Protein AF-M9PFV8-F1 (afdb_monomer)

Secondary structure (DSSP, 8-state):
-----SSSHHHHHHHHHHSS------------------PPPP----------PPPPPEEEEEE-TTPEEETTEEEEEEEEEE-HHHHHHHHHHTT-EE----HHHHHHHHHHHHHHHHHH-----EEEEEEEETTTTEEEETTT--B--S--B-TT-HHHHHHHTT----S-EEEEEEGGGTTEEEEEETTS-EEEEEEEE--EE-GGGHHHHHHHHTTTSTTPPPEEEEEEEPPPPTTS-TTEEEEEETTEEEEEEEE-------TTT-SS-TT---TT--TTSTT---S---------------------------------TTTS-TTHHHHHHHHHHHHHHHHHHHHHHHHHHHHHHHHHHHHHHHHHHHHHHHHHHHHHHTT--PPP------PPP--------------TTSHHHHHHHHHHHHHHHHHHHHHHHHHHHHHHHHHHHHHHHHHHHHHHHHHHHHHHHHHHHHHHHHHHHHHHHHHHHHHHHHHHHHHHHHHHHHHHHHHHHHHHHHHHHHHHHHHHHHHHHHHHHHHHHHHHHHHHHHHHHHHHHHHHHHHHHHHHHHHHHHHHHHHH--SHHHHHHHHHHHHHHHHHHHHHHHHHHHHHHHHHHHHHHHHHHHHHHHHHHHHHHHHHHHHHHHHHHHHHHHHHHHHHHHHHHHHHHHHHHHHHHHHHHHHHHHHHHHHHHHHHHHHHHHHHHHHHHHHHHHHHHHHHHHHHHHHHHHHHHHHHHHHHHHHHHHHHHHHHHHHHHHTS-HHHHHHHHHHHHHHHHHHHHHHHHHHHHHHHHHHHHHHHHT--

Organism: Drosophila melanogaster (NCBI:txid7227)

Sequence (808 aa):
MCGSHKMWCCQVFILALFAHTIAVEFHGSAARAEINFEGPSPAHSQDTAAPTSRPKRRVYALCPPKFHRVGTDCYSLVDQRSSWLEAHFFCKDKNANLTEPGKHADRKLRLFLQKQDALSGENDPIWLGATYDHHNNRWQWSMSGRNLSTDSFSRTDSAYVQLISNSQPLDNNCAIYDPSLKYRWSARPCSDKLRFICQHKMPKVSGPNRYKIYNRWNATYPNEQANEVVLEILEPRENDRRYHRRVKAEDSDEEMIIPDRRRNNNRRNNHRNRQIKNQNQHPNDVNYQPAQQRQRNRPRTSTVAPTTTQSVSQSNDVLAPSPTPQQMTQYDRKLQRQRERERRRQLRRQERQKLAREQKRERQRRLKEERQRLQREEQQRRQRLHHDEPKPQVNPQVKPQVIDELRQRSGEDLDKNQTDEHEQKLRNEQEKKLREEQQKQRDEQEQKDREEQDRLKQEEEQARTHQKELKENQEQQLRELKAKQEREKQERDYQQQKREHELELLKQRQAEADRQHAADEEAEKLRLERIQKQRELEAQQRREREEQRRKQREEQEEQDRQNHAKRLAEEKRLHDLYAERIRLANTEREKQLAEAHEAKRLEELKLQEQLKKQEDERQEQIRREQEEEEKRLELERLEEARRFEEKELKRLHEENQRREEQKLQREREIALREAAEKKLAEEEEMLRKEVAEEERKVKQRLEDEMRQAEEARKAKEAEERAAEEAKAAEQKRRVEAAKKKADEEVKAKLEEKRREYVTRISALSPEDQKKFIEMRKRRKQLKEKKERDQRAKELKRIQQAMRLDDNE

Solvent-accessible surface area (backbone atoms only — not comparable to full-atom values): 46647 Å² total; per-residue (Å²): 134,89,84,91,71,79,74,63,59,59,55,53,56,56,50,56,65,68,70,72,74,79,82,81,88,72,86,73,81,74,79,74,78,76,80,78,89,71,84,83,78,91,74,92,75,92,74,81,87,66,82,76,71,73,81,69,56,63,33,36,35,39,19,57,68,84,27,46,78,54,87,80,32,15,37,26,80,40,83,66,62,31,26,48,68,54,42,38,51,52,19,44,70,70,70,24,34,36,30,76,68,48,86,76,45,42,63,53,49,35,55,49,49,55,54,50,29,69,73,70,72,56,74,70,46,28,43,38,24,33,37,53,38,79,89,75,74,39,54,26,30,69,86,80,68,40,65,64,89,68,88,58,56,43,88,82,36,64,58,45,47,40,61,72,68,68,52,84,67,93,59,64,37,24,32,24,33,28,50,94,60,71,40,26,32,43,55,42,55,36,76,51,66,31,26,32,33,27,31,31,69,38,34,74,35,48,75,93,50,47,63,61,54,50,66,65,40,36,82,76,42,67,92,59,69,56,51,60,43,54,26,40,47,51,83,84,57,95,87,53,60,94,47,52,45,42,30,28,41,80,94,39,92,59,80,40,78,44,83,47,76,80,78,71,80,63,72,83,84,59,90,84,70,85,73,79,68,68,89,78,69,44,88,51,42,87,80,36,71,61,91,60,69,81,71,74,82,67,83,85,80,83,79,84,87,80,91,82,87,87,77,93,79,92,82,80,96,72,77,81,75,72,79,52,84,85,73,53,48,79,62,51,59,48,49,53,53,46,54,53,52,49,53,54,48,50,50,54,50,51,50,50,51,50,51,52,51,48,53,50,51,50,51,51,49,52,52,50,52,49,54,52,49,53,50,50,53,51,50,53,50,52,53,52,58,71,71,72,67,83,83,83,86,81,84,88,88,86,81,92,86,82,91,82,90,87,79,92,80,90,82,84,89,88,76,92,83,66,55,68,66,52,50,50,50,50,50,52,51,50,52,48,50,51,48,52,51,53,48,50,52,48,53,54,47,53,49,51,54,49,54,51,50,53,50,51,51,51,53,52,51,52,52,50,50,54,52,50,51,53,49,52,53,53,50,49,53,52,50,53,52,51,54,48,52,52,50,56,47,52,53,49,52,51,54,46,53,52,51,52,53,52,52,50,54,50,52,52,53,49,57,50,50,54,53,50,51,54,52,52,52,54,51,49,52,55,50,51,54,52,54,51,56,50,53,52,53,52,52,50,56,49,52,55,52,53,53,52,54,50,51,53,51,56,53,49,56,50,51,51,52,52,54,50,53,51,52,56,51,50,53,50,52,54,51,53,56,49,55,51,53,57,71,68,46,88,42,73,67,55,39,53,52,52,52,52,53,46,52,50,51,52,49,51,50,50,50,50,51,50,52,48,49,53,50,50,53,51,51,49,49,53,48,50,52,50,54,52,52,50,51,51,56,50,50,51,51,51,54,52,49,52,57,48,50,54,55,49,52,55,52,51,52,56,52,50,53,56,50,50,54,51,50,56,52,48,52,52,54,49,54,54,46,55,54,48,53,51,52,51,50,54,52,52,51,52,51,50,51,53,52,53,50,49,52,51,51,53,48,51,53,52,52,49,50,51,49,52,51,52,52,52,49,53,50,49,57,48,50,50,50,50,51,50,50,50,51,52,51,50,52,50,51,50,52,52,52,50,50,50,51,51,52,48,52,52,49,49,56,51,50,50,55,48,50,58,47,51,58,56,48,71,73,42,57,78,67,54,43,51,52,50,54,51,54,46,52,52,52,49,53,53,48,54,48,51,50,50,54,47,52,53,50,51,53,50,50,52,56,51,50,54,60,51,66,74,74,112

InterPro domains:
  IPR001304 C-type lectin-like [PF00059] (81-199)
  IPR001304 C-type lectin-like [PS50041] (70-199)
  IPR001304 C-type lectin-like [SM00034] (63-199)
  IPR016186 C-type lectin-like/link domain superfamily [G3DSA:3.10.100.10] (40-202)
  IPR016187 C-type lectin fold [SSF56436] (59-203)

Radius of gyration: 67.06 Å; Cα contacts (8 Å, |Δi|>4): 414; chains: 1; bounding box: 203×100×176 Å

Mean predicted aligned error: 24.51 Å

Foldseek 3Di:
DDDPDPPVVVVVVVVVVVVPPPDDDPPPPPPPPPPPPDDDDDDDDDDDDPPPDDPFAKKKWWAAPQWDDQFQWTKHWFQFFAFLVVLQVVLVLLLWGFADADPVSQVSVLVVVVVVCVVVVDQWKAFGQWWQDPVVLFIARNPLRDTDPDALADPPAPQVVCSNVPPPDVATWGWIQGVVVSRGIDIDHSRGTTITMTIGGIEIGHPVCVVVLVVVCCVSVPPDGTPMWMWGFDDDDPPDDPQWTWTDTPPDPDTHIDGHDPPPPVPPPDPDPPPPPVSPQRPRYSPDDDPPPPPVPPDPDDDDDDDDDDDDDDDDDDDDPDDDPVPQDPVNVVVVVVVVVVVVVVVVVVVVVVVVVVVVVVVVVVVVVVVVVVVVVVVVVVVVVVVPDDDDDDDDDDDDDDDDDDDDDDDDDDDPDPCPVVVVVVVVVVVVVVVVVVVVVVVVVVVVVVVVVVVVVVVVVVVVVVVVVVVVVVVVVVVVVVVVVVVVVVVVVVVVVVVVVVVVVVVVVVVVVVVVVVVVVVVVVVVVVVVVVVVVVVVVVVVVVVVVVVVVVVVVVVVVVVVVVVVVVVVVVVVVVLVVVLVPPPDPVVNVVSVVVVVVVVVVVVVVVVVVVVVVVVVVVVVVVVVVVVVVVVVVVVVVVVVVVVVVVVVVVVVVVVVVVVVVVVVVVVVVVVVVVVVVVVVVVVVVVVVVVVVVVVVVVVVVVVVVVVVVVVVVVVVVVVVVVVVVVVVVVVVVVVVVVVVVVVVVVVVVVVVVVVVVLVPDDPVVNVVVVVVVVVVVVVVVVVVVVVVVVVVVVVVVVVVVVVVD

Structure (mmCIF, N/CA/C/O backbone):
data_AF-M9PFV8-F1
#
_entry.id   AF-M9PFV8-F1
#
loop_
_atom_site.group_PDB
_atom_site.id
_atom_site.type_symbol
_atom_site.label_atom_id
_atom_site.label_alt_id
_atom_site.label_comp_id
_atom_site.label_asym_id
_atom_site.label_entity_id
_atom_site.label_seq_id
_atom_site.pdbx_PDB_ins_code
_atom_site.Cartn_x
_atom_site.Cartn_y
_atom_site.Cartn_z
_atom_site.occupancy
_atom_site.B_iso_or_equiv
_atom_site.auth_seq_id
_atom_site.auth_comp_id
_atom_site.auth_asym_id
_atom_site.auth_atom_id
_atom_site.pdbx_PDB_model_num
ATOM 1 N N . MET A 1 1 ? -40.750 -49.650 69.514 1.00 33.66 1 MET A N 1
ATOM 2 C CA . MET A 1 1 ? -39.456 -50.007 68.892 1.00 33.66 1 MET A CA 1
ATOM 3 C C . MET A 1 1 ? -39.574 -49.812 67.389 1.00 33.66 1 MET A C 1
ATOM 5 O O . MET A 1 1 ? -40.656 -50.035 66.870 1.00 33.66 1 MET A O 1
ATOM 9 N N . CYS A 1 2 ? -38.477 -49.417 66.740 1.00 38.72 2 CYS A N 1
ATOM 10 C CA . CYS A 1 2 ? -38.315 -49.227 65.290 1.00 38.72 2 CYS A CA 1
ATOM 11 C C . CYS A 1 2 ? -38.980 -47.975 64.692 1.00 38.72 2 CYS A C 1
ATOM 13 O O . CYS A 1 2 ? -40.192 -47.807 64.721 1.00 38.72 2 CYS A O 1
ATOM 15 N N . GLY A 1 3 ? -38.153 -47.107 64.104 1.00 39.84 3 GLY A N 1
ATOM 16 C CA . GLY A 1 3 ? -38.626 -45.962 63.327 1.00 39.84 3 GLY A CA 1
ATOM 17 C C . GLY A 1 3 ? -37.591 -44.880 63.020 1.00 39.84 3 GLY A C 1
ATOM 18 O O . GLY A 1 3 ? -37.889 -43.995 62.232 1.00 39.84 3 GLY A O 1
ATOM 19 N N . SER A 1 4 ? -36.376 -44.938 63.579 1.00 48.47 4 SER A N 1
ATOM 20 C CA . SER A 1 4 ? -35.298 -43.991 63.256 1.00 48.47 4 SER A CA 1
ATOM 21 C C . SER A 1 4 ? -34.229 -44.681 62.407 1.00 48.47 4 SER A C 1
ATOM 23 O O . SER A 1 4 ? -33.220 -45.149 62.918 1.00 48.47 4 SER A O 1
ATOM 25 N N . HIS A 1 5 ? -34.497 -44.852 61.107 1.00 52.28 5 HIS A N 1
ATOM 26 C CA . HIS A 1 5 ? -33.490 -45.382 60.170 1.00 52.28 5 HIS A CA 1
ATOM 27 C C . HIS A 1 5 ? -33.569 -44.830 58.737 1.00 52.28 5 HIS A C 1
ATOM 29 O O . HIS A 1 5 ? -32.851 -45.302 57.861 1.00 52.28 5 HIS A O 1
ATOM 35 N N . LYS A 1 6 ? -34.395 -43.805 58.474 1.00 49.16 6 LYS A N 1
ATOM 36 C CA . LYS A 1 6 ? -34.496 -43.193 57.133 1.00 49.16 6 LYS A CA 1
ATOM 37 C C . LYS A 1 6 ? -33.735 -41.879 56.952 1.00 49.16 6 LYS A C 1
ATOM 39 O O . LYS A 1 6 ? -33.632 -41.418 55.825 1.00 49.16 6 LYS A O 1
ATOM 44 N N . MET A 1 7 ? -33.142 -41.312 58.004 1.00 51.84 7 MET A N 1
ATOM 45 C CA . MET A 1 7 ? -32.412 -40.040 57.884 1.00 51.84 7 MET A CA 1
ATOM 46 C C . MET A 1 7 ? -30.885 -40.205 57.826 1.00 51.84 7 MET A C 1
ATOM 48 O O . MET A 1 7 ? -30.191 -39.293 57.387 1.00 51.84 7 MET A O 1
ATOM 52 N N . TRP A 1 8 ? -30.354 -41.386 58.173 1.00 54.03 8 TRP A N 1
ATOM 53 C CA . TRP A 1 8 ? -28.903 -41.617 58.185 1.00 54.03 8 TRP A CA 1
ATOM 54 C C . TRP A 1 8 ? -28.350 -42.201 56.878 1.00 54.03 8 TRP A C 1
ATOM 56 O O . TRP A 1 8 ? -27.203 -41.943 56.524 1.00 54.03 8 TRP A O 1
ATOM 66 N N . CYS A 1 9 ? -29.178 -42.887 56.082 1.00 55.03 9 CYS A N 1
ATOM 67 C CA . CYS A 1 9 ? -28.761 -43.364 54.759 1.00 55.03 9 CYS A CA 1
ATOM 68 C C . CYS A 1 9 ? -28.506 -42.209 53.774 1.00 55.03 9 CYS A C 1
ATOM 70 O O . CYS A 1 9 ? -27.588 -42.298 52.964 1.00 55.03 9 CYS A O 1
ATOM 72 N N . CYS A 1 10 ? -29.238 -41.092 53.872 1.00 52.28 10 CYS A N 1
ATOM 73 C CA . CYS A 1 10 ? -29.037 -39.947 52.978 1.00 52.28 10 CYS A CA 1
ATOM 74 C C . CYS A 1 10 ? -27.682 -39.249 53.180 1.00 52.28 10 CYS A C 1
ATOM 76 O O . CYS A 1 10 ? -27.124 -38.743 52.211 1.00 52.28 10 CYS A O 1
ATOM 78 N N . GLN A 1 11 ? -27.106 -39.263 54.387 1.00 54.72 11 GLN A N 1
ATOM 79 C CA . GLN A 1 11 ? -25.778 -38.674 54.605 1.00 54.72 11 GLN A CA 1
ATOM 80 C C . GLN A 1 11 ? -24.644 -39.556 54.069 1.00 54.72 11 GLN A C 1
ATOM 82 O O . GLN A 1 11 ? -23.662 -39.028 53.553 1.00 54.72 11 GLN A O 1
ATOM 87 N N . VAL A 1 12 ? -24.793 -40.884 54.100 1.00 65.19 12 VAL A N 1
ATOM 88 C CA . VAL A 1 12 ? -23.770 -41.796 53.562 1.00 65.19 12 VAL A CA 1
ATOM 89 C C . VAL A 1 12 ? -23.750 -41.771 52.031 1.00 65.19 12 VAL A C 1
ATOM 91 O O . VAL A 1 12 ? -22.671 -41.761 51.446 1.00 65.19 12 VAL A O 1
ATOM 94 N N . PHE A 1 13 ? -24.907 -41.664 51.366 1.00 54.91 13 PHE A N 1
ATOM 95 C CA . PHE A 1 13 ? -24.944 -41.539 49.901 1.00 54.91 13 PHE A CA 1
ATOM 96 C C . PHE A 1 13 ? -24.390 -40.201 49.397 1.00 54.91 13 PHE A C 1
ATOM 98 O O . PHE A 1 13 ? -23.734 -40.175 48.358 1.00 54.91 13 PHE A O 1
ATOM 105 N N . ILE A 1 14 ? -24.578 -39.107 50.142 1.00 61.59 14 ILE A N 1
ATOM 106 C CA . ILE A 1 14 ? -23.975 -37.817 49.782 1.00 61.59 14 ILE A CA 1
ATOM 107 C C . ILE A 1 14 ? -22.453 -37.867 49.992 1.00 61.59 14 ILE A C 1
ATOM 109 O O . ILE A 1 14 ? -21.713 -37.448 49.109 1.00 61.59 14 ILE A O 1
ATOM 113 N N . LEU A 1 15 ? -21.955 -38.460 51.082 1.00 55.00 15 LEU A N 1
ATOM 114 C CA . LEU A 1 15 ? -20.508 -38.561 51.324 1.00 55.00 15 LEU A CA 1
ATOM 115 C C . LEU A 1 15 ? -19.797 -39.559 50.391 1.00 55.00 15 LEU A C 1
ATOM 117 O O . LEU A 1 15 ? -18.666 -39.303 49.983 1.00 55.00 15 LEU A O 1
ATOM 121 N N . ALA A 1 16 ? -20.456 -40.648 49.986 1.00 48.03 16 ALA A N 1
ATOM 122 C CA . ALA A 1 16 ? -19.893 -41.608 49.034 1.00 48.03 16 ALA A CA 1
ATOM 123 C C . ALA A 1 16 ? -19.762 -41.026 47.615 1.00 48.03 16 ALA A C 1
ATOM 125 O O . ALA A 1 16 ? -18.800 -41.336 46.915 1.00 48.03 16 ALA A O 1
ATOM 126 N N . LEU A 1 17 ? -20.665 -40.124 47.212 1.00 49.25 17 LEU A N 1
ATOM 127 C CA . LEU A 1 17 ? -20.542 -39.410 45.937 1.00 49.25 17 LEU A CA 1
ATOM 128 C C . LEU A 1 17 ? -19.428 -38.351 45.954 1.00 49.25 17 LEU A C 1
ATOM 130 O O . LEU A 1 17 ? -18.850 -38.076 44.907 1.00 49.25 17 LEU A O 1
ATOM 134 N N . PHE A 1 18 ? -19.054 -37.821 47.123 1.00 42.69 18 PHE A N 1
ATOM 135 C CA . PHE A 1 18 ? -17.904 -36.917 47.245 1.00 42.69 18 PHE A CA 1
ATOM 136 C C . PHE A 1 18 ? -16.551 -37.635 47.366 1.00 42.69 18 PHE A C 1
ATOM 138 O O . PHE A 1 18 ? -15.517 -37.028 47.095 1.00 42.69 18 PHE A O 1
ATOM 145 N N . ALA A 1 19 ? -16.522 -38.924 47.715 1.00 45.41 19 ALA A N 1
ATOM 146 C CA . ALA A 1 19 ? -15.272 -39.669 47.876 1.00 45.41 19 ALA A CA 1
ATOM 147 C C . ALA A 1 19 ? -14.763 -40.345 46.588 1.00 45.41 19 ALA A C 1
ATOM 149 O O . ALA A 1 19 ? -13.669 -40.905 46.599 1.00 45.41 19 ALA A O 1
ATOM 150 N N . HIS A 1 20 ? -15.526 -40.354 45.490 1.00 39.91 20 HIS A N 1
ATOM 151 C CA . HIS A 1 20 ? -15.149 -41.034 44.238 1.00 39.91 20 HIS A CA 1
ATOM 152 C C . HIS A 1 20 ? -15.081 -40.079 43.039 1.00 39.91 20 HIS A C 1
ATOM 154 O O . HIS A 1 20 ? -15.502 -40.409 41.937 1.00 39.91 20 HIS A O 1
ATOM 160 N N . THR A 1 21 ? -14.475 -38.908 43.236 1.00 38.28 21 THR A N 1
ATOM 161 C CA . THR A 1 21 ? -13.803 -38.168 42.155 1.00 38.28 21 THR A CA 1
ATOM 162 C C . THR A 1 21 ? -12.490 -37.598 42.685 1.00 38.28 21 THR A C 1
ATOM 164 O O . THR A 1 21 ? -12.359 -36.406 42.953 1.00 38.28 21 THR A O 1
ATOM 167 N N . ILE A 1 22 ? -11.519 -38.488 42.886 1.00 36.50 22 ILE A N 1
ATOM 168 C CA . ILE A 1 22 ? -10.114 -38.136 43.078 1.00 36.50 22 ILE A CA 1
ATOM 169 C C . ILE A 1 22 ? -9.496 -37.875 41.697 1.00 36.50 22 ILE A C 1
ATOM 171 O O . ILE A 1 22 ? -9.581 -38.712 40.805 1.00 36.50 22 ILE A O 1
ATOM 175 N N . ALA A 1 23 ? -8.893 -36.691 41.576 1.00 34.03 23 ALA A N 1
ATOM 176 C CA . ALA A 1 23 ? -7.811 -36.281 40.680 1.00 34.03 23 ALA A CA 1
ATOM 177 C C . ALA A 1 23 ? -7.851 -36.734 39.205 1.00 34.03 23 ALA A C 1
ATOM 179 O O . ALA A 1 23 ? -7.248 -37.731 38.818 1.00 34.03 23 ALA A O 1
ATOM 180 N N . VAL A 1 24 ? -8.376 -35.857 38.347 1.00 35.88 24 VAL A N 1
ATOM 181 C CA . VAL A 1 24 ? -7.688 -35.538 37.087 1.00 35.88 24 VAL A CA 1
ATOM 182 C C . VAL A 1 24 ? -7.469 -34.028 37.066 1.00 35.88 24 VAL A C 1
ATOM 184 O O . VAL A 1 24 ? -8.385 -33.241 36.833 1.00 35.88 24 VAL A O 1
ATOM 187 N N . GLU A 1 25 ? -6.237 -33.635 37.382 1.00 30.23 25 GLU A N 1
ATOM 188 C CA . GLU A 1 25 ? -5.726 -32.269 37.330 1.00 30.23 25 GLU A CA 1
ATOM 189 C C . GLU A 1 25 ? -5.691 -31.771 35.877 1.00 30.23 25 GLU A C 1
ATOM 191 O O . GLU A 1 25 ? -4.684 -31.866 35.180 1.00 30.23 25 GLU A O 1
ATOM 196 N N . PHE A 1 26 ? -6.791 -31.190 35.404 1.00 30.42 26 PHE A N 1
ATOM 197 C CA . PHE A 1 26 ? -6.709 -30.157 34.377 1.00 30.42 26 PHE A CA 1
ATOM 198 C C . PHE A 1 26 ? -6.743 -28.805 35.082 1.00 30.42 26 PHE A C 1
ATOM 200 O O . PHE A 1 26 ? -7.799 -28.308 35.469 1.00 30.42 26 PHE A O 1
ATOM 207 N N . HIS A 1 27 ? -5.556 -28.221 35.263 1.00 28.14 27 HIS A N 1
ATOM 208 C CA . HIS A 1 27 ? -5.356 -26.852 35.732 1.00 28.14 27 HIS A CA 1
ATOM 209 C C . HIS A 1 27 ? -6.003 -25.847 34.763 1.00 28.14 27 HIS A C 1
ATOM 211 O O . HIS A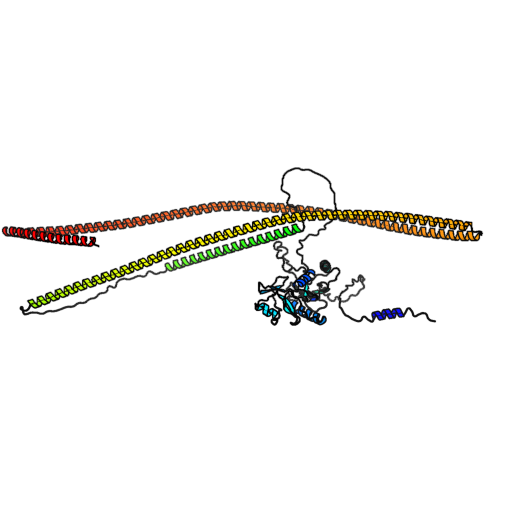 1 27 ? -5.355 -25.272 33.890 1.00 28.14 27 HIS A O 1
ATOM 217 N N . GLY A 1 28 ? -7.305 -25.626 34.919 1.00 29.44 28 GLY A N 1
ATOM 218 C CA . GLY A 1 28 ? -7.974 -24.412 34.483 1.00 29.44 28 GLY A CA 1
ATOM 219 C C . GLY A 1 28 ? -7.762 -23.343 35.546 1.00 29.44 28 GLY A C 1
ATOM 220 O O . GLY A 1 28 ? -8.581 -23.211 36.452 1.00 29.44 28 GLY A O 1
ATOM 221 N N . SER A 1 29 ? -6.660 -22.595 35.462 1.00 33.16 29 SER A N 1
ATOM 222 C CA . SER A 1 29 ? -6.392 -21.441 36.330 1.00 33.16 29 SER A CA 1
ATOM 223 C C . SER A 1 29 ? -7.348 -20.287 36.008 1.00 33.16 29 SER A C 1
ATOM 225 O O . SER A 1 29 ? -6.965 -19.272 35.435 1.00 33.16 29 SER A O 1
ATOM 227 N N . ALA A 1 30 ? -8.616 -20.426 36.389 1.00 31.98 30 ALA A N 1
ATOM 228 C CA . ALA A 1 30 ? -9.487 -19.293 36.646 1.00 31.98 30 ALA A CA 1
ATOM 229 C C . ALA A 1 30 ? -9.197 -18.832 38.077 1.00 31.98 30 ALA A C 1
ATOM 231 O O . ALA A 1 30 ? -9.880 -19.228 39.021 1.00 31.98 30 ALA A O 1
ATOM 232 N N . ALA A 1 31 ? -8.156 -18.016 38.253 1.00 35.12 31 ALA A N 1
ATOM 233 C CA . ALA A 1 31 ? -7.961 -17.282 39.495 1.00 35.12 31 ALA A CA 1
ATOM 234 C C . ALA A 1 31 ? -9.141 -16.309 39.651 1.00 35.12 31 ALA A C 1
ATOM 236 O O . ALA A 1 31 ? -9.126 -15.182 39.147 1.00 35.12 31 ALA A O 1
ATOM 237 N N . ARG A 1 32 ? -10.205 -16.779 40.311 1.00 31.61 32 ARG A N 1
ATOM 238 C CA . ARG A 1 32 ? -11.233 -15.934 40.908 1.00 31.61 32 ARG A CA 1
ATOM 239 C C . ARG A 1 32 ? -10.509 -15.058 41.922 1.00 31.61 32 ARG A C 1
ATOM 241 O O . ARG A 1 32 ? -10.199 -15.493 43.021 1.00 31.61 32 ARG A O 1
ATOM 248 N N . ALA A 1 33 ? -10.176 -13.837 41.519 1.00 35.25 33 ALA A N 1
ATOM 249 C CA . ALA A 1 33 ? -9.865 -12.785 42.467 1.00 35.25 33 ALA A CA 1
ATOM 250 C C . ALA A 1 33 ? -11.164 -12.505 43.228 1.00 35.25 33 ALA A C 1
ATOM 252 O O . ALA A 1 33 ? -12.012 -11.747 42.758 1.00 35.25 33 ALA A O 1
ATOM 253 N N . GLU A 1 34 ? -11.353 -13.210 44.339 1.00 28.72 34 GLU A N 1
ATOM 254 C CA . GLU A 1 34 ? -12.386 -12.924 45.321 1.00 28.72 34 GLU A CA 1
ATOM 255 C C . GLU A 1 34 ? -12.190 -11.480 45.783 1.00 28.72 34 GLU A C 1
ATOM 257 O O . GLU A 1 34 ? -11.191 -11.105 46.400 1.00 28.72 34 GLU A O 1
ATOM 262 N N . ILE A 1 35 ? -13.127 -10.632 45.371 1.00 34.84 35 ILE A N 1
ATOM 263 C CA . ILE A 1 35 ? -13.256 -9.265 45.847 1.00 34.84 35 ILE A CA 1
ATOM 264 C C . ILE A 1 35 ? -13.898 -9.394 47.228 1.00 34.84 35 ILE A C 1
ATOM 266 O O . ILE A 1 35 ? -15.120 -9.400 47.343 1.00 34.84 35 ILE A O 1
ATOM 270 N N . ASN A 1 36 ? -13.078 -9.560 48.266 1.00 31.75 36 ASN A N 1
ATOM 271 C CA . ASN A 1 36 ? -13.547 -9.465 49.644 1.00 31.75 36 ASN A CA 1
ATOM 272 C C . ASN A 1 36 ? -13.921 -8.007 49.923 1.00 31.75 36 ASN A C 1
ATOM 274 O O . ASN A 1 36 ? -13.059 -7.131 50.002 1.00 31.75 36 ASN A O 1
ATOM 278 N N . PHE A 1 37 ? -15.225 -7.754 50.016 1.00 33.81 37 PHE A N 1
ATOM 279 C CA . PHE A 1 37 ? -15.819 -6.466 50.355 1.00 33.81 37 PHE A CA 1
ATOM 280 C C . PHE A 1 37 ? -16.127 -6.433 51.857 1.00 33.81 37 PHE A C 1
ATOM 282 O O . PHE A 1 37 ? -17.265 -6.254 52.261 1.00 33.81 37 PHE A O 1
ATOM 289 N N . GLU A 1 38 ? -15.107 -6.629 52.690 1.00 32.09 38 GLU A N 1
ATOM 290 C CA . GLU A 1 38 ? -15.213 -6.427 54.136 1.00 32.09 38 GLU A CA 1
ATOM 291 C C . GLU A 1 38 ? -14.013 -5.574 54.560 1.00 32.09 38 GLU A C 1
ATOM 293 O O . GLU A 1 38 ? -12.861 -6.016 54.551 1.00 32.09 38 GLU A O 1
ATOM 298 N N . GLY A 1 39 ? -14.271 -4.291 54.814 1.00 31.31 39 GLY A N 1
ATOM 299 C CA . GLY A 1 39 ? -13.257 -3.346 55.270 1.00 31.31 39 GLY A CA 1
ATOM 300 C C . GLY A 1 39 ? -12.790 -3.705 56.685 1.00 31.31 39 GLY A C 1
ATOM 301 O O . GLY A 1 39 ? -13.641 -3.898 57.553 1.00 31.31 39 GLY A O 1
ATOM 302 N N . PRO A 1 40 ? -11.478 -3.773 56.974 1.00 39.69 40 PRO A N 1
ATOM 303 C CA . PRO A 1 40 ? -11.030 -4.011 58.335 1.00 39.69 40 PRO A CA 1
ATOM 304 C C . PRO A 1 40 ? -11.093 -2.709 59.138 1.00 39.69 40 PRO A C 1
ATOM 306 O O . PRO A 1 40 ? -10.399 -1.735 58.833 1.00 39.69 40 PRO A O 1
ATOM 309 N N . SER A 1 41 ? -11.925 -2.717 60.181 1.00 34.47 41 SER A N 1
ATOM 310 C CA . SER A 1 41 ? -11.898 -1.749 61.279 1.00 34.47 41 SER A CA 1
ATOM 311 C C . SER A 1 41 ? -10.526 -1.723 61.972 1.00 34.47 41 SER A C 1
ATOM 313 O O . SER A 1 41 ? -9.853 -2.754 62.047 1.00 34.47 41 SER A O 1
ATOM 315 N N . PRO A 1 42 ? -10.096 -0.561 62.497 1.00 39.91 42 PRO A N 1
ATOM 316 C CA . PRO A 1 42 ? -8.732 -0.359 62.956 1.00 39.91 42 PRO A CA 1
ATOM 317 C C . PRO A 1 42 ? -8.565 -0.840 64.400 1.00 39.91 42 PRO A C 1
ATOM 319 O O . PRO A 1 42 ? -9.161 -0.287 65.321 1.00 39.91 42 PRO A O 1
ATOM 322 N N . ALA A 1 43 ? -7.703 -1.830 64.610 1.00 38.91 43 ALA A N 1
ATOM 323 C CA . ALA A 1 43 ? -7.142 -2.130 65.920 1.00 38.91 43 ALA A CA 1
ATOM 324 C C . ALA A 1 43 ? -5.625 -2.292 65.793 1.00 38.91 43 ALA A C 1
ATOM 326 O O . ALA A 1 43 ? -5.109 -2.870 64.840 1.00 38.91 43 ALA A O 1
ATOM 327 N N . HIS A 1 44 ? -4.935 -1.676 66.743 1.00 34.94 44 HIS A N 1
ATOM 328 C CA . HIS A 1 44 ? -3.506 -1.429 66.784 1.00 34.94 44 HIS A CA 1
ATOM 329 C C . HIS A 1 44 ? -2.631 -2.678 66.651 1.00 34.94 44 HIS A C 1
ATOM 331 O O . HIS A 1 44 ? -2.683 -3.576 67.483 1.00 34.94 44 HIS A O 1
ATOM 337 N N . SER A 1 45 ? -1.702 -2.634 65.702 1.00 40.88 45 SER A N 1
ATOM 338 C CA . SER A 1 45 ? -0.433 -3.352 65.800 1.00 40.88 45 SER A CA 1
ATOM 339 C C . SER A 1 45 ? 0.641 -2.522 65.103 1.00 40.88 45 SER A C 1
ATOM 341 O O . SER A 1 45 ? 0.743 -2.478 63.876 1.00 40.88 45 SER A O 1
ATOM 343 N N . GLN A 1 46 ? 1.379 -1.779 65.925 1.00 35.31 46 GLN A N 1
ATOM 344 C CA . GLN A 1 46 ? 2.695 -1.259 65.593 1.00 35.31 46 GLN A CA 1
ATOM 345 C C . GLN A 1 46 ? 3.615 -2.471 65.492 1.00 35.31 46 GLN A C 1
ATOM 347 O O . GLN A 1 46 ? 3.833 -3.095 66.514 1.00 35.31 46 GLN A O 1
ATOM 352 N N . ASP A 1 47 ? 4.113 -2.810 64.304 1.00 45.44 47 ASP A N 1
ATOM 353 C CA . ASP A 1 47 ? 5.386 -3.518 64.166 1.00 45.44 47 ASP A CA 1
ATOM 354 C C . ASP A 1 47 ? 5.912 -3.417 62.730 1.00 45.44 47 ASP A C 1
ATOM 356 O O . ASP A 1 47 ? 5.291 -3.841 61.759 1.00 45.44 47 ASP A O 1
ATOM 360 N N . THR A 1 48 ? 7.074 -2.770 62.639 1.00 44.28 48 THR A N 1
ATOM 361 C CA . THR A 1 48 ? 8.114 -2.917 61.612 1.00 44.28 48 THR A CA 1
ATOM 362 C C . THR A 1 48 ? 7.647 -2.947 60.150 1.00 44.28 48 THR A C 1
ATOM 364 O O . THR A 1 48 ? 7.376 -3.989 59.556 1.00 44.28 48 THR A O 1
ATOM 367 N N . ALA A 1 49 ? 7.676 -1.774 59.512 1.00 40.75 49 ALA A N 1
ATOM 368 C CA . ALA A 1 49 ? 7.587 -1.638 58.064 1.00 40.75 49 ALA A CA 1
ATOM 369 C C . ALA A 1 49 ? 8.762 -2.361 57.376 1.00 40.75 49 ALA A C 1
ATOM 371 O O . ALA A 1 49 ? 9.799 -1.763 57.081 1.00 40.75 49 ALA A O 1
ATOM 372 N N . ALA A 1 50 ? 8.595 -3.653 57.089 1.00 43.03 50 ALA A N 1
ATOM 373 C CA . ALA A 1 50 ? 9.353 -4.309 56.035 1.00 43.03 50 ALA A CA 1
ATOM 374 C C . ALA A 1 50 ? 9.170 -3.471 54.757 1.00 43.03 50 ALA A C 1
ATOM 376 O O . ALA A 1 50 ? 8.042 -3.051 54.475 1.00 43.03 50 ALA A O 1
ATOM 377 N N . PRO A 1 51 ? 10.239 -3.173 53.993 1.00 45.88 51 PRO A N 1
ATOM 378 C CA . PRO A 1 51 ? 10.130 -2.326 52.817 1.00 45.88 51 PRO A CA 1
ATOM 379 C C . PRO A 1 51 ? 9.121 -2.963 51.870 1.00 45.88 51 PRO A C 1
ATOM 381 O O . PRO A 1 51 ? 9.376 -4.008 51.271 1.00 45.88 51 PRO A O 1
ATOM 384 N N . THR A 1 52 ? 7.948 -2.341 51.765 1.00 45.41 52 THR A N 1
ATOM 385 C CA . THR A 1 52 ? 6.879 -2.764 50.872 1.00 45.41 52 THR A CA 1
ATOM 386 C C . THR A 1 52 ? 7.445 -2.699 49.463 1.00 45.41 52 THR A C 1
ATOM 388 O O . THR A 1 52 ? 7.545 -1.618 48.872 1.00 45.41 52 THR A O 1
ATOM 391 N N . SER A 1 53 ? 7.904 -3.840 48.941 1.00 53.00 53 SER A N 1
ATOM 392 C CA . SER A 1 53 ? 8.339 -3.930 47.554 1.00 53.00 53 SER A CA 1
ATOM 393 C C . SER A 1 53 ? 7.212 -3.347 46.707 1.00 53.00 53 SER A C 1
ATOM 395 O O . SER A 1 53 ? 6.040 -3.681 46.903 1.00 53.00 53 SER A O 1
ATOM 397 N N . ARG A 1 54 ? 7.535 -2.380 45.842 1.00 53.31 54 ARG A N 1
ATOM 398 C CA . ARG A 1 54 ? 6.521 -1.757 44.985 1.00 53.31 54 ARG A CA 1
ATOM 399 C C . ARG A 1 54 ? 5.764 -2.883 44.278 1.00 53.31 54 ARG A C 1
ATOM 401 O O . ARG A 1 54 ? 6.435 -3.758 43.727 1.00 53.31 54 ARG A O 1
ATOM 408 N N . PRO A 1 55 ? 4.419 -2.876 44.251 1.00 60.31 55 PRO A N 1
ATOM 409 C CA . PRO A 1 55 ? 3.666 -3.945 43.611 1.00 60.31 55 PRO A CA 1
ATOM 410 C C . PRO A 1 55 ? 4.181 -4.127 42.181 1.00 60.31 55 PRO A C 1
ATOM 412 O O . PRO A 1 55 ? 4.147 -3.192 41.367 1.00 60.31 55 PRO A O 1
ATOM 415 N N . LYS A 1 56 ? 4.737 -5.314 41.900 1.00 66.94 56 LYS A N 1
ATOM 416 C CA . LYS A 1 56 ? 5.306 -5.642 40.590 1.00 66.94 56 LYS A CA 1
ATOM 417 C C . LYS A 1 56 ? 4.230 -5.407 39.538 1.00 66.94 56 LYS A C 1
ATOM 419 O O . LYS A 1 56 ? 3.095 -5.866 39.661 1.00 66.94 56 LYS A O 1
ATOM 424 N N . ARG A 1 57 ? 4.559 -4.643 38.496 1.00 79.50 57 ARG A N 1
ATOM 425 C CA . ARG A 1 57 ? 3.581 -4.293 37.459 1.00 79.50 57 ARG A CA 1
ATOM 426 C C . ARG A 1 57 ? 3.209 -5.550 36.675 1.00 79.50 57 ARG A C 1
ATOM 428 O O . ARG A 1 57 ? 4.080 -6.189 36.092 1.00 79.50 57 ARG A O 1
ATOM 435 N N . ARG A 1 58 ? 1.915 -5.862 36.618 1.00 84.94 58 ARG A N 1
ATOM 436 C CA . ARG A 1 58 ? 1.375 -7.029 35.907 1.00 84.94 58 ARG A CA 1
ATOM 437 C C . ARG A 1 58 ? 0.830 -6.646 34.534 1.00 84.94 58 ARG A C 1
ATOM 439 O O . ARG A 1 58 ? 0.215 -5.590 34.354 1.00 84.94 58 ARG A O 1
ATOM 446 N N . VAL A 1 59 ? 1.049 -7.518 33.561 1.00 87.81 59 VAL A N 1
ATOM 447 C CA . VAL A 1 59 ? 0.475 -7.452 32.213 1.00 87.81 59 VAL A CA 1
ATOM 448 C C . VAL A 1 59 ? -0.223 -8.774 31.951 1.00 87.81 59 VAL A C 1
ATOM 450 O O 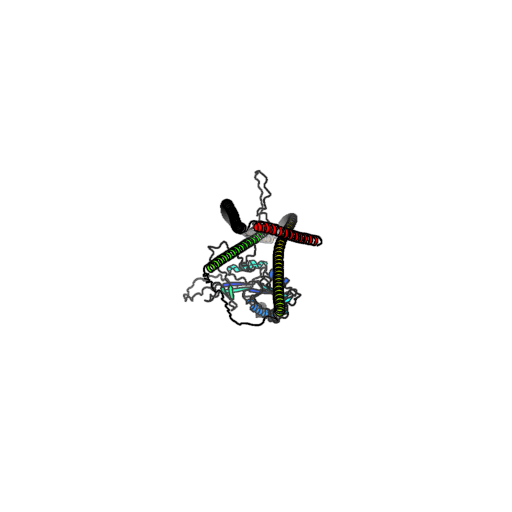. VAL A 1 59 ? 0.280 -9.820 32.320 1.00 87.81 59 VAL A O 1
ATOM 453 N N . TYR A 1 60 ? -1.369 -8.740 31.295 1.00 89.62 60 TYR A N 1
ATOM 454 C CA . TYR A 1 60 ? -2.129 -9.927 30.943 1.00 89.62 60 TYR A CA 1
ATOM 455 C C . TYR A 1 60 ? -1.830 -10.285 29.497 1.00 89.62 60 TYR A C 1
ATOM 457 O O . TYR A 1 60 ? -1.955 -9.443 28.601 1.00 89.62 60 TYR A O 1
ATOM 465 N N . ALA A 1 61 ? -1.412 -11.522 29.283 1.00 90.62 61 ALA A N 1
ATOM 466 C CA . ALA A 1 61 ? -1.270 -12.125 27.975 1.00 90.62 61 ALA A CA 1
ATOM 467 C C . ALA A 1 61 ? -2.487 -13.001 27.701 1.00 90.62 61 ALA A C 1
ATOM 469 O O . ALA A 1 61 ? -2.786 -13.880 28.495 1.00 90.62 61 ALA A O 1
ATOM 470 N N . LEU A 1 62 ? -3.191 -12.747 26.600 1.00 91.94 62 LEU A N 1
ATOM 471 C CA . LEU A 1 62 ? -4.408 -13.480 26.263 1.00 91.94 62 LEU A CA 1
ATOM 472 C C . LEU A 1 62 ? -4.168 -14.325 25.015 1.00 91.94 62 LEU A C 1
ATOM 474 O O . LEU A 1 62 ? -3.680 -13.811 24.009 1.00 91.94 62 LEU A O 1
ATOM 478 N N . CYS A 1 63 ? -4.550 -15.594 25.053 1.00 94.25 63 CYS A N 1
ATOM 479 C CA . CYS A 1 63 ? -4.680 -16.427 23.866 1.00 94.25 63 CYS A CA 1
ATOM 480 C C . CYS A 1 63 ? -6.158 -16.699 23.576 1.00 94.25 63 CYS A C 1
ATOM 482 O O . CYS A 1 63 ? -6.933 -16.846 24.522 1.00 94.25 63 CYS A O 1
ATOM 484 N N . PRO A 1 64 ? -6.578 -16.729 22.297 1.00 92.81 64 PRO A N 1
ATOM 485 C CA . PRO A 1 64 ? -7.947 -17.099 21.972 1.00 92.81 64 PRO A CA 1
ATOM 486 C C . PRO A 1 64 ? -8.299 -18.499 22.504 1.00 92.81 64 PRO A C 1
ATOM 488 O O . PRO A 1 64 ? -7.396 -19.306 22.755 1.00 92.81 64 PRO A O 1
ATOM 491 N N . PRO A 1 65 ? -9.591 -18.813 22.649 1.00 89.12 65 PRO A N 1
ATOM 492 C CA . PRO A 1 65 ? -10.036 -20.158 23.001 1.00 89.12 65 PRO A CA 1
ATOM 493 C C . PRO A 1 65 ? -9.449 -21.202 22.044 1.00 89.12 65 PRO A C 1
ATOM 495 O O . PRO A 1 65 ? -9.342 -20.950 20.844 1.00 89.12 65 PRO A O 1
ATOM 498 N N . LYS A 1 66 ? -9.052 -22.369 22.566 1.00 89.44 66 LYS A N 1
ATOM 499 C CA . LYS A 1 66 ? -8.359 -23.449 21.822 1.00 89.44 66 LYS A CA 1
ATOM 500 C C . LYS A 1 66 ? -6.959 -23.096 21.291 1.00 89.44 66 LYS A C 1
ATOM 502 O O . LYS A 1 66 ? -6.357 -23.900 20.580 1.00 89.44 66 LYS A O 1
ATOM 507 N N . PHE A 1 67 ? -6.416 -21.922 21.627 1.00 94.38 67 PHE A N 1
ATOM 508 C CA . PHE A 1 67 ? -5.014 -21.596 21.375 1.00 94.38 67 PHE A CA 1
ATOM 509 C C . PHE A 1 67 ? -4.187 -21.766 22.650 1.00 94.38 67 PHE A C 1
ATOM 511 O O . PHE A 1 67 ? -4.512 -21.229 23.711 1.00 94.38 67 PHE A O 1
ATOM 518 N N . HIS A 1 68 ? -3.059 -22.448 22.521 1.00 92.50 68 HIS A N 1
ATOM 519 C CA . HIS A 1 68 ? -2.059 -22.621 23.561 1.00 92.50 68 HIS A CA 1
ATOM 520 C C . HIS A 1 68 ? -0.954 -21.574 23.427 1.00 92.50 68 HIS A C 1
ATOM 522 O O . HIS A 1 68 ? -0.527 -21.210 22.329 1.00 92.50 68 HIS A O 1
ATOM 528 N N . ARG A 1 69 ? -0.463 -21.077 24.563 1.00 90.94 69 ARG A N 1
ATOM 529 C CA . ARG A 1 69 ? 0.670 -20.150 24.591 1.00 90.94 69 ARG A CA 1
ATOM 530 C C . ARG A 1 69 ? 1.969 -20.909 24.340 1.00 90.94 69 ARG A C 1
ATOM 532 O O . ARG A 1 69 ? 2.338 -21.765 25.139 1.00 90.94 69 ARG A O 1
ATOM 539 N N . VAL A 1 70 ? 2.723 -20.497 23.321 1.00 89.62 70 VAL A N 1
ATOM 540 C CA . VAL A 1 70 ? 4.096 -20.968 23.091 1.00 89.62 70 VAL A CA 1
ATOM 541 C C . VAL A 1 70 ? 5.013 -19.752 22.948 1.00 89.62 70 VAL A C 1
ATOM 543 O O . VAL A 1 70 ? 5.058 -19.077 21.916 1.00 89.62 70 VAL A O 1
ATOM 546 N N . GLY A 1 71 ? 5.745 -19.434 24.018 1.00 85.25 71 GLY A N 1
ATOM 547 C CA . GLY A 1 71 ? 6.554 -18.220 24.104 1.00 85.25 71 GLY A CA 1
ATOM 548 C C . GLY A 1 71 ? 5.705 -16.948 24.002 1.00 85.25 71 GLY A C 1
ATOM 549 O O . GLY A 1 71 ? 4.804 -16.711 24.804 1.00 85.25 71 GLY A O 1
ATOM 550 N N . THR A 1 72 ? 6.001 -16.092 23.018 1.00 85.19 72 THR A N 1
ATOM 551 C CA . THR A 1 72 ? 5.359 -14.774 22.879 1.00 85.19 72 THR A CA 1
ATOM 552 C C . THR A 1 72 ? 4.086 -14.750 22.042 1.00 85.19 72 THR A C 1
ATOM 554 O O . THR A 1 72 ? 3.496 -13.670 21.939 1.00 85.19 72 THR A O 1
ATOM 557 N N . ASP A 1 73 ? 3.705 -15.881 21.451 1.00 90.00 73 ASP A N 1
ATOM 558 C CA . ASP A 1 73 ? 2.579 -16.031 20.531 1.00 90.00 73 ASP A CA 1
ATOM 559 C C . ASP A 1 73 ? 1.680 -17.201 20.959 1.00 90.00 73 ASP A C 1
ATOM 561 O O . ASP A 1 73 ? 2.044 -18.019 21.806 1.00 90.00 73 ASP A O 1
ATOM 565 N N . CYS A 1 74 ? 0.485 -17.251 20.382 1.00 93.81 74 CYS A N 1
ATOM 566 C CA . CYS A 1 74 ? -0.519 -18.274 20.635 1.00 93.81 74 CYS A CA 1
ATOM 567 C C . CYS A 1 74 ? -0.641 -19.179 19.410 1.00 93.81 74 CYS A C 1
ATOM 569 O O . CYS A 1 74 ? -0.664 -18.673 18.288 1.00 93.81 74 CYS A O 1
ATOM 571 N N . TYR A 1 75 ? -0.774 -20.487 19.613 1.00 95.31 75 TYR A N 1
ATOM 572 C CA . TYR A 1 75 ? -0.892 -21.466 18.536 1.00 95.31 75 TYR A CA 1
ATOM 573 C C . TYR A 1 75 ? -2.056 -22.421 18.774 1.00 95.31 75 TYR A C 1
ATOM 575 O O . TYR A 1 75 ? -2.313 -22.803 19.909 1.00 95.31 75 TYR A O 1
ATOM 583 N N . SER A 1 76 ? -2.752 -22.810 17.713 1.00 94.75 76 SER A N 1
ATOM 584 C CA . SER A 1 76 ? -3.811 -23.819 17.754 1.00 94.75 76 SER A CA 1
ATOM 585 C C . SER A 1 76 ? -3.498 -24.880 16.713 1.00 94.75 76 SER A C 1
ATOM 587 O O . SER A 1 76 ? -3.403 -24.559 15.526 1.00 94.75 76 SER A O 1
ATOM 589 N N . LEU A 1 77 ? -3.266 -26.110 17.170 1.00 95.00 77 LEU A N 1
ATOM 590 C CA . LEU A 1 77 ? -3.116 -27.267 16.297 1.00 95.00 77 LEU A CA 1
ATOM 591 C C . LEU A 1 77 ? -4.513 -27.779 15.952 1.00 95.00 77 LEU A C 1
ATOM 593 O O . LEU A 1 77 ? -5.314 -28.036 16.848 1.00 95.00 77 LEU A O 1
ATOM 597 N N . VAL A 1 78 ? -4.809 -27.855 14.659 1.00 94.94 78 VAL A N 1
ATOM 598 C CA . VAL A 1 78 ? -6.114 -28.254 14.139 1.00 94.94 78 VAL A CA 1
ATOM 599 C C . VAL A 1 78 ? -5.974 -29.623 13.488 1.00 94.94 78 VAL A C 1
ATOM 601 O O . VAL A 1 78 ? -5.238 -29.782 12.512 1.00 94.94 78 VAL A O 1
ATOM 604 N N . ASP A 1 79 ? -6.713 -30.601 14.011 1.00 92.75 79 ASP A N 1
ATOM 605 C CA . ASP A 1 79 ? -6.644 -31.999 13.557 1.00 92.75 79 ASP A CA 1
ATOM 606 C C . ASP A 1 79 ? -7.393 -32.249 12.235 1.00 92.75 79 ASP A C 1
ATOM 608 O O . ASP A 1 79 ? -7.259 -33.299 11.605 1.00 92.75 79 ASP A O 1
ATOM 612 N N . GLN A 1 80 ? -8.168 -31.266 11.767 1.00 93.88 80 GLN A N 1
ATOM 613 C CA . GLN A 1 80 ? -8.833 -31.322 10.470 1.00 93.88 80 GLN A CA 1
ATOM 614 C C . GLN A 1 80 ? -7.799 -31.371 9.335 1.00 93.88 80 GLN A C 1
ATOM 616 O O . GLN A 1 80 ? -7.037 -30.428 9.127 1.00 93.88 80 GLN A O 1
ATOM 621 N N . ARG A 1 81 ? -7.820 -32.448 8.544 1.00 96.62 81 ARG A N 1
ATOM 622 C CA . ARG A 1 81 ? -6.950 -32.600 7.372 1.00 96.62 81 ARG A CA 1
ATOM 623 C C . ARG A 1 81 ? -7.484 -31.772 6.209 1.00 96.62 81 ARG A C 1
ATOM 625 O O . ARG A 1 81 ? -8.568 -32.051 5.698 1.00 96.62 81 ARG A O 1
ATOM 632 N N . SER A 1 82 ? -6.733 -30.760 5.792 1.00 96.94 82 SER A N 1
ATOM 633 C CA . SER A 1 82 ? -7.133 -29.862 4.705 1.00 96.94 82 SER A CA 1
ATOM 634 C C . SER A 1 82 ? -5.964 -29.542 3.780 1.00 96.94 82 SER A C 1
ATOM 636 O O . SER A 1 82 ? -4.799 -29.732 4.144 1.00 96.94 82 SER A O 1
ATOM 638 N N . SER A 1 83 ? -6.280 -29.106 2.560 1.00 97.31 83 SER A N 1
ATOM 639 C CA . SER A 1 83 ? -5.254 -28.578 1.654 1.00 97.31 83 SER A CA 1
ATOM 640 C C . SER A 1 83 ? -4.602 -27.339 2.265 1.00 97.31 83 SER A C 1
ATOM 642 O O . SER A 1 83 ? -5.195 -26.661 3.108 1.00 97.31 83 SER A O 1
ATOM 644 N N . TRP A 1 84 ? -3.396 -26.988 1.820 1.00 96.88 84 TRP A N 1
ATOM 645 C CA . TRP A 1 84 ? -2.698 -25.822 2.364 1.00 96.88 84 TRP A CA 1
ATOM 646 C C . TRP A 1 84 ? -3.529 -24.530 2.244 1.00 96.88 84 TRP A C 1
ATOM 648 O O . TRP A 1 84 ? -3.564 -23.701 3.157 1.00 96.88 84 TRP A O 1
ATOM 658 N N . LEU A 1 85 ? -4.241 -24.369 1.123 1.00 94.94 85 LEU A N 1
ATOM 659 C CA . LEU A 1 85 ? -5.074 -23.197 0.861 1.00 94.94 85 LEU A CA 1
ATOM 660 C C . LEU A 1 85 ? -6.293 -23.133 1.795 1.00 94.94 85 LEU A C 1
ATOM 662 O O . LEU A 1 85 ? -6.613 -22.063 2.317 1.00 94.94 85 LEU A O 1
ATOM 666 N N . GLU A 1 86 ? -6.952 -24.267 2.034 1.00 96.75 86 GLU A N 1
ATOM 667 C CA . GLU A 1 86 ? -8.066 -24.375 2.984 1.00 96.75 86 GLU A CA 1
ATOM 668 C C . GLU A 1 86 ? -7.600 -24.096 4.416 1.00 96.75 86 GLU A C 1
ATOM 670 O O . GLU A 1 86 ? -8.208 -23.269 5.098 1.00 96.75 86 GLU A O 1
ATOM 675 N N . ALA A 1 87 ? -6.480 -24.692 4.839 1.00 96.88 87 ALA A N 1
ATOM 676 C CA . ALA A 1 87 ? -5.851 -24.443 6.137 1.00 96.88 87 ALA A CA 1
ATOM 677 C C . ALA A 1 87 ? -5.559 -22.950 6.348 1.00 96.88 87 ALA A C 1
ATOM 679 O O . ALA A 1 87 ? -5.851 -22.370 7.398 1.00 96.88 87 ALA A O 1
ATOM 680 N N . HIS A 1 88 ? -5.022 -22.293 5.318 1.00 94.62 88 HIS A N 1
ATOM 681 C CA . HIS A 1 88 ? -4.757 -20.862 5.336 1.00 94.62 88 HIS A CA 1
ATOM 682 C C . HIS A 1 88 ? -6.037 -20.035 5.564 1.00 94.62 88 HIS A C 1
ATOM 684 O O . HIS A 1 88 ? -6.048 -19.136 6.413 1.00 94.62 88 HIS A O 1
ATOM 690 N N . PHE A 1 89 ? -7.125 -20.328 4.843 1.00 95.06 89 PHE A N 1
ATOM 691 C CA . PHE A 1 89 ? -8.398 -19.625 5.035 1.00 95.06 89 PHE A CA 1
ATOM 692 C C . PHE A 1 89 ? -9.058 -19.946 6.376 1.00 95.06 89 PHE A C 1
ATOM 694 O O . PHE A 1 89 ? -9.609 -19.035 6.995 1.00 95.06 89 PHE A O 1
ATOM 701 N N . PHE A 1 90 ? -8.939 -21.180 6.863 1.00 95.50 90 PHE A N 1
ATOM 702 C CA . PHE A 1 90 ? -9.432 -21.568 8.180 1.00 95.50 90 PHE A CA 1
ATOM 703 C C . PHE A 1 90 ? -8.770 -20.742 9.283 1.00 95.50 90 PHE A C 1
ATOM 705 O O . PHE A 1 90 ? -9.454 -20.128 10.105 1.00 95.50 90 PHE A O 1
ATOM 712 N N . CYS A 1 91 ? -7.434 -20.661 9.287 1.00 94.94 91 CYS A N 1
ATOM 713 C CA . CYS A 1 91 ? -6.734 -19.851 10.281 1.00 94.94 91 CYS A CA 1
ATOM 714 C C . CYS A 1 91 ? -7.170 -18.386 10.194 1.00 94.94 91 CYS A C 1
ATOM 716 O O . CYS A 1 91 ? -7.419 -17.756 11.222 1.00 94.94 91 CYS A O 1
ATOM 718 N N . LYS A 1 92 ? -7.335 -17.864 8.974 1.00 92.19 92 LYS A N 1
ATOM 719 C CA . LYS A 1 92 ? -7.772 -16.487 8.731 1.00 92.19 92 LYS A CA 1
ATOM 720 C C . LYS A 1 92 ? -9.173 -16.194 9.267 1.00 92.19 92 LYS A C 1
ATOM 722 O O . LYS A 1 92 ? -9.372 -15.124 9.842 1.00 92.19 92 LYS A O 1
ATOM 727 N N . ASP A 1 93 ? -10.115 -17.122 9.116 1.00 90.44 93 ASP A N 1
ATOM 728 C CA . ASP A 1 93 ? -11.471 -17.012 9.671 1.00 90.44 93 ASP A CA 1
ATOM 729 C C . ASP A 1 93 ? -11.450 -16.921 11.206 1.00 90.44 93 ASP A C 1
ATOM 731 O O . ASP A 1 93 ? -12.141 -16.110 11.824 1.00 90.44 93 ASP A O 1
ATOM 735 N N . LYS A 1 94 ? -10.520 -17.646 11.834 1.00 89.06 94 LYS A N 1
ATOM 736 C CA . LYS A 1 94 ? -10.250 -17.589 13.278 1.00 89.06 94 LYS A CA 1
ATOM 737 C C . LYS A 1 94 ? -9.435 -16.373 13.727 1.00 89.06 94 LYS A C 1
ATOM 739 O O . LYS A 1 94 ? -8.906 -16.359 14.843 1.00 89.06 94 LYS A O 1
ATOM 744 N N . ASN A 1 95 ? -9.344 -15.338 12.887 1.00 88.94 95 ASN A N 1
ATOM 745 C CA . ASN A 1 95 ? -8.487 -14.167 13.076 1.00 88.94 95 ASN A CA 1
ATOM 746 C C . ASN A 1 95 ? -7.018 -14.541 13.340 1.00 88.94 95 ASN A C 1
ATOM 748 O O . ASN A 1 95 ? -6.290 -13.779 13.961 1.00 88.94 95 ASN A O 1
ATOM 752 N N . ALA A 1 96 ? -6.551 -15.698 12.894 1.00 92.06 96 ALA A N 1
ATOM 753 C CA . ALA A 1 96 ? -5.173 -16.161 13.000 1.00 92.06 96 ALA A CA 1
ATOM 754 C C . ALA A 1 96 ? -4.546 -16.252 11.598 1.00 92.06 96 ALA A C 1
ATOM 756 O O . ALA A 1 96 ? -5.191 -15.962 10.596 1.00 92.06 96 ALA A O 1
ATOM 757 N N . ASN A 1 97 ? -3.282 -16.647 11.514 1.00 93.38 97 ASN A N 1
ATOM 758 C CA . ASN A 1 97 ? -2.641 -16.986 10.245 1.00 93.38 97 ASN A CA 1
ATOM 759 C C . ASN A 1 97 ? -2.128 -18.414 10.308 1.00 93.38 97 ASN A C 1
ATOM 761 O O . ASN A 1 97 ? -1.916 -18.943 11.394 1.00 93.38 97 ASN A O 1
ATOM 765 N N . LEU A 1 98 ? -1.867 -19.015 9.153 1.00 94.31 98 LEU A N 1
ATOM 766 C CA . LEU A 1 98 ? -1.037 -20.210 9.120 1.00 94.31 98 LEU A CA 1
ATOM 767 C C . LEU A 1 98 ? 0.362 -19.862 9.660 1.00 94.31 98 LEU A C 1
ATOM 769 O O . LEU A 1 98 ? 0.837 -18.737 9.496 1.00 94.31 98 LEU A O 1
ATOM 773 N N . THR A 1 99 ? 0.983 -20.791 10.377 1.00 93.94 99 THR A N 1
ATOM 774 C CA . THR A 1 99 ? 2.114 -20.463 11.255 1.00 93.94 99 THR A CA 1
ATOM 775 C C . THR A 1 99 ? 3.360 -19.983 10.498 1.00 93.94 99 THR A C 1
ATOM 777 O O . THR A 1 99 ? 3.905 -20.703 9.667 1.00 93.94 99 THR A O 1
ATOM 780 N N . GLU A 1 100 ? 3.840 -18.780 10.833 1.00 90.88 100 GLU A N 1
ATOM 781 C CA . GLU A 1 100 ? 5.104 -18.164 10.401 1.00 90.88 100 GLU A CA 1
ATOM 782 C C . GLU A 1 100 ? 6.073 -18.063 11.605 1.00 90.88 100 GLU A C 1
ATOM 784 O O . GLU A 1 100 ? 6.246 -16.993 12.211 1.00 90.88 100 GLU A O 1
ATOM 789 N N . PRO A 1 101 ? 6.694 -19.175 12.030 1.00 86.75 101 PRO A N 1
ATOM 790 C CA . PRO A 1 101 ? 7.537 -19.190 13.216 1.00 86.75 101 PRO A CA 1
ATOM 791 C C . PRO A 1 101 ? 8.822 -18.379 12.984 1.00 86.75 101 PRO A C 1
ATOM 793 O O . PRO A 1 101 ? 9.599 -18.610 12.059 1.00 86.75 101 PRO A O 1
ATOM 796 N N . GLY A 1 102 ? 9.090 -17.419 13.872 1.00 82.12 102 GLY A N 1
ATOM 797 C CA . GLY A 1 102 ? 10.394 -16.753 13.928 1.00 82.12 102 GLY A CA 1
ATOM 798 C C . GLY A 1 102 ? 11.481 -17.672 14.503 1.00 82.12 102 GLY A C 1
ATOM 799 O O . GLY A 1 102 ? 11.178 -18.648 15.184 1.00 82.12 102 GLY A O 1
ATOM 800 N N . LYS A 1 103 ? 12.761 -17.311 14.335 1.00 73.31 103 LYS A N 1
ATOM 801 C CA . LYS A 1 103 ? 13.926 -18.128 14.747 1.00 73.31 103 LYS A CA 1
ATOM 802 C C . LYS A 1 103 ? 13.839 -18.726 16.164 1.00 73.31 103 LYS A C 1
ATOM 804 O O . LYS A 1 103 ? 14.161 -19.891 16.364 1.00 73.31 103 LYS A O 1
ATOM 809 N N . HIS A 1 104 ? 13.424 -17.940 17.161 1.00 75.25 104 HIS A N 1
ATOM 810 C CA . HIS A 1 104 ? 13.296 -18.418 18.547 1.00 75.25 104 HIS A CA 1
ATOM 811 C C . HIS A 1 104 ? 11.958 -19.109 18.840 1.00 75.25 104 HIS A C 1
ATOM 813 O O . HIS A 1 104 ? 11.885 -19.910 19.771 1.00 75.25 104 HIS A O 1
ATOM 819 N N . ALA A 1 105 ? 10.914 -18.793 18.072 1.00 84.31 105 ALA A N 1
ATOM 820 C CA . ALA A 1 105 ? 9.598 -19.402 18.221 1.00 84.31 105 ALA A CA 1
ATOM 821 C C . ALA A 1 105 ? 9.584 -20.826 17.647 1.00 84.31 105 ALA A C 1
ATOM 823 O O . ALA A 1 105 ? 9.034 -21.711 18.291 1.00 84.31 105 ALA A O 1
ATOM 824 N N . ASP A 1 106 ? 10.272 -21.063 16.521 1.00 89.56 106 ASP A N 1
ATOM 825 C CA . ASP A 1 106 ? 10.349 -22.376 15.867 1.00 89.56 106 ASP A CA 1
ATOM 826 C C . ASP A 1 106 ? 10.814 -23.481 16.827 1.00 89.56 106 ASP A C 1
ATOM 828 O O . ASP A 1 106 ? 10.131 -24.483 17.007 1.00 89.56 106 ASP A O 1
ATOM 832 N N . ARG A 1 107 ? 11.933 -23.272 17.536 1.00 89.69 107 ARG A N 1
ATOM 833 C CA . ARG A 1 107 ? 12.451 -24.267 18.492 1.00 89.69 107 ARG A CA 1
ATOM 834 C C . ARG A 1 107 ? 11.428 -24.632 19.573 1.00 89.69 107 ARG A C 1
ATOM 836 O O . ARG A 1 107 ? 11.336 -25.800 19.936 1.00 89.69 107 ARG A O 1
ATOM 843 N N . LYS A 1 108 ? 10.699 -23.649 20.107 1.00 90.31 108 LYS A N 1
ATOM 844 C CA . LYS A 1 108 ? 9.685 -23.877 21.150 1.00 90.31 108 LYS A CA 1
ATOM 845 C C . LYS A 1 108 ? 8.457 -24.576 20.582 1.00 90.31 108 LYS A C 1
ATOM 847 O O . LYS A 1 108 ? 7.906 -25.450 21.239 1.00 90.3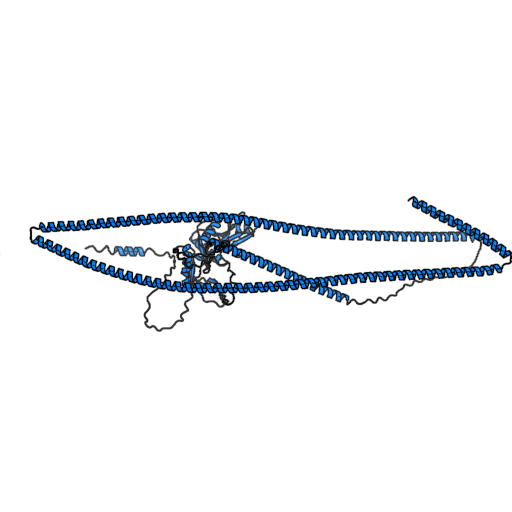1 108 LYS A O 1
ATOM 852 N N . LEU A 1 109 ? 8.074 -24.226 19.358 1.00 92.38 109 LEU A N 1
ATOM 853 C CA . LEU A 1 109 ? 6.947 -24.835 18.673 1.00 92.38 109 LEU A CA 1
ATOM 854 C C . LEU A 1 109 ? 7.203 -26.311 18.366 1.00 92.38 109 LEU A C 1
ATOM 856 O O . LEU A 1 109 ? 6.342 -27.135 18.632 1.00 92.38 109 LEU A O 1
ATOM 860 N N . ARG A 1 110 ? 8.414 -26.670 17.927 1.00 93.12 110 ARG A N 1
ATOM 861 C CA . ARG A 1 110 ? 8.804 -28.076 17.719 1.00 93.12 110 ARG A CA 1
ATOM 862 C C . ARG A 1 110 ? 8.726 -28.908 18.999 1.00 93.12 110 ARG A C 1
ATOM 864 O O . ARG A 1 110 ? 8.242 -30.030 18.963 1.00 93.12 110 ARG A O 1
ATOM 871 N N . LEU A 1 111 ? 9.164 -28.352 20.133 1.00 92.00 111 LEU A N 1
ATOM 872 C CA . LEU A 1 111 ? 9.041 -29.017 21.439 1.00 92.00 111 LEU A CA 1
ATOM 873 C C . LEU A 1 111 ? 7.576 -29.174 21.867 1.00 92.00 111 LEU A C 1
ATOM 875 O O . LEU A 1 111 ? 7.206 -30.206 22.419 1.00 92.00 111 LEU A O 1
ATOM 879 N N . PHE A 1 112 ? 6.750 -28.159 21.607 1.00 93.00 112 PHE A N 1
ATOM 880 C CA . PHE A 1 112 ? 5.315 -28.203 21.875 1.00 93.00 112 PHE A CA 1
ATOM 881 C C . PHE A 1 112 ? 4.615 -29.283 21.038 1.00 93.00 112 PHE A C 1
ATOM 883 O O . PHE A 1 112 ? 3.913 -30.111 21.610 1.00 93.00 112 PHE A O 1
ATOM 890 N N . LEU A 1 113 ? 4.870 -29.323 19.726 1.00 94.25 113 LEU A N 1
ATOM 891 C CA . LEU A 1 113 ? 4.319 -30.332 18.817 1.00 94.25 113 LEU A CA 1
ATOM 892 C C . LEU A 1 113 ? 4.753 -31.741 19.221 1.00 94.25 113 LEU A C 1
ATOM 894 O O . LEU A 1 113 ? 3.911 -32.606 19.407 1.00 94.25 113 LEU A O 1
ATOM 898 N N . GLN A 1 114 ? 6.044 -31.943 19.503 1.00 93.69 114 GLN A N 1
ATOM 899 C CA . GLN A 1 114 ? 6.546 -33.236 19.966 1.00 93.69 114 GLN A CA 1
ATOM 900 C C . GLN A 1 114 ? 5.850 -33.715 21.248 1.00 93.69 114 GLN A C 1
ATOM 902 O O . GLN A 1 114 ? 5.563 -34.901 21.376 1.00 93.69 114 GLN A O 1
ATOM 907 N N . LYS A 1 115 ? 5.566 -32.811 22.195 1.00 93.06 115 LYS A N 1
ATOM 908 C CA . LYS A 1 115 ? 4.819 -33.151 23.414 1.00 93.06 115 LYS A CA 1
ATOM 909 C C . LYS A 1 115 ? 3.351 -33.460 23.111 1.00 93.06 115 LYS A C 1
ATOM 911 O O . LYS A 1 115 ? 2.808 -34.393 23.689 1.00 93.06 115 LYS A O 1
ATOM 916 N N . GLN A 1 116 ? 2.709 -32.677 22.248 1.00 91.25 116 GLN A N 1
ATOM 917 C CA . GLN A 1 116 ? 1.296 -32.850 21.915 1.00 91.25 116 GLN A CA 1
ATOM 918 C C . GLN A 1 116 ? 1.052 -34.147 21.137 1.00 91.25 116 GLN A C 1
ATOM 920 O O . GLN A 1 116 ? 0.156 -34.910 21.486 1.00 91.25 116 GLN A O 1
ATOM 925 N N . ASP A 1 117 ? 1.876 -34.440 20.141 1.00 92.06 117 ASP A N 1
ATOM 926 C CA . ASP A 1 117 ? 1.763 -35.655 19.338 1.00 92.06 117 ASP A CA 1
ATOM 927 C C . ASP A 1 117 ? 2.166 -36.904 20.141 1.00 92.06 117 ASP A C 1
ATOM 929 O O . ASP A 1 117 ? 1.537 -37.948 19.998 1.00 92.06 117 ASP A O 1
ATOM 933 N N . ALA A 1 118 ? 3.089 -36.791 21.107 1.00 91.25 118 ALA A N 1
ATOM 934 C CA . ALA A 1 118 ? 3.344 -37.868 22.072 1.00 91.25 118 ALA A CA 1
ATOM 935 C C . ALA A 1 118 ? 2.130 -38.189 22.968 1.00 91.25 118 ALA A C 1
ATOM 937 O O . ALA A 1 118 ? 1.985 -39.329 23.401 1.00 91.25 118 ALA A O 1
ATOM 938 N N . LEU A 1 119 ? 1.268 -37.205 23.252 1.00 91.56 119 LEU A N 1
ATOM 939 C CA . LEU A 1 119 ? 0.022 -37.408 24.005 1.00 91.56 119 LEU A CA 1
ATOM 940 C C . LEU A 1 119 ? -1.114 -37.932 23.118 1.00 91.56 119 LEU A C 1
ATOM 942 O O . LEU A 1 119 ? -1.928 -38.727 23.574 1.00 91.56 119 LEU A O 1
ATOM 946 N N . SER A 1 120 ? -1.175 -37.466 21.871 1.00 90.00 120 SER A N 1
ATOM 947 C CA . SER A 1 120 ? -2.257 -37.780 20.928 1.00 90.00 120 SER A CA 1
ATOM 948 C C . SER A 1 120 ? -2.034 -39.118 20.214 1.00 90.00 120 SER A C 1
ATOM 950 O O . SER A 1 120 ? -2.987 -39.757 19.784 1.00 90.00 120 SER A O 1
ATOM 952 N N . GLY A 1 121 ? -0.772 -39.534 20.063 1.00 89.75 121 GLY A N 1
ATOM 953 C CA . GLY A 1 121 ? -0.363 -40.686 19.257 1.00 89.75 121 GLY A CA 1
ATOM 954 C C . GLY A 1 121 ? -0.345 -40.427 17.744 1.00 89.75 121 GLY A C 1
ATOM 955 O O . GLY A 1 121 ? -0.042 -41.337 16.975 1.00 89.75 121 GLY A O 1
ATOM 956 N N . GLU A 1 122 ? -0.652 -39.208 17.298 1.00 89.06 122 GLU A N 1
ATOM 957 C CA . GLU A 1 122 ? -0.679 -38.839 15.882 1.00 89.06 122 GLU A CA 1
ATOM 958 C C . GLU A 1 122 ? 0.697 -38.354 15.413 1.00 89.06 122 GLU A C 1
ATOM 960 O O . GLU A 1 122 ? 1.272 -37.466 16.024 1.00 89.06 122 GLU A O 1
ATOM 965 N N . ASN A 1 123 ? 1.212 -38.887 14.301 1.00 89.69 123 ASN A N 1
ATOM 966 C CA . ASN A 1 123 ? 2.522 -38.513 13.740 1.00 89.69 123 ASN A CA 1
ATOM 967 C C . ASN A 1 123 ? 2.410 -38.017 12.287 1.00 89.69 123 ASN A C 1
ATOM 969 O O . ASN A 1 123 ? 3.300 -38.255 11.467 1.00 89.69 123 ASN A O 1
ATOM 973 N N . ASP A 1 124 ? 1.313 -37.334 11.964 1.00 92.56 124 ASP A N 1
ATOM 974 C CA . ASP A 1 124 ? 1.082 -36.779 10.630 1.00 92.56 124 ASP A CA 1
ATOM 975 C C . ASP A 1 124 ? 1.823 -35.443 10.431 1.00 92.56 124 ASP A C 1
ATOM 977 O O . ASP A 1 124 ? 1.931 -34.649 11.370 1.00 92.56 124 ASP A O 1
ATOM 981 N N . PRO A 1 125 ? 2.291 -35.133 9.208 1.00 94.75 125 PRO A N 1
ATOM 982 C CA . PRO A 1 125 ? 2.857 -33.827 8.897 1.00 94.75 125 PRO A CA 1
ATOM 983 C C . PRO A 1 125 ? 1.860 -32.679 9.081 1.00 94.75 125 PRO A C 1
ATOM 985 O O . PRO A 1 125 ? 0.654 -32.839 8.884 1.00 94.75 125 PRO A O 1
ATOM 988 N N . ILE A 1 126 ? 2.377 -31.495 9.420 1.00 96.56 126 ILE A N 1
ATOM 989 C CA . ILE A 1 126 ? 1.557 -30.330 9.783 1.00 96.56 126 ILE A CA 1
ATOM 990 C C . ILE A 1 126 ? 1.897 -29.136 8.889 1.00 96.56 126 ILE A C 1
ATOM 992 O O . ILE A 1 126 ? 3.055 -28.727 8.818 1.00 96.56 126 ILE A O 1
ATOM 996 N N . TRP A 1 127 ? 0.902 -28.518 8.251 1.00 97.50 127 TRP A N 1
ATOM 997 C CA . TRP A 1 127 ? 1.109 -27.349 7.391 1.00 97.50 127 TRP A CA 1
ATOM 998 C C . TRP A 1 127 ? 1.671 -26.122 8.123 1.00 97.50 127 TRP A C 1
ATOM 1000 O O . TRP A 1 127 ? 1.224 -25.751 9.213 1.00 97.50 127 TRP A O 1
ATOM 1010 N N . LEU A 1 128 ? 2.594 -25.433 7.443 1.00 94.12 128 LEU A N 1
ATOM 1011 C CA . LEU A 1 128 ? 3.174 -24.142 7.814 1.00 94.12 128 LEU A CA 1
ATOM 1012 C C . LEU A 1 128 ? 2.776 -23.036 6.831 1.00 94.12 128 LEU A C 1
ATOM 1014 O O . LEU A 1 128 ? 2.464 -23.278 5.669 1.00 94.12 128 LEU A O 1
ATOM 1018 N N . GLY A 1 129 ? 2.862 -21.781 7.273 1.00 93.69 129 GLY A N 1
ATOM 1019 C CA . GLY A 1 129 ? 2.532 -20.579 6.499 1.00 93.69 129 GLY A CA 1
ATOM 1020 C C . GLY A 1 129 ? 3.532 -20.194 5.405 1.00 93.69 129 GLY A C 1
ATOM 1021 O O . GLY A 1 129 ? 3.617 -19.014 5.072 1.00 93.69 129 GLY A O 1
ATOM 1022 N N . ALA A 1 130 ? 4.316 -21.133 4.870 1.00 92.12 130 ALA A N 1
ATOM 1023 C CA . ALA A 1 130 ? 5.300 -20.868 3.820 1.00 92.12 130 ALA A CA 1
ATOM 1024 C C . ALA A 1 130 ? 4.990 -21.631 2.530 1.00 92.12 130 ALA A C 1
ATOM 1026 O O . ALA A 1 130 ? 4.589 -22.793 2.547 1.00 92.12 130 ALA A O 1
ATOM 1027 N N . THR A 1 131 ? 5.239 -20.954 1.416 1.00 91.06 131 THR A N 1
ATOM 1028 C CA . THR A 1 131 ? 5.030 -21.439 0.048 1.00 91.06 131 THR A CA 1
ATOM 1029 C C . THR A 1 131 ? 6.291 -21.214 -0.767 1.00 91.06 131 THR A C 1
ATOM 1031 O O . THR A 1 131 ? 6.996 -20.217 -0.557 1.00 91.06 131 THR A O 1
ATOM 1034 N N . TYR A 1 132 ? 6.562 -22.101 -1.715 1.00 88.12 132 TYR A N 1
ATOM 1035 C CA . TYR A 1 132 ? 7.671 -21.934 -2.638 1.00 88.12 132 TYR A CA 1
ATOM 1036 C C . TYR A 1 132 ? 7.255 -21.072 -3.836 1.00 88.12 132 TYR A C 1
ATOM 1038 O O . TYR A 1 132 ? 6.299 -21.380 -4.542 1.00 88.12 132 TYR A O 1
ATOM 1046 N N . ASP A 1 133 ? 7.960 -19.963 -4.054 1.00 86.00 133 ASP A N 1
ATOM 1047 C CA . ASP A 1 133 ? 7.800 -19.133 -5.244 1.00 86.00 133 ASP A CA 1
ATOM 1048 C C . ASP A 1 133 ? 8.694 -19.668 -6.366 1.00 86.00 133 ASP A C 1
ATOM 1050 O O . ASP A 1 133 ? 9.902 -19.410 -6.390 1.00 86.00 133 ASP A O 1
ATOM 1054 N N . HIS A 1 134 ? 8.081 -20.397 -7.300 1.00 79.56 134 HIS A N 1
ATOM 1055 C CA . HIS A 1 134 ? 8.754 -20.994 -8.455 1.00 79.56 134 HIS A CA 1
ATOM 1056 C C . HIS A 1 134 ? 9.294 -19.957 -9.450 1.00 79.56 134 HIS A C 1
ATOM 1058 O O . HIS A 1 134 ? 10.224 -20.258 -10.190 1.00 79.56 134 HIS A O 1
ATOM 1064 N N . HIS A 1 135 ? 8.766 -18.727 -9.480 1.00 80.88 135 HIS A N 1
ATOM 1065 C CA . HIS A 1 135 ? 9.292 -17.700 -10.386 1.00 80.88 135 HIS A CA 1
ATOM 1066 C C . HIS A 1 135 ? 10.629 -17.142 -9.898 1.00 80.88 135 HIS A C 1
ATOM 1068 O O . HIS A 1 135 ? 11.514 -16.846 -10.698 1.00 80.88 135 HIS A O 1
ATOM 1074 N N . ASN A 1 136 ? 10.772 -16.986 -8.580 1.00 84.06 136 ASN A N 1
ATOM 1075 C CA . ASN A 1 136 ? 11.976 -16.435 -7.959 1.00 84.06 136 ASN A CA 1
ATOM 1076 C C . ASN A 1 136 ? 12.900 -17.510 -7.362 1.00 84.06 136 ASN A C 1
ATOM 1078 O O . ASN A 1 136 ? 13.937 -17.151 -6.796 1.00 84.06 136 ASN A O 1
ATOM 1082 N N . ASN A 1 137 ? 12.529 -18.793 -7.465 1.00 80.56 137 ASN A N 1
ATOM 1083 C CA . ASN A 1 137 ? 13.189 -19.950 -6.849 1.00 80.56 137 ASN A CA 1
ATOM 1084 C C . ASN A 1 137 ? 13.463 -19.748 -5.350 1.00 80.56 137 ASN A C 1
ATOM 1086 O O . ASN A 1 137 ? 14.576 -19.963 -4.859 1.00 80.56 137 ASN A O 1
ATOM 1090 N N . ARG A 1 138 ? 12.469 -19.237 -4.611 1.00 84.88 138 ARG A N 1
ATOM 1091 C CA . ARG A 1 138 ? 12.637 -18.826 -3.207 1.00 84.88 138 ARG A CA 1
ATOM 1092 C C . ARG A 1 138 ? 11.442 -19.188 -2.349 1.00 84.88 138 ARG A C 1
ATOM 1094 O O . ARG A 1 138 ? 10.293 -19.003 -2.727 1.00 84.88 138 ARG A O 1
ATOM 1101 N N . TRP A 1 139 ? 11.729 -19.596 -1.119 1.00 87.62 139 TRP A N 1
ATOM 1102 C CA . TRP A 1 139 ? 10.707 -19.739 -0.094 1.00 87.62 139 TRP A CA 1
ATOM 1103 C C . TRP A 1 139 ? 10.275 -18.380 0.453 1.00 87.62 139 TRP A C 1
ATOM 1105 O O . TRP A 1 139 ? 11.108 -17.564 0.872 1.00 87.62 139 TRP A O 1
ATOM 1115 N N . GLN A 1 140 ? 8.962 -18.177 0.526 1.00 89.50 140 GLN A N 1
ATOM 1116 C CA . GLN A 1 140 ? 8.365 -16.989 1.121 1.00 89.50 140 GLN A CA 1
ATOM 1117 C C . GLN A 1 140 ? 7.215 -17.338 2.064 1.00 89.50 140 GLN A C 1
ATOM 1119 O O . GLN A 1 140 ? 6.477 -18.303 1.870 1.00 89.50 140 GLN A O 1
ATOM 1124 N N . TRP A 1 141 ? 7.071 -16.516 3.095 1.00 90.25 141 TRP A N 1
ATOM 1125 C CA . TRP A 1 141 ? 5.934 -16.538 3.999 1.00 90.25 141 TRP A CA 1
ATOM 1126 C C . TRP A 1 141 ? 4.696 -15.973 3.298 1.00 90.25 141 TRP A C 1
ATOM 1128 O O . TRP A 1 141 ? 4.763 -14.883 2.725 1.00 90.25 141 TRP A O 1
ATOM 1138 N N . SER A 1 142 ? 3.570 -16.680 3.351 1.00 83.50 142 SER A N 1
ATOM 1139 C CA . SER A 1 142 ? 2.389 -16.345 2.550 1.00 83.50 142 SER A CA 1
ATOM 1140 C C . SER A 1 142 ? 1.652 -15.087 3.020 1.00 83.50 142 SER A C 1
ATOM 1142 O O . SER A 1 142 ? 1.113 -14.356 2.188 1.00 83.50 142 SER A O 1
ATOM 1144 N N . MET A 1 143 ? 1.657 -14.776 4.324 1.00 80.62 143 MET A N 1
ATOM 1145 C CA . MET A 1 143 ? 0.934 -13.616 4.863 1.00 80.62 143 MET A CA 1
ATOM 1146 C C . MET A 1 143 ? 1.803 -12.370 4.942 1.00 80.62 143 MET A C 1
ATOM 1148 O O . MET A 1 143 ? 1.346 -11.266 4.631 1.00 80.62 143 MET A O 1
ATOM 1152 N N . SER A 1 144 ? 3.056 -12.516 5.373 1.00 79.38 144 SER A N 1
ATOM 1153 C CA . SER A 1 144 ? 3.981 -11.382 5.408 1.00 79.38 144 SER A CA 1
ATOM 1154 C C . SER A 1 144 ? 4.605 -11.064 4.044 1.00 79.38 144 SER A C 1
ATOM 1156 O O . SER A 1 144 ? 5.108 -9.949 3.872 1.00 79.38 144 SER A O 1
ATOM 1158 N N . GLY A 1 145 ? 4.576 -12.005 3.090 1.00 83.31 145 GLY A N 1
ATOM 1159 C CA . GLY A 1 145 ? 5.238 -11.889 1.785 1.00 83.31 145 GLY A CA 1
ATOM 1160 C C . GLY A 1 145 ? 6.758 -11.774 1.902 1.00 83.31 145 GLY A C 1
ATOM 1161 O O . GLY A 1 145 ? 7.426 -11.256 1.010 1.00 83.31 145 GLY A O 1
ATOM 1162 N N . ARG A 1 146 ? 7.314 -12.144 3.060 1.00 85.31 146 ARG A N 1
ATOM 1163 C CA . ARG A 1 146 ? 8.742 -12.020 3.338 1.00 85.31 146 ARG A CA 1
ATOM 1164 C C . ARG A 1 146 ? 9.447 -13.296 2.944 1.00 85.31 146 ARG A C 1
ATOM 1166 O O . ARG A 1 146 ? 9.008 -14.383 3.307 1.00 85.31 146 ARG A O 1
ATOM 1173 N N . ASN A 1 147 ? 10.608 -13.139 2.328 1.00 85.69 147 ASN A N 1
ATOM 1174 C CA . ASN A 1 147 ? 11.519 -14.251 2.105 1.00 85.69 147 ASN A CA 1
ATOM 1175 C C . ASN A 1 147 ? 11.882 -14.906 3.444 1.00 85.69 147 ASN A C 1
ATOM 1177 O O . ASN A 1 147 ? 12.106 -14.214 4.449 1.00 85.69 147 ASN A O 1
ATOM 1181 N N . LEU A 1 148 ? 11.975 -16.234 3.447 1.00 80.00 148 LEU A N 1
ATOM 1182 C CA . LEU A 1 148 ? 12.443 -16.977 4.610 1.00 80.00 148 LEU A CA 1
ATOM 1183 C C . LEU A 1 148 ? 13.907 -16.598 4.892 1.00 80.00 148 LEU A C 1
ATOM 1185 O O . LEU A 1 148 ? 14.812 -16.924 4.136 1.00 80.00 148 LEU A O 1
ATOM 1189 N N . SER A 1 149 ? 14.141 -15.874 5.991 1.00 68.06 149 SER A N 1
ATOM 1190 C CA . SER A 1 149 ? 15.489 -15.466 6.427 1.00 68.06 149 SER A CA 1
ATOM 1191 C C . SER A 1 149 ? 16.212 -16.546 7.242 1.00 68.06 149 SER A C 1
ATOM 1193 O O . SER A 1 149 ? 17.385 -16.382 7.564 1.00 68.06 149 SER A O 1
ATOM 1195 N N . THR A 1 150 ? 15.512 -17.593 7.673 1.00 65.62 150 THR A N 1
ATOM 1196 C CA . THR A 1 150 ? 16.037 -18.672 8.520 1.00 65.62 150 THR A CA 1
ATOM 1197 C C . THR A 1 150 ? 15.650 -19.990 7.865 1.00 65.62 150 THR A C 1
ATOM 1199 O O . THR A 1 150 ? 14.456 -20.218 7.690 1.00 65.62 150 THR A O 1
ATOM 1202 N N . ASP A 1 151 ? 16.619 -20.833 7.492 1.00 68.25 151 ASP A N 1
ATOM 1203 C CA . ASP A 1 151 ? 16.325 -22.207 7.082 1.00 68.25 151 ASP A CA 1
ATOM 1204 C C . ASP A 1 151 ? 16.174 -23.066 8.348 1.00 68.25 151 ASP A C 1
ATOM 1206 O O . ASP A 1 151 ? 17.041 -23.148 9.211 1.00 68.25 151 ASP A O 1
ATOM 1210 N N . SER A 1 152 ? 14.995 -23.632 8.568 1.00 78.06 152 SER A N 1
ATOM 1211 C CA . SER A 1 152 ? 14.842 -24.771 9.488 1.00 78.06 152 SER A CA 1
ATOM 1212 C C . SER A 1 152 ? 14.442 -26.033 8.729 1.00 78.06 152 SER A C 1
ATOM 1214 O O . SER A 1 152 ? 14.135 -27.057 9.340 1.00 78.06 152 SER A O 1
ATOM 1216 N N . PHE A 1 153 ? 14.529 -25.964 7.395 1.00 83.62 153 PHE A N 1
ATOM 1217 C CA . PHE A 1 153 ? 14.434 -27.104 6.505 1.00 83.62 153 PHE A CA 1
ATOM 1218 C C . PHE A 1 153 ? 15.516 -28.128 6.827 1.00 83.62 153 PHE A C 1
ATOM 1220 O O . PHE A 1 153 ? 16.662 -27.779 7.134 1.00 83.62 153 PHE A O 1
ATOM 1227 N N . SER A 1 154 ? 15.149 -29.405 6.784 1.00 78.31 154 SER A N 1
ATOM 1228 C CA . SER A 1 154 ? 16.146 -30.460 6.887 1.00 78.31 154 SER A CA 1
ATOM 1229 C C . SER A 1 154 ? 16.935 -30.550 5.585 1.00 78.31 154 SER A C 1
ATOM 1231 O O . SER A 1 154 ? 16.372 -30.794 4.526 1.00 78.31 154 SER A O 1
ATOM 1233 N N . ARG A 1 155 ? 18.263 -30.418 5.656 1.00 74.94 155 ARG A N 1
ATOM 1234 C CA . ARG A 1 155 ? 19.141 -30.616 4.486 1.00 74.94 155 ARG A CA 1
ATOM 1235 C C . ARG A 1 155 ? 19.186 -32.066 3.999 1.00 74.94 155 ARG A C 1
ATOM 1237 O O . ARG A 1 155 ? 19.717 -32.324 2.930 1.00 74.94 155 ARG A O 1
ATOM 1244 N N . THR A 1 156 ? 18.668 -32.994 4.799 1.00 71.25 156 THR A N 1
ATOM 1245 C CA . THR A 1 156 ? 18.558 -34.417 4.463 1.00 71.25 156 THR A CA 1
ATOM 1246 C C . THR A 1 156 ? 17.238 -34.766 3.780 1.00 71.25 156 THR A C 1
ATOM 1248 O O . THR A 1 156 ? 17.079 -35.901 3.349 1.00 71.25 156 THR A O 1
ATOM 1251 N N . ASP A 1 157 ? 16.277 -33.841 3.726 1.00 75.19 157 ASP A N 1
ATOM 1252 C CA . ASP A 1 157 ? 14.995 -34.092 3.076 1.00 75.19 157 ASP A CA 1
ATOM 1253 C C . ASP A 1 157 ? 15.167 -34.082 1.551 1.00 75.19 157 ASP A C 1
ATOM 1255 O O . ASP A 1 157 ? 15.563 -33.071 0.965 1.00 75.19 157 ASP A O 1
ATOM 1259 N N . SER A 1 158 ? 14.854 -35.213 0.914 1.00 72.19 158 SER A N 1
ATOM 1260 C CA . SER A 1 158 ? 14.942 -35.376 -0.537 1.00 72.19 158 SER A CA 1
ATOM 1261 C C . SER A 1 158 ? 14.068 -34.358 -1.275 1.00 72.19 158 SER A C 1
ATOM 1263 O O . SER A 1 158 ? 14.531 -33.773 -2.252 1.00 72.19 158 SER A O 1
ATOM 1265 N N . ALA A 1 159 ? 12.861 -34.065 -0.773 1.00 70.88 159 ALA A N 1
ATOM 1266 C CA . ALA A 1 159 ? 11.944 -33.122 -1.414 1.00 70.88 159 ALA A CA 1
ATOM 1267 C C . ALA A 1 159 ? 12.513 -31.692 -1.415 1.00 70.88 159 ALA A C 1
ATOM 1269 O O . ALA A 1 159 ? 12.512 -31.005 -2.438 1.00 70.88 159 ALA A O 1
ATOM 1270 N N . TYR A 1 160 ? 13.072 -31.255 -0.283 1.00 74.62 160 TYR A N 1
ATOM 1271 C CA . TYR A 1 160 ? 13.746 -29.960 -0.171 1.00 74.62 160 TYR A CA 1
ATOM 1272 C C . TYR A 1 160 ? 15.004 -29.867 -1.049 1.00 74.62 160 TYR A C 1
ATOM 1274 O O . TYR A 1 160 ? 15.221 -28.850 -1.713 1.00 74.62 160 TYR A O 1
ATOM 1282 N N . VAL A 1 161 ? 15.828 -30.921 -1.075 1.00 72.25 161 VAL A N 1
ATOM 1283 C CA . VAL A 1 161 ? 17.040 -30.969 -1.909 1.00 72.25 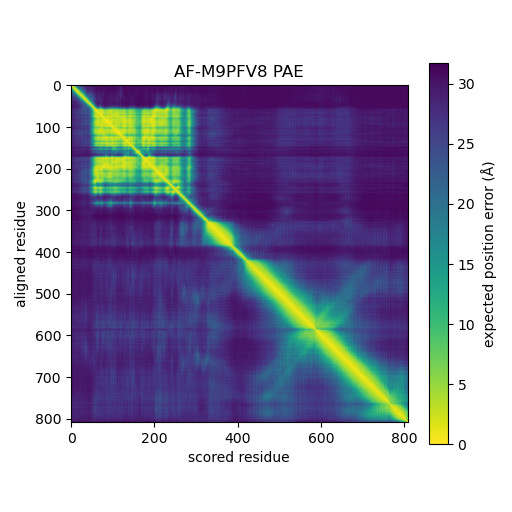161 VAL A CA 1
ATOM 1284 C C . VAL A 1 161 ? 16.682 -30.903 -3.395 1.00 72.25 161 VAL A C 1
ATOM 1286 O O . VAL A 1 161 ? 17.294 -30.120 -4.120 1.00 72.25 161 VAL A O 1
ATOM 1289 N N . GLN A 1 162 ? 15.659 -31.640 -3.838 1.00 68.94 162 GLN A N 1
ATOM 1290 C CA . GLN A 1 162 ? 15.174 -31.596 -5.222 1.00 68.94 162 GLN A CA 1
ATOM 1291 C C . GLN A 1 162 ? 14.718 -30.183 -5.616 1.00 68.94 162 GLN A C 1
ATOM 1293 O O . GLN A 1 162 ? 15.183 -29.648 -6.623 1.00 68.94 162 GLN A O 1
ATOM 1298 N N . LEU A 1 163 ? 13.922 -29.522 -4.769 1.00 67.81 163 LEU A N 1
ATOM 1299 C CA . LEU A 1 163 ? 13.446 -28.149 -4.992 1.00 67.81 163 LEU A CA 1
ATOM 1300 C C . LEU A 1 163 ? 14.568 -27.115 -5.160 1.00 67.81 163 LEU A C 1
ATOM 1302 O O . LEU A 1 163 ? 14.420 -26.166 -5.925 1.00 67.81 163 LEU A O 1
ATOM 1306 N N . ILE A 1 164 ? 15.684 -27.271 -4.443 1.00 67.56 164 ILE A N 1
ATOM 1307 C CA . ILE A 1 164 ? 16.838 -26.359 -4.545 1.00 67.56 164 ILE A CA 1
ATOM 1308 C C . ILE A 1 164 ? 17.763 -26.736 -5.702 1.00 67.56 164 ILE A C 1
ATOM 1310 O O . ILE A 1 164 ? 18.414 -25.864 -6.273 1.00 67.56 164 ILE A O 1
ATOM 1314 N N . SER A 1 165 ? 17.816 -28.016 -6.074 1.00 64.75 165 SER A N 1
ATOM 1315 C CA . SER A 1 165 ? 18.679 -28.517 -7.149 1.00 64.75 165 SER A CA 1
ATOM 1316 C C . SER A 1 165 ? 18.244 -28.102 -8.564 1.00 64.75 165 SER A C 1
ATOM 1318 O O . SER A 1 165 ? 18.876 -28.509 -9.535 1.00 64.75 165 SER A O 1
ATOM 1320 N N . ASN A 1 166 ? 17.198 -27.274 -8.700 1.00 58.12 166 ASN A N 1
ATOM 1321 C CA . ASN A 1 166 ? 16.575 -26.874 -9.968 1.00 58.12 166 ASN A CA 1
ATOM 1322 C C . ASN A 1 166 ? 16.041 -28.050 -10.815 1.00 58.12 166 ASN A C 1
ATOM 1324 O O . ASN A 1 166 ? 15.739 -27.860 -11.994 1.00 58.12 166 ASN A O 1
ATOM 1328 N N . SER A 1 167 ? 15.882 -29.254 -10.251 1.00 52.53 167 SER A N 1
ATOM 1329 C CA . SER A 1 167 ? 15.113 -30.315 -10.907 1.00 52.53 167 SER A CA 1
ATOM 1330 C C . SER A 1 167 ? 13.657 -29.865 -10.948 1.00 52.53 167 SER A C 1
ATOM 1332 O O . SER A 1 167 ? 13.102 -29.657 -9.873 1.00 52.53 167 SER A O 1
ATOM 1334 N N . GLN A 1 168 ? 13.074 -29.660 -12.139 1.00 51.84 168 GLN A N 1
ATOM 1335 C CA . GLN A 1 168 ? 11.703 -29.161 -12.330 1.00 51.84 168 GLN A CA 1
ATOM 1336 C C . GLN A 1 168 ? 10.729 -29.829 -11.345 1.00 51.84 168 GLN A C 1
ATOM 1338 O O . GLN A 1 168 ? 10.346 -30.979 -11.561 1.00 51.84 168 GLN A O 1
ATOM 1343 N N . PRO A 1 169 ? 10.323 -29.157 -10.259 1.00 52.81 169 PRO A N 1
ATOM 1344 C CA . PRO A 1 169 ? 9.311 -29.711 -9.388 1.00 52.81 169 PRO A CA 1
ATOM 1345 C C . PRO A 1 169 ? 7.968 -29.446 -10.067 1.00 52.81 169 PRO A C 1
ATOM 1347 O O . PRO A 1 169 ? 7.603 -28.287 -10.256 1.00 52.81 169 PRO A O 1
ATOM 1350 N N . LEU A 1 170 ? 7.279 -30.512 -10.489 1.00 53.22 170 LEU A N 1
ATOM 1351 C CA . LEU A 1 170 ? 6.023 -30.419 -11.244 1.00 53.22 170 LEU A CA 1
ATOM 1352 C C . LEU A 1 170 ? 4.898 -29.718 -10.458 1.00 53.22 170 LEU A C 1
ATOM 1354 O O . LEU A 1 170 ? 3.995 -29.161 -11.076 1.00 53.22 170 LEU A O 1
ATOM 1358 N N . ASP A 1 171 ? 4.985 -29.690 -9.124 1.00 67.81 171 ASP A N 1
ATOM 1359 C CA . ASP A 1 171 ? 3.904 -29.237 -8.251 1.00 67.81 171 ASP A CA 1
ATOM 1360 C C . ASP A 1 171 ? 4.270 -28.020 -7.392 1.00 67.81 171 ASP A C 1
ATOM 1362 O O . ASP A 1 171 ? 5.406 -27.852 -6.934 1.00 67.81 171 ASP A O 1
ATOM 1366 N N . ASN A 1 172 ? 3.250 -27.198 -7.116 1.00 76.69 172 ASN A N 1
ATOM 1367 C CA . ASN A 1 172 ? 3.317 -26.124 -6.129 1.00 76.69 172 ASN A CA 1
ATOM 1368 C C . ASN A 1 172 ? 3.617 -26.723 -4.754 1.00 76.69 172 ASN A C 1
ATOM 1370 O O . ASN A 1 172 ? 2.786 -27.448 -4.203 1.00 76.69 172 ASN A O 1
ATOM 1374 N N . ASN A 1 173 ? 4.773 -26.384 -4.186 1.00 86.94 173 ASN A N 1
ATOM 1375 C CA . ASN A 1 173 ? 5.203 -26.924 -2.901 1.00 86.94 173 ASN A CA 1
ATOM 1376 C C . ASN A 1 173 ? 4.999 -25.942 -1.743 1.00 86.94 173 ASN A C 1
ATOM 1378 O O . ASN A 1 173 ? 5.286 -24.743 -1.821 1.00 86.94 173 ASN A O 1
ATOM 1382 N N . CYS A 1 174 ? 4.531 -26.497 -0.634 1.00 92.81 174 CYS A N 1
ATOM 1383 C CA . CYS A 1 174 ? 4.214 -25.819 0.607 1.00 92.81 174 CYS A CA 1
ATOM 1384 C C . CYS A 1 174 ? 5.035 -26.418 1.755 1.00 92.81 174 CYS A C 1
ATOM 1386 O O . CYS A 1 174 ? 5.411 -27.591 1.732 1.00 92.81 174 CYS A O 1
ATOM 1388 N N . ALA A 1 175 ? 5.354 -25.597 2.753 1.00 92.44 175 ALA A N 1
ATOM 1389 C CA . ALA A 1 175 ? 6.178 -26.026 3.875 1.00 92.44 175 ALA A CA 1
ATOM 1390 C C . ALA A 1 175 ? 5.346 -26.771 4.924 1.00 92.44 175 ALA A C 1
ATOM 1392 O O . ALA A 1 175 ? 4.228 -26.364 5.246 1.00 92.44 175 ALA A O 1
ATOM 1393 N N . ILE A 1 176 ? 5.934 -27.808 5.511 1.00 94.38 176 ILE A N 1
ATOM 1394 C CA . ILE A 1 176 ? 5.351 -28.597 6.600 1.00 94.38 176 ILE A CA 1
ATOM 1395 C C . ILE A 1 176 ? 6.335 -28.752 7.754 1.00 94.38 176 ILE A C 1
ATOM 1397 O O . ILE A 1 176 ? 7.547 -28.692 7.558 1.00 94.38 176 ILE A O 1
ATOM 1401 N N . TYR A 1 177 ? 5.813 -29.008 8.946 1.00 94.56 177 TYR A N 1
ATOM 1402 C CA . TYR A 1 177 ? 6.538 -29.688 10.006 1.00 94.56 177 TYR A CA 1
ATOM 1403 C C . TYR A 1 177 ? 6.427 -31.198 9.818 1.00 94.56 177 TYR A C 1
ATOM 1405 O O . TYR A 1 177 ? 5.318 -31.724 9.777 1.00 94.56 177 TYR A O 1
ATOM 1413 N N . ASP A 1 178 ? 7.568 -31.880 9.732 1.00 92.69 178 ASP A N 1
ATOM 1414 C CA . ASP A 1 178 ? 7.609 -33.335 9.582 1.00 92.69 178 ASP A CA 1
ATOM 1415 C C . ASP A 1 178 ? 8.007 -34.018 10.909 1.00 92.69 178 ASP A C 1
ATOM 1417 O O . ASP A 1 178 ? 9.147 -33.840 11.369 1.00 92.69 178 ASP A O 1
ATOM 1421 N N . PRO A 1 179 ? 7.109 -34.799 11.538 1.00 92.94 179 PRO A N 1
ATOM 1422 C CA . PRO A 1 179 ? 7.397 -35.559 12.755 1.00 92.94 179 PRO A CA 1
ATOM 1423 C C . PRO A 1 179 ? 8.618 -36.480 12.629 1.00 92.94 179 PRO A C 1
ATOM 1425 O O . PRO A 1 179 ? 9.423 -36.557 13.564 1.00 92.94 179 PRO A O 1
ATOM 1428 N N . SER A 1 180 ? 8.834 -37.096 11.459 1.00 90.50 180 SER A N 1
ATOM 1429 C CA . SER A 1 180 ? 9.973 -37.995 11.206 1.00 90.50 180 SER A CA 1
ATOM 1430 C C . SER A 1 180 ? 11.326 -37.271 11.268 1.00 90.50 180 SER A C 1
ATOM 1432 O O . SER A 1 180 ? 12.352 -37.856 11.621 1.00 90.50 180 SER A O 1
ATOM 1434 N N . LEU A 1 181 ? 11.323 -35.957 11.026 1.00 90.62 181 LEU A N 1
ATOM 1435 C CA . LEU A 1 181 ? 12.498 -35.089 11.066 1.00 90.62 181 LEU A CA 1
ATOM 1436 C C . LEU A 1 181 ? 12.574 -34.274 12.367 1.00 90.62 181 LEU A C 1
ATOM 1438 O O . LEU A 1 181 ? 13.182 -33.199 12.393 1.00 90.62 181 LEU A O 1
ATOM 1442 N N . LYS A 1 182 ? 11.961 -34.759 13.460 1.00 90.56 182 LYS A N 1
ATOM 1443 C CA . LYS A 1 182 ? 11.836 -34.042 14.748 1.00 90.56 182 LYS A CA 1
ATOM 1444 C C . LYS A 1 182 ? 11.207 -32.654 14.572 1.00 90.56 182 LYS A C 1
ATOM 1446 O O . LYS A 1 182 ? 11.695 -31.660 15.130 1.00 90.56 182 LYS A O 1
ATOM 1451 N N . TYR A 1 183 ? 10.160 -32.594 13.751 1.00 93.06 183 TYR A N 1
ATOM 1452 C CA . TYR A 1 183 ? 9.467 -31.371 13.355 1.00 93.06 183 TYR A CA 1
ATOM 1453 C C . TYR A 1 183 ? 10.408 -30.348 12.709 1.00 93.06 183 TYR A C 1
ATOM 1455 O O . TYR A 1 183 ? 10.229 -29.149 12.876 1.00 93.06 183 TYR A O 1
ATOM 1463 N N . ARG A 1 184 ? 11.456 -30.763 11.990 1.00 91.44 184 ARG A N 1
ATOM 1464 C CA . ARG A 1 184 ? 12.133 -29.846 11.056 1.00 91.44 184 ARG A CA 1
ATOM 1465 C C . ARG A 1 184 ? 11.229 -29.580 9.858 1.00 91.44 184 ARG A C 1
ATOM 1467 O O . ARG A 1 184 ? 10.284 -30.328 9.611 1.00 91.44 184 ARG A O 1
ATOM 1474 N N . TRP A 1 185 ? 11.502 -28.492 9.142 1.00 91.56 185 TRP A N 1
ATOM 1475 C CA . TRP A 1 185 ? 10.689 -28.161 7.979 1.00 91.56 185 TRP A CA 1
ATOM 1476 C C . TRP A 1 185 ? 11.010 -29.102 6.816 1.00 91.56 185 TRP A C 1
ATOM 1478 O O . TRP A 1 185 ? 12.168 -29.473 6.604 1.00 91.56 185 TRP A O 1
ATOM 1488 N N . SER A 1 186 ? 9.979 -29.457 6.065 1.00 90.62 186 SER A N 1
ATOM 1489 C CA . SER A 1 186 ? 10.035 -30.228 4.822 1.00 90.62 186 SER A CA 1
ATOM 1490 C C . SER A 1 186 ? 9.070 -29.598 3.808 1.00 90.62 186 SER A C 1
ATOM 1492 O O . SER A 1 186 ? 8.360 -28.641 4.137 1.00 90.62 186 SER A O 1
ATOM 1494 N N . ALA A 1 187 ? 9.079 -30.078 2.568 1.00 89.25 187 ALA A N 1
ATOM 1495 C CA . ALA A 1 187 ? 8.230 -29.597 1.487 1.00 89.25 187 ALA A CA 1
ATOM 1496 C C . ALA A 1 187 ? 7.266 -30.690 1.006 1.00 89.25 187 ALA A C 1
ATOM 1498 O O . ALA A 1 187 ? 7.669 -31.834 0.801 1.00 89.25 187 ALA A O 1
ATOM 1499 N N . ARG A 1 188 ? 5.999 -30.323 0.796 1.00 90.44 188 ARG A N 1
ATOM 1500 C CA . ARG A 1 188 ? 4.953 -31.194 0.236 1.00 90.44 188 ARG A CA 1
ATOM 1501 C C . ARG A 1 188 ? 4.100 -30.452 -0.795 1.00 90.44 188 ARG A C 1
ATOM 1503 O O . ARG A 1 188 ? 3.968 -29.230 -0.666 1.00 90.44 188 ARG A O 1
ATOM 1510 N N . PRO A 1 189 ? 3.477 -31.153 -1.758 1.00 91.19 189 PRO A N 1
ATOM 1511 C CA . PRO A 1 189 ? 2.508 -30.551 -2.668 1.00 91.19 189 PRO A CA 1
ATOM 1512 C C . PRO A 1 189 ? 1.377 -29.862 -1.901 1.00 91.19 189 PRO A C 1
ATOM 1514 O O . PRO A 1 189 ? 0.746 -30.457 -1.032 1.00 91.19 189 PRO A O 1
ATOM 1517 N N . CYS A 1 190 ? 1.080 -28.605 -2.228 1.00 93.31 190 CYS A N 1
ATOM 1518 C CA . CYS A 1 190 ? 0.081 -27.797 -1.515 1.00 93.31 190 CYS A CA 1
ATOM 1519 C C . CYS A 1 190 ? -1.349 -28.381 -1.553 1.00 93.31 190 CYS A C 1
ATOM 1521 O O . CYS A 1 190 ? -2.212 -27.952 -0.780 1.00 93.31 190 CYS A O 1
ATOM 1523 N N . SER A 1 191 ? -1.615 -29.319 -2.466 1.00 93.25 191 SER A N 1
ATOM 1524 C CA . SER A 1 191 ? -2.879 -30.050 -2.603 1.00 93.25 191 SER A CA 1
ATOM 1525 C C . SER A 1 191 ? -3.090 -31.132 -1.542 1.00 93.25 191 SER A C 1
ATOM 1527 O O . SER A 1 191 ? -4.233 -31.545 -1.339 1.00 93.25 191 SER A O 1
ATOM 1529 N N . ASP A 1 192 ? -2.028 -31.589 -0.873 1.00 94.81 192 ASP A N 1
ATOM 1530 C CA . ASP A 1 192 ? -2.112 -32.660 0.120 1.00 94.81 192 ASP A CA 1
ATOM 1531 C C . ASP A 1 192 ? -2.987 -32.245 1.310 1.00 94.81 192 ASP A C 1
ATOM 1533 O O . ASP A 1 192 ? -2.980 -31.098 1.762 1.00 94.81 192 ASP A O 1
ATOM 1537 N N . LYS A 1 193 ? -3.754 -33.197 1.847 1.00 96.94 193 LYS A N 1
ATOM 1538 C CA . LYS A 1 193 ? -4.641 -32.952 2.988 1.00 96.94 193 LYS A CA 1
ATOM 1539 C C . LYS A 1 193 ? -3.941 -33.326 4.284 1.00 96.94 193 LYS A C 1
ATOM 1541 O O . LYS A 1 193 ? -3.873 -34.502 4.631 1.00 96.94 193 LYS A O 1
ATOM 1546 N N . LEU A 1 194 ? -3.463 -32.322 5.009 1.00 96.75 194 LEU A N 1
ATOM 1547 C CA . LEU A 1 194 ? -2.685 -32.490 6.236 1.00 96.75 194 LEU A CA 1
ATOM 1548 C C . LEU A 1 194 ? -3.310 -31.707 7.393 1.00 96.75 194 LEU A C 1
ATOM 1550 O O . LEU A 1 194 ? -4.110 -30.788 7.181 1.00 96.75 194 LEU A O 1
ATOM 1554 N N . ARG A 1 195 ? -2.931 -32.071 8.623 1.00 96.62 195 ARG A N 1
ATOM 1555 C CA . ARG A 1 195 ? -3.203 -31.258 9.816 1.00 96.62 195 ARG A CA 1
ATOM 1556 C C . ARG A 1 195 ? -2.491 -29.919 9.669 1.00 96.62 195 ARG A C 1
ATOM 1558 O O . ARG A 1 195 ? -1.556 -29.773 8.880 1.00 96.62 195 ARG A O 1
ATOM 1565 N N . PHE A 1 196 ? -2.916 -28.911 10.413 1.00 97.19 196 PHE A N 1
ATOM 1566 C CA . PHE A 1 196 ? -2.324 -27.585 10.274 1.00 97.19 196 PHE A CA 1
ATOM 1567 C C . PHE A 1 196 ? -2.326 -26.820 11.586 1.00 97.19 196 PHE A C 1
ATOM 1569 O O . PHE A 1 196 ? -3.160 -27.039 12.461 1.00 97.19 196 PHE A O 1
ATOM 1576 N N . ILE A 1 197 ? -1.368 -25.907 11.727 1.00 96.38 197 ILE A N 1
ATOM 1577 C CA . ILE A 1 197 ? -1.211 -25.114 12.940 1.00 96.38 197 ILE A CA 1
ATOM 1578 C C . ILE A 1 197 ? -1.424 -23.634 12.644 1.00 96.38 197 ILE A C 1
ATOM 1580 O O . ILE A 1 197 ? -0.722 -23.019 11.833 1.00 96.38 197 ILE A O 1
ATOM 1584 N N . CYS A 1 198 ? -2.392 -23.042 13.335 1.00 96.00 198 CYS A N 1
ATOM 1585 C CA . CYS A 1 198 ? -2.681 -21.620 13.263 1.00 96.00 198 CYS A CA 1
ATOM 1586 C C . CYS A 1 198 ? -1.871 -20.852 14.309 1.00 96.00 198 CYS A C 1
ATOM 1588 O O . CYS A 1 198 ? -1.849 -21.216 15.480 1.00 96.00 198 CYS A O 1
ATOM 1590 N N . GLN A 1 199 ? -1.272 -19.736 13.908 1.00 94.75 199 GLN A N 1
ATOM 1591 C CA . GLN A 1 199 ? -0.571 -18.785 14.758 1.00 94.75 199 GLN A CA 1
ATOM 1592 C C . GLN A 1 199 ? -1.398 -17.514 14.936 1.00 94.75 199 GLN A C 1
ATOM 1594 O O . GLN A 1 199 ? -1.810 -16.853 13.982 1.00 94.75 199 GLN A O 1
ATOM 1599 N N . HIS A 1 200 ? -1.561 -17.101 16.184 1.00 92.12 200 HIS A N 1
ATOM 1600 C CA . HIS A 1 200 ? -2.206 -15.859 16.565 1.00 92.12 200 HIS A CA 1
ATOM 1601 C C . HIS A 1 200 ? -1.268 -15.057 17.474 1.00 92.12 200 HIS A C 1
ATOM 1603 O O . HIS A 1 200 ? -0.791 -15.543 18.496 1.00 92.12 200 HIS A O 1
ATOM 1609 N N . LYS A 1 201 ? -1.019 -13.781 17.154 1.00 89.06 201 LYS A N 1
ATOM 1610 C CA . LYS A 1 201 ? -0.221 -12.916 18.042 1.00 89.06 201 LYS A CA 1
ATOM 1611 C C . LYS A 1 201 ? -0.896 -12.756 19.400 1.00 89.06 201 LYS A C 1
ATOM 1613 O O . LYS A 1 201 ? -2.062 -12.368 19.449 1.00 89.06 201 LYS A O 1
ATOM 1618 N N . MET A 1 202 ? -0.151 -12.958 20.481 1.00 89.88 202 MET A N 1
ATOM 1619 C CA . MET A 1 202 ? -0.656 -12.849 21.852 1.00 89.88 202 MET A CA 1
ATOM 1620 C C . MET A 1 202 ? -0.798 -11.376 22.280 1.00 89.88 202 MET A C 1
ATOM 1622 O O . MET A 1 202 ? 0.222 -10.683 22.434 1.00 89.88 202 MET A O 1
ATOM 1626 N N . PRO A 1 203 ? -2.019 -10.839 22.483 1.00 90.44 203 PRO A N 1
ATOM 1627 C CA . PRO A 1 203 ? -2.200 -9.487 22.986 1.00 90.44 203 PRO A CA 1
ATOM 1628 C C . PRO A 1 203 ? -1.715 -9.394 24.435 1.00 90.44 203 PRO A C 1
ATOM 1630 O O . PRO A 1 203 ? -2.144 -10.153 25.298 1.00 90.44 203 PRO A O 1
ATOM 1633 N N . LYS A 1 204 ? -0.824 -8.433 24.692 1.00 88.50 204 LYS A N 1
ATOM 1634 C CA . LYS A 1 204 ? -0.281 -8.111 26.018 1.00 88.50 204 LYS A CA 1
ATOM 1635 C C . LYS A 1 204 ? -0.893 -6.795 26.489 1.00 88.50 204 LYS A C 1
ATOM 1637 O O . LYS A 1 204 ? -0.561 -5.739 25.942 1.00 88.50 204 LYS A O 1
ATOM 1642 N N . VAL A 1 205 ? -1.813 -6.844 27.447 1.00 86.56 205 VAL A N 1
ATOM 1643 C CA . VAL A 1 205 ? -2.626 -5.694 27.878 1.00 86.56 205 VAL A CA 1
ATOM 1644 C C . VAL A 1 205 ? -2.583 -5.488 29.389 1.00 86.56 205 VAL A C 1
ATOM 1646 O O . VAL A 1 205 ? -2.332 -6.408 30.154 1.00 86.56 205 VAL A O 1
ATOM 1649 N N . SER A 1 206 ? -2.828 -4.262 29.847 1.00 86.62 206 SER A N 1
ATOM 1650 C CA . SER A 1 206 ? -3.052 -4.002 31.274 1.00 86.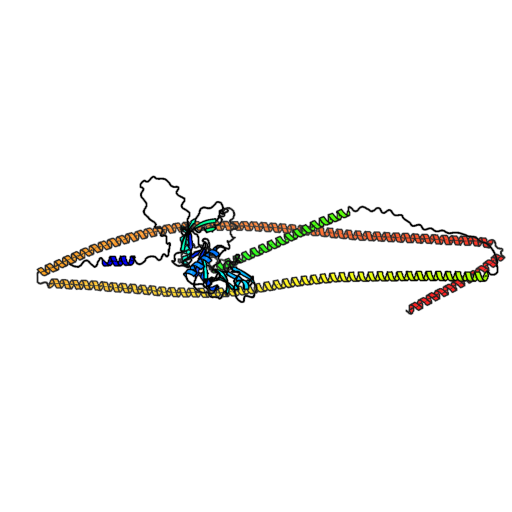62 206 SER A CA 1
ATOM 1651 C C . SER A 1 206 ? -4.408 -4.561 31.714 1.00 86.62 206 SER A C 1
ATOM 1653 O O . SER A 1 206 ? -5.322 -4.629 30.892 1.00 86.62 206 SER A O 1
ATOM 1655 N N . GLY A 1 207 ? -4.572 -4.860 33.007 1.00 83.31 207 GLY A N 1
ATOM 1656 C CA . GLY A 1 207 ? -5.824 -5.390 33.576 1.00 83.31 207 GLY A CA 1
ATOM 1657 C C . GLY A 1 207 ? -7.094 -4.675 33.087 1.00 83.31 207 GLY A C 1
ATOM 1658 O O . GLY A 1 207 ? -7.933 -5.318 32.460 1.00 83.31 207 GLY A O 1
ATOM 1659 N N . PRO A 1 208 ? -7.191 -3.334 33.197 1.00 85.69 208 PRO A N 1
ATOM 1660 C CA . PRO A 1 208 ? -8.371 -2.588 32.748 1.00 85.69 208 PRO A CA 1
ATOM 1661 C C . PRO A 1 208 ? -8.643 -2.631 31.239 1.00 85.69 208 PRO A C 1
ATOM 1663 O O . PRO A 1 208 ? -9.705 -2.225 30.799 1.00 85.69 208 PRO A O 1
ATOM 1666 N N . ASN A 1 209 ? -7.687 -3.063 30.411 1.00 87.94 209 ASN A N 1
ATOM 1667 C CA . ASN A 1 209 ? -7.853 -3.138 28.958 1.00 87.94 209 ASN A CA 1
ATOM 1668 C C . ASN A 1 209 ? -8.181 -4.559 28.468 1.00 87.94 209 ASN A C 1
ATOM 1670 O O . ASN A 1 209 ? -8.350 -4.738 27.262 1.00 87.94 209 ASN A O 1
ATOM 1674 N N . ARG A 1 210 ? -8.295 -5.549 29.367 1.00 88.00 210 ARG A N 1
ATOM 1675 C CA . ARG A 1 210 ? -8.659 -6.937 29.026 1.00 88.00 210 ARG A CA 1
ATOM 1676 C C . ARG A 1 210 ? -9.991 -7.007 28.278 1.00 88.00 210 ARG A C 1
ATOM 1678 O O . ARG A 1 210 ? -10.046 -7.617 27.214 1.00 88.00 210 ARG A O 1
ATOM 1685 N N . TYR A 1 211 ? -11.014 -6.282 28.745 1.00 87.19 211 TYR A N 1
ATOM 1686 C CA . TYR A 1 211 ? -12.346 -6.263 28.120 1.00 87.19 211 TYR A CA 1
ATOM 1687 C C . TYR A 1 211 ? -12.317 -5.861 26.635 1.00 87.19 211 TYR A C 1
ATOM 1689 O O . TYR A 1 211 ? -13.125 -6.333 25.846 1.00 87.19 211 TYR A O 1
ATOM 1697 N N . LYS A 1 212 ? -11.360 -5.020 26.210 1.00 88.19 212 LYS A N 1
ATOM 1698 C CA . LYS A 1 212 ? -11.240 -4.607 24.801 1.00 88.19 212 LYS A CA 1
ATOM 1699 C C . LYS A 1 212 ? -10.854 -5.770 23.895 1.00 88.19 212 LYS A C 1
ATOM 1701 O O . LYS A 1 212 ? -11.248 -5.787 22.732 1.00 88.19 212 LYS A O 1
ATOM 1706 N N . ILE A 1 213 ? -10.059 -6.707 24.413 1.00 88.12 213 ILE A N 1
ATOM 1707 C CA . ILE A 1 213 ? -9.680 -7.920 23.688 1.00 88.12 213 ILE A CA 1
ATOM 1708 C C . ILE A 1 213 ? -10.885 -8.855 23.602 1.00 88.12 213 ILE A C 1
ATOM 1710 O O . ILE A 1 213 ? -11.218 -9.269 22.496 1.00 88.12 213 ILE A O 1
ATOM 1714 N N . TYR A 1 214 ? -11.590 -9.075 24.715 1.00 88.12 214 TYR A N 1
ATOM 1715 C CA . TYR A 1 214 ? -12.831 -9.854 24.741 1.00 88.12 214 TYR A CA 1
ATOM 1716 C C . TYR A 1 214 ? -13.885 -9.310 23.774 1.00 88.12 214 TYR A C 1
ATOM 1718 O O . TYR A 1 214 ? -14.345 -10.042 22.910 1.00 88.12 214 TYR A O 1
ATOM 1726 N N . ASN A 1 215 ? -14.177 -8.007 23.802 1.00 87.69 215 ASN A N 1
ATOM 1727 C CA . ASN A 1 215 ? -15.138 -7.391 22.880 1.00 87.69 215 ASN A CA 1
ATOM 1728 C C . ASN A 1 215 ? -14.751 -7.578 21.406 1.00 87.69 215 ASN A C 1
ATOM 1730 O O . ASN A 1 215 ? -15.620 -7.723 20.551 1.00 87.69 215 ASN A O 1
ATOM 1734 N N . ARG A 1 216 ? -13.447 -7.565 21.093 1.00 84.44 216 ARG A N 1
ATOM 1735 C CA . ARG A 1 216 ? -12.954 -7.807 19.731 1.00 84.44 216 ARG A CA 1
ATOM 1736 C C . ARG A 1 216 ? -13.102 -9.274 19.329 1.00 84.44 216 ARG A C 1
ATOM 1738 O O . ARG A 1 216 ? -13.395 -9.545 18.170 1.00 84.44 216 ARG A O 1
ATOM 1745 N N . TRP A 1 217 ? -12.864 -10.197 20.254 1.00 88.06 217 TRP A N 1
ATOM 1746 C CA . TRP A 1 217 ? -12.925 -11.632 19.995 1.00 88.06 217 TRP A CA 1
ATOM 1747 C C . TRP A 1 217 ? -14.324 -12.223 20.102 1.00 88.06 217 TRP A C 1
ATOM 1749 O O . TRP A 1 217 ? -14.546 -13.250 19.481 1.00 88.06 217 TRP A O 1
ATOM 1759 N N . ASN A 1 218 ? -15.277 -11.560 20.760 1.00 87.44 218 ASN A N 1
ATOM 1760 C CA . ASN A 1 218 ? -16.655 -12.041 20.902 1.00 87.44 218 ASN A CA 1
ATOM 1761 C C . ASN A 1 218 ? -17.352 -12.286 19.547 1.00 87.44 218 ASN A C 1
ATOM 1763 O O . ASN A 1 218 ? -18.265 -13.092 19.452 1.00 87.44 218 ASN A O 1
ATOM 1767 N N . ALA A 1 219 ? -16.906 -11.620 18.475 1.00 85.38 219 ALA A N 1
ATOM 1768 C CA . ALA A 1 219 ? -17.397 -11.881 17.120 1.00 85.38 219 ALA A CA 1
ATOM 1769 C C . ALA A 1 219 ? -16.902 -13.220 16.533 1.00 85.38 219 ALA A C 1
ATOM 1771 O O . ALA A 1 219 ? -17.570 -13.796 15.684 1.00 85.38 219 ALA A O 1
ATOM 1772 N N . THR A 1 220 ? -15.723 -13.692 16.945 1.00 85.06 220 THR A N 1
ATOM 1773 C CA . THR A 1 220 ? -15.091 -14.932 16.448 1.00 85.06 220 THR A CA 1
ATOM 1774 C C . THR A 1 220 ? -15.287 -16.102 17.406 1.00 85.06 220 THR A C 1
ATOM 1776 O O . THR A 1 220 ? -15.420 -17.240 16.965 1.00 85.06 220 THR A O 1
ATOM 1779 N N . TYR A 1 221 ? -15.311 -15.810 18.704 1.00 86.81 221 TYR A N 1
ATOM 1780 C CA . TYR A 1 221 ? -15.493 -16.750 19.800 1.00 86.81 221 TYR A CA 1
ATOM 1781 C C . TYR A 1 221 ? -16.578 -16.198 20.738 1.00 86.81 221 TYR A C 1
ATOM 1783 O O . TYR A 1 221 ? -16.256 -15.547 21.738 1.00 86.81 221 TYR A O 1
ATOM 1791 N N . PRO A 1 222 ? -17.866 -16.354 20.381 1.00 88.06 222 PRO A N 1
ATOM 1792 C CA . PRO A 1 222 ? -18.964 -15.816 21.173 1.00 88.06 222 PRO A CA 1
ATOM 1793 C C . PRO A 1 222 ? -18.990 -16.436 22.567 1.00 88.06 222 PRO A C 1
ATOM 1795 O O . PRO A 1 222 ? -19.032 -17.654 22.696 1.00 88.06 222 PRO A O 1
ATOM 1798 N N . ASN A 1 223 ? -19.000 -15.599 23.604 1.00 85.12 223 ASN A N 1
ATOM 1799 C CA . ASN A 1 223 ? -19.123 -16.007 25.011 1.00 85.12 223 ASN A CA 1
ATOM 1800 C C . ASN A 1 223 ? -18.032 -16.969 25.534 1.00 85.12 223 ASN A C 1
ATOM 1802 O O . ASN A 1 223 ? -18.156 -17.479 26.645 1.00 85.12 223 ASN A O 1
ATOM 1806 N N . GLU A 1 224 ? -16.952 -17.200 24.785 1.00 87.75 224 GLU A N 1
ATOM 1807 C CA . GLU A 1 224 ? -15.842 -18.050 25.221 1.00 87.75 224 GLU A CA 1
ATOM 1808 C C . GLU A 1 224 ? -14.747 -17.219 25.908 1.00 87.75 224 GLU A C 1
ATOM 1810 O O . GLU A 1 224 ? -14.383 -16.122 25.468 1.00 87.75 224 GLU A O 1
ATOM 1815 N N . GLN A 1 225 ? -14.199 -17.750 27.004 1.00 86.25 225 GLN A N 1
ATOM 1816 C CA . GLN A 1 225 ? -13.120 -17.097 27.740 1.00 86.25 225 GLN A CA 1
ATOM 1817 C C . GLN A 1 225 ? -11.758 -17.357 27.089 1.00 86.25 225 GLN A C 1
ATOM 1819 O O . GLN A 1 225 ? -11.482 -18.436 26.571 1.00 86.25 225 GLN A O 1
ATOM 1824 N N . ALA A 1 226 ? -10.890 -16.347 27.118 1.00 87.81 226 ALA A N 1
ATOM 1825 C CA . ALA A 1 226 ? -9.540 -16.450 26.601 1.00 87.81 226 ALA A CA 1
ATOM 1826 C C . ALA A 1 226 ? -8.662 -17.225 27.586 1.00 87.81 226 ALA A C 1
ATOM 1828 O O . ALA A 1 226 ? -8.790 -17.057 28.797 1.00 87.81 226 ALA A O 1
ATOM 1829 N N . ASN A 1 227 ? -7.692 -17.969 27.060 1.00 89.12 227 ASN A N 1
ATOM 1830 C CA . ASN A 1 227 ? -6.615 -18.549 27.853 1.00 89.12 227 ASN A CA 1
ATOM 1831 C C . ASN A 1 227 ? -5.676 -17.415 28.281 1.00 89.12 227 ASN A C 1
ATOM 1833 O O . ASN A 1 227 ? -4.752 -17.037 27.551 1.00 89.12 227 ASN A O 1
ATOM 1837 N N . GLU A 1 228 ? -5.972 -16.794 29.416 1.00 89.38 228 GLU A N 1
ATOM 1838 C CA . GLU A 1 228 ? -5.196 -15.683 29.946 1.00 89.38 228 GLU A CA 1
ATOM 1839 C C . GLU A 1 228 ? -4.098 -16.152 30.889 1.00 89.38 228 GLU A C 1
ATOM 1841 O O . GLU A 1 228 ? -4.279 -17.066 31.683 1.00 89.38 228 GLU A O 1
ATOM 1846 N N . VAL A 1 229 ? -2.944 -15.496 30.808 1.00 88.50 229 VAL A N 1
ATOM 1847 C CA . VAL A 1 229 ? -1.856 -15.699 31.756 1.00 88.50 229 VAL A CA 1
ATOM 1848 C C . VAL A 1 229 ? -1.317 -14.358 32.219 1.00 88.50 229 VAL A C 1
ATOM 1850 O O . VAL A 1 229 ? -1.091 -13.437 31.421 1.00 88.50 229 VAL A O 1
ATOM 1853 N N . VAL A 1 230 ? -1.095 -14.251 33.524 1.00 89.62 230 VAL A N 1
ATOM 1854 C CA . VAL A 1 230 ? -0.477 -13.088 34.147 1.00 89.62 230 VAL A CA 1
ATOM 1855 C C . VAL A 1 230 ? 1.027 -13.125 33.880 1.00 89.62 230 VAL A C 1
ATOM 1857 O O . VAL A 1 230 ? 1.713 -14.118 34.117 1.00 89.62 230 VAL A O 1
ATOM 1860 N N . LEU A 1 231 ? 1.538 -12.026 33.335 1.00 87.75 231 LEU A N 1
ATOM 1861 C CA . LEU A 1 231 ? 2.952 -11.775 33.107 1.00 87.75 231 LEU A CA 1
ATOM 1862 C C . LEU A 1 231 ? 3.435 -10.716 34.099 1.00 87.75 231 LEU A C 1
ATOM 1864 O O . LEU A 1 231 ? 3.027 -9.548 34.037 1.00 87.75 231 LEU A O 1
ATOM 1868 N N . GLU A 1 232 ? 4.334 -11.109 34.988 1.00 86.50 232 GLU A N 1
ATOM 1869 C CA . GLU A 1 232 ? 5.034 -10.205 35.890 1.00 86.50 232 GLU A CA 1
ATOM 1870 C C . GLU A 1 232 ? 6.140 -9.469 35.135 1.00 86.50 232 GLU A C 1
ATOM 1872 O O . GLU A 1 232 ? 6.983 -10.092 34.490 1.00 86.50 232 GLU A O 1
ATOM 1877 N N . ILE A 1 233 ? 6.159 -8.136 35.202 1.00 83.94 233 ILE A N 1
ATOM 1878 C CA . ILE A 1 233 ? 7.264 -7.347 34.650 1.00 83.94 233 ILE A CA 1
ATOM 1879 C C . ILE A 1 233 ? 8.455 -7.432 35.606 1.00 83.94 233 ILE A C 1
ATOM 1881 O O . ILE A 1 233 ? 8.377 -6.953 36.736 1.00 83.94 233 ILE A O 1
ATOM 1885 N N . LEU A 1 234 ? 9.558 -7.997 35.115 1.00 82.81 234 LEU A N 1
ATOM 1886 C CA . LEU A 1 234 ? 10.833 -8.052 35.822 1.00 82.81 234 LEU A CA 1
ATOM 1887 C C . LEU A 1 234 ? 11.542 -6.695 35.758 1.00 82.81 234 LEU A C 1
ATOM 1889 O O . LEU A 1 234 ? 11.373 -5.924 34.805 1.00 82.81 234 LEU A O 1
ATOM 1893 N N . GLU A 1 235 ? 12.369 -6.417 36.761 1.00 77.00 235 GLU A N 1
ATOM 1894 C CA . GLU A 1 235 ? 13.202 -5.217 36.780 1.00 77.00 235 GLU A CA 1
ATOM 1895 C C . GLU A 1 235 ? 14.229 -5.244 35.631 1.00 77.00 235 GLU A C 1
ATOM 1897 O O . GLU A 1 235 ? 14.712 -6.325 35.276 1.00 77.00 235 GLU A O 1
ATOM 1902 N N . PRO A 1 236 ? 14.553 -4.096 35.005 1.00 72.12 236 PRO A N 1
ATOM 1903 C CA . PRO A 1 236 ? 15.590 -4.019 33.971 1.00 72.12 236 PRO A CA 1
ATOM 1904 C C . PRO A 1 236 ? 16.982 -4.370 34.529 1.00 72.12 236 PRO A C 1
ATOM 1906 O O . PRO A 1 236 ? 17.344 -3.901 35.601 1.00 72.12 236 PRO A O 1
ATOM 1909 N N . ARG A 1 237 ? 17.781 -5.160 33.796 1.00 76.12 237 ARG A N 1
ATOM 1910 C CA . ARG A 1 237 ? 19.214 -5.398 34.091 1.00 76.12 237 ARG A CA 1
ATOM 1911 C C . ARG A 1 237 ? 19.999 -4.259 33.435 1.00 76.12 237 ARG A C 1
ATOM 1913 O O . ARG A 1 237 ? 19.540 -3.696 32.442 1.00 76.12 237 ARG A O 1
ATOM 1920 N N . GLU A 1 238 ? 21.195 -3.966 33.933 1.00 72.31 238 GLU A N 1
ATOM 1921 C CA . GLU A 1 238 ? 22.054 -2.869 33.444 1.00 72.31 238 GLU A CA 1
ATOM 1922 C C . GLU A 1 238 ? 22.285 -2.898 31.921 1.00 72.31 238 GLU A C 1
ATOM 1924 O O . GLU A 1 238 ? 22.269 -1.858 31.265 1.00 72.31 238 GLU A O 1
ATOM 1929 N N . ASN A 1 239 ? 22.393 -4.098 31.338 1.00 67.75 239 ASN A N 1
ATOM 1930 C CA . ASN A 1 239 ? 22.647 -4.301 29.908 1.00 67.75 239 ASN A CA 1
ATOM 1931 C C . ASN A 1 239 ? 21.383 -4.321 29.027 1.00 67.75 239 ASN A C 1
ATOM 1933 O O . ASN A 1 239 ? 21.475 -4.511 27.808 1.00 67.75 239 ASN A O 1
ATOM 1937 N N . ASP A 1 240 ? 20.187 -4.151 29.598 1.00 63.91 240 ASP A N 1
ATOM 1938 C CA . ASP A 1 240 ? 18.967 -4.166 28.799 1.00 63.91 240 ASP A CA 1
ATOM 1939 C C . ASP A 1 240 ? 18.835 -2.901 27.958 1.00 63.91 240 ASP A C 1
ATOM 1941 O O . ASP A 1 240 ? 18.919 -1.762 28.423 1.00 63.91 240 ASP A O 1
ATOM 1945 N N . ARG A 1 241 ? 18.495 -3.094 26.683 1.00 61.28 241 ARG A N 1
ATOM 1946 C CA . ARG A 1 241 ? 18.067 -1.983 25.835 1.00 61.28 241 ARG A CA 1
ATOM 1947 C C . ARG A 1 241 ? 16.842 -1.335 26.486 1.00 61.28 241 ARG A C 1
ATOM 1949 O O . ARG A 1 241 ? 15.811 -1.990 26.602 1.00 61.28 241 ARG A O 1
ATOM 1956 N N . ARG A 1 242 ? 16.929 -0.032 26.801 1.00 64.88 242 ARG A N 1
ATOM 1957 C CA . ARG A 1 242 ? 15.921 0.826 27.486 1.00 64.88 242 ARG A CA 1
ATOM 1958 C C . ARG A 1 242 ? 14.448 0.628 27.064 1.00 64.88 242 ARG A C 1
ATOM 1960 O O . ARG A 1 242 ? 13.542 1.042 27.777 1.00 64.88 242 ARG A O 1
ATOM 1967 N N . TYR A 1 243 ? 14.192 0.042 25.897 1.00 62.72 243 TYR A N 1
ATOM 1968 C CA . TYR A 1 243 ? 12.863 -0.142 25.315 1.00 62.72 243 TYR A CA 1
ATOM 1969 C C . TYR A 1 243 ? 12.364 -1.588 25.322 1.00 62.72 243 TYR A C 1
ATOM 1971 O O . TYR A 1 243 ? 11.351 -1.852 24.698 1.00 62.72 243 TYR A O 1
ATOM 1979 N N . HIS A 1 244 ? 13.039 -2.554 25.930 1.00 75.94 244 HIS A N 1
ATOM 1980 C CA . HIS A 1 244 ? 12.534 -3.925 26.013 1.00 75.94 244 HIS A CA 1
ATOM 1981 C C . HIS A 1 244 ? 12.148 -4.230 27.459 1.00 75.94 244 HIS A C 1
ATOM 1983 O O . HIS A 1 244 ? 12.919 -3.957 28.372 1.00 75.94 244 HIS A O 1
ATOM 1989 N N . ARG A 1 245 ? 10.943 -4.766 27.677 1.00 79.50 245 ARG A N 1
ATOM 1990 C CA . ARG A 1 245 ? 10.502 -5.201 29.007 1.00 79.50 245 ARG A CA 1
ATOM 1991 C C . ARG A 1 245 ? 10.702 -6.695 29.125 1.00 79.50 245 ARG A C 1
ATOM 1993 O O . ARG A 1 245 ? 10.165 -7.437 28.301 1.00 79.50 245 ARG A O 1
ATOM 2000 N N . ARG A 1 246 ? 11.426 -7.128 30.150 1.00 82.44 246 ARG A N 1
ATOM 2001 C CA . ARG A 1 246 ? 11.436 -8.534 30.533 1.00 82.44 246 ARG A CA 1
ATOM 2002 C C . ARG A 1 246 ? 10.200 -8.855 31.345 1.00 82.44 246 ARG A C 1
ATOM 2004 O O . ARG A 1 246 ? 9.797 -8.077 32.207 1.00 82.44 246 ARG A O 1
ATOM 2011 N N . VAL A 1 247 ? 9.600 -9.990 31.041 1.00 86.31 247 VAL A N 1
ATOM 2012 C CA . VAL A 1 247 ? 8.437 -10.494 31.749 1.00 86.31 247 VAL A CA 1
ATOM 2013 C C . VAL A 1 247 ? 8.597 -11.978 32.015 1.00 86.31 247 VAL A C 1
ATOM 2015 O O . VAL A 1 247 ? 9.188 -12.682 31.201 1.00 86.31 247 VAL A O 1
ATOM 2018 N N . LYS A 1 248 ? 8.042 -12.441 33.125 1.00 86.44 248 LYS A N 1
ATOM 2019 C CA . LYS A 1 248 ? 7.954 -13.854 33.484 1.00 86.44 248 LYS A CA 1
ATOM 2020 C C . LYS A 1 248 ? 6.482 -14.205 33.683 1.00 86.44 248 LYS A C 1
ATOM 2022 O O . LYS A 1 248 ? 5.724 -13.369 34.169 1.00 86.44 248 LYS A O 1
ATOM 2027 N N . ALA A 1 249 ? 6.053 -15.378 33.232 1.00 84.38 249 ALA A N 1
ATOM 2028 C CA . ALA A 1 249 ? 4.690 -15.827 33.499 1.00 84.38 249 ALA A CA 1
ATOM 2029 C C . ALA A 1 249 ? 4.572 -16.335 34.941 1.00 84.38 249 ALA A C 1
ATOM 2031 O O . ALA A 1 249 ? 5.535 -16.878 35.466 1.00 84.38 249 ALA A O 1
ATOM 2032 N N . GLU A 1 250 ? 3.406 -16.176 35.561 1.00 80.81 250 GLU A N 1
ATOM 2033 C CA . GLU A 1 250 ? 3.176 -16.626 36.945 1.00 80.81 250 GLU A CA 1
ATOM 2034 C C . GLU A 1 250 ? 3.471 -18.131 37.116 1.00 80.81 250 GLU A C 1
ATOM 2036 O O . GLU A 1 250 ? 4.219 -18.508 38.011 1.00 80.81 250 GLU A O 1
ATOM 2041 N N . ASP A 1 251 ? 3.043 -18.956 36.153 1.00 78.25 251 ASP A N 1
ATOM 2042 C CA . ASP A 1 251 ? 3.218 -20.420 36.187 1.00 78.25 251 ASP A CA 1
ATOM 2043 C C . ASP A 1 251 ? 4.480 -20.936 35.461 1.00 78.25 251 ASP A C 1
ATOM 2045 O O . ASP A 1 251 ? 4.584 -22.121 35.144 1.00 78.25 251 ASP A O 1
ATOM 2049 N N . SER A 1 252 ? 5.418 -20.067 35.065 1.00 77.69 252 SER A N 1
ATOM 2050 C CA . SER A 1 252 ? 6.605 -20.507 34.317 1.00 77.69 252 SER A CA 1
ATOM 2051 C C . SER A 1 252 ? 7.830 -19.650 34.592 1.00 77.69 252 SER A C 1
ATOM 2053 O O . SER A 1 252 ? 7.785 -18.427 34.494 1.00 77.69 252 SER A O 1
ATOM 2055 N N . ASP A 1 253 ? 8.971 -20.305 34.812 1.00 79.31 253 ASP A N 1
ATOM 2056 C CA . ASP A 1 253 ? 10.289 -19.670 34.940 1.00 79.31 253 ASP A CA 1
ATOM 2057 C C . ASP A 1 253 ? 10.842 -19.081 33.632 1.00 79.31 253 ASP A C 1
ATOM 2059 O O . ASP A 1 253 ? 11.952 -18.550 33.598 1.00 79.31 253 ASP A O 1
ATOM 2063 N N . GLU A 1 254 ? 10.075 -19.127 32.542 1.00 80.94 254 GLU A N 1
ATOM 2064 C CA . GLU A 1 254 ? 10.497 -18.595 31.255 1.00 80.94 254 GLU A CA 1
ATOM 2065 C C . GLU A 1 254 ? 10.529 -17.052 31.244 1.00 80.94 254 GLU A C 1
ATOM 2067 O O . GLU A 1 254 ? 9.494 -16.379 31.192 1.00 80.94 254 GLU A O 1
ATOM 2072 N N . GLU A 1 255 ? 11.737 -16.477 31.206 1.00 82.06 255 GLU A N 1
ATOM 2073 C CA . GLU A 1 255 ? 11.938 -15.053 30.922 1.00 82.06 255 GLU A CA 1
ATOM 2074 C C . GLU A 1 255 ? 11.669 -14.751 29.434 1.00 82.06 255 GLU A C 1
ATOM 2076 O O . GLU A 1 255 ? 12.353 -15.229 28.524 1.00 82.06 255 GLU A O 1
ATOM 2081 N N . MET A 1 256 ? 10.694 -13.882 29.173 1.00 80.19 256 MET A N 1
ATOM 2082 C CA . MET A 1 256 ? 10.352 -13.393 27.840 1.00 80.19 256 MET A CA 1
ATOM 2083 C C . MET A 1 256 ? 10.678 -11.911 27.689 1.00 80.19 256 MET A C 1
ATOM 2085 O O . MET A 1 256 ? 10.527 -11.111 28.610 1.00 80.19 256 MET A O 1
ATOM 2089 N N . ILE A 1 257 ? 11.043 -11.509 26.473 1.00 81.06 257 ILE A N 1
ATOM 2090 C CA . ILE A 1 257 ? 11.302 -10.109 26.135 1.00 81.06 257 ILE A CA 1
ATOM 2091 C C . ILE A 1 257 ? 10.128 -9.568 25.317 1.00 81.06 257 ILE A C 1
ATOM 2093 O O . ILE A 1 257 ? 9.879 -10.008 24.195 1.00 81.06 257 ILE A O 1
ATOM 2097 N N . ILE A 1 258 ? 9.415 -8.579 25.858 1.00 74.44 258 ILE A N 1
ATOM 2098 C CA . ILE A 1 258 ? 8.421 -7.794 25.122 1.00 74.44 258 ILE A CA 1
ATOM 2099 C C . ILE A 1 258 ? 9.116 -6.555 24.541 1.00 74.44 258 ILE A C 1
ATOM 2101 O O . ILE A 1 258 ? 9.573 -5.697 25.304 1.00 74.44 258 ILE A O 1
ATOM 2105 N N . PRO A 1 259 ? 9.149 -6.389 23.207 1.00 68.06 259 PRO A N 1
ATOM 2106 C CA . PRO A 1 259 ? 9.575 -5.136 22.602 1.00 68.06 259 PRO A CA 1
ATOM 2107 C C . PRO A 1 259 ? 8.596 -4.016 22.981 1.00 68.06 259 PRO A C 1
ATOM 2109 O O . PRO A 1 259 ? 7.424 -4.058 22.599 1.00 68.06 259 PRO A O 1
ATOM 2112 N N . ASP A 1 260 ? 9.045 -3.010 23.730 1.00 61.34 260 ASP A N 1
ATOM 2113 C CA . ASP A 1 260 ? 8.257 -1.807 23.993 1.00 61.34 260 ASP A CA 1
ATOM 2114 C C . ASP A 1 260 ? 8.353 -0.864 22.787 1.00 61.34 260 ASP A C 1
ATOM 2116 O O . ASP A 1 260 ? 9.373 -0.760 22.093 1.00 61.34 260 ASP A O 1
ATOM 2120 N N . ARG A 1 261 ? 7.267 -0.143 22.507 1.00 55.59 261 ARG A N 1
ATOM 2121 C CA . ARG A 1 261 ? 7.291 0.867 21.443 1.00 55.59 261 ARG A CA 1
ATOM 2122 C C . ARG A 1 261 ? 8.143 2.030 21.933 1.00 55.59 261 ARG A C 1
ATOM 2124 O O . ARG A 1 261 ? 7.839 2.584 22.987 1.00 55.59 261 ARG A O 1
ATOM 2131 N N . ARG A 1 262 ? 9.139 2.474 21.147 1.00 48.72 262 ARG A N 1
ATOM 2132 C CA . ARG A 1 262 ? 9.820 3.760 21.394 1.00 48.72 262 ARG A CA 1
ATOM 2133 C C . ARG A 1 262 ? 8.748 4.829 21.626 1.00 48.72 262 ARG A C 1
ATOM 2135 O O . ARG A 1 262 ? 8.019 5.200 20.701 1.00 48.72 262 ARG A O 1
ATOM 2142 N N . ARG A 1 263 ? 8.627 5.321 22.864 1.00 46.41 263 ARG A N 1
ATOM 2143 C CA . ARG A 1 263 ? 7.892 6.553 23.148 1.00 46.41 263 ARG A CA 1
ATOM 2144 C C . ARG A 1 263 ? 8.663 7.653 22.425 1.00 46.41 263 ARG A C 1
ATOM 2146 O O . ARG A 1 263 ? 9.675 8.131 22.919 1.00 46.41 263 ARG A O 1
ATOM 2153 N N . ASN A 1 264 ? 8.225 8.011 21.219 1.00 42.84 264 ASN A N 1
ATOM 2154 C CA . ASN A 1 264 ? 8.694 9.226 20.562 1.00 42.84 264 ASN A CA 1
ATOM 2155 C C . ASN A 1 264 ? 8.277 10.402 21.453 1.00 42.84 264 ASN A C 1
ATOM 2157 O O . ASN A 1 264 ? 7.151 10.889 21.344 1.00 42.84 264 ASN A O 1
ATOM 2161 N N . ASN A 1 265 ? 9.179 10.843 22.331 1.00 43.75 265 ASN A N 1
ATOM 2162 C CA . ASN A 1 265 ? 9.032 12.085 23.088 1.00 43.75 265 ASN A CA 1
ATOM 2163 C C . ASN A 1 265 ? 9.101 13.322 22.174 1.00 43.75 265 ASN A C 1
ATOM 2165 O O . ASN A 1 265 ? 8.714 14.407 22.590 1.00 43.75 265 ASN A O 1
ATOM 2169 N N . ASN A 1 266 ? 9.427 13.160 20.887 1.00 38.72 266 ASN A N 1
ATOM 2170 C CA . ASN A 1 266 ? 9.356 14.219 19.873 1.00 38.72 266 ASN A CA 1
ATOM 2171 C C . ASN A 1 266 ? 7.911 14.513 19.417 1.00 38.72 266 ASN A C 1
ATOM 2173 O O . ASN A 1 266 ? 7.640 14.682 18.228 1.00 38.72 266 ASN A O 1
ATOM 2177 N N . ARG A 1 267 ? 6.960 14.566 20.362 1.00 44.06 267 ARG A N 1
ATOM 2178 C CA . ARG A 1 267 ? 5.569 14.979 20.113 1.00 44.06 267 ARG A CA 1
ATOM 2179 C C . ARG A 1 267 ? 5.430 16.473 19.812 1.00 44.06 267 ARG A C 1
ATOM 2181 O O . ARG A 1 267 ? 4.384 16.841 19.292 1.00 44.06 267 ARG A O 1
ATOM 2188 N N . ARG A 1 268 ? 6.444 17.307 20.081 1.00 41.62 268 ARG A N 1
ATOM 2189 C CA . ARG A 1 268 ? 6.359 18.749 19.795 1.00 41.62 268 ARG A CA 1
ATOM 2190 C C . ARG A 1 268 ? 6.596 19.118 18.323 1.00 41.62 268 ARG A C 1
ATOM 2192 O O . ARG A 1 268 ? 5.792 19.869 17.798 1.00 41.62 268 ARG A O 1
ATOM 2199 N N . ASN A 1 269 ? 7.559 18.522 17.609 1.00 40.09 269 ASN A N 1
ATOM 2200 C CA . ASN A 1 269 ? 7.971 19.078 16.301 1.00 40.09 269 ASN A CA 1
ATOM 2201 C C . ASN A 1 269 ? 7.738 18.214 15.050 1.00 40.09 269 ASN A C 1
ATOM 2203 O O . ASN A 1 269 ? 8.216 18.570 13.984 1.00 40.09 269 ASN A O 1
ATOM 2207 N N . ASN A 1 270 ? 6.983 17.110 15.104 1.00 36.94 270 ASN A N 1
ATOM 2208 C CA . ASN A 1 270 ? 6.749 16.293 13.900 1.00 36.94 270 ASN A CA 1
ATOM 2209 C C . ASN A 1 270 ? 5.292 15.835 13.741 1.00 36.94 270 ASN A C 1
ATOM 2211 O O . ASN A 1 270 ? 4.972 14.650 13.846 1.00 36.94 270 ASN A O 1
ATOM 2215 N N . HIS A 1 271 ? 4.400 16.778 13.425 1.00 48.12 271 HIS A N 1
ATOM 2216 C CA . HIS A 1 271 ? 3.047 16.468 12.939 1.00 48.12 271 HIS A CA 1
ATOM 2217 C C . HIS A 1 271 ? 2.980 16.187 11.425 1.00 48.12 271 HIS A C 1
ATOM 2219 O O . HIS A 1 271 ? 1.947 15.726 10.947 1.00 48.12 271 HIS A O 1
ATOM 2225 N N . ARG A 1 272 ? 4.067 16.387 10.659 1.00 43.41 272 ARG A N 1
ATOM 2226 C CA . ARG A 1 272 ? 4.044 16.219 9.191 1.00 43.41 272 ARG A CA 1
ATOM 2227 C C . ARG A 1 272 ? 4.568 14.891 8.640 1.00 43.41 272 ARG A C 1
ATOM 2229 O O . ARG A 1 272 ? 4.294 14.610 7.482 1.00 43.41 272 ARG A O 1
ATOM 2236 N N . ASN A 1 273 ? 5.211 14.025 9.433 1.00 36.53 273 ASN A N 1
ATOM 2237 C CA . ASN A 1 273 ? 5.812 12.788 8.896 1.00 36.53 273 ASN A CA 1
ATOM 2238 C C . ASN A 1 273 ? 5.307 11.466 9.505 1.00 36.53 273 ASN A C 1
ATOM 2240 O O . ASN A 1 273 ? 5.966 10.429 9.449 1.00 36.53 273 ASN A O 1
ATOM 2244 N N . ARG A 1 274 ? 4.089 11.455 10.059 1.00 42.00 274 ARG A N 1
ATOM 2245 C CA . ARG A 1 274 ? 3.465 10.246 10.628 1.00 42.00 274 ARG A CA 1
ATOM 2246 C C . ARG A 1 274 ? 2.674 9.444 9.583 1.00 42.00 274 ARG A C 1
ATOM 2248 O O . ARG A 1 274 ? 1.505 9.132 9.777 1.00 42.00 274 ARG A O 1
ATOM 2255 N N . GLN A 1 275 ? 3.307 9.109 8.459 1.00 41.19 275 GLN A N 1
ATOM 2256 C CA . GLN A 1 275 ? 2.766 8.137 7.493 1.00 41.19 275 GLN A CA 1
ATOM 2257 C C . GLN A 1 275 ? 3.747 7.027 7.112 1.00 41.19 275 GLN A C 1
ATOM 2259 O O . GLN A 1 275 ? 3.469 6.258 6.193 1.00 41.19 275 GLN A O 1
ATOM 2264 N N . ILE A 1 276 ? 4.820 6.827 7.880 1.00 41.72 276 ILE A N 1
ATOM 2265 C CA . ILE A 1 276 ? 5.442 5.502 7.929 1.00 41.72 276 ILE A CA 1
ATOM 2266 C C . ILE A 1 276 ? 4.502 4.624 8.763 1.00 41.72 276 ILE A C 1
ATOM 2268 O O . ILE A 1 276 ? 4.655 4.456 9.973 1.00 41.72 276 ILE A O 1
ATOM 2272 N N . LYS A 1 277 ? 3.432 4.141 8.118 1.00 44.00 277 LYS A N 1
ATOM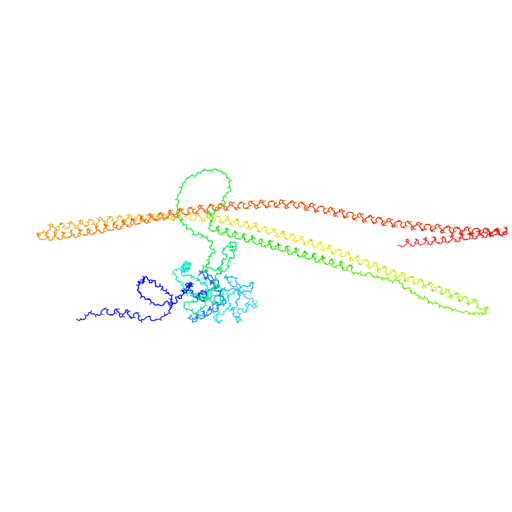 2273 C CA . LYS A 1 277 ? 2.667 2.995 8.603 1.00 44.00 277 LYS A CA 1
ATOM 2274 C C . LYS A 1 277 ? 3.692 1.892 8.809 1.00 44.00 277 LYS A C 1
ATOM 2276 O O . LYS A 1 277 ? 4.267 1.428 7.832 1.00 44.00 277 LYS A O 1
ATOM 2281 N N . ASN A 1 278 ? 3.925 1.495 10.057 1.00 40.56 278 ASN A N 1
ATOM 2282 C CA . ASN A 1 278 ? 4.589 0.230 10.340 1.00 40.56 278 ASN A CA 1
ATOM 2283 C C . ASN A 1 278 ? 3.824 -0.839 9.556 1.00 40.56 278 ASN A C 1
ATOM 2285 O O . ASN A 1 278 ? 2.711 -1.191 9.940 1.00 40.56 278 ASN A O 1
ATOM 2289 N N . GLN A 1 279 ? 4.398 -1.316 8.452 1.00 41.47 279 GLN A N 1
ATOM 2290 C CA . GLN A 1 279 ? 3.812 -2.335 7.575 1.00 41.47 279 GLN A CA 1
ATOM 2291 C C . GLN A 1 279 ? 3.636 -3.688 8.293 1.00 41.47 279 GLN A C 1
ATOM 2293 O O . GLN A 1 279 ? 3.105 -4.626 7.722 1.00 41.47 279 GLN A O 1
ATOM 2298 N N . ASN A 1 280 ? 4.010 -3.767 9.574 1.00 39.50 280 ASN A N 1
ATOM 2299 C CA . ASN A 1 280 ? 3.996 -4.975 10.392 1.00 39.50 280 ASN A CA 1
ATOM 2300 C C . ASN A 1 280 ? 2.823 -5.022 11.390 1.00 39.50 280 ASN A C 1
ATOM 2302 O O . ASN A 1 280 ? 2.837 -5.861 12.293 1.00 39.50 280 ASN A O 1
ATOM 2306 N N . GLN A 1 281 ? 1.849 -4.103 11.291 1.00 40.69 281 GLN A N 1
ATOM 2307 C CA . GLN A 1 281 ? 0.661 -4.138 12.150 1.00 40.69 281 GLN A CA 1
ATOM 2308 C C . GLN A 1 281 ? -0.274 -5.262 11.691 1.00 40.69 281 GLN A C 1
ATOM 2310 O O . GLN A 1 281 ? -0.959 -5.135 10.681 1.00 40.69 281 GLN A O 1
ATOM 2315 N N . HIS A 1 282 ? -0.267 -6.360 12.442 1.00 48.06 282 HIS A N 1
ATOM 2316 C CA . HIS A 1 282 ? -1.118 -7.534 12.234 1.00 48.06 282 HIS A CA 1
ATOM 2317 C C . HIS A 1 282 ? -2.524 -7.284 12.786 1.00 48.06 282 HIS A C 1
ATOM 2319 O O . HIS A 1 282 ? -2.576 -6.639 13.834 1.00 48.06 282 HIS A O 1
ATOM 2325 N N . PRO A 1 283 ? -3.611 -7.838 12.203 1.00 46.56 283 PRO A N 1
ATOM 2326 C CA . PRO A 1 283 ? -4.982 -7.756 12.717 1.00 46.56 283 PRO A CA 1
ATOM 2327 C C . PRO A 1 283 ? -5.199 -7.831 14.228 1.00 46.56 283 PRO A C 1
ATOM 2329 O O . PRO A 1 283 ? -6.070 -7.174 14.801 1.00 46.56 283 PRO A O 1
ATOM 2332 N N . ASN A 1 284 ? -4.315 -8.564 14.886 1.00 48.41 284 ASN A N 1
ATOM 2333 C CA . ASN A 1 284 ? -4.413 -8.855 16.306 1.00 48.41 284 ASN A CA 1
ATOM 2334 C C . ASN A 1 284 ? -3.506 -8.010 17.195 1.00 48.41 284 ASN A C 1
ATOM 2336 O O . ASN A 1 284 ? -3.622 -8.125 18.417 1.00 48.41 284 ASN A O 1
ATOM 2340 N N . ASP A 1 285 ? -2.628 -7.156 16.647 1.00 46.19 285 ASP A N 1
ATOM 2341 C CA . ASP A 1 285 ? -1.845 -6.244 17.486 1.00 46.19 285 ASP A CA 1
ATOM 2342 C C . ASP A 1 285 ? -2.817 -5.465 18.396 1.00 46.19 285 ASP A C 1
ATOM 2344 O O . ASP A 1 285 ? -3.900 -5.051 17.979 1.00 46.19 285 ASP A O 1
ATOM 2348 N N . VAL A 1 286 ? -2.436 -5.233 19.655 1.00 47.53 286 VAL A N 1
ATOM 2349 C CA . VAL A 1 286 ? -3.253 -4.477 20.635 1.00 47.53 286 VAL A CA 1
ATOM 2350 C C . VAL A 1 286 ? -3.636 -3.088 20.102 1.00 47.53 286 VAL A C 1
ATOM 2352 O O . VAL A 1 286 ? -4.667 -2.525 20.443 1.00 47.53 286 VAL A O 1
ATOM 2355 N N . ASN A 1 287 ? -2.788 -2.538 19.232 1.00 45.84 287 ASN A N 1
ATOM 2356 C CA . ASN A 1 287 ? -2.992 -1.266 18.546 1.00 45.84 287 ASN A CA 1
ATOM 2357 C C . ASN A 1 287 ? -3.257 -1.441 17.044 1.00 45.84 287 ASN A C 1
ATOM 2359 O O . ASN A 1 287 ? -3.071 -0.483 16.290 1.00 45.84 287 ASN A O 1
ATOM 2363 N N . TYR A 1 288 ? -3.622 -2.642 16.592 1.00 44.78 288 TYR A N 1
ATOM 2364 C CA . TYR A 1 288 ? -4.164 -2.810 15.258 1.00 44.78 288 TYR A CA 1
ATOM 2365 C C . TYR A 1 288 ? -5.486 -2.068 15.213 1.00 44.78 288 TYR A C 1
ATOM 2367 O O . TYR A 1 288 ? -6.499 -2.513 15.747 1.00 44.78 288 TYR A O 1
ATOM 2375 N N . GLN A 1 289 ? -5.462 -0.897 14.595 1.00 43.91 289 GLN A N 1
ATOM 2376 C CA . GLN A 1 289 ? -6.671 -0.420 13.964 1.00 43.91 289 GLN A CA 1
ATOM 2377 C C . GLN A 1 289 ? -6.738 -1.205 12.662 1.00 43.91 289 GLN A C 1
ATOM 2379 O O . GLN A 1 289 ? -5.806 -1.071 11.855 1.00 43.91 289 GLN A O 1
ATOM 2384 N N . PRO A 1 290 ? -7.802 -1.988 12.416 1.00 42.81 290 PRO A N 1
ATOM 2385 C CA . PRO A 1 290 ? -8.080 -2.391 11.057 1.00 42.81 290 PRO A CA 1
ATOM 2386 C C . PRO A 1 290 ? -7.995 -1.155 10.185 1.00 42.81 290 PRO A C 1
ATOM 2388 O O . PRO A 1 290 ? -8.263 -0.034 10.632 1.00 42.81 290 PRO A O 1
ATOM 2391 N N . ALA A 1 291 ? -7.705 -1.338 8.905 1.00 42.75 291 ALA A N 1
ATOM 2392 C CA . ALA A 1 291 ? -8.023 -0.303 7.938 1.00 42.75 291 ALA A CA 1
ATOM 2393 C C . ALA A 1 291 ? -9.554 -0.095 7.829 1.00 42.75 291 ALA A C 1
ATOM 2395 O O . ALA A 1 291 ? -10.059 0.203 6.756 1.00 42.75 291 ALA A O 1
ATOM 2396 N N . GLN A 1 292 ? -10.301 -0.191 8.933 1.00 38.28 292 GLN A N 1
ATOM 2397 C CA . GLN A 1 292 ? -11.385 0.713 9.219 1.00 38.28 292 GLN A CA 1
ATOM 2398 C C . GLN A 1 292 ? -10.853 2.111 8.895 1.00 38.28 292 GLN A C 1
ATOM 2400 O O . GLN A 1 292 ? -10.075 2.738 9.620 1.00 38.28 292 GLN A O 1
ATOM 2405 N N . GLN A 1 293 ? -11.307 2.618 7.745 1.00 37.12 293 GLN A N 1
ATOM 2406 C CA . GLN A 1 293 ? -11.841 3.969 7.725 1.00 37.12 293 GLN A CA 1
ATOM 2407 C C . GLN A 1 293 ? -12.397 4.195 9.123 1.00 37.12 293 GLN A C 1
ATOM 2409 O O . GLN A 1 293 ? -13.281 3.443 9.528 1.00 37.12 293 GLN A O 1
ATOM 2414 N N . ARG A 1 294 ? -11.821 5.123 9.890 1.00 33.06 294 ARG A N 1
ATOM 2415 C CA . ARG A 1 294 ? -12.504 5.618 11.074 1.00 33.06 294 ARG A CA 1
ATOM 2416 C C . ARG A 1 294 ? -13.838 6.148 10.564 1.00 33.06 294 ARG A C 1
ATOM 2418 O O . ARG A 1 294 ? -13.939 7.296 10.147 1.00 33.06 294 ARG A O 1
ATOM 2425 N N . GLN A 1 295 ? -14.829 5.274 10.515 1.00 30.95 295 GLN A N 1
ATOM 2426 C CA . GLN A 1 295 ? -16.187 5.619 10.801 1.00 30.95 295 GLN A CA 1
ATOM 2427 C C . GLN A 1 295 ? -16.081 6.032 12.256 1.00 30.95 295 GLN A C 1
ATOM 2429 O O . GLN A 1 295 ? -15.887 5.217 13.155 1.00 30.95 295 GLN A O 1
ATOM 2434 N N . ARG A 1 296 ? -15.986 7.346 12.463 1.00 36.28 296 ARG A N 1
ATOM 2435 C CA . ARG A 1 296 ? -16.343 7.907 13.751 1.00 36.28 296 ARG A CA 1
ATOM 2436 C C . ARG A 1 296 ? -17.782 7.447 13.962 1.00 36.28 296 ARG A C 1
ATOM 2438 O O . ARG A 1 296 ? -18.686 8.040 13.391 1.00 36.28 296 ARG A O 1
ATOM 2445 N N . ASN A 1 297 ? -17.973 6.386 14.737 1.00 31.62 297 ASN A N 1
ATOM 2446 C CA . ASN A 1 297 ? -19.236 6.156 15.411 1.00 31.62 297 ASN A CA 1
ATOM 2447 C C . ASN A 1 297 ? -19.332 7.249 16.477 1.00 31.62 297 ASN A C 1
ATOM 2449 O O . ASN A 1 297 ? -18.861 7.094 17.600 1.00 31.62 297 ASN A O 1
ATOM 2453 N N . ARG A 1 298 ? -19.851 8.404 16.061 1.00 35.78 298 ARG A N 1
ATOM 2454 C CA . ARG A 1 298 ? -20.824 9.131 16.869 1.00 35.78 298 ARG A CA 1
ATOM 2455 C C . ARG A 1 298 ? -22.196 8.602 16.434 1.00 35.78 298 ARG A C 1
ATOM 2457 O O . ARG A 1 298 ? -22.344 8.301 15.248 1.00 35.78 298 ARG A O 1
ATOM 2464 N N . PRO A 1 299 ? -23.115 8.359 17.376 1.00 36.47 299 PRO A N 1
ATOM 2465 C CA . PRO A 1 299 ? -24.203 7.419 17.183 1.00 36.47 299 PRO A CA 1
ATOM 2466 C C . PRO A 1 299 ? -25.205 7.931 16.154 1.00 36.47 299 PRO A C 1
ATOM 2468 O O . PRO A 1 299 ? -25.556 9.106 16.114 1.00 36.47 299 PRO A O 1
ATOM 2471 N N . ARG A 1 300 ? -25.643 6.993 15.319 1.00 30.33 300 ARG A N 1
ATOM 2472 C CA . ARG A 1 300 ? -26.816 7.103 14.468 1.00 30.33 300 ARG A CA 1
ATOM 2473 C C . ARG A 1 300 ? -28.034 6.909 15.371 1.00 30.33 300 ARG A C 1
ATOM 2475 O O . ARG A 1 300 ? -28.443 5.775 15.595 1.00 30.33 300 ARG A O 1
ATOM 2482 N N . THR A 1 301 ? -28.579 7.994 15.905 1.00 34.75 301 THR A N 1
ATOM 2483 C CA . THR A 1 301 ? -29.979 8.035 16.327 1.00 34.75 301 THR A CA 1
ATOM 2484 C C . THR A 1 301 ? -30.829 8.029 15.061 1.00 34.75 301 THR A C 1
ATOM 2486 O O . THR A 1 301 ? -30.744 8.906 14.204 1.00 34.75 301 THR A O 1
ATOM 2489 N N . SER A 1 302 ? -31.564 6.939 14.892 1.00 41.16 302 SER A N 1
ATOM 2490 C CA . SER A 1 302 ? -32.714 6.865 14.006 1.00 41.16 302 SER A CA 1
ATOM 2491 C C . SER A 1 302 ? -33.879 7.501 14.745 1.00 41.16 302 SER A C 1
ATOM 2493 O O . SER A 1 302 ? -34.186 6.986 15.810 1.00 41.16 302 SER A O 1
ATOM 2495 N N . THR A 1 303 ? -34.521 8.521 14.169 1.00 27.50 303 THR A N 1
ATOM 2496 C CA . THR A 1 303 ? -35.985 8.718 14.223 1.00 27.50 303 THR A CA 1
ATOM 2497 C C . THR A 1 303 ? -36.423 9.899 13.346 1.00 27.50 303 THR A C 1
ATOM 2499 O O . THR A 1 303 ? -36.068 11.041 13.598 1.00 27.50 303 THR A O 1
ATOM 2502 N N . VAL A 1 304 ? -37.125 9.554 12.263 1.00 27.08 304 VAL A N 1
ATOM 2503 C CA . VAL A 1 304 ? -38.424 10.077 11.783 1.00 27.08 304 VAL A CA 1
ATOM 2504 C C . VAL A 1 304 ? -38.768 11.578 11.962 1.00 27.08 304 VAL A C 1
ATOM 2506 O O . VAL A 1 304 ? -38.919 12.022 13.088 1.00 27.08 304 VAL A O 1
ATOM 2509 N N . ALA A 1 305 ? -38.970 12.251 10.805 1.00 42.47 305 ALA A N 1
ATOM 2510 C CA . ALA A 1 305 ? -39.978 13.265 10.369 1.00 42.47 305 ALA A CA 1
ATOM 2511 C C . ALA A 1 305 ? -40.442 14.395 11.342 1.00 42.47 305 ALA A C 1
ATOM 2513 O O . ALA A 1 305 ? -40.627 14.109 12.517 1.00 42.47 305 ALA A O 1
ATOM 2514 N N . PRO A 1 306 ? -40.735 15.650 10.892 1.00 35.31 306 PRO A N 1
ATOM 2515 C CA . PRO A 1 306 ? -41.696 15.941 9.812 1.00 35.31 306 PRO A CA 1
ATOM 2516 C C . PRO A 1 306 ? -41.368 17.115 8.853 1.00 35.31 306 PRO A C 1
ATOM 2518 O O . PRO A 1 306 ? -40.463 17.919 9.049 1.00 35.31 306 PRO A O 1
ATOM 2521 N N . THR A 1 307 ? -42.173 17.173 7.788 1.00 31.73 307 THR A N 1
ATOM 2522 C CA . THR A 1 307 ? -42.514 18.312 6.915 1.00 31.73 307 THR A CA 1
ATOM 2523 C C . THR A 1 307 ? -42.739 19.623 7.670 1.00 31.73 307 THR A C 1
ATOM 2525 O O . THR A 1 307 ? -43.414 19.590 8.691 1.00 31.73 307 THR A O 1
ATOM 2528 N N . THR A 1 308 ? -42.307 20.765 7.113 1.00 28.81 308 THR A N 1
ATOM 2529 C CA . THR A 1 308 ? -43.135 21.969 6.863 1.00 28.81 308 THR A CA 1
ATOM 2530 C C . THR A 1 308 ? -42.364 22.969 5.982 1.00 28.81 308 THR A C 1
ATOM 2532 O O . THR A 1 308 ? -41.150 23.109 6.056 1.00 28.81 308 THR A O 1
ATOM 2535 N N . THR A 1 309 ? -43.149 23.574 5.102 1.00 28.73 309 THR A N 1
ATOM 2536 C CA . THR A 1 309 ? -42.973 24.583 4.051 1.00 28.73 309 THR A CA 1
ATOM 2537 C C . THR A 1 309 ? -42.038 25.773 4.290 1.00 28.73 309 THR A C 1
ATOM 2539 O O . THR A 1 309 ? -41.832 26.172 5.430 1.00 28.73 309 THR A O 1
ATOM 2542 N N . GLN A 1 310 ? -41.729 26.436 3.160 1.00 32.34 310 GLN A N 1
ATOM 2543 C CA . GLN A 1 310 ? -41.202 27.802 2.939 1.00 32.34 310 GLN A CA 1
ATOM 2544 C C . GLN A 1 310 ? -39.737 27.790 2.478 1.00 32.34 310 GLN A C 1
ATOM 2546 O O . GLN A 1 310 ? -38.912 27.087 3.037 1.00 32.34 310 GLN A O 1
ATOM 2551 N N . SER A 1 311 ? -39.309 28.509 1.446 1.00 32.44 311 SER A N 1
ATOM 2552 C CA . SER A 1 311 ? -39.967 29.408 0.499 1.00 32.44 311 SER A CA 1
ATOM 2553 C C . SER A 1 311 ? -38.950 29.707 -0.611 1.00 32.44 311 SER A C 1
ATOM 2555 O O . SER A 1 311 ? -37.793 30.005 -0.338 1.00 32.44 311 SER A O 1
ATOM 2557 N N . VAL A 1 312 ? -39.411 29.560 -1.850 1.00 28.17 312 VAL A N 1
ATOM 2558 C CA . VAL A 1 312 ? -39.191 30.401 -3.042 1.00 28.17 312 VAL A CA 1
ATOM 2559 C C . VAL A 1 312 ? -38.013 31.401 -3.008 1.00 28.17 312 VAL A C 1
ATOM 2561 O O . VAL A 1 312 ? -38.100 32.442 -2.368 1.00 28.17 312 VAL A O 1
ATOM 2564 N N . SER A 1 313 ? -36.980 31.139 -3.818 1.00 37.41 313 SER A N 1
ATOM 2565 C CA . SER A 1 313 ? -36.223 32.144 -4.594 1.00 37.41 313 SER A CA 1
ATOM 2566 C C . SER A 1 313 ? -35.438 31.399 -5.688 1.00 37.41 313 SER A C 1
ATOM 2568 O O . SER A 1 313 ? -34.505 30.659 -5.395 1.00 37.41 313 SER A O 1
ATOM 2570 N N . GLN A 1 314 ? -36.015 31.220 -6.880 1.00 30.39 314 GLN A N 1
ATOM 2571 C CA . GLN A 1 314 ? -35.725 32.015 -8.083 1.00 30.39 314 GLN A CA 1
ATOM 2572 C C . GLN A 1 314 ? -34.228 32.256 -8.329 1.00 30.39 314 GLN A C 1
ATOM 2574 O O . GLN A 1 314 ? -33.648 33.188 -7.786 1.00 30.39 314 GLN A O 1
ATOM 2579 N N . SER A 1 315 ? -33.632 31.439 -9.204 1.00 33.72 315 SER A N 1
ATOM 2580 C CA . SER A 1 315 ? -32.966 31.852 -10.459 1.00 33.72 315 SER A CA 1
ATOM 2581 C C . SER A 1 315 ? -31.809 30.917 -10.862 1.00 33.72 315 SER A C 1
ATOM 2583 O O . SER A 1 315 ? -30.884 30.671 -10.099 1.00 33.72 315 SER A O 1
ATOM 2585 N N . ASN A 1 316 ? -31.917 30.455 -12.112 1.00 32.53 316 ASN A N 1
ATOM 2586 C CA . ASN A 1 316 ? -30.878 30.136 -13.096 1.00 32.53 316 ASN A CA 1
ATOM 2587 C C . ASN A 1 316 ? -29.917 28.949 -12.891 1.00 32.53 316 ASN A C 1
ATOM 2589 O O . ASN A 1 316 ? -29.043 28.942 -12.029 1.00 32.53 316 ASN A O 1
ATOM 2593 N N . ASP A 1 317 ? -30.060 27.995 -13.820 1.00 36.72 317 ASP A N 1
ATOM 2594 C CA . ASP A 1 317 ? -28.997 27.303 -14.561 1.00 36.72 317 ASP A CA 1
ATOM 2595 C C . ASP A 1 317 ? -27.630 27.209 -13.884 1.00 36.72 317 ASP A C 1
ATOM 2597 O O . ASP A 1 317 ? -26.725 27.986 -14.176 1.00 36.72 317 ASP A O 1
ATOM 2601 N N . VAL A 1 318 ? -27.425 26.168 -13.076 1.00 37.88 318 VAL A N 1
ATOM 2602 C CA . VAL A 1 318 ? -26.085 25.619 -12.850 1.00 37.88 318 VAL A CA 1
ATOM 2603 C C . VAL A 1 318 ? -26.195 24.108 -12.677 1.00 37.88 318 VAL A C 1
ATOM 2605 O O . VAL A 1 318 ? -26.821 23.620 -11.740 1.00 37.88 318 VAL A O 1
ATOM 2608 N N . LEU A 1 319 ? -25.582 23.399 -13.629 1.00 41.06 319 LEU A N 1
ATOM 2609 C CA . LEU A 1 319 ? -24.977 22.065 -13.548 1.00 41.06 319 LEU A CA 1
ATOM 2610 C C . LEU A 1 319 ? -25.293 21.273 -12.272 1.00 41.06 319 LEU A C 1
ATOM 2612 O O . LEU A 1 319 ? -24.885 21.661 -11.176 1.00 41.06 319 LEU A O 1
ATOM 2616 N N . ALA A 1 320 ? -25.944 20.120 -12.465 1.00 36.56 320 ALA A N 1
ATOM 2617 C CA . ALA A 1 320 ? -26.286 19.150 -11.430 1.00 36.56 320 ALA A CA 1
ATOM 2618 C C . ALA A 1 320 ? -25.211 19.098 -10.323 1.00 36.56 320 ALA A C 1
ATOM 2620 O O . ALA A 1 320 ? -24.044 18.803 -10.616 1.00 36.56 320 ALA A O 1
ATOM 2621 N N . PRO A 1 321 ? -25.564 19.414 -9.063 1.00 38.34 321 PRO A N 1
ATOM 2622 C CA . PRO A 1 321 ? -24.594 19.469 -7.989 1.00 38.34 321 PRO A CA 1
ATOM 2623 C C . PRO A 1 321 ? -23.956 18.093 -7.843 1.00 38.34 321 PRO A C 1
ATOM 2625 O O . PRO A 1 321 ? -24.624 17.104 -7.541 1.00 38.34 321 PRO A O 1
ATOM 2628 N N . SER A 1 322 ? -22.643 18.044 -8.075 1.00 41.97 322 SER A N 1
ATOM 2629 C CA . SER A 1 322 ? -21.822 16.878 -7.753 1.00 41.97 322 SER A CA 1
ATOM 2630 C C . SER A 1 322 ? -22.203 16.342 -6.362 1.00 41.97 322 SER A C 1
ATOM 2632 O O . SER A 1 322 ? -22.373 17.142 -5.433 1.00 41.97 322 SER A O 1
ATOM 2634 N N . PRO A 1 323 ? -22.402 15.017 -6.218 1.00 43.31 323 PRO A N 1
ATOM 2635 C CA . PRO A 1 323 ? -23.105 14.435 -5.084 1.00 43.31 323 PRO A CA 1
ATOM 2636 C C . PRO A 1 323 ? -22.464 14.894 -3.783 1.00 43.31 323 PRO A C 1
ATOM 2638 O O . PRO A 1 323 ? -21.286 14.642 -3.504 1.00 43.31 323 PRO A O 1
ATOM 2641 N N . THR A 1 324 ? -23.252 15.617 -2.990 1.00 46.78 324 THR A N 1
ATOM 2642 C CA . THR A 1 324 ? -22.803 16.134 -1.704 1.00 46.78 324 THR A CA 1
ATOM 2643 C C . THR A 1 324 ? -22.379 14.955 -0.822 1.00 46.78 324 THR A C 1
ATOM 2645 O O . THR A 1 324 ? -22.909 13.845 -0.954 1.00 46.78 324 THR A O 1
ATOM 2648 N N . PRO A 1 325 ? -21.425 15.137 0.113 1.00 52.59 325 PRO A N 1
ATOM 2649 C CA . PRO A 1 325 ? -20.856 14.034 0.891 1.00 52.59 325 PRO A CA 1
ATOM 2650 C C . PRO A 1 325 ? -21.891 13.141 1.592 1.00 52.59 325 PRO A C 1
ATOM 2652 O O . PRO A 1 325 ? -21.571 12.006 1.941 1.00 52.59 325 PRO A O 1
ATOM 2655 N N . GLN A 1 326 ? -23.112 13.638 1.808 1.00 52.91 326 GLN A N 1
ATOM 2656 C CA . GLN A 1 326 ? -24.223 12.948 2.456 1.00 52.91 326 GLN A CA 1
ATOM 2657 C C . GLN A 1 326 ? -24.880 11.862 1.581 1.00 52.91 326 GLN A C 1
ATOM 2659 O O . GLN A 1 326 ? -25.324 10.871 2.154 1.00 52.91 326 GLN A O 1
ATOM 2664 N N . GLN A 1 327 ? -24.873 11.980 0.246 1.00 53.94 327 GLN A N 1
ATOM 2665 C CA . GLN A 1 327 ? -25.530 11.020 -0.662 1.00 53.94 327 GLN A CA 1
ATOM 2666 C C . GLN A 1 327 ? -24.625 9.875 -1.143 1.00 53.94 327 GLN A C 1
ATOM 2668 O O . GLN A 1 327 ? -25.124 8.838 -1.560 1.00 53.94 327 GLN A O 1
ATOM 2673 N N . MET A 1 328 ? -23.299 10.011 -1.039 1.00 44.97 328 MET A N 1
ATOM 2674 C CA . MET A 1 328 ? -22.384 8.921 -1.397 1.00 44.97 328 MET A CA 1
ATOM 2675 C C . MET A 1 328 ? -22.528 7.734 -0.442 1.00 44.97 328 MET A C 1
ATOM 2677 O O . MET A 1 328 ? -22.349 7.883 0.779 1.00 44.97 328 MET A O 1
ATOM 2681 N N . THR A 1 329 ? -22.750 6.542 -0.998 1.00 71.06 329 THR A N 1
ATOM 2682 C CA . THR A 1 329 ? -22.799 5.306 -0.219 1.00 71.06 329 THR A CA 1
ATOM 2683 C C . THR A 1 329 ? -21.457 5.056 0.483 1.00 71.06 329 THR A C 1
ATOM 2685 O O . THR A 1 329 ? -20.404 5.625 0.161 1.00 71.06 329 THR A O 1
ATOM 2688 N N . GLN A 1 330 ? -21.447 4.178 1.489 1.00 73.81 330 GLN A N 1
ATOM 2689 C CA . GLN A 1 330 ? -20.197 3.775 2.142 1.00 73.81 330 GLN A CA 1
ATOM 2690 C C . GLN A 1 330 ? -19.186 3.188 1.137 1.00 73.81 330 GLN A C 1
ATOM 2692 O O . GLN A 1 330 ? -17.974 3.332 1.342 1.00 73.81 330 GLN A O 1
ATOM 2697 N N . TYR A 1 331 ? -19.679 2.557 0.066 1.00 64.69 331 TYR A N 1
ATOM 2698 C CA . TYR A 1 331 ? -18.866 2.025 -1.019 1.00 64.69 331 TYR A CA 1
ATOM 2699 C C . TYR A 1 331 ? -18.283 3.148 -1.883 1.00 64.69 331 TYR A C 1
ATOM 2701 O O . TYR A 1 331 ? -17.065 3.182 -2.043 1.00 64.69 331 TYR A O 1
ATOM 2709 N N . ASP A 1 332 ? -19.070 4.146 -2.287 1.00 72.00 332 ASP A N 1
ATOM 2710 C CA . ASP A 1 332 ? -18.577 5.294 -3.070 1.00 72.00 332 ASP A CA 1
ATOM 2711 C C . ASP A 1 332 ? -17.521 6.086 -2.309 1.00 72.00 332 ASP A C 1
ATOM 2713 O O . ASP A 1 332 ? -16.441 6.381 -2.821 1.00 72.00 332 ASP A O 1
ATOM 2717 N N . ARG A 1 333 ? -17.744 6.317 -1.010 1.00 75.31 333 ARG A N 1
ATOM 2718 C CA . ARG A 1 333 ? -16.730 6.936 -0.141 1.00 75.31 333 ARG A CA 1
ATOM 2719 C C . ARG A 1 333 ? -15.475 6.075 0.005 1.00 75.31 333 ARG A C 1
ATOM 2721 O O . ARG A 1 333 ? -14.421 6.590 0.393 1.00 75.31 333 ARG A O 1
ATOM 2728 N N . LYS A 1 334 ? -15.560 4.755 -0.182 1.00 77.56 334 LYS A N 1
ATOM 2729 C CA . LYS A 1 334 ? -14.406 3.840 -0.165 1.00 77.56 334 LYS A CA 1
ATOM 2730 C C . LYS A 1 334 ? -13.683 3.862 -1.509 1.00 77.56 334 LYS A C 1
ATOM 2732 O O . LYS A 1 334 ? -12.456 3.977 -1.494 1.00 77.56 334 LYS A O 1
ATOM 2737 N N . LEU A 1 335 ? -14.424 3.846 -2.611 1.00 78.88 335 LEU A N 1
ATOM 2738 C CA . LEU A 1 335 ? -13.918 3.902 -3.975 1.00 78.88 335 LEU A CA 1
ATOM 2739 C C . LEU A 1 335 ? -13.245 5.248 -4.263 1.00 78.88 335 LEU A C 1
ATOM 2741 O O . LEU A 1 335 ? -12.095 5.273 -4.692 1.00 78.88 335 LEU A O 1
ATOM 2745 N N . GLN A 1 336 ? -13.868 6.369 -3.896 1.00 79.19 336 GLN A N 1
ATOM 2746 C CA . GLN A 1 336 ? -13.279 7.707 -4.004 1.00 79.19 336 GLN A CA 1
ATOM 2747 C C . GLN A 1 336 ? -11.973 7.805 -3.204 1.00 79.19 336 GLN A C 1
ATOM 2749 O O . GLN A 1 336 ? -10.959 8.283 -3.710 1.00 79.19 336 GLN A O 1
ATOM 2754 N N . ARG A 1 337 ? -11.944 7.255 -1.980 1.00 78.56 337 ARG A N 1
ATOM 2755 C CA . ARG A 1 337 ? -10.719 7.189 -1.164 1.00 78.56 337 ARG A CA 1
ATOM 2756 C C . ARG A 1 337 ? -9.651 6.267 -1.756 1.00 78.56 337 ARG A C 1
ATOM 2758 O O . ARG A 1 337 ? -8.465 6.493 -1.508 1.00 78.56 337 ARG A O 1
ATOM 2765 N N . GLN A 1 338 ? -10.027 5.223 -2.492 1.00 80.56 338 GLN A N 1
ATOM 2766 C CA . GLN A 1 338 ? -9.084 4.392 -3.244 1.00 80.56 338 GLN A CA 1
ATOM 2767 C C . GLN A 1 338 ? -8.522 5.152 -4.445 1.00 80.56 338 GLN A C 1
ATOM 2769 O O . GLN A 1 338 ? -7.299 5.270 -4.530 1.00 80.56 338 GLN A O 1
ATOM 2774 N N . ARG A 1 339 ? -9.383 5.758 -5.274 1.00 82.62 339 ARG A N 1
ATOM 2775 C CA . ARG A 1 339 ? -8.996 6.594 -6.422 1.00 82.62 339 ARG A CA 1
ATOM 2776 C C . ARG A 1 339 ? -8.069 7.735 -5.990 1.00 82.62 339 ARG A C 1
ATOM 2778 O O . ARG A 1 339 ? -7.014 7.932 -6.581 1.00 82.62 339 ARG A O 1
ATOM 2785 N N . GLU A 1 340 ? -8.380 8.430 -4.897 1.00 83.50 340 GLU A N 1
ATOM 2786 C CA . GLU A 1 340 ? -7.539 9.505 -4.350 1.00 83.50 340 GLU A CA 1
ATOM 2787 C C . GLU A 1 340 ? -6.180 8.982 -3.846 1.00 83.50 340 GLU A C 1
ATOM 2789 O O . GLU A 1 340 ? -5.129 9.576 -4.106 1.00 83.50 340 GLU A O 1
ATOM 2794 N N . ARG A 1 341 ? -6.159 7.831 -3.154 1.00 84.12 341 ARG A N 1
ATOM 2795 C CA . ARG A 1 341 ? -4.905 7.186 -2.720 1.00 84.12 341 ARG A CA 1
ATOM 2796 C C . ARG A 1 341 ? -4.037 6.776 -3.899 1.00 84.12 341 ARG A C 1
ATOM 2798 O O . ARG A 1 341 ? -2.814 6.898 -3.803 1.00 84.12 341 ARG A O 1
ATOM 2805 N N . GLU A 1 342 ? -4.646 6.270 -4.959 1.00 83.12 342 GLU A N 1
ATOM 2806 C CA . GLU A 1 342 ? -3.969 5.845 -6.177 1.00 83.12 342 GLU A CA 1
ATOM 2807 C C . GLU A 1 342 ? -3.421 7.044 -6.951 1.00 83.12 342 GLU A C 1
ATOM 2809 O O . GLU A 1 342 ? -2.222 7.086 -7.225 1.00 83.12 342 GLU A O 1
ATOM 2814 N N . ARG A 1 343 ? -4.224 8.099 -7.121 1.00 86.19 343 ARG A N 1
ATOM 2815 C CA . ARG A 1 343 ? -3.795 9.381 -7.699 1.00 86.19 343 ARG A CA 1
ATOM 2816 C C . ARG A 1 343 ? -2.615 9.979 -6.919 1.00 86.19 343 ARG A C 1
ATOM 2818 O O . ARG A 1 343 ? -1.613 10.392 -7.496 1.00 86.19 343 ARG A O 1
ATOM 2825 N N . ARG A 1 344 ? -2.639 9.905 -5.581 1.00 88.75 344 ARG A N 1
ATOM 2826 C CA . ARG A 1 344 ? -1.529 10.348 -4.711 1.00 88.75 344 ARG A CA 1
ATOM 2827 C C . ARG A 1 344 ? -0.297 9.435 -4.775 1.00 88.75 344 ARG A C 1
ATOM 2829 O O . ARG A 1 344 ? 0.818 9.870 -4.486 1.00 88.75 344 ARG A O 1
ATOM 2836 N N . ARG A 1 345 ? -0.455 8.144 -5.089 1.00 85.31 345 ARG A N 1
ATOM 2837 C CA . ARG A 1 345 ? 0.675 7.238 -5.382 1.00 85.31 345 ARG A CA 1
ATOM 2838 C C . ARG A 1 345 ? 1.301 7.585 -6.731 1.00 85.31 345 ARG A C 1
ATOM 2840 O O . ARG A 1 345 ? 2.524 7.654 -6.794 1.00 85.31 345 ARG A O 1
ATOM 2847 N N . GLN A 1 346 ? 0.487 7.861 -7.746 1.00 87.38 346 GLN A N 1
ATOM 2848 C CA . GLN A 1 346 ? 0.944 8.277 -9.072 1.00 87.38 346 GLN A CA 1
ATOM 2849 C C . GLN A 1 346 ? 1.681 9.620 -9.022 1.00 87.38 346 GLN A C 1
ATOM 2851 O O . GLN A 1 346 ? 2.813 9.681 -9.488 1.00 87.38 346 GLN A O 1
ATOM 2856 N N . LEU A 1 347 ? 1.134 10.635 -8.344 1.00 89.75 347 LEU A N 1
ATOM 2857 C CA . LEU A 1 347 ? 1.806 11.926 -8.127 1.00 89.75 347 LEU A CA 1
ATOM 2858 C C . LEU A 1 347 ? 3.175 11.760 -7.458 1.00 89.75 347 LEU A C 1
ATOM 2860 O O . LEU A 1 347 ? 4.170 12.257 -7.965 1.00 89.75 347 LEU A O 1
ATOM 2864 N N . ARG A 1 348 ? 3.271 10.969 -6.379 1.00 88.31 348 ARG A N 1
ATOM 2865 C CA . ARG A 1 348 ? 4.565 10.691 -5.723 1.00 88.31 348 ARG A CA 1
ATOM 2866 C C . ARG A 1 348 ? 5.532 9.905 -6.606 1.00 88.31 348 ARG A C 1
ATOM 2868 O O . ARG A 1 348 ? 6.741 10.020 -6.431 1.00 88.31 348 ARG A O 1
ATOM 2875 N N . ARG A 1 349 ? 5.027 9.057 -7.506 1.00 89.62 349 ARG A N 1
ATOM 2876 C CA . ARG A 1 349 ? 5.854 8.333 -8.480 1.00 89.62 349 ARG A CA 1
ATOM 2877 C C . ARG A 1 349 ? 6.388 9.295 -9.540 1.00 89.62 349 ARG A C 1
ATOM 2879 O O . ARG A 1 349 ? 7.578 9.239 -9.826 1.00 89.62 349 ARG A O 1
ATOM 2886 N N . GLN A 1 350 ? 5.546 10.191 -10.056 1.00 86.50 350 GLN A N 1
ATOM 2887 C CA . GLN A 1 350 ? 5.939 11.249 -10.989 1.00 86.50 350 GLN A CA 1
ATOM 2888 C C . GLN A 1 350 ? 6.937 12.218 -10.350 1.00 86.50 350 GLN A C 1
ATOM 2890 O O . GLN A 1 350 ? 7.965 12.506 -10.948 1.00 86.50 350 GLN A O 1
ATOM 2895 N N . GLU A 1 351 ? 6.701 12.643 -9.110 1.00 90.50 351 GLU A N 1
ATOM 2896 C CA . GLU A 1 351 ? 7.600 13.512 -8.346 1.00 90.50 351 GLU A CA 1
ATOM 2897 C C . GLU A 1 351 ? 8.972 12.852 -8.147 1.00 90.50 351 GLU A C 1
ATOM 2899 O O . GLU A 1 351 ? 9.990 13.448 -8.481 1.00 90.50 351 GLU A O 1
ATOM 2904 N N . ARG A 1 352 ? 9.019 11.575 -7.731 1.00 89.88 352 ARG A N 1
ATOM 2905 C CA . ARG A 1 352 ? 10.283 10.818 -7.644 1.00 89.88 352 ARG A CA 1
ATOM 2906 C C . ARG A 1 352 ? 10.974 10.662 -8.994 1.00 89.88 352 ARG A C 1
ATOM 2908 O O . ARG A 1 352 ? 12.195 10.742 -9.049 1.00 89.88 352 ARG A O 1
ATOM 2915 N N . GLN A 1 353 ? 10.226 10.422 -10.070 1.00 88.31 353 GLN A N 1
ATOM 2916 C CA . GLN A 1 353 ? 10.798 10.333 -11.415 1.00 88.31 353 GLN A CA 1
ATOM 2917 C C . GLN A 1 353 ? 11.354 11.681 -11.882 1.00 88.31 353 GLN A C 1
ATOM 2919 O O . GLN A 1 353 ? 12.425 11.706 -12.482 1.00 88.31 353 GLN A O 1
ATOM 2924 N N . LYS A 1 354 ? 10.669 12.790 -11.585 1.00 90.44 354 LYS A N 1
ATOM 2925 C CA . LYS A 1 354 ? 11.132 14.149 -11.885 1.00 90.44 354 LYS A CA 1
ATOM 2926 C C . LYS A 1 354 ? 12.418 14.455 -11.115 1.00 90.44 354 LYS A C 1
ATOM 2928 O O . LYS A 1 354 ? 13.410 14.804 -11.741 1.00 90.44 354 LYS A O 1
ATOM 2933 N N . LEU A 1 355 ? 12.439 14.174 -9.812 1.00 89.62 355 LEU A N 1
ATOM 2934 C CA . LEU A 1 355 ? 13.600 14.371 -8.938 1.00 89.62 355 LEU A CA 1
ATOM 2935 C C . LEU A 1 355 ? 14.788 13.479 -9.355 1.00 89.62 355 LEU A C 1
ATOM 2937 O O . LEU A 1 355 ? 15.924 13.935 -9.406 1.00 89.62 355 LEU A O 1
ATOM 2941 N N . ALA A 1 356 ? 14.540 12.228 -9.757 1.00 89.81 356 ALA A N 1
ATOM 2942 C CA . ALA A 1 356 ? 15.577 11.344 -10.294 1.00 89.81 356 ALA A CA 1
ATOM 2943 C C . ALA A 1 356 ? 16.123 11.823 -11.653 1.00 89.81 356 ALA A C 1
ATOM 2945 O O . ALA A 1 356 ? 17.326 11.738 -11.903 1.00 89.81 356 ALA A O 1
ATOM 2946 N N . ARG A 1 357 ? 15.259 12.343 -12.540 1.00 90.44 357 ARG A N 1
ATOM 2947 C CA . ARG A 1 357 ? 15.675 12.956 -13.815 1.00 90.44 357 ARG A CA 1
ATOM 2948 C C . ARG A 1 357 ? 16.505 14.214 -13.577 1.00 90.44 357 ARG A C 1
ATOM 2950 O O . ARG A 1 357 ? 17.497 14.413 -14.270 1.00 90.44 357 ARG A O 1
ATOM 2957 N N . GLU A 1 358 ? 16.123 15.024 -12.600 1.00 88.94 358 GLU A N 1
ATOM 2958 C CA . GLU A 1 358 ? 16.830 16.238 -12.200 1.00 88.94 358 GLU A CA 1
ATOM 2959 C C . GLU A 1 358 ? 18.209 15.913 -11.614 1.00 88.94 358 GLU A C 1
ATOM 2961 O O . GLU A 1 358 ? 19.207 16.409 -12.126 1.00 88.94 358 GLU A O 1
ATOM 2966 N N . GLN A 1 359 ? 18.302 14.953 -10.687 1.00 89.56 359 GLN A N 1
ATOM 2967 C CA . GLN A 1 359 ? 19.585 14.458 -10.172 1.00 89.56 359 GLN A CA 1
ATOM 2968 C C . GLN A 1 359 ? 20.474 13.858 -11.268 1.00 89.56 359 GLN A C 1
ATOM 2970 O O . GLN A 1 359 ? 21.690 14.044 -11.253 1.00 89.56 359 GLN A O 1
ATOM 2975 N N . LYS A 1 360 ? 19.900 13.139 -12.243 1.00 91.19 360 LYS A N 1
ATOM 2976 C CA . LYS A 1 360 ? 20.662 12.607 -13.384 1.00 91.19 360 LYS A CA 1
ATOM 2977 C C . LYS A 1 360 ? 21.207 13.736 -14.263 1.00 91.19 360 LYS A C 1
ATOM 2979 O O . LYS A 1 360 ? 22.367 13.672 -14.666 1.00 91.19 360 LYS A O 1
ATOM 2984 N N . ARG A 1 361 ? 20.399 14.768 -14.531 1.00 88.25 361 ARG A N 1
ATOM 2985 C CA . ARG A 1 361 ? 20.824 15.970 -15.268 1.00 88.25 361 ARG A CA 1
ATOM 2986 C C . ARG A 1 361 ? 21.904 16.737 -14.510 1.00 88.25 361 ARG A C 1
ATOM 2988 O O . ARG A 1 361 ? 22.887 17.133 -15.121 1.00 88.25 361 ARG A O 1
ATOM 2995 N N . GLU A 1 362 ? 21.765 16.894 -13.198 1.00 89.06 362 GLU A N 1
ATOM 2996 C CA . GLU A 1 362 ? 22.761 17.557 -12.354 1.00 89.06 362 GLU A CA 1
ATOM 2997 C C . GLU A 1 362 ? 24.085 16.779 -12.327 1.00 89.06 362 GLU A C 1
ATOM 2999 O O . GLU A 1 362 ? 25.145 17.364 -12.530 1.00 89.06 362 GLU A O 1
ATOM 3004 N N . ARG A 1 363 ? 24.042 15.445 -12.192 1.00 89.75 363 ARG A N 1
ATOM 3005 C CA . ARG A 1 363 ? 25.237 14.589 -12.311 1.00 89.75 363 ARG A CA 1
ATOM 3006 C C . ARG A 1 363 ? 25.911 14.725 -13.673 1.00 89.75 363 ARG A C 1
ATOM 3008 O O . ARG A 1 363 ? 27.129 14.831 -13.726 1.00 89.75 363 ARG A O 1
ATOM 3015 N N . GLN A 1 364 ? 25.141 14.744 -14.762 1.00 87.81 364 GLN A N 1
ATOM 3016 C CA . GLN A 1 364 ? 25.685 14.947 -16.109 1.00 87.81 364 GLN A CA 1
ATOM 3017 C C . GLN A 1 364 ? 26.306 16.337 -16.283 1.00 87.81 364 GLN A C 1
ATOM 3019 O O . GLN A 1 364 ? 27.354 16.447 -16.914 1.00 87.81 364 GLN A O 1
ATOM 3024 N N . ARG A 1 365 ? 25.697 17.385 -15.710 1.00 89.88 365 ARG A N 1
ATOM 3025 C CA . ARG A 1 365 ? 26.272 18.738 -15.692 1.00 89.88 365 ARG A CA 1
ATOM 3026 C C . ARG A 1 365 ? 27.606 18.759 -14.946 1.00 89.88 365 ARG A C 1
ATOM 3028 O O . ARG A 1 365 ? 28.590 19.185 -15.535 1.00 89.88 365 ARG A O 1
ATOM 3035 N N . ARG A 1 366 ? 27.667 18.191 -13.734 1.00 89.06 366 ARG A N 1
ATOM 3036 C CA . ARG A 1 366 ? 28.911 18.091 -12.946 1.00 89.06 366 ARG A CA 1
ATOM 3037 C C . ARG A 1 366 ? 30.009 17.316 -13.682 1.00 89.06 366 ARG A C 1
ATOM 3039 O O . ARG A 1 366 ? 31.125 17.802 -13.769 1.00 89.06 366 ARG A O 1
ATOM 3046 N N . LEU A 1 367 ? 29.681 16.171 -14.289 1.00 89.75 367 LEU A N 1
ATOM 3047 C CA . LEU A 1 367 ? 30.621 15.390 -15.112 1.00 89.75 367 LEU A CA 1
ATOM 3048 C C . LEU A 1 367 ? 31.131 16.172 -16.331 1.00 89.75 367 LEU A C 1
ATOM 3050 O O . LEU A 1 367 ? 32.304 16.081 -16.683 1.00 89.75 367 LEU A O 1
ATOM 3054 N N . LYS A 1 368 ? 30.261 16.945 -16.994 1.00 90.75 368 LYS A N 1
ATOM 3055 C CA . LYS A 1 368 ? 30.652 17.784 -18.135 1.00 90.75 368 LYS A CA 1
ATOM 3056 C C . LYS A 1 368 ? 31.560 18.936 -17.696 1.00 90.75 368 LYS A C 1
ATOM 3058 O O . LYS A 1 368 ? 32.552 19.200 -18.369 1.00 90.75 368 LYS A O 1
ATOM 3063 N N . GLU A 1 369 ? 31.241 19.588 -16.581 1.00 87.50 369 GLU A N 1
ATOM 3064 C CA . GLU A 1 369 ? 32.063 20.645 -15.980 1.00 87.50 369 GLU A CA 1
ATOM 3065 C C . GLU A 1 369 ? 33.433 20.117 -15.541 1.00 87.50 369 GLU A C 1
ATOM 3067 O O . GLU A 1 369 ? 34.448 20.749 -15.821 1.00 87.50 369 GLU A O 1
ATOM 3072 N N . GLU A 1 370 ? 33.481 18.939 -14.917 1.00 88.19 370 GLU A N 1
ATOM 3073 C CA . GLU A 1 370 ? 34.720 18.261 -14.524 1.00 88.19 370 GLU A CA 1
ATOM 3074 C C . GLU A 1 370 ? 35.573 17.907 -15.749 1.00 88.19 370 GLU A C 1
ATOM 3076 O O . GLU A 1 370 ? 36.754 18.245 -15.797 1.00 88.19 370 GLU A O 1
ATOM 3081 N N . ARG A 1 371 ? 34.963 17.353 -16.807 1.00 89.75 371 ARG A N 1
ATOM 3082 C CA . ARG A 1 371 ? 35.655 17.073 -18.076 1.00 89.75 371 ARG A CA 1
ATOM 3083 C C . ARG A 1 371 ? 36.214 18.341 -18.731 1.00 89.75 371 ARG A C 1
ATOM 3085 O O . ARG A 1 371 ? 37.320 18.314 -19.260 1.00 89.75 371 ARG A O 1
ATOM 3092 N N . GLN A 1 372 ? 35.478 19.453 -18.682 1.00 85.81 372 GLN A N 1
ATOM 3093 C CA . GLN A 1 372 ? 35.950 20.749 -19.186 1.00 85.81 372 GLN A CA 1
ATOM 3094 C C . GLN A 1 372 ? 37.051 21.367 -18.314 1.00 85.81 372 GLN A C 1
ATOM 3096 O O . GLN A 1 372 ? 37.917 22.069 -18.834 1.00 85.81 372 GLN A O 1
ATOM 3101 N N . ARG A 1 373 ? 37.031 21.148 -16.992 1.00 88.44 373 ARG A N 1
ATOM 3102 C CA . ARG A 1 373 ? 38.126 21.558 -16.098 1.00 88.44 373 ARG A CA 1
ATOM 3103 C C . ARG A 1 373 ? 39.403 20.785 -16.418 1.00 88.44 373 ARG A C 1
ATOM 3105 O O . ARG A 1 373 ? 40.421 21.425 -16.652 1.00 88.44 373 ARG A O 1
ATOM 3112 N N . LEU A 1 374 ? 39.315 19.460 -16.545 1.00 88.31 374 LEU A N 1
ATOM 3113 C CA . LEU A 1 374 ? 40.449 18.606 -16.916 1.00 88.31 374 LEU A CA 1
ATOM 3114 C C . LEU A 1 374 ? 41.022 18.972 -18.293 1.00 88.31 374 LEU A C 1
ATOM 3116 O O . LEU A 1 374 ? 42.233 19.095 -18.430 1.00 88.31 374 LEU A O 1
ATOM 3120 N N . GLN A 1 375 ? 40.174 19.235 -19.296 1.00 87.38 375 GLN A N 1
ATOM 3121 C CA . GLN A 1 375 ? 40.643 19.706 -20.609 1.00 87.38 375 GLN A CA 1
ATOM 3122 C C . GLN A 1 375 ? 41.380 21.048 -20.532 1.00 87.38 375 GLN A C 1
ATOM 3124 O O . GLN A 1 375 ? 42.389 21.224 -21.213 1.00 87.38 375 GLN A O 1
ATOM 3129 N N . ARG A 1 376 ? 40.901 21.997 -19.715 1.00 85.38 376 ARG A N 1
ATOM 3130 C CA . ARG A 1 376 ? 41.584 23.286 -19.518 1.00 85.38 376 ARG A CA 1
ATOM 3131 C C . ARG A 1 376 ? 42.930 23.115 -18.817 1.00 85.38 376 ARG A C 1
ATOM 3133 O O . ARG A 1 376 ? 43.902 23.733 -19.240 1.00 85.38 376 ARG A O 1
ATOM 3140 N N . GLU A 1 377 ? 43.008 22.269 -17.792 1.00 85.00 377 GLU A N 1
ATOM 3141 C CA . GLU A 1 377 ? 44.282 21.934 -17.140 1.00 85.00 377 GLU A CA 1
ATOM 3142 C C . GLU A 1 377 ? 45.258 21.254 -18.104 1.00 85.00 377 GLU A C 1
ATOM 3144 O O . GLU A 1 377 ? 46.436 21.608 -18.129 1.00 85.00 377 GLU A O 1
ATOM 3149 N N . GLU A 1 378 ? 44.784 20.325 -18.936 1.00 84.00 378 GLU A N 1
ATOM 3150 C CA . GLU A 1 378 ? 45.608 19.641 -19.934 1.00 84.00 378 G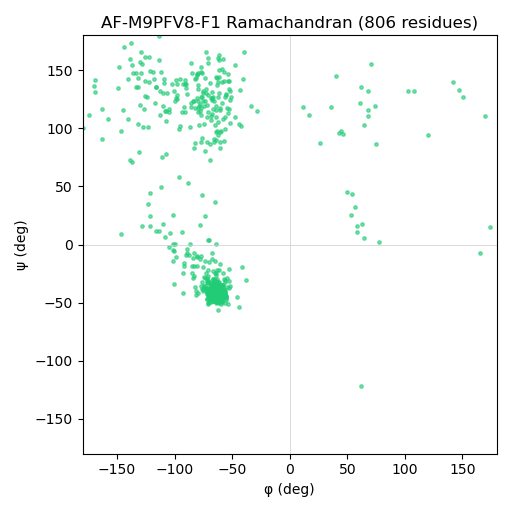LU A CA 1
ATOM 3151 C C . GLU A 1 378 ? 46.120 20.606 -21.013 1.00 84.00 378 GLU A C 1
ATOM 3153 O O . GLU A 1 378 ? 47.305 20.578 -21.351 1.00 84.00 378 GLU A O 1
ATOM 3158 N N . GLN A 1 379 ? 45.272 21.520 -21.501 1.00 82.25 379 GLN A N 1
ATOM 3159 C CA . GLN A 1 379 ? 45.682 22.589 -22.417 1.00 82.25 379 GLN A CA 1
ATOM 3160 C C . GLN A 1 379 ? 46.733 23.508 -21.785 1.00 82.25 379 GLN A C 1
ATOM 3162 O O . GLN A 1 379 ? 47.741 23.802 -22.423 1.00 82.25 379 GLN A O 1
ATOM 3167 N N . GLN A 1 380 ? 46.557 23.910 -20.522 1.00 80.81 380 GLN A N 1
ATOM 3168 C CA . GLN A 1 380 ? 47.561 24.701 -19.803 1.00 80.81 380 GLN A CA 1
ATOM 3169 C C . GLN A 1 380 ? 48.870 23.933 -19.587 1.00 80.81 380 GLN A C 1
ATOM 3171 O O . GLN A 1 380 ? 49.945 24.529 -19.623 1.00 80.81 380 GLN A O 1
ATOM 3176 N N . ARG A 1 381 ? 48.809 22.616 -19.357 1.00 78.94 381 ARG A N 1
ATOM 3177 C CA . ARG A 1 381 ? 50.001 21.759 -19.264 1.00 78.94 381 ARG A CA 1
ATOM 3178 C C . ARG A 1 381 ? 50.737 21.683 -20.598 1.00 78.94 381 ARG A C 1
ATOM 3180 O O . ARG A 1 381 ? 51.952 21.843 -20.615 1.00 78.94 381 ARG A O 1
ATOM 3187 N N . ARG A 1 382 ? 50.011 21.501 -21.707 1.00 77.75 382 ARG A N 1
ATOM 3188 C CA . ARG A 1 382 ? 50.577 21.515 -23.067 1.00 77.75 382 ARG A CA 1
ATOM 3189 C C . ARG A 1 382 ? 51.201 22.865 -23.416 1.00 77.75 382 ARG A C 1
ATOM 3191 O O . ARG A 1 382 ? 52.284 22.886 -23.981 1.00 77.75 382 ARG A O 1
ATOM 3198 N N . GLN A 1 383 ? 50.565 23.976 -23.039 1.00 76.31 383 GLN A N 1
ATOM 3199 C CA . GLN A 1 383 ? 51.122 25.318 -23.245 1.00 76.31 383 GLN A CA 1
ATOM 3200 C C . GLN A 1 383 ? 52.403 25.551 -22.437 1.00 76.31 383 GLN A C 1
ATOM 3202 O O . GLN A 1 383 ? 53.340 26.143 -22.960 1.00 76.31 383 GLN A O 1
ATOM 3207 N N . ARG A 1 384 ? 52.471 25.055 -21.192 1.00 74.50 384 ARG A N 1
ATOM 3208 C CA . ARG A 1 384 ? 53.693 25.126 -20.374 1.00 74.50 384 ARG A CA 1
ATOM 3209 C C . ARG A 1 384 ? 54.830 24.288 -20.955 1.00 74.50 384 ARG A C 1
ATOM 3211 O O . ARG A 1 384 ? 55.939 24.787 -21.056 1.00 74.50 384 ARG A O 1
ATOM 3218 N N . LEU A 1 385 ? 54.540 23.069 -21.410 1.00 65.62 385 LEU A N 1
ATOM 3219 C CA . LEU A 1 385 ? 55.528 22.221 -22.090 1.00 65.62 385 LEU A CA 1
ATOM 3220 C C . LEU A 1 385 ? 56.057 22.861 -23.382 1.00 65.62 385 LEU A C 1
ATOM 3222 O O . LEU A 1 385 ? 57.235 22.738 -23.675 1.00 65.62 385 LEU A O 1
ATOM 3226 N N . HIS A 1 386 ? 55.216 23.596 -24.116 1.00 60.06 386 HIS A N 1
ATOM 3227 C CA . HIS A 1 386 ? 55.642 24.324 -25.315 1.00 60.06 386 HIS A CA 1
ATOM 3228 C C . HIS A 1 386 ? 56.485 25.579 -25.033 1.00 60.06 386 HIS A C 1
ATOM 3230 O O . HIS A 1 386 ? 57.064 26.127 -25.969 1.00 60.06 386 HIS A O 1
ATOM 3236 N N . HIS A 1 387 ? 56.531 26.066 -23.788 1.00 54.03 387 HIS A N 1
ATOM 3237 C CA . HIS A 1 387 ? 57.341 27.229 -23.410 1.00 54.03 387 HIS A CA 1
ATOM 3238 C C . HIS A 1 387 ? 58.751 26.854 -22.926 1.00 54.03 387 HIS A C 1
ATOM 3240 O O . HIS A 1 387 ? 59.629 27.711 -22.936 1.00 54.03 387 HIS A O 1
ATOM 3246 N N . ASP A 1 388 ? 58.977 25.582 -22.583 1.00 43.69 388 ASP A N 1
ATOM 3247 C CA . ASP A 1 388 ? 60.257 25.048 -22.105 1.00 43.69 388 ASP A CA 1
ATOM 3248 C C . ASP A 1 388 ? 60.891 24.087 -23.134 1.00 43.69 388 ASP A C 1
ATOM 3250 O O . ASP A 1 388 ? 61.302 22.979 -22.796 1.00 43.69 388 ASP A O 1
ATOM 3254 N N . GLU A 1 389 ? 60.993 24.494 -24.404 1.00 38.50 389 GLU A N 1
ATOM 3255 C CA . GLU A 1 389 ? 61.895 23.834 -25.362 1.00 38.50 389 GLU A CA 1
ATOM 3256 C C . GLU A 1 389 ? 63.043 24.784 -25.759 1.00 38.50 389 GLU A C 1
ATOM 3258 O O . GLU A 1 389 ? 62.813 25.812 -26.409 1.00 38.50 389 GLU A O 1
ATOM 3263 N N . PRO A 1 390 ? 64.296 24.493 -25.350 1.00 42.25 390 PRO A N 1
ATOM 3264 C CA . PRO A 1 390 ? 65.435 25.355 -25.624 1.00 42.25 390 PRO A CA 1
ATOM 3265 C C . PRO A 1 390 ? 65.883 25.240 -27.088 1.00 42.25 390 PRO A C 1
ATOM 3267 O O . PRO A 1 390 ? 66.112 24.155 -27.620 1.00 42.25 390 PRO A O 1
ATOM 3270 N N . LYS A 1 391 ? 66.039 26.406 -27.724 1.00 36.34 391 LYS A N 1
ATOM 3271 C CA . LYS A 1 391 ? 66.508 26.589 -29.106 1.00 36.34 391 LYS A CA 1
ATOM 3272 C C . LYS A 1 391 ? 67.837 25.848 -29.364 1.00 36.34 391 LYS A C 1
ATOM 3274 O O . LYS A 1 391 ? 68.824 26.169 -28.697 1.00 36.34 391 LYS A O 1
ATOM 3279 N N . PRO A 1 392 ? 67.924 24.957 -30.369 1.00 37.41 392 PRO A N 1
ATOM 3280 C CA . PRO A 1 392 ? 69.184 24.352 -30.775 1.00 37.41 392 PRO A CA 1
ATOM 3281 C C . PRO A 1 392 ? 69.988 25.335 -31.637 1.00 37.41 392 PRO A C 1
ATOM 3283 O O . PRO A 1 392 ? 69.545 25.757 -32.705 1.00 37.41 392 PRO A O 1
ATOM 3286 N N . GLN A 1 393 ? 71.184 25.698 -31.173 1.00 33.06 393 GLN A N 1
ATOM 3287 C CA . GLN A 1 393 ? 72.183 26.406 -31.972 1.00 33.06 393 GLN A CA 1
ATOM 3288 C C . GLN A 1 393 ? 72.893 25.393 -32.877 1.00 33.06 393 GLN A C 1
ATOM 3290 O O . GLN A 1 393 ? 73.736 24.622 -32.425 1.00 33.06 393 GLN A O 1
ATOM 3295 N N . VAL A 1 394 ? 72.525 25.375 -34.157 1.00 34.09 394 VAL A N 1
ATOM 3296 C CA . VAL A 1 394 ? 73.187 24.569 -35.188 1.00 34.09 394 VAL A CA 1
ATOM 3297 C C . VAL A 1 394 ? 74.292 25.412 -35.817 1.00 34.09 394 VAL A C 1
ATOM 3299 O O . VAL A 1 394 ? 74.022 26.426 -36.457 1.00 34.09 394 VAL A O 1
ATOM 3302 N N . ASN A 1 395 ? 75.536 24.986 -35.606 1.00 32.53 395 ASN A N 1
ATOM 3303 C CA . ASN A 1 395 ? 76.754 25.581 -36.147 1.00 32.53 395 ASN A CA 1
ATOM 3304 C C . ASN A 1 395 ? 77.116 24.843 -37.458 1.00 32.53 395 ASN A C 1
ATOM 3306 O O . ASN A 1 395 ? 77.407 23.646 -37.394 1.00 32.53 395 ASN A O 1
ATOM 3310 N N . PRO A 1 396 ? 77.067 25.477 -38.646 1.00 36.12 396 PRO A N 1
ATOM 3311 C CA . PRO A 1 396 ? 77.283 24.790 -39.916 1.00 36.12 396 PRO A CA 1
ATOM 3312 C C . PRO A 1 396 ? 78.635 25.169 -40.525 1.00 36.12 396 PRO A C 1
ATOM 3314 O O . PRO A 1 396 ? 78.806 26.313 -40.931 1.00 36.12 396 PRO A O 1
ATOM 3317 N N . GLN A 1 397 ? 79.567 24.217 -40.645 1.00 29.64 397 GLN A N 1
ATOM 3318 C CA . GLN A 1 397 ? 80.622 24.219 -41.675 1.00 29.64 397 GLN A CA 1
ATOM 3319 C C . GLN A 1 397 ? 81.520 22.981 -41.553 1.00 29.64 397 GLN A C 1
ATOM 3321 O O . GLN A 1 397 ? 82.451 22.960 -40.758 1.00 29.64 397 GLN A O 1
ATOM 3326 N N . VAL A 1 398 ? 81.290 21.974 -42.398 1.00 28.34 398 VAL A N 1
ATOM 3327 C CA . VAL A 1 398 ? 82.336 21.029 -42.820 1.00 28.34 398 VAL A CA 1
ATOM 3328 C C . VAL A 1 398 ? 82.118 20.747 -44.309 1.00 28.34 398 VAL A C 1
ATOM 3330 O O . VAL A 1 398 ? 81.139 20.114 -44.694 1.00 28.34 398 VAL A O 1
ATOM 3333 N N . LYS A 1 399 ? 83.005 21.285 -45.153 1.00 30.20 399 LYS A N 1
ATOM 3334 C CA . LYS A 1 399 ? 83.126 20.968 -46.585 1.00 30.20 399 LYS A CA 1
ATOM 3335 C C . LYS A 1 399 ? 84.252 19.937 -46.753 1.00 30.20 399 LYS A C 1
ATOM 3337 O O . LYS A 1 399 ? 85.344 20.214 -46.257 1.00 30.20 399 LYS A O 1
ATOM 3342 N N . PRO A 1 400 ? 84.044 18.805 -47.445 1.00 34.75 400 PRO A N 1
ATOM 3343 C CA . PRO A 1 400 ? 85.111 17.842 -47.704 1.00 34.75 400 PRO A CA 1
ATOM 3344 C C . PRO A 1 400 ? 86.007 18.273 -48.873 1.00 34.75 400 PRO A C 1
ATOM 3346 O O . PRO A 1 400 ? 85.525 18.680 -49.929 1.00 34.75 400 PRO A O 1
ATOM 3349 N N . GLN A 1 401 ? 87.313 18.160 -48.642 1.00 26.27 401 GLN A N 1
ATOM 3350 C CA . GLN A 1 401 ? 88.421 18.291 -49.586 1.00 26.27 401 GLN A CA 1
ATOM 3351 C C . GLN A 1 401 ? 88.860 16.895 -50.053 1.00 26.27 401 GLN A C 1
ATOM 3353 O O . GLN A 1 401 ? 88.985 16.014 -49.210 1.00 26.27 401 GLN A O 1
ATOM 3358 N N . VAL A 1 402 ? 89.150 16.734 -51.347 1.00 32.41 402 VAL A N 1
ATOM 3359 C CA . VAL A 1 402 ? 89.961 15.663 -51.983 1.00 32.41 402 VAL A CA 1
ATOM 3360 C C . VAL A 1 402 ? 90.414 16.293 -53.320 1.00 32.41 402 VAL A C 1
ATOM 3362 O O . VAL A 1 402 ? 89.537 16.680 -54.087 1.00 32.41 402 VAL A O 1
ATOM 3365 N N . ILE A 1 403 ? 91.651 16.708 -53.640 1.00 25.27 403 ILE A N 1
ATOM 3366 C CA . ILE A 1 403 ? 93.046 16.220 -53.507 1.00 25.27 403 ILE A CA 1
ATOM 3367 C C . ILE A 1 403 ? 93.335 14.938 -54.302 1.00 25.27 403 ILE A C 1
ATOM 3369 O O . ILE A 1 403 ? 92.933 13.866 -53.878 1.00 25.27 403 ILE A O 1
ATOM 3373 N N . ASP A 1 404 ? 94.017 15.098 -55.445 1.00 31.44 404 ASP A N 1
ATOM 3374 C CA . ASP A 1 404 ? 95.267 14.410 -55.861 1.00 31.44 404 ASP A CA 1
ATOM 3375 C C . ASP A 1 404 ? 95.512 14.734 -57.354 1.00 31.44 404 ASP A C 1
ATOM 3377 O O . ASP A 1 404 ? 94.642 14.528 -58.195 1.00 31.44 404 ASP A O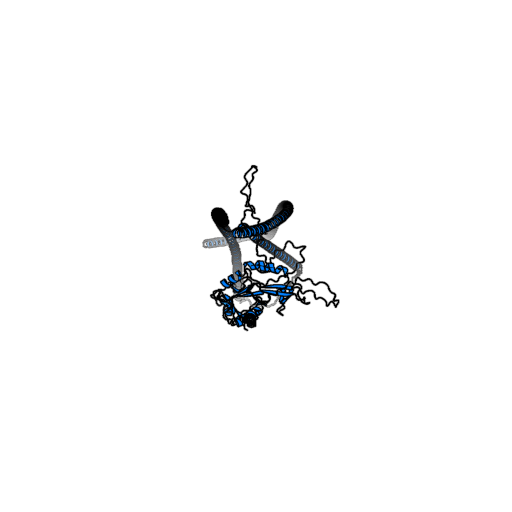 1
ATOM 3381 N N . GLU A 1 405 ? 96.522 15.515 -57.750 1.00 26.56 405 GLU A N 1
ATOM 3382 C CA . GLU A 1 405 ? 97.974 15.243 -57.791 1.00 26.56 405 GLU A CA 1
ATOM 3383 C C . GLU A 1 405 ? 98.405 14.068 -58.688 1.00 26.56 405 GLU A C 1
ATOM 3385 O O . GLU A 1 405 ? 98.017 12.929 -58.479 1.00 26.56 405 GLU A O 1
ATOM 3390 N N . LEU A 1 406 ? 99.269 14.405 -59.661 1.00 32.47 406 LEU A N 1
ATOM 3391 C CA . LEU A 1 406 ? 100.467 13.713 -60.182 1.00 32.47 406 LEU A CA 1
ATOM 3392 C C . LEU A 1 406 ? 100.559 13.866 -61.721 1.00 32.47 406 LEU A C 1
ATOM 3394 O O . LEU A 1 406 ? 99.559 13.707 -62.402 1.00 32.47 406 LEU A O 1
ATOM 3398 N N . ARG A 1 407 ? 101.680 14.081 -62.425 1.00 25.27 407 ARG A N 1
ATOM 3399 C CA . ARG A 1 407 ? 103.084 14.505 -62.212 1.00 25.27 407 ARG A CA 1
ATOM 3400 C C . ARG A 1 407 ? 103.918 13.749 -63.271 1.00 25.27 407 ARG A C 1
ATOM 3402 O O . ARG A 1 407 ? 103.826 12.531 -63.313 1.00 25.27 407 ARG A O 1
ATOM 3409 N N . GLN A 1 408 ? 104.813 14.466 -63.979 1.00 26.31 408 GLN A N 1
ATOM 3410 C CA . GLN A 1 408 ? 106.016 13.956 -64.702 1.00 26.31 408 GLN A CA 1
ATOM 3411 C C . GLN A 1 408 ? 105.752 13.114 -65.980 1.00 26.31 408 GLN A C 1
ATOM 3413 O O . GLN A 1 408 ? 104.685 12.544 -66.113 1.00 26.31 408 GLN A O 1
ATOM 3418 N N . ARG A 1 409 ? 106.623 12.964 -66.996 1.00 27.34 409 ARG A N 1
ATOM 3419 C CA . ARG A 1 409 ? 108.063 13.221 -67.274 1.00 27.34 409 ARG A CA 1
ATOM 3420 C C . ARG A 1 409 ? 108.262 13.006 -68.808 1.00 27.34 409 ARG A C 1
ATOM 3422 O O . ARG A 1 409 ? 107.555 12.181 -69.364 1.00 27.34 409 ARG A O 1
ATOM 3429 N N . SER A 1 410 ? 108.989 13.863 -69.538 1.00 27.55 410 SER A N 1
ATOM 3430 C CA . SER A 1 410 ? 110.356 13.680 -70.112 1.00 27.55 410 SER A CA 1
ATOM 3431 C C . SER A 1 410 ? 110.595 12.560 -71.151 1.00 27.55 410 SER A C 1
ATOM 3433 O O . SER A 1 410 ? 110.275 11.410 -70.873 1.00 27.55 410 SER A O 1
ATOM 3435 N N . GLY A 1 411 ? 111.333 12.897 -72.224 1.00 29.06 411 GLY A N 1
ATOM 3436 C CA . GLY A 1 411 ? 112.058 11.987 -73.141 1.00 29.06 411 GLY A CA 1
ATOM 3437 C C . GLY A 1 411 ? 111.573 12.113 -74.592 1.00 29.06 411 GLY A C 1
ATOM 3438 O O . GLY A 1 411 ? 110.459 11.702 -74.883 1.00 29.06 411 GLY A O 1
ATOM 3439 N N . GLU A 1 412 ? 112.205 12.922 -75.447 1.00 28.06 412 GLU A N 1
ATOM 3440 C CA . GLU A 1 412 ? 113.408 12.621 -76.259 1.00 28.06 412 GLU A CA 1
ATOM 3441 C C . GLU A 1 412 ? 113.178 11.573 -77.367 1.00 28.06 412 GLU A C 1
ATOM 3443 O O . GLU A 1 412 ? 112.993 10.392 -77.105 1.00 28.06 412 GLU A O 1
ATOM 3448 N N . ASP A 1 413 ? 113.232 12.092 -78.598 1.00 28.53 413 ASP A N 1
ATOM 3449 C CA . ASP A 1 413 ? 114.037 11.628 -79.729 1.00 28.53 413 ASP A CA 1
ATOM 3450 C C . ASP A 1 413 ? 113.791 10.282 -80.451 1.00 28.53 413 ASP A C 1
ATOM 3452 O O . ASP A 1 413 ? 113.810 9.191 -79.893 1.00 28.53 413 ASP A O 1
ATOM 3456 N N . LEU A 1 414 ? 113.769 10.455 -81.783 1.00 32.16 414 LEU A N 1
ATOM 3457 C CA . LEU A 1 414 ? 114.204 9.579 -82.880 1.00 32.16 414 LEU A CA 1
ATOM 3458 C C . LEU A 1 414 ? 113.173 8.788 -83.709 1.00 32.16 414 LEU A C 1
ATOM 3460 O O . LEU A 1 414 ? 112.292 8.079 -83.240 1.00 32.16 414 LEU A O 1
ATOM 3464 N N . ASP A 1 415 ? 113.429 8.940 -85.010 1.00 34.81 415 ASP A N 1
ATOM 3465 C CA . ASP A 1 415 ? 113.025 8.203 -86.203 1.00 34.81 415 ASP A CA 1
ATOM 3466 C C . ASP A 1 415 ? 111.602 8.315 -86.779 1.00 34.81 415 ASP A C 1
ATOM 3468 O O . ASP A 1 415 ? 110.702 7.486 -86.632 1.00 34.81 415 ASP A O 1
ATOM 3472 N N . LYS A 1 416 ? 111.492 9.356 -87.612 1.00 38.66 416 LYS A N 1
ATOM 3473 C CA . LYS A 1 416 ? 110.580 9.499 -88.745 1.00 38.66 416 LYS A CA 1
ATOM 3474 C C . LYS A 1 416 ? 110.875 8.417 -89.786 1.00 38.66 416 LYS A C 1
ATOM 3476 O O . LYS A 1 416 ? 111.866 8.526 -90.500 1.00 38.66 416 LYS A O 1
ATOM 3481 N N . ASN A 1 417 ? 110.006 7.411 -89.864 1.00 45.00 417 ASN A N 1
ATOM 3482 C CA . ASN A 1 417 ? 109.532 6.777 -91.114 1.00 45.00 417 ASN A CA 1
ATOM 3483 C C . ASN A 1 417 ? 108.644 5.533 -90.885 1.00 45.00 417 ASN A C 1
ATOM 3485 O O . ASN A 1 417 ? 108.344 4.807 -91.826 1.00 45.00 417 ASN A O 1
ATOM 3489 N N . GLN A 1 418 ? 108.137 5.319 -89.665 1.00 42.94 418 GLN A N 1
ATOM 3490 C CA . GLN A 1 418 ? 107.005 4.408 -89.394 1.00 42.94 418 GLN A CA 1
ATOM 3491 C C . GLN A 1 418 ? 105.815 5.130 -88.719 1.00 42.94 418 GLN A C 1
ATOM 3493 O O . GLN A 1 418 ? 104.903 4.514 -88.170 1.00 42.94 418 GLN A O 1
ATOM 3498 N N . THR A 1 419 ? 105.820 6.464 -88.783 1.00 49.28 419 THR A N 1
ATOM 3499 C CA . THR A 1 419 ? 104.924 7.373 -88.055 1.00 49.28 419 THR A CA 1
ATOM 3500 C C . THR A 1 419 ? 103.500 7.406 -88.625 1.00 49.28 419 THR A C 1
ATOM 3502 O O . THR A 1 419 ? 102.556 7.569 -87.860 1.00 49.28 419 THR A O 1
ATOM 3505 N N . ASP A 1 420 ? 103.300 7.147 -89.920 1.00 52.09 420 ASP A N 1
ATOM 3506 C CA . ASP A 1 420 ? 101.975 7.297 -90.544 1.00 52.09 420 ASP A CA 1
ATOM 3507 C C . ASP A 1 420 ? 101.004 6.149 -90.206 1.00 52.09 420 ASP A C 1
ATOM 3509 O O . ASP A 1 420 ? 99.830 6.401 -89.924 1.00 52.09 420 ASP A O 1
ATOM 3513 N N . GLU A 1 421 ? 101.473 4.897 -90.130 1.00 57.94 421 GLU A N 1
ATOM 3514 C CA . GLU A 1 421 ? 100.623 3.772 -89.701 1.00 57.94 421 GLU A CA 1
ATOM 3515 C C . GLU A 1 421 ? 100.362 3.781 -88.190 1.00 57.94 421 GLU A C 1
ATOM 3517 O O . GLU A 1 421 ? 99.260 3.433 -87.750 1.00 57.94 421 GLU A O 1
ATOM 3522 N N . HIS A 1 422 ? 101.343 4.197 -87.378 1.00 58.34 422 HIS A N 1
ATOM 3523 C CA . HIS A 1 422 ? 101.153 4.296 -85.933 1.00 58.34 422 HIS A CA 1
ATOM 3524 C C . HIS A 1 422 ? 100.241 5.472 -85.566 1.00 58.34 422 HIS A C 1
ATOM 3526 O O . HIS A 1 422 ? 99.333 5.286 -84.761 1.00 58.34 422 HIS A O 1
ATOM 3532 N N . GLU A 1 423 ? 100.373 6.635 -86.216 1.00 62.81 423 GLU A N 1
ATOM 3533 C CA . GLU A 1 423 ? 99.433 7.745 -86.032 1.00 62.81 423 GLU A CA 1
ATOM 3534 C C . GLU A 1 423 ? 98.018 7.397 -86.498 1.00 62.81 423 GLU A C 1
ATOM 3536 O O . GLU A 1 423 ? 97.048 7.826 -85.874 1.00 62.81 423 GLU A O 1
ATOM 3541 N N . GLN A 1 424 ? 97.861 6.634 -87.585 1.00 68.31 424 GLN A N 1
ATOM 3542 C CA . GLN A 1 424 ? 96.535 6.229 -88.047 1.00 68.31 424 GLN A CA 1
ATOM 3543 C C . GLN A 1 424 ? 95.892 5.210 -87.095 1.00 68.31 424 GLN A C 1
ATOM 3545 O O . GLN A 1 424 ? 94.704 5.330 -86.798 1.00 68.31 424 GLN A O 1
ATOM 3550 N N . LYS A 1 425 ? 96.668 4.268 -86.537 1.00 73.00 425 LYS A N 1
ATOM 3551 C CA . LYS A 1 425 ? 96.199 3.379 -85.458 1.00 73.00 425 LYS A CA 1
ATOM 3552 C C . LYS A 1 425 ? 95.860 4.153 -84.184 1.00 73.00 425 LYS A C 1
ATOM 3554 O O . LYS A 1 425 ? 94.804 3.903 -83.614 1.00 73.00 425 LYS A O 1
ATOM 3559 N N . LEU A 1 426 ? 96.686 5.122 -83.783 1.00 74.38 426 LEU A N 1
ATOM 3560 C CA . LEU A 1 426 ? 96.447 5.947 -82.597 1.00 74.38 426 LEU A CA 1
ATOM 3561 C C . LEU A 1 426 ? 95.202 6.829 -82.769 1.00 74.38 426 LEU A C 1
ATOM 3563 O O . LEU A 1 426 ? 94.387 6.915 -81.856 1.00 74.38 426 LEU A O 1
ATOM 3567 N N . ARG A 1 427 ? 95.006 7.433 -83.952 1.00 76.25 427 ARG A N 1
ATOM 3568 C CA . ARG A 1 427 ? 93.785 8.183 -84.296 1.00 76.25 427 ARG A CA 1
ATOM 3569 C C . ARG A 1 427 ? 92.553 7.285 -84.282 1.00 76.25 427 ARG A C 1
ATOM 3571 O O . ARG A 1 427 ? 91.548 7.671 -83.698 1.00 76.25 427 ARG A O 1
ATOM 3578 N N . ASN A 1 428 ? 92.636 6.084 -84.857 1.00 78.94 428 ASN A N 1
ATOM 3579 C CA . ASN A 1 428 ? 91.528 5.128 -84.845 1.00 78.94 428 ASN A CA 1
ATOM 3580 C C . ASN A 1 428 ? 91.209 4.634 -83.423 1.00 78.94 428 ASN A C 1
ATOM 3582 O O . ASN A 1 428 ? 90.038 4.499 -83.079 1.00 78.94 428 ASN A O 1
ATOM 3586 N N . GLU A 1 429 ? 92.214 4.393 -82.576 1.00 80.12 429 GLU A N 1
ATOM 3587 C CA . GLU A 1 429 ? 92.005 4.056 -81.162 1.00 80.12 429 GLU A CA 1
ATOM 3588 C C . GLU A 1 429 ? 91.423 5.226 -80.368 1.00 80.12 429 GLU A C 1
ATOM 3590 O O . GLU A 1 429 ? 90.530 5.013 -79.551 1.00 80.12 429 GLU A O 1
ATOM 3595 N N . GLN A 1 430 ? 91.884 6.455 -80.609 1.00 79.31 430 GLN A N 1
ATOM 3596 C CA . GLN A 1 430 ? 91.322 7.654 -79.986 1.00 79.31 430 GLN A CA 1
ATOM 3597 C C . GLN A 1 430 ? 89.873 7.885 -80.423 1.00 79.31 430 GLN A C 1
ATOM 3599 O O . GLN A 1 430 ? 89.025 8.129 -79.571 1.00 79.31 430 GLN A O 1
ATOM 3604 N N . GLU A 1 431 ? 89.553 7.745 -81.713 1.00 80.69 431 GLU A N 1
ATOM 3605 C CA . GLU A 1 431 ? 88.171 7.811 -82.199 1.00 80.69 431 GLU A CA 1
ATOM 3606 C C . GLU A 1 431 ? 87.309 6.686 -81.623 1.00 80.69 431 GLU A C 1
ATOM 3608 O O . GLU A 1 431 ? 86.157 6.927 -81.262 1.00 80.69 431 GLU A O 1
ATOM 3613 N N . LYS A 1 432 ? 87.846 5.465 -81.506 1.00 83.19 432 LYS A N 1
ATOM 3614 C CA . LYS A 1 432 ? 87.135 4.336 -80.898 1.00 83.19 432 LYS A CA 1
ATOM 3615 C C . LYS A 1 432 ? 86.845 4.600 -79.421 1.00 83.19 432 LYS A C 1
ATOM 3617 O O . LYS A 1 432 ? 85.695 4.462 -79.019 1.00 83.19 432 LYS A O 1
ATOM 3622 N N . LYS A 1 433 ? 87.835 5.055 -78.646 1.00 82.69 433 LYS A N 1
ATOM 3623 C CA . LYS A 1 433 ? 87.662 5.439 -77.235 1.00 82.69 433 LYS A CA 1
ATOM 3624 C C . LYS A 1 433 ? 86.663 6.580 -77.080 1.00 82.69 433 LYS A C 1
ATOM 3626 O O . LYS A 1 433 ? 85.782 6.491 -76.238 1.00 82.69 433 LYS A O 1
ATOM 3631 N N . LEU A 1 434 ? 86.736 7.603 -77.933 1.00 82.88 434 LEU A N 1
ATOM 3632 C CA . LEU A 1 434 ? 85.781 8.712 -77.926 1.00 82.88 434 LEU A CA 1
ATOM 3633 C C . LEU A 1 434 ? 84.356 8.228 -78.240 1.00 82.88 434 LEU A C 1
ATOM 3635 O O . LEU A 1 434 ? 83.399 8.683 -77.620 1.00 82.88 434 LEU A O 1
ATOM 3639 N N . ARG A 1 435 ? 84.193 7.294 -79.188 1.00 83.19 435 ARG A N 1
ATOM 3640 C CA . ARG A 1 435 ? 82.890 6.680 -79.488 1.00 83.19 435 ARG A CA 1
ATOM 3641 C C . ARG A 1 435 ? 82.377 5.827 -78.335 1.00 83.19 435 ARG A C 1
ATOM 3643 O O . ARG A 1 435 ? 81.194 5.920 -78.037 1.00 83.19 435 ARG A O 1
ATOM 3650 N N . GLU A 1 436 ? 83.232 5.026 -77.705 1.00 85.81 436 GLU A N 1
ATOM 3651 C CA . GLU A 1 436 ? 82.888 4.218 -76.528 1.00 85.81 436 GLU A CA 1
ATOM 3652 C C . GLU A 1 436 ? 82.494 5.105 -75.342 1.00 85.81 436 GLU A C 1
ATOM 3654 O O . GLU A 1 436 ? 81.500 4.833 -74.679 1.00 85.81 436 GLU A O 1
ATOM 3659 N N . GLU A 1 437 ? 83.202 6.211 -75.116 1.00 84.75 437 GLU A N 1
ATOM 3660 C CA . GLU A 1 437 ? 82.895 7.174 -74.058 1.00 84.75 437 GLU A CA 1
ATOM 3661 C C . GLU A 1 437 ? 81.586 7.927 -74.337 1.00 84.75 437 GLU A C 1
ATOM 3663 O O . GLU A 1 437 ? 80.746 8.050 -73.450 1.00 84.75 437 GLU A O 1
ATOM 3668 N N . GLN A 1 438 ? 81.342 8.342 -75.586 1.00 84.62 438 GLN A N 1
ATOM 3669 C CA . GLN A 1 438 ? 80.053 8.916 -75.994 1.00 84.62 438 GLN A CA 1
ATOM 3670 C C . GLN A 1 438 ? 78.901 7.909 -75.907 1.00 84.62 438 GLN A C 1
ATOM 3672 O O . GLN A 1 438 ? 77.778 8.299 -75.596 1.00 84.62 438 GLN A O 1
ATOM 3677 N N . GLN A 1 439 ? 79.148 6.634 -76.217 1.00 85.38 439 GLN A N 1
ATOM 3678 C CA . GLN A 1 439 ? 78.158 5.567 -76.079 1.00 85.38 439 GLN A CA 1
ATOM 3679 C C . GLN A 1 439 ? 77.830 5.353 -74.601 1.00 85.38 439 GLN A C 1
ATOM 3681 O O . GLN A 1 439 ? 76.667 5.405 -74.233 1.00 85.38 439 GLN A O 1
ATOM 3686 N N . LYS A 1 440 ? 78.851 5.241 -73.747 1.00 85.75 440 LYS A N 1
ATOM 3687 C CA . LYS A 1 440 ? 78.684 5.079 -72.303 1.00 85.75 440 LYS A CA 1
ATOM 3688 C C . LYS A 1 440 ? 77.949 6.262 -71.670 1.00 85.75 440 LYS A C 1
ATOM 3690 O O . LYS A 1 440 ? 77.069 6.051 -70.850 1.00 85.75 440 LYS A O 1
ATOM 3695 N N . GLN A 1 441 ? 78.253 7.495 -72.084 1.00 83.81 441 GLN A N 1
ATOM 3696 C CA . GLN A 1 441 ? 77.514 8.681 -71.637 1.00 83.81 441 GLN A CA 1
ATOM 3697 C C . GLN A 1 441 ? 76.045 8.656 -72.078 1.00 83.81 441 GLN A C 1
ATOM 3699 O O . GLN A 1 441 ? 75.182 9.061 -71.305 1.00 83.81 441 GLN A O 1
ATOM 3704 N N . ARG A 1 442 ? 75.747 8.179 -73.297 1.00 88.00 442 ARG A N 1
ATOM 3705 C CA . ARG A 1 442 ? 74.359 7.980 -73.748 1.00 88.00 442 ARG A CA 1
ATOM 3706 C C . ARG A 1 442 ? 73.652 6.907 -72.928 1.00 88.00 442 ARG A C 1
ATOM 3708 O O . ARG A 1 442 ? 72.555 7.168 -72.459 1.00 88.00 442 ARG A O 1
ATOM 3715 N N . ASP A 1 443 ? 74.287 5.760 -72.714 1.00 85.88 443 ASP A N 1
ATOM 3716 C CA . ASP A 1 443 ? 73.704 4.647 -71.962 1.00 85.88 443 ASP A CA 1
ATOM 3717 C C . ASP A 1 443 ? 73.467 5.038 -70.486 1.00 85.88 443 ASP A C 1
ATOM 3719 O O . ASP A 1 443 ? 72.411 4.750 -69.928 1.00 85.88 443 ASP A O 1
ATOM 3723 N N . GLU A 1 444 ? 74.404 5.766 -69.861 1.00 86.62 444 GLU A N 1
ATOM 3724 C CA . GLU A 1 444 ? 74.244 6.316 -68.505 1.00 86.62 444 GLU A CA 1
ATOM 3725 C C . GLU A 1 444 ? 73.121 7.361 -68.428 1.00 86.62 444 GLU A C 1
ATOM 3727 O O . GLU A 1 444 ? 72.406 7.421 -67.425 1.00 86.62 444 GLU A O 1
ATOM 3732 N N . GLN A 1 445 ? 72.954 8.188 -69.464 1.00 84.81 445 GLN A N 1
ATOM 3733 C CA . GLN A 1 445 ? 71.862 9.159 -69.534 1.00 84.81 445 GLN A CA 1
ATOM 3734 C C . GLN A 1 445 ? 70.512 8.453 -69.718 1.00 84.81 445 GLN A C 1
ATOM 3736 O O . GLN A 1 445 ? 69.584 8.728 -68.967 1.00 84.81 445 GLN A O 1
ATOM 3741 N N . GLU A 1 446 ? 70.418 7.486 -70.635 1.00 87.81 446 GLU A N 1
ATOM 3742 C CA . GLU A 1 446 ? 69.208 6.683 -70.838 1.00 87.81 446 GLU A CA 1
ATOM 3743 C C . GLU A 1 446 ? 68.820 5.899 -69.579 1.00 87.81 446 GLU A C 1
ATOM 3745 O O . GLU A 1 446 ? 67.634 5.774 -69.271 1.00 87.81 446 GLU A O 1
ATOM 3750 N N . GLN A 1 447 ? 69.797 5.383 -68.828 1.00 88.56 447 GLN A N 1
ATOM 3751 C CA . GLN A 1 447 ? 69.530 4.697 -67.568 1.00 88.56 447 GLN A CA 1
ATOM 3752 C C . GLN A 1 447 ? 68.975 5.657 -66.507 1.00 88.56 447 GLN A C 1
ATOM 3754 O O . GLN A 1 447 ? 67.983 5.324 -65.860 1.00 88.56 447 GLN A O 1
ATOM 3759 N N . LYS A 1 448 ? 69.552 6.857 -66.364 1.00 87.94 448 LYS A N 1
ATOM 3760 C CA . LYS A 1 448 ? 69.029 7.891 -65.454 1.00 87.94 448 LYS A CA 1
ATOM 3761 C C . LYS A 1 448 ? 67.618 8.324 -65.837 1.00 87.94 448 LYS A C 1
ATOM 3763 O O . LYS A 1 448 ? 66.761 8.403 -64.962 1.00 87.94 448 LYS A O 1
ATOM 3768 N N . ASP A 1 449 ? 67.365 8.537 -67.126 1.00 85.88 449 ASP A N 1
ATOM 3769 C CA . ASP A 1 449 ? 66.051 8.940 -67.627 1.00 85.88 449 ASP A CA 1
ATOM 3770 C C . ASP A 1 449 ? 64.999 7.835 -67.376 1.00 85.88 449 ASP A C 1
ATOM 3772 O O . ASP A 1 449 ? 63.854 8.129 -67.023 1.00 85.88 449 ASP A O 1
ATOM 3776 N N . ARG A 1 450 ? 65.378 6.548 -67.488 1.00 88.94 450 ARG A N 1
ATOM 3777 C CA . ARG A 1 450 ? 64.512 5.407 -67.126 1.00 88.94 450 ARG A CA 1
ATOM 3778 C C . ARG A 1 450 ? 64.244 5.326 -65.623 1.00 88.94 450 ARG A C 1
ATOM 3780 O O . ARG A 1 450 ? 63.091 5.174 -65.231 1.00 88.94 450 ARG A O 1
ATOM 3787 N N . GLU A 1 451 ? 65.276 5.449 -64.789 1.00 89.06 451 GLU A N 1
ATOM 3788 C CA . GLU A 1 451 ? 65.133 5.445 -63.325 1.00 89.06 451 GLU A CA 1
ATOM 3789 C C . GLU A 1 451 ? 64.268 6.620 -62.837 1.00 89.06 451 GLU A C 1
ATOM 3791 O O . GLU A 1 451 ? 63.450 6.462 -61.927 1.00 89.06 451 GLU A O 1
ATOM 3796 N N . GLU A 1 452 ? 64.396 7.791 -63.464 1.00 87.88 452 GLU A N 1
ATOM 3797 C CA . GLU A 1 452 ? 63.562 8.959 -63.183 1.00 87.88 452 GLU A CA 1
ATOM 3798 C C . GLU A 1 452 ? 62.105 8.737 -63.616 1.00 87.88 452 GLU A C 1
ATOM 3800 O O . GLU A 1 452 ? 61.191 9.017 -62.837 1.00 87.88 452 GLU A O 1
ATOM 3805 N N . GLN A 1 453 ? 61.863 8.157 -64.800 1.00 84.88 453 GLN A N 1
ATOM 3806 C CA . GLN A 1 453 ? 60.511 7.780 -65.228 1.00 84.88 453 GLN A CA 1
ATOM 3807 C C . GLN A 1 453 ? 59.854 6.761 -64.292 1.00 84.88 453 GLN A C 1
ATOM 3809 O O . GLN A 1 453 ? 58.672 6.902 -63.974 1.00 84.88 453 GLN A O 1
ATOM 3814 N N . ASP A 1 454 ? 60.587 5.742 -63.844 1.00 88.75 454 ASP A N 1
ATOM 3815 C CA . ASP A 1 454 ? 60.044 4.723 -62.945 1.00 88.75 454 ASP A CA 1
ATOM 3816 C C . ASP A 1 454 ? 59.748 5.298 -61.553 1.00 88.75 454 ASP A C 1
ATOM 3818 O O . ASP A 1 454 ? 58.702 4.990 -60.973 1.00 88.75 454 ASP A O 1
ATOM 3822 N N . ARG A 1 455 ? 60.591 6.210 -61.046 1.00 88.69 455 ARG A N 1
ATOM 3823 C CA . ARG A 1 455 ? 60.299 6.966 -59.817 1.00 88.69 455 ARG A CA 1
ATOM 3824 C C . ARG A 1 455 ? 59.045 7.827 -59.946 1.00 88.69 455 ARG A C 1
ATOM 3826 O O . ARG A 1 455 ? 58.199 7.785 -59.056 1.00 88.69 455 ARG A O 1
ATOM 3833 N N . LEU A 1 456 ? 58.896 8.569 -61.045 1.00 86.62 456 LEU A N 1
ATOM 3834 C CA . LEU A 1 456 ? 57.711 9.399 -61.289 1.00 86.62 456 LEU A CA 1
ATOM 3835 C C . LEU A 1 456 ? 56.436 8.552 -61.383 1.00 86.62 456 LEU A C 1
ATOM 3837 O O . LEU A 1 456 ? 55.416 8.920 -60.804 1.00 86.62 456 LEU A O 1
ATOM 3841 N N . LYS A 1 457 ? 56.493 7.389 -62.047 1.00 89.00 457 LYS A N 1
ATOM 3842 C CA . LYS A 1 457 ? 55.368 6.440 -62.091 1.00 89.00 457 LYS A CA 1
ATOM 3843 C C . LYS A 1 457 ? 54.996 5.930 -60.700 1.00 89.00 457 LYS A C 1
ATOM 3845 O O . LYS A 1 457 ? 53.810 5.892 -60.384 1.00 89.00 457 LYS A O 1
ATOM 3850 N N . GLN A 1 458 ? 55.980 5.579 -59.868 1.00 86.19 458 GLN A N 1
ATOM 3851 C CA . GLN A 1 458 ? 55.732 5.134 -58.492 1.00 86.19 458 GLN A CA 1
ATOM 3852 C C . GLN A 1 458 ? 55.114 6.239 -57.627 1.00 86.19 458 GLN A C 1
ATOM 3854 O O . GLN A 1 458 ? 54.153 5.977 -56.906 1.00 86.19 458 GLN A O 1
ATOM 3859 N N . GLU A 1 459 ? 55.620 7.472 -57.710 1.00 86.75 459 GLU A N 1
ATOM 3860 C CA . GLU A 1 459 ? 55.058 8.621 -56.986 1.00 86.75 459 GLU A CA 1
ATOM 3861 C C . GLU A 1 459 ? 53.619 8.925 -57.444 1.00 86.75 459 GLU A C 1
ATOM 3863 O O . GLU A 1 459 ? 52.736 9.155 -56.616 1.00 86.75 459 GLU A O 1
ATOM 3868 N N . GLU A 1 460 ? 53.341 8.856 -58.749 1.00 87.69 460 GLU A N 1
ATOM 3869 C CA . GLU A 1 460 ? 51.998 9.065 -59.299 1.00 87.69 460 GLU A CA 1
ATOM 3870 C C . GLU A 1 460 ? 51.024 7.939 -58.901 1.00 87.69 460 GLU A C 1
ATOM 3872 O O . GLU A 1 460 ? 49.854 8.185 -58.597 1.00 87.69 460 GLU A O 1
ATOM 3877 N N . GLU A 1 461 ? 51.492 6.691 -58.859 1.00 88.38 461 GLU A N 1
ATOM 3878 C CA . GLU A 1 461 ? 50.708 5.546 -58.396 1.00 88.38 461 GLU A CA 1
ATOM 3879 C C . GLU A 1 461 ? 50.398 5.643 -56.893 1.00 88.38 461 GLU A C 1
ATOM 3881 O O . GLU A 1 461 ? 49.242 5.469 -56.504 1.00 88.38 461 GLU A O 1
ATOM 3886 N N . GLN A 1 462 ? 51.371 6.042 -56.065 1.00 85.88 462 GLN A N 1
ATOM 3887 C CA . GLN A 1 462 ? 51.168 6.326 -54.637 1.00 85.88 462 GLN A CA 1
ATOM 3888 C C . GLN A 1 462 ? 50.213 7.507 -54.398 1.00 85.88 462 GLN A C 1
ATOM 3890 O O . GLN A 1 462 ? 49.356 7.456 -53.513 1.00 85.88 462 GLN A O 1
ATOM 3895 N N . ALA A 1 463 ? 50.311 8.570 -55.198 1.00 87.62 463 ALA A N 1
ATOM 3896 C CA . ALA A 1 463 ? 49.385 9.695 -55.117 1.00 87.62 463 ALA A CA 1
ATOM 3897 C C . ALA A 1 463 ? 47.951 9.269 -55.482 1.00 87.62 463 ALA A C 1
ATOM 3899 O O . ALA A 1 463 ? 46.996 9.658 -54.802 1.00 87.62 463 ALA A O 1
ATOM 3900 N N . ARG A 1 464 ? 47.789 8.423 -56.513 1.00 89.62 464 ARG A N 1
ATOM 3901 C CA . ARG A 1 464 ? 46.489 7.858 -56.911 1.00 89.62 464 ARG A CA 1
ATOM 3902 C C . ARG A 1 464 ? 45.888 6.960 -55.830 1.00 89.62 464 ARG A C 1
ATOM 3904 O O . ARG A 1 464 ? 44.692 7.087 -55.554 1.00 89.62 464 ARG A O 1
ATOM 3911 N N . THR A 1 465 ? 46.673 6.080 -55.205 1.00 88.81 465 THR A N 1
ATOM 3912 C CA . THR A 1 465 ? 46.177 5.200 -54.131 1.00 88.81 465 THR A CA 1
ATOM 3913 C C . THR A 1 465 ? 45.762 6.002 -52.902 1.00 88.81 465 THR A C 1
ATOM 3915 O O . THR A 1 465 ? 44.635 5.840 -52.434 1.00 88.81 465 THR A O 1
ATOM 3918 N N . HIS A 1 466 ? 46.586 6.953 -52.455 1.00 88.12 466 HIS A N 1
ATOM 3919 C CA . HIS A 1 466 ? 46.260 7.821 -51.321 1.00 88.12 466 HIS A CA 1
ATOM 3920 C C . HIS A 1 466 ? 44.998 8.666 -51.576 1.00 88.12 466 HIS A C 1
ATOM 3922 O O . HIS A 1 466 ? 44.145 8.818 -50.699 1.00 88.12 466 HIS A O 1
ATOM 3928 N N . GLN A 1 467 ? 44.821 9.189 -52.795 1.00 87.25 467 GLN A N 1
ATOM 3929 C CA . GLN A 1 467 ? 43.621 9.953 -53.151 1.00 87.25 467 GLN A CA 1
ATOM 3930 C C . GLN A 1 467 ? 42.357 9.076 -53.197 1.00 87.25 467 GLN A C 1
ATOM 3932 O O . GLN A 1 467 ? 41.273 9.540 -52.828 1.00 87.25 467 GLN A O 1
ATOM 3937 N N . LYS A 1 468 ? 42.484 7.814 -53.628 1.00 90.94 468 LYS A N 1
ATOM 3938 C CA . LYS A 1 468 ? 41.389 6.836 -53.613 1.00 90.94 468 LYS A CA 1
ATOM 3939 C C . LYS A 1 468 ? 40.985 6.478 -52.181 1.00 90.94 468 LYS A C 1
ATOM 3941 O O . LYS A 1 468 ? 39.798 6.545 -51.874 1.00 90.94 468 LYS A O 1
ATOM 3946 N N . GLU A 1 469 ? 41.949 6.211 -51.301 1.00 89.81 469 GLU A N 1
ATOM 3947 C CA . GLU A 1 469 ? 41.694 5.946 -49.878 1.00 89.81 469 GLU A CA 1
ATOM 3948 C C . GLU A 1 469 ? 40.991 7.125 -49.194 1.00 89.81 469 GLU A C 1
ATOM 3950 O O . GLU A 1 469 ? 40.006 6.931 -48.486 1.00 89.81 469 GLU A O 1
ATOM 3955 N N . LEU A 1 470 ? 41.427 8.364 -49.450 1.00 89.06 470 LEU A N 1
ATOM 3956 C CA . LEU A 1 470 ? 40.782 9.571 -48.917 1.00 89.06 470 LEU A CA 1
ATOM 3957 C C . LEU A 1 470 ? 39.313 9.694 -49.344 1.00 89.06 470 LEU A C 1
ATOM 3959 O O . LEU A 1 470 ? 38.460 10.015 -48.512 1.00 89.06 470 LEU A O 1
ATOM 3963 N N . LYS A 1 471 ? 39.006 9.427 -50.620 1.00 90.31 471 LYS A N 1
ATOM 3964 C CA . LYS A 1 471 ? 37.625 9.434 -51.129 1.00 90.31 471 LYS A CA 1
ATOM 3965 C C . LYS A 1 471 ? 36.784 8.324 -50.507 1.00 90.31 471 LYS A C 1
ATOM 3967 O O . LYS A 1 471 ? 35.670 8.597 -50.070 1.00 90.31 471 LYS A O 1
ATOM 3972 N N . GLU A 1 472 ? 37.314 7.105 -50.422 1.00 90.12 472 GLU A N 1
ATOM 3973 C CA . GLU A 1 472 ? 36.619 5.975 -49.792 1.00 90.12 472 GLU A CA 1
ATOM 3974 C C . GLU A 1 472 ? 36.312 6.261 -48.315 1.00 90.12 472 GLU A C 1
ATOM 3976 O O . GLU A 1 472 ? 35.187 6.039 -47.864 1.00 90.12 472 GLU A O 1
ATOM 3981 N N . ASN A 1 473 ? 37.256 6.857 -47.581 1.00 91.56 473 ASN A N 1
ATOM 3982 C CA . ASN A 1 473 ? 37.065 7.227 -46.179 1.00 91.56 473 ASN A CA 1
ATOM 3983 C C . ASN A 1 473 ? 35.992 8.324 -46.012 1.00 91.56 473 ASN A C 1
ATOM 3985 O O . ASN A 1 473 ? 35.141 8.243 -45.124 1.00 91.56 473 ASN A O 1
ATOM 3989 N N . GLN A 1 474 ? 35.978 9.333 -46.893 1.00 88.25 474 GLN A N 1
ATOM 3990 C CA . GLN A 1 474 ? 34.937 10.371 -46.907 1.00 88.25 474 GLN A CA 1
ATOM 3991 C C . GLN A 1 474 ? 33.551 9.799 -47.245 1.00 88.25 474 GLN A C 1
ATOM 3993 O O . GLN A 1 474 ? 32.563 10.129 -46.581 1.00 88.25 474 GLN A O 1
ATOM 3998 N N . GLU A 1 475 ? 33.459 8.914 -48.241 1.00 90.62 475 GLU A N 1
ATOM 3999 C CA . GLU A 1 475 ? 32.208 8.233 -48.585 1.00 90.62 475 GLU A CA 1
ATOM 4000 C C . GLU A 1 475 ? 31.699 7.356 -47.440 1.00 90.62 475 GLU A C 1
ATOM 4002 O O . GLU A 1 475 ? 30.500 7.356 -47.147 1.00 90.62 475 GLU A O 1
ATOM 4007 N N . GLN A 1 476 ? 32.593 6.630 -46.765 1.00 90.38 476 GLN A N 1
ATOM 4008 C CA . GLN A 1 476 ? 32.239 5.796 -45.622 1.00 90.38 476 GLN A CA 1
ATOM 4009 C C . GLN A 1 476 ? 31.675 6.639 -44.471 1.00 90.38 476 GLN A C 1
ATOM 4011 O O . GLN A 1 476 ? 30.613 6.308 -43.940 1.00 90.38 476 GLN A O 1
ATOM 4016 N N . GLN A 1 477 ? 32.301 7.777 -44.151 1.00 89.19 477 GLN A N 1
ATOM 4017 C CA . GLN A 1 477 ? 31.793 8.707 -43.136 1.00 89.19 477 GLN A CA 1
ATOM 4018 C C . GLN A 1 477 ? 30.399 9.254 -43.484 1.00 89.19 477 GLN A C 1
ATOM 4020 O O . GLN A 1 477 ? 29.525 9.329 -42.616 1.00 89.19 477 GLN A O 1
ATOM 4025 N N . LEU A 1 478 ? 30.148 9.591 -44.754 1.00 91.69 478 LEU A N 1
ATOM 4026 C CA . LEU A 1 478 ? 28.830 10.048 -45.210 1.00 91.69 478 LEU A CA 1
ATOM 4027 C C . LEU A 1 478 ? 27.768 8.941 -45.119 1.00 91.69 478 LEU A C 1
ATOM 4029 O O . LEU A 1 478 ? 26.646 9.204 -44.672 1.00 91.69 478 LEU A O 1
ATOM 4033 N N . ARG A 1 479 ? 28.110 7.700 -45.493 1.00 91.50 479 ARG A N 1
ATOM 4034 C CA . ARG A 1 479 ? 27.212 6.537 -45.360 1.00 91.50 479 ARG A CA 1
ATOM 4035 C C . ARG A 1 479 ? 26.864 6.269 -43.897 1.00 91.50 479 ARG A C 1
ATOM 4037 O O . ARG A 1 479 ? 25.691 6.065 -43.585 1.00 91.50 479 ARG A O 1
ATOM 4044 N N . GLU A 1 480 ? 27.840 6.329 -42.993 1.00 91.38 480 GLU A N 1
ATOM 4045 C CA . GLU A 1 480 ? 27.611 6.160 -41.553 1.00 91.38 480 GLU A CA 1
ATOM 4046 C C . GLU A 1 480 ? 26.716 7.258 -40.968 1.00 91.38 480 GLU A C 1
ATOM 4048 O O . GLU A 1 480 ? 25.806 6.964 -40.183 1.00 91.38 480 GLU A O 1
ATOM 4053 N N . LEU A 1 481 ? 26.922 8.516 -41.373 1.00 90.19 481 LEU A N 1
ATOM 4054 C CA . LEU A 1 481 ? 26.108 9.642 -40.919 1.00 90.19 481 LEU A CA 1
ATOM 4055 C C . LEU A 1 481 ? 24.652 9.514 -41.393 1.00 90.19 481 LEU A C 1
ATOM 4057 O O . LEU A 1 481 ? 23.729 9.695 -40.594 1.00 90.19 481 LEU A O 1
ATOM 4061 N N . LYS A 1 482 ? 24.437 9.123 -42.656 1.00 93.00 482 LYS A N 1
ATOM 4062 C CA . LYS A 1 482 ? 23.099 8.866 -43.212 1.00 93.00 482 LYS A CA 1
ATOM 4063 C C . LYS A 1 482 ? 22.410 7.687 -42.517 1.00 93.00 482 LYS A C 1
ATOM 4065 O O . LYS A 1 482 ? 21.270 7.822 -42.075 1.00 93.00 482 LYS A O 1
ATOM 4070 N N . ALA A 1 483 ? 23.119 6.573 -42.315 1.00 91.75 483 ALA A N 1
ATOM 4071 C CA . ALA A 1 483 ? 22.598 5.414 -41.587 1.00 91.75 483 ALA A CA 1
ATOM 4072 C C . ALA A 1 483 ? 22.243 5.756 -40.127 1.00 91.75 483 ALA A C 1
ATOM 4074 O O . ALA A 1 483 ? 21.279 5.235 -39.563 1.00 91.75 483 ALA A O 1
ATOM 4075 N N . LYS A 1 484 ? 22.999 6.655 -39.483 1.00 91.56 484 LYS A N 1
ATOM 4076 C CA . LYS A 1 484 ? 22.667 7.164 -38.146 1.00 91.56 484 LYS A CA 1
ATOM 4077 C C . LYS A 1 484 ? 21.383 8.003 -38.152 1.00 91.56 484 LYS A C 1
ATOM 4079 O O . LYS A 1 484 ? 20.531 7.771 -37.299 1.00 91.56 484 LYS A O 1
ATOM 4084 N N . GLN A 1 485 ? 21.216 8.909 -39.116 1.00 90.81 485 GLN A N 1
ATOM 4085 C CA . GLN A 1 485 ? 19.998 9.719 -39.251 1.00 90.81 485 GLN A CA 1
ATOM 4086 C C . GLN A 1 485 ? 18.752 8.866 -39.534 1.00 90.81 485 GLN A C 1
ATOM 4088 O O . GLN A 1 485 ? 17.693 9.118 -38.956 1.00 90.81 485 GLN A O 1
ATOM 4093 N N . GLU A 1 486 ? 18.868 7.836 -40.377 1.00 89.94 486 GLU A N 1
ATOM 4094 C CA . GLU A 1 486 ? 17.772 6.899 -40.652 1.00 89.94 486 GLU A CA 1
ATOM 4095 C C . GLU A 1 486 ? 17.367 6.115 -39.398 1.00 89.94 486 GLU A C 1
ATOM 4097 O O . GLU A 1 486 ? 16.176 6.036 -39.094 1.00 89.94 486 GLU A O 1
ATOM 4102 N N . ARG A 1 487 ? 18.335 5.629 -38.606 1.00 90.88 487 ARG A N 1
ATOM 4103 C CA . ARG A 1 487 ? 18.058 4.973 -37.314 1.00 90.88 487 ARG A CA 1
ATOM 4104 C C . ARG A 1 487 ? 17.369 5.907 -36.318 1.00 90.88 487 ARG A C 1
ATOM 4106 O O . ARG A 1 487 ? 16.386 5.514 -35.700 1.00 90.88 487 ARG A O 1
ATOM 4113 N N . GLU A 1 488 ? 17.827 7.154 -36.193 1.00 89.69 488 GLU A N 1
ATOM 4114 C CA . GLU A 1 488 ? 17.193 8.154 -35.317 1.00 89.69 488 GLU A CA 1
ATOM 4115 C C . GLU A 1 488 ? 15.771 8.526 -35.778 1.00 89.69 488 GLU A C 1
ATOM 4117 O O . GLU A 1 488 ? 14.907 8.851 -34.959 1.00 89.69 488 GLU A O 1
ATOM 4122 N N . LYS A 1 489 ? 15.490 8.491 -37.086 1.00 91.88 489 LYS A N 1
ATOM 4123 C CA . LYS A 1 489 ? 14.132 8.670 -37.618 1.00 91.88 489 LYS A CA 1
ATOM 4124 C C . LYS A 1 489 ? 13.244 7.466 -37.289 1.00 91.88 489 LYS A C 1
ATOM 4126 O O . LYS A 1 489 ? 12.181 7.662 -36.710 1.00 91.88 489 LYS A O 1
ATOM 4131 N N . GLN A 1 490 ? 13.714 6.246 -37.553 1.00 90.62 490 GLN A N 1
ATOM 4132 C CA . GLN A 1 490 ? 12.989 5.014 -37.219 1.00 90.62 490 GLN A CA 1
ATOM 4133 C C . GLN A 1 490 ? 12.676 4.915 -35.720 1.00 90.62 490 GLN A C 1
ATOM 4135 O O . GLN A 1 490 ? 11.569 4.536 -35.343 1.00 90.62 490 GLN A O 1
ATOM 4140 N N . GLU A 1 491 ? 13.614 5.301 -34.851 1.00 90.12 491 GLU A N 1
ATOM 4141 C CA . GLU A 1 491 ? 13.390 5.290 -33.404 1.00 90.12 491 GLU A CA 1
ATOM 4142 C C . GLU A 1 491 ? 12.314 6.304 -32.980 1.00 90.12 491 GLU A C 1
ATOM 4144 O O . GLU A 1 491 ? 11.478 5.999 -32.126 1.00 90.12 491 GLU A O 1
ATOM 4149 N N . ARG A 1 492 ? 12.283 7.494 -33.597 1.00 89.81 492 ARG A N 1
ATOM 4150 C CA . ARG A 1 492 ? 11.229 8.495 -33.354 1.00 89.81 492 ARG A CA 1
ATOM 4151 C C . ARG A 1 492 ? 9.861 8.013 -33.824 1.00 89.81 492 ARG A C 1
ATOM 4153 O O . ARG A 1 492 ? 8.905 8.137 -33.058 1.00 89.81 492 ARG A O 1
ATOM 4160 N N . ASP A 1 493 ? 9.785 7.434 -35.018 1.00 90.44 493 ASP A N 1
ATOM 4161 C CA . ASP A 1 493 ? 8.540 6.910 -35.588 1.00 90.44 493 ASP A CA 1
ATOM 4162 C C . ASP A 1 493 ? 8.003 5.753 -34.727 1.00 90.44 493 ASP A C 1
ATOM 4164 O O . ASP A 1 493 ? 6.832 5.744 -34.344 1.00 90.44 493 ASP A O 1
ATOM 4168 N N . TYR A 1 494 ? 8.878 4.843 -34.286 1.00 91.31 494 TYR A N 1
ATOM 4169 C CA . TYR A 1 494 ? 8.526 3.770 -33.351 1.00 91.31 494 TYR A CA 1
ATOM 4170 C C . TYR A 1 494 ? 8.032 4.305 -31.995 1.00 91.31 494 TYR A C 1
ATOM 4172 O O . TYR A 1 494 ? 7.025 3.840 -31.456 1.00 91.31 494 TYR A O 1
ATOM 4180 N N . GLN A 1 495 ? 8.699 5.320 -31.431 1.00 90.00 495 GLN A N 1
ATOM 4181 C CA . GLN A 1 495 ? 8.247 5.965 -30.192 1.00 90.00 495 GLN A CA 1
ATOM 4182 C C . GLN A 1 495 ? 6.918 6.714 -30.366 1.00 90.00 495 GLN A C 1
ATOM 4184 O O . GLN A 1 495 ? 6.153 6.835 -29.405 1.00 90.00 495 GLN A O 1
ATOM 4189 N N . GLN A 1 496 ? 6.630 7.246 -31.554 1.00 91.06 496 GLN A N 1
ATOM 4190 C CA . GLN A 1 496 ? 5.350 7.875 -31.861 1.00 91.06 496 GLN A CA 1
ATOM 4191 C C . GLN A 1 496 ? 4.228 6.837 -31.961 1.00 91.06 496 GLN A C 1
ATOM 4193 O O . GLN A 1 496 ? 3.257 6.962 -31.219 1.00 91.06 496 GLN A O 1
ATOM 4198 N N . GLN A 1 497 ? 4.410 5.769 -32.742 1.00 91.38 497 GLN A N 1
ATOM 4199 C CA . GLN A 1 497 ? 3.440 4.669 -32.846 1.00 91.38 497 GLN A CA 1
ATOM 4200 C C . GLN A 1 497 ? 3.132 4.047 -31.480 1.00 91.38 497 GLN A C 1
ATOM 4202 O O . GLN A 1 497 ? 1.978 3.794 -31.142 1.00 91.38 497 GLN A O 1
ATOM 4207 N N . LYS A 1 498 ? 4.155 3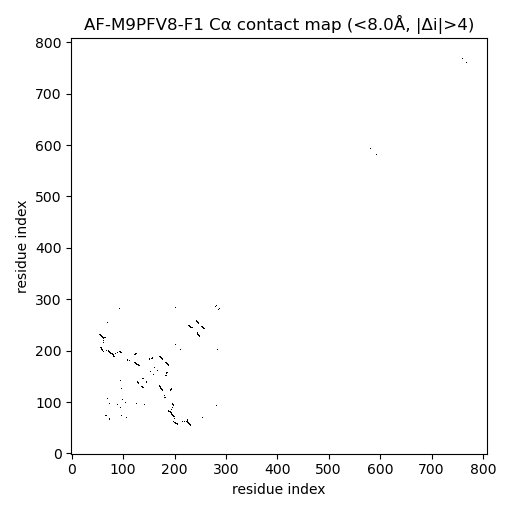.869 -30.635 1.00 91.19 498 LYS A N 1
ATOM 4208 C CA . LYS A 1 498 ? 3.965 3.366 -29.270 1.00 91.19 498 LYS A CA 1
ATOM 4209 C C . LYS A 1 498 ? 3.089 4.291 -28.417 1.00 91.19 498 LYS A C 1
ATOM 4211 O O . LYS A 1 498 ? 2.269 3.799 -27.645 1.00 91.19 498 LYS A O 1
ATOM 4216 N N . ARG A 1 499 ? 3.258 5.614 -28.540 1.00 87.62 499 ARG A N 1
ATOM 4217 C CA . ARG A 1 499 ? 2.430 6.605 -27.829 1.00 87.62 499 ARG A CA 1
ATOM 4218 C C . ARG A 1 499 ? 0.996 6.621 -28.351 1.00 87.62 499 ARG A C 1
ATOM 4220 O O . ARG A 1 499 ? 0.078 6.699 -27.545 1.00 87.62 499 ARG A O 1
ATOM 4227 N N . GLU A 1 500 ? 0.810 6.530 -29.664 1.00 89.62 500 GLU A N 1
ATOM 4228 C CA . GLU A 1 500 ? -0.514 6.470 -30.296 1.00 89.62 500 GLU A CA 1
ATOM 4229 C C . GLU A 1 500 ? -1.277 5.215 -29.854 1.00 89.62 500 GLU A C 1
ATOM 4231 O O . GLU A 1 500 ? -2.396 5.327 -29.359 1.00 89.62 500 GLU A O 1
ATOM 4236 N N . HIS A 1 501 ? -0.628 4.049 -29.875 1.00 90.44 501 HIS A N 1
ATOM 4237 C CA . HIS A 1 501 ? -1.207 2.801 -29.374 1.00 90.44 501 HIS A CA 1
ATOM 4238 C C . HIS A 1 501 ? -1.539 2.864 -27.868 1.00 90.44 501 HIS A C 1
ATOM 4240 O O . HIS A 1 501 ? -2.566 2.353 -27.420 1.00 90.44 501 HIS A O 1
ATOM 4246 N N . GLU A 1 502 ? -0.689 3.495 -27.048 1.00 89.06 502 GLU A N 1
ATOM 4247 C CA . GLU A 1 502 ? -0.958 3.676 -25.612 1.00 89.06 502 GLU A CA 1
ATOM 4248 C C . GLU A 1 502 ? -2.164 4.602 -25.361 1.00 89.06 502 GLU A C 1
ATOM 4250 O O . GLU A 1 502 ? -2.980 4.324 -24.478 1.00 89.06 502 GLU A O 1
ATOM 4255 N N . LEU A 1 503 ? -2.316 5.667 -26.156 1.00 88.44 503 LEU A N 1
ATOM 4256 C CA . LEU A 1 503 ? -3.476 6.564 -26.109 1.00 88.44 503 LEU A CA 1
ATOM 4257 C C . LEU A 1 503 ? -4.766 5.865 -26.558 1.00 88.44 503 LEU A C 1
ATOM 4259 O O . LEU A 1 503 ? -5.808 6.047 -25.927 1.00 88.44 503 LEU A O 1
ATOM 4263 N N . GLU A 1 504 ? -4.705 5.044 -27.604 1.00 90.00 504 GLU A N 1
ATOM 4264 C CA . GLU A 1 504 ? -5.855 4.285 -28.097 1.00 90.00 504 GLU A CA 1
ATOM 4265 C C . GLU A 1 504 ? -6.335 3.248 -27.071 1.00 90.00 504 GLU A C 1
ATOM 4267 O O . GLU A 1 504 ? -7.528 3.179 -26.763 1.00 90.00 504 GLU A O 1
ATOM 4272 N N . LEU A 1 505 ? -5.403 2.533 -26.430 1.00 92.75 505 LEU A N 1
ATOM 4273 C CA . LEU A 1 505 ? -5.714 1.603 -25.342 1.00 92.75 505 LEU A CA 1
ATOM 4274 C C . LEU A 1 505 ? -6.340 2.313 -24.128 1.00 92.75 505 LEU A C 1
ATOM 4276 O O . LEU A 1 505 ? -7.255 1.783 -23.492 1.00 92.75 505 LEU A O 1
ATOM 4280 N N . LEU A 1 506 ? -5.869 3.519 -23.788 1.00 88.38 506 LEU A N 1
ATOM 4281 C CA . LEU A 1 506 ? -6.470 4.336 -22.728 1.00 88.38 506 LEU A CA 1
ATOM 4282 C C . LEU A 1 506 ? -7.898 4.766 -23.082 1.00 88.38 506 LEU A C 1
ATOM 4284 O O . LEU A 1 506 ? -8.775 4.703 -22.219 1.00 88.38 506 LEU A O 1
ATOM 4288 N N . LYS A 1 507 ? -8.145 5.147 -24.340 1.00 90.25 507 LYS A N 1
ATOM 4289 C CA . LYS A 1 507 ? -9.477 5.524 -24.831 1.00 90.25 507 LYS A CA 1
ATOM 4290 C C . LYS A 1 507 ? -10.455 4.345 -24.778 1.00 90.25 507 LYS A C 1
ATOM 4292 O O . LYS A 1 507 ? -11.583 4.522 -24.321 1.00 90.25 507 LYS A O 1
ATOM 4297 N N . GLN A 1 508 ? -10.020 3.143 -25.164 1.00 88.56 508 GLN A N 1
ATOM 4298 C CA . GLN A 1 508 ? -10.830 1.922 -25.048 1.00 88.56 508 GLN A CA 1
ATOM 4299 C C . GLN A 1 508 ? -11.181 1.602 -23.589 1.00 88.56 508 GLN A C 1
ATOM 4301 O O . GLN A 1 508 ? -12.351 1.391 -23.274 1.00 88.56 508 GLN A O 1
ATOM 4306 N N . ARG A 1 509 ? -10.199 1.660 -22.677 1.00 89.25 509 ARG A N 1
ATOM 4307 C CA . ARG A 1 509 ? -10.441 1.452 -21.237 1.00 89.25 509 ARG A CA 1
ATOM 4308 C C . ARG A 1 509 ? -11.416 2.462 -20.646 1.00 89.25 509 ARG A C 1
ATOM 4310 O O . ARG A 1 509 ? -12.198 2.103 -19.772 1.00 89.25 509 ARG A O 1
ATOM 4317 N N . GLN A 1 510 ? -11.363 3.716 -21.090 1.00 84.88 510 GLN A N 1
ATOM 4318 C CA . GLN A 1 510 ? -12.300 4.740 -20.637 1.00 84.88 510 GLN A CA 1
ATOM 4319 C C . GLN A 1 510 ? -13.726 4.435 -21.121 1.00 84.88 510 GLN A C 1
ATOM 4321 O O . GLN A 1 510 ? -14.640 4.409 -20.306 1.00 84.88 510 GLN A O 1
ATOM 4326 N N . ALA A 1 511 ? -13.900 4.076 -22.397 1.00 90.25 511 ALA A N 1
ATOM 4327 C CA . ALA A 1 511 ? -15.203 3.684 -22.940 1.00 90.25 511 ALA A CA 1
ATOM 4328 C C . ALA A 1 511 ? -15.776 2.403 -22.294 1.00 90.25 511 ALA A C 1
ATOM 4330 O O . ALA A 1 511 ? -16.989 2.250 -22.161 1.00 90.25 511 ALA A O 1
ATOM 4331 N N . GLU A 1 512 ? -14.930 1.452 -21.893 1.00 87.81 512 GLU A N 1
ATOM 4332 C CA . GLU A 1 512 ? -15.349 0.286 -21.103 1.00 87.81 512 GLU A CA 1
ATOM 4333 C C . GLU A 1 512 ? -15.766 0.662 -19.679 1.00 87.81 512 GLU A C 1
ATOM 4335 O O . GLU A 1 512 ? -16.791 0.178 -19.204 1.00 87.81 512 GLU A O 1
ATOM 4340 N N . ALA A 1 513 ? -15.018 1.548 -19.016 1.00 88.19 513 ALA A N 1
ATOM 4341 C CA . ALA A 1 513 ? -15.357 2.027 -17.680 1.00 88.19 513 ALA A CA 1
ATOM 4342 C C . ALA A 1 513 ? -16.681 2.807 -17.664 1.00 88.19 513 ALA A C 1
ATOM 4344 O O . ALA A 1 513 ? -17.475 2.630 -16.743 1.00 88.19 513 ALA A O 1
ATOM 4345 N N . ASP A 1 514 ? -16.945 3.619 -18.690 1.00 87.50 514 ASP A N 1
ATOM 4346 C CA . ASP A 1 514 ? -18.203 4.358 -18.829 1.00 87.50 514 ASP A CA 1
ATOM 4347 C C . ASP A 1 514 ? -19.388 3.400 -19.062 1.00 87.50 514 ASP A C 1
ATOM 4349 O O . ASP A 1 514 ? -20.440 3.552 -18.441 1.00 87.50 514 ASP A O 1
ATOM 4353 N N . ARG A 1 515 ? -19.203 2.344 -19.874 1.00 88.00 515 ARG A N 1
ATOM 4354 C CA . ARG A 1 515 ? -20.209 1.277 -20.055 1.00 88.00 515 ARG A CA 1
ATOM 4355 C C . ARG A 1 515 ? -20.491 0.507 -18.763 1.00 88.00 515 ARG A C 1
ATOM 4357 O O . ARG A 1 515 ? -21.647 0.217 -18.474 1.00 88.00 515 ARG A O 1
ATOM 4364 N N . GLN A 1 516 ? -19.456 0.189 -17.984 1.00 84.06 516 GLN A N 1
ATOM 4365 C CA . GLN A 1 516 ? -19.620 -0.459 -16.678 1.00 84.06 516 GLN A CA 1
ATOM 4366 C C . GLN A 1 516 ? -20.353 0.446 -15.688 1.00 84.06 516 GLN A C 1
ATOM 4368 O O . GLN A 1 516 ? -21.265 -0.013 -15.012 1.00 84.06 516 GLN A O 1
ATOM 4373 N N . HIS A 1 517 ? -20.011 1.736 -15.652 1.00 83.81 517 HIS A N 1
ATOM 4374 C CA . HIS A 1 517 ? -20.699 2.705 -14.805 1.00 83.81 517 HIS A CA 1
ATOM 4375 C C . HIS A 1 517 ? -22.194 2.818 -15.140 1.00 83.81 517 HIS A C 1
ATOM 4377 O O . HIS A 1 517 ? -23.009 2.804 -14.222 1.00 83.81 517 HIS A O 1
ATOM 4383 N N . ALA A 1 518 ? -22.564 2.850 -16.425 1.00 88.12 518 ALA A N 1
ATOM 4384 C CA . ALA A 1 518 ? -23.969 2.854 -16.835 1.00 88.12 518 ALA A CA 1
ATOM 4385 C C . ALA A 1 518 ? -24.717 1.579 -16.392 1.00 88.12 518 ALA A C 1
ATOM 4387 O O . ALA A 1 518 ? -25.825 1.661 -15.865 1.00 88.12 518 ALA A O 1
ATOM 4388 N N . ALA A 1 519 ? -24.092 0.404 -16.534 1.00 87.69 519 ALA A N 1
ATOM 4389 C CA . ALA A 1 519 ? -24.676 -0.863 -16.090 1.00 87.69 519 ALA A CA 1
ATOM 4390 C C . ALA A 1 519 ? -24.829 -0.947 -14.555 1.00 87.69 519 ALA A C 1
ATOM 4392 O O . ALA A 1 519 ? -25.843 -1.441 -14.058 1.00 87.69 519 ALA A O 1
ATOM 4393 N N . ASP A 1 520 ? -23.849 -0.442 -13.797 1.00 83.31 520 ASP A N 1
ATOM 4394 C CA . ASP A 1 520 ? -23.901 -0.384 -12.331 1.00 83.31 520 ASP A CA 1
ATOM 4395 C C . ASP A 1 520 ? -25.038 0.536 -11.844 1.00 83.31 520 ASP A C 1
ATOM 4397 O O . ASP A 1 520 ? -25.749 0.191 -10.897 1.00 83.31 520 ASP A O 1
ATOM 4401 N N . GLU A 1 521 ? -25.261 1.675 -12.508 1.00 84.81 521 GLU A N 1
ATOM 4402 C CA . GLU A 1 521 ? -26.363 2.595 -12.192 1.00 84.81 521 GLU A CA 1
ATOM 4403 C C . GLU A 1 521 ? -27.745 1.969 -12.443 1.00 84.81 521 GLU A C 1
ATOM 4405 O O . GLU A 1 521 ? -28.660 2.122 -11.625 1.00 84.81 521 GLU A O 1
ATOM 4410 N N . GLU A 1 522 ? -27.916 1.229 -13.543 1.00 87.94 522 GLU A N 1
ATOM 4411 C CA . GLU A 1 522 ? -29.150 0.480 -13.816 1.00 87.94 522 GLU A CA 1
ATOM 4412 C C . GLU A 1 522 ? -29.391 -0.619 -12.769 1.00 87.94 522 GLU A C 1
ATOM 4414 O O . GLU A 1 522 ? -30.509 -0.773 -12.261 1.00 87.94 522 GLU A O 1
ATOM 4419 N N . ALA A 1 523 ? -28.334 -1.332 -12.367 1.00 87.12 523 ALA A N 1
ATOM 4420 C CA . ALA A 1 523 ? -28.406 -2.347 -11.322 1.00 87.12 523 ALA A CA 1
ATOM 4421 C C . ALA A 1 523 ? -28.758 -1.755 -9.942 1.00 87.12 523 ALA A C 1
ATOM 4423 O O . ALA A 1 523 ? -29.532 -2.361 -9.189 1.00 87.12 523 ALA A O 1
ATOM 4424 N N . GLU A 1 524 ? -28.242 -0.570 -9.592 1.00 83.19 524 GLU A N 1
ATOM 4425 C CA . GLU A 1 524 ? -28.604 0.119 -8.347 1.00 83.19 524 GLU A CA 1
ATOM 4426 C C . GLU A 1 524 ? -30.071 0.560 -8.326 1.00 83.19 524 GLU A C 1
ATOM 4428 O O . GLU A 1 524 ? -30.741 0.370 -7.303 1.00 83.19 524 GLU A O 1
ATOM 4433 N N . LYS A 1 525 ? -30.607 1.073 -9.443 1.00 88.00 525 LYS A N 1
ATOM 4434 C CA . LYS A 1 525 ? -32.035 1.425 -9.552 1.00 88.00 525 LYS A CA 1
ATOM 4435 C C . LYS A 1 525 ? -32.931 0.213 -9.302 1.00 88.00 525 LYS A C 1
ATOM 4437 O O . LYS A 1 525 ? -33.823 0.277 -8.454 1.00 88.00 525 LYS A O 1
ATOM 4442 N N . LEU A 1 526 ? -32.635 -0.917 -9.949 1.00 88.62 526 LEU A N 1
ATOM 4443 C CA . LEU A 1 526 ? -33.381 -2.165 -9.759 1.00 88.62 526 LEU A CA 1
ATOM 4444 C C . LEU A 1 526 ? -33.299 -2.672 -8.306 1.00 88.62 526 LEU A C 1
ATOM 4446 O O . LEU A 1 526 ? -34.268 -3.195 -7.746 1.00 88.62 526 LEU A O 1
ATOM 4450 N N . ARG A 1 527 ? -32.140 -2.504 -7.658 1.00 86.94 527 ARG A N 1
ATOM 4451 C CA . ARG A 1 527 ? -31.941 -2.883 -6.253 1.00 86.94 527 ARG A CA 1
ATOM 4452 C C . ARG A 1 527 ? -32.766 -2.017 -5.300 1.00 86.94 527 ARG A C 1
ATOM 4454 O O . ARG A 1 527 ? -33.334 -2.554 -4.347 1.00 86.94 527 ARG A O 1
ATOM 4461 N N . LEU A 1 528 ? -32.830 -0.706 -5.531 1.00 86.19 528 LEU A N 1
ATOM 4462 C CA . LEU A 1 528 ? -33.629 0.215 -4.718 1.00 86.19 528 LEU A CA 1
ATOM 4463 C C . LEU A 1 528 ? -35.126 -0.083 -4.837 1.00 86.19 528 LEU A C 1
ATOM 4465 O O . LEU A 1 528 ? -35.805 -0.142 -3.811 1.00 86.19 528 LEU A O 1
ATOM 4469 N N . GLU A 1 529 ? -35.612 -0.359 -6.047 1.00 90.25 529 GLU A N 1
ATOM 4470 C CA . GLU A 1 529 ? -37.007 -0.747 -6.284 1.00 90.25 529 GLU A CA 1
ATOM 4471 C C . GLU A 1 529 ? -37.372 -2.032 -5.519 1.00 90.25 529 GLU A C 1
ATOM 4473 O O . GLU A 1 529 ? -38.405 -2.103 -4.850 1.00 90.25 529 GLU A O 1
ATOM 4478 N N . ARG A 1 530 ? -36.484 -3.039 -5.525 1.00 90.88 530 ARG A N 1
ATOM 4479 C CA . ARG A 1 530 ? -36.687 -4.282 -4.762 1.00 90.88 530 ARG A CA 1
ATOM 4480 C C . ARG A 1 530 ? -36.757 -4.034 -3.250 1.00 90.88 530 ARG A C 1
ATOM 4482 O O . ARG A 1 530 ? -37.603 -4.617 -2.576 1.00 90.88 530 ARG A O 1
ATOM 4489 N N . ILE A 1 531 ? -35.892 -3.168 -2.715 1.00 86.25 531 ILE A N 1
ATOM 4490 C CA . ILE A 1 531 ? -35.894 -2.808 -1.286 1.00 86.25 531 ILE A CA 1
ATOM 4491 C C . ILE A 1 531 ? -37.192 -2.081 -0.906 1.00 86.25 531 ILE A C 1
ATOM 4493 O O . ILE A 1 531 ? -37.720 -2.322 0.180 1.00 86.25 531 ILE A O 1
ATOM 4497 N N . GLN A 1 532 ? -37.711 -1.205 -1.772 1.00 85.81 532 GLN A N 1
ATOM 4498 C CA . GLN A 1 532 ? -38.981 -0.512 -1.535 1.00 85.81 532 GLN A CA 1
ATOM 4499 C C . GLN A 1 532 ? -40.158 -1.491 -1.483 1.00 85.81 532 GLN A C 1
ATOM 4501 O O . GLN A 1 532 ? -40.857 -1.518 -0.471 1.00 85.81 532 GLN A O 1
ATOM 4506 N N . LYS A 1 533 ? -40.296 -2.375 -2.482 1.00 91.69 533 LYS A N 1
ATOM 4507 C CA . LYS A 1 533 ? -41.351 -3.408 -2.498 1.00 91.69 533 LYS A CA 1
ATOM 4508 C C . LYS A 1 533 ? -41.309 -4.311 -1.262 1.00 91.69 533 LYS A C 1
ATOM 4510 O O . LYS A 1 533 ? -42.346 -4.666 -0.709 1.00 91.69 533 LYS A O 1
ATOM 4515 N N . GLN A 1 534 ? -40.113 -4.655 -0.783 1.00 88.25 534 GLN A N 1
ATOM 4516 C CA . GLN A 1 534 ? -39.974 -5.475 0.421 1.00 88.25 534 GLN A CA 1
ATOM 4517 C C . GLN A 1 534 ? -40.439 -4.749 1.692 1.00 88.25 534 GLN A C 1
ATOM 4519 O O . GLN A 1 534 ? -41.118 -5.347 2.524 1.00 88.25 534 GLN A O 1
ATOM 4524 N N . ARG A 1 535 ? -40.130 -3.455 1.833 1.00 87.25 535 ARG A N 1
ATOM 4525 C CA . ARG A 1 535 ? -40.611 -2.649 2.967 1.00 87.25 535 ARG A CA 1
ATOM 4526 C C . ARG A 1 535 ? -42.129 -2.486 2.961 1.00 87.25 535 ARG A C 1
ATOM 4528 O O . ARG A 1 535 ? -42.733 -2.470 4.029 1.00 87.25 535 ARG A O 1
ATOM 4535 N N . GLU A 1 536 ? -42.738 -2.368 1.784 1.00 89.12 536 GLU A N 1
ATOM 4536 C CA . GLU A 1 536 ? -44.197 -2.296 1.640 1.00 89.12 536 GLU A CA 1
ATOM 4537 C C . GLU A 1 536 ? -44.872 -3.596 2.092 1.00 89.12 536 GLU A C 1
ATOM 4539 O O . GLU A 1 536 ? -45.816 -3.547 2.882 1.00 89.12 536 GLU A O 1
ATOM 4544 N N . LEU A 1 537 ? -44.332 -4.753 1.693 1.00 90.75 537 LEU A N 1
ATOM 4545 C CA . LEU A 1 537 ? -44.796 -6.065 2.160 1.00 90.75 537 LEU A CA 1
ATOM 4546 C C . LEU A 1 537 ? -44.657 -6.227 3.683 1.00 90.75 537 LEU A C 1
ATOM 4548 O O . LEU A 1 537 ? -45.598 -6.657 4.349 1.00 90.75 537 LEU A O 1
ATOM 4552 N N . GLU A 1 538 ? -43.516 -5.844 4.264 1.00 85.12 538 GLU A N 1
ATOM 4553 C CA . GLU A 1 538 ? -43.314 -5.892 5.722 1.00 85.12 538 GLU A CA 1
ATOM 4554 C C . GLU A 1 538 ? -44.290 -4.974 6.476 1.00 85.12 538 GLU A C 1
ATOM 4556 O O . GLU A 1 538 ? -44.791 -5.336 7.547 1.00 85.12 538 GLU A O 1
ATOM 4561 N N . ALA A 1 539 ? -44.588 -3.794 5.922 1.00 88.75 539 ALA A N 1
ATOM 4562 C CA . ALA A 1 539 ? -45.552 -2.863 6.497 1.00 88.75 539 ALA A CA 1
ATOM 4563 C C . ALA A 1 539 ? -46.986 -3.417 6.457 1.00 88.75 539 ALA A C 1
ATOM 4565 O O . ALA A 1 539 ? -47.713 -3.257 7.438 1.00 88.75 539 ALA A O 1
ATOM 4566 N N . GLN A 1 540 ? -47.380 -4.097 5.374 1.00 90.56 540 GLN A N 1
ATOM 4567 C CA . GLN A 1 540 ? -48.682 -4.769 5.269 1.00 90.56 540 GLN A CA 1
ATOM 4568 C C . GLN A 1 540 ? -48.816 -5.895 6.302 1.00 90.56 540 GLN A C 1
ATOM 4570 O O . GLN A 1 540 ? -49.746 -5.875 7.106 1.00 90.56 540 GLN A O 1
ATOM 4575 N N . GLN A 1 541 ? -47.825 -6.786 6.396 1.00 88.31 541 GLN A N 1
ATOM 4576 C CA . GLN A 1 541 ? -47.822 -7.864 7.395 1.00 88.31 541 GLN A CA 1
ATOM 4577 C C . GLN A 1 541 ? -47.863 -7.340 8.835 1.00 88.31 541 GLN A C 1
ATOM 4579 O O . GLN A 1 541 ? -48.445 -7.959 9.726 1.00 88.31 541 GLN A O 1
ATOM 4584 N N . ARG A 1 542 ? -47.214 -6.200 9.106 1.00 88.06 542 ARG A N 1
ATOM 4585 C CA . ARG A 1 542 ? -47.266 -5.584 10.434 1.00 88.06 542 ARG A CA 1
ATOM 4586 C C . ARG A 1 542 ? -48.679 -5.100 10.776 1.00 88.06 542 ARG A C 1
ATOM 4588 O O . ARG A 1 542 ? -49.099 -5.320 11.910 1.00 88.06 542 ARG A O 1
ATOM 4595 N N . ARG A 1 543 ? -49.391 -4.489 9.823 1.00 89.69 543 ARG A N 1
ATOM 4596 C CA . ARG A 1 543 ? -50.783 -4.041 10.011 1.00 89.69 543 ARG A CA 1
ATOM 4597 C C . ARG A 1 543 ? -51.711 -5.223 10.285 1.00 89.69 543 ARG A C 1
ATOM 4599 O O . ARG A 1 543 ? -52.443 -5.188 11.267 1.00 89.69 543 ARG A O 1
ATOM 4606 N N . GLU A 1 544 ? -51.587 -6.303 9.515 1.00 91.31 544 GLU A N 1
ATOM 4607 C CA . GLU A 1 544 ? -52.365 -7.534 9.728 1.00 91.31 544 GLU A CA 1
ATOM 4608 C C . GLU A 1 544 ? -52.138 -8.131 11.127 1.00 91.31 544 GLU A C 1
ATOM 4610 O O . GLU A 1 544 ? -53.090 -8.502 11.814 1.00 91.31 544 GLU A O 1
ATOM 4615 N N . ARG A 1 545 ? -50.884 -8.171 11.604 1.00 88.56 545 ARG A N 1
ATOM 4616 C CA . ARG A 1 545 ? -50.566 -8.647 12.964 1.00 88.56 545 ARG A CA 1
ATOM 4617 C C . ARG A 1 545 ? -51.135 -7.747 14.061 1.00 88.56 545 ARG A C 1
ATOM 4619 O O . ARG A 1 545 ? -51.572 -8.250 15.095 1.00 88.56 545 ARG A O 1
ATOM 4626 N N . GLU A 1 546 ? -51.088 -6.427 13.885 1.00 88.06 546 GLU A N 1
ATOM 4627 C CA . GLU A 1 546 ? -51.652 -5.480 14.855 1.00 88.06 546 GLU A CA 1
ATOM 4628 C C . GLU A 1 546 ? -53.183 -5.614 14.936 1.00 88.06 546 GLU A C 1
ATOM 4630 O O . GLU A 1 546 ? -53.721 -5.659 16.044 1.00 88.06 546 GLU A O 1
ATOM 4635 N N . GLU A 1 547 ? -53.869 -5.797 13.803 1.00 92.12 547 GLU A N 1
ATOM 4636 C CA . GLU A 1 547 ? -55.312 -6.077 13.765 1.00 92.12 547 GLU A CA 1
ATOM 4637 C C . GLU A 1 547 ? -55.675 -7.419 14.414 1.00 92.12 547 GLU A C 1
ATOM 4639 O O . GLU A 1 547 ? -56.631 -7.482 15.188 1.00 92.12 547 GLU A O 1
ATOM 4644 N N . GLN A 1 548 ? -54.897 -8.482 14.175 1.00 89.44 548 GLN A N 1
ATOM 4645 C CA . GLN A 1 548 ? -55.105 -9.776 14.837 1.00 89.44 548 GLN A CA 1
ATOM 4646 C C . GLN A 1 548 ? -54.987 -9.668 16.361 1.00 89.44 548 GLN A C 1
ATOM 4648 O O . GLN A 1 548 ? -55.838 -10.184 17.083 1.00 89.44 548 GLN A O 1
ATOM 4653 N N . ARG A 1 549 ? -53.972 -8.957 16.871 1.00 86.06 549 ARG A N 1
ATOM 4654 C CA . ARG A 1 549 ? -53.820 -8.762 18.323 1.00 86.06 549 ARG A CA 1
ATOM 4655 C C . ARG A 1 549 ? -54.938 -7.926 18.927 1.00 86.06 549 ARG A C 1
ATOM 4657 O O . ARG A 1 549 ? -55.301 -8.157 20.077 1.00 86.06 549 ARG A O 1
ATOM 4664 N N . ARG A 1 550 ? -55.463 -6.949 18.185 1.00 88.12 550 ARG A N 1
ATOM 4665 C CA . ARG A 1 550 ? -56.614 -6.163 18.633 1.00 88.12 550 ARG A CA 1
ATOM 4666 C C . ARG A 1 550 ? -57.853 -7.050 18.780 1.00 88.12 550 ARG A C 1
ATOM 4668 O O . ARG A 1 550 ? -58.466 -7.020 19.839 1.00 88.12 550 ARG A O 1
ATOM 4675 N N . LYS A 1 551 ? -58.147 -7.889 17.780 1.00 92.31 551 LYS A N 1
ATOM 4676 C CA . LYS A 1 551 ? -59.262 -8.852 17.843 1.00 92.31 551 LYS A CA 1
ATOM 4677 C C . LYS A 1 551 ? -59.131 -9.814 19.026 1.00 92.31 551 LYS A C 1
ATOM 4679 O O . LYS A 1 551 ? -60.081 -9.976 19.776 1.00 92.31 551 LYS A O 1
ATOM 4684 N N . GLN A 1 552 ? -57.934 -10.358 19.263 1.00 86.38 552 GLN A N 1
ATOM 4685 C CA . GLN A 1 552 ? -57.685 -11.245 20.409 1.00 86.38 552 GLN A CA 1
ATOM 4686 C C . GLN A 1 552 ? -57.949 -10.575 21.766 1.00 86.38 552 GLN A C 1
ATOM 4688 O O . GLN A 1 552 ? -58.480 -11.215 22.668 1.00 86.38 552 GLN A O 1
ATOM 4693 N N . ARG A 1 553 ? -57.584 -9.295 21.927 1.00 87.50 553 ARG A N 1
ATOM 4694 C CA . ARG A 1 553 ? -57.868 -8.550 23.166 1.00 87.50 553 ARG A CA 1
ATOM 4695 C C . ARG A 1 553 ? -59.365 -8.333 23.367 1.00 87.50 553 ARG A C 1
ATOM 4697 O O . ARG A 1 553 ? -59.851 -8.542 24.470 1.00 87.50 553 ARG A O 1
ATOM 4704 N N . GLU A 1 554 ? -60.078 -7.950 22.310 1.00 89.25 554 GLU A N 1
ATOM 4705 C CA . GLU A 1 554 ? -61.531 -7.744 22.355 1.00 89.25 554 GLU A CA 1
ATOM 4706 C C . GLU A 1 554 ? -62.269 -9.061 22.695 1.00 89.25 554 GLU A C 1
ATOM 4708 O O . GLU A 1 554 ? -63.147 -9.061 23.559 1.00 89.25 554 GLU A O 1
ATOM 4713 N N . GLU A 1 555 ? -61.849 -10.194 22.116 1.00 90.19 555 GLU A N 1
ATOM 4714 C CA . GLU A 1 555 ? -62.366 -11.536 22.442 1.00 90.19 555 GLU A CA 1
ATOM 4715 C C . GLU A 1 555 ? -62.087 -11.935 23.902 1.00 90.19 555 GLU A C 1
ATOM 4717 O O . GLU A 1 555 ? -62.961 -12.482 24.580 1.00 90.19 555 GLU A O 1
ATOM 4722 N N . GLN A 1 556 ? -60.886 -11.642 24.410 1.00 84.81 556 GLN A N 1
ATOM 4723 C CA . GLN A 1 556 ? -60.513 -11.936 25.794 1.00 84.81 556 GLN A CA 1
ATOM 4724 C C . GLN A 1 556 ? -61.343 -11.114 26.794 1.00 84.81 556 GLN A C 1
ATOM 4726 O O . GLN A 1 556 ? -61.888 -11.669 27.746 1.00 84.81 556 GLN A O 1
ATOM 4731 N N . GLU A 1 557 ? -61.509 -9.810 26.554 1.00 86.62 557 GLU A N 1
ATOM 4732 C CA . GLU A 1 557 ? -62.351 -8.943 27.389 1.00 86.62 557 GLU A CA 1
ATOM 4733 C C . GLU A 1 557 ? -63.824 -9.385 27.382 1.00 86.62 557 GLU A C 1
ATOM 4735 O O . GLU A 1 557 ? -64.530 -9.277 28.388 1.00 86.62 557 GLU A O 1
ATOM 4740 N N . GLU A 1 558 ? -64.322 -9.895 26.254 1.00 90.44 558 GLU A N 1
ATOM 4741 C CA . GLU A 1 558 ? -65.667 -10.457 26.171 1.00 90.44 558 GLU A CA 1
ATOM 4742 C C . GLU A 1 558 ? -65.812 -11.748 26.988 1.00 90.44 558 GLU A C 1
ATOM 4744 O O . GLU A 1 558 ? -66.779 -11.881 27.746 1.00 90.44 558 GLU A O 1
ATOM 4749 N N . GLN A 1 559 ? -64.831 -12.654 26.926 1.00 86.50 559 GLN A N 1
ATOM 4750 C CA . GLN A 1 559 ? -64.803 -13.850 27.773 1.00 86.50 559 GLN A CA 1
ATOM 4751 C C . GLN A 1 559 ? -64.758 -13.503 29.266 1.00 86.50 559 GLN A C 1
ATOM 4753 O O . GLN A 1 559 ? -65.515 -14.077 30.054 1.00 86.50 559 GLN A O 1
ATOM 4758 N N . ASP A 1 560 ? -63.929 -12.538 29.665 1.00 85.31 560 ASP A N 1
ATOM 4759 C CA . ASP A 1 560 ? -63.816 -12.111 31.062 1.00 85.31 560 ASP A CA 1
ATOM 4760 C C . ASP A 1 560 ? -65.131 -11.516 31.585 1.00 85.31 560 ASP A C 1
ATOM 4762 O O . ASP A 1 560 ? -65.561 -11.836 32.700 1.00 85.31 560 ASP A O 1
ATOM 4766 N N . ARG A 1 561 ? -65.840 -10.735 30.756 1.00 86.75 561 ARG A N 1
ATOM 4767 C CA . ARG A 1 561 ? -67.189 -10.236 31.073 1.00 86.75 561 ARG A CA 1
ATOM 4768 C C . ARG A 1 561 ? -68.199 -11.370 31.260 1.00 86.75 561 ARG A C 1
ATOM 4770 O O . ARG A 1 561 ? -68.967 -11.342 32.224 1.00 86.75 561 ARG A O 1
ATOM 4777 N N . GLN A 1 562 ? -68.187 -12.386 30.395 1.00 89.44 562 GLN A N 1
ATOM 4778 C CA . GLN A 1 562 ? -69.075 -13.549 30.528 1.00 89.44 562 GLN A CA 1
ATOM 4779 C C . GLN A 1 562 ? -68.774 -14.360 31.795 1.00 89.44 562 GLN A C 1
ATOM 4781 O O . GLN A 1 562 ? -69.691 -14.742 32.525 1.00 89.44 562 GLN A O 1
ATOM 4786 N N . ASN A 1 563 ? -67.496 -14.597 32.091 1.00 88.25 563 ASN A N 1
ATOM 4787 C CA . ASN A 1 563 ? -67.067 -15.312 33.291 1.00 88.25 563 ASN A CA 1
ATOM 4788 C C . ASN A 1 563 ? -67.425 -14.541 34.569 1.00 88.25 563 ASN A C 1
ATOM 4790 O O . ASN A 1 563 ? -67.854 -15.135 35.558 1.00 88.25 563 ASN A O 1
ATOM 4794 N N . HIS A 1 564 ? -67.305 -13.212 34.555 1.00 87.56 564 HIS A N 1
ATOM 4795 C CA . HIS A 1 564 ? -67.750 -12.357 35.652 1.00 87.56 564 HIS A CA 1
ATOM 4796 C C . HIS A 1 564 ? -69.270 -12.436 35.874 1.00 87.56 564 HIS A C 1
ATOM 4798 O O . HIS A 1 564 ? -69.712 -12.628 37.006 1.00 87.56 564 HIS A O 1
ATOM 4804 N N . ALA A 1 565 ? -70.076 -12.385 34.809 1.00 91.50 565 ALA A N 1
ATOM 4805 C CA . ALA A 1 565 ? -71.530 -12.526 34.910 1.00 91.50 565 ALA A CA 1
ATOM 4806 C C . ALA A 1 565 ? -71.962 -13.906 35.447 1.00 91.50 565 ALA A C 1
ATOM 4808 O O . ALA A 1 565 ? -72.876 -13.983 36.268 1.00 91.50 565 ALA A O 1
ATOM 4809 N N . LYS A 1 566 ? -71.279 -14.988 35.040 1.00 90.25 566 LYS A N 1
ATOM 4810 C CA . LYS A 1 566 ? -71.517 -16.346 35.566 1.00 90.25 566 LYS A CA 1
ATOM 4811 C C . LYS A 1 566 ? -71.231 -16.445 37.065 1.00 90.25 566 LYS A C 1
ATOM 4813 O O . LYS A 1 566 ? -72.060 -16.992 37.785 1.00 90.25 566 LYS A O 1
ATOM 4818 N N . ARG A 1 567 ? -70.113 -15.871 37.535 1.00 85.06 567 ARG A N 1
ATOM 4819 C CA . ARG A 1 567 ? -69.771 -15.828 38.970 1.00 85.06 567 ARG A CA 1
ATOM 4820 C C . ARG A 1 567 ? -70.850 -15.120 39.790 1.00 85.06 567 ARG A C 1
ATOM 4822 O O . ARG A 1 567 ? -71.333 -15.678 40.766 1.00 85.06 567 ARG A O 1
ATOM 4829 N N . LEU A 1 568 ? -71.306 -13.950 39.337 1.00 87.94 568 LEU A N 1
ATOM 4830 C CA . LEU A 1 568 ? -72.378 -13.208 40.012 1.00 87.94 568 LEU A CA 1
ATOM 4831 C C . LEU A 1 568 ? -73.716 -13.968 40.032 1.00 87.94 568 LEU A C 1
ATOM 4833 O O . LEU A 1 568 ? -74.472 -13.871 40.997 1.00 87.94 568 LEU A O 1
ATOM 4837 N N . ALA A 1 569 ? -74.039 -14.716 38.974 1.00 89.69 569 ALA A N 1
ATOM 4838 C CA . ALA A 1 569 ? -75.247 -15.540 38.930 1.00 89.69 569 ALA A CA 1
ATOM 4839 C C . ALA A 1 569 ? -75.165 -16.744 39.887 1.00 89.69 569 ALA A C 1
ATOM 4841 O O . ALA A 1 569 ? -76.156 -17.089 40.531 1.00 89.69 569 ALA A O 1
ATOM 4842 N N . GLU A 1 570 ? -73.991 -17.367 40.001 1.00 85.19 570 GLU A N 1
ATOM 4843 C CA . GLU A 1 570 ? -73.744 -18.474 40.928 1.00 85.19 570 GLU A CA 1
ATOM 4844 C C . GLU A 1 570 ? -73.821 -18.023 42.392 1.00 85.19 570 GLU A C 1
ATOM 4846 O O . GLU A 1 570 ? -74.480 -18.678 43.200 1.00 85.19 570 GLU A O 1
ATOM 4851 N N . GLU A 1 571 ? -73.242 -16.867 42.722 1.00 82.69 571 GLU A N 1
ATOM 4852 C CA . GLU A 1 571 ? -73.353 -16.268 44.057 1.00 82.69 571 GLU A CA 1
ATOM 4853 C C . GLU A 1 571 ? -74.812 -15.991 44.442 1.00 82.69 571 GLU A C 1
ATOM 4855 O O . GLU A 1 571 ? -75.234 -16.357 45.541 1.00 82.69 571 GLU A O 1
ATOM 4860 N N . LYS A 1 572 ? -75.610 -15.424 43.524 1.00 86.44 572 LYS A N 1
ATOM 4861 C CA . LYS A 1 572 ? -77.055 -15.220 43.737 1.00 86.44 572 LYS A CA 1
ATOM 4862 C C . LYS A 1 572 ? -77.791 -16.537 43.967 1.00 86.44 572 LYS A C 1
ATOM 4864 O O . LYS A 1 572 ? -78.558 -16.650 44.915 1.00 86.44 572 LYS A O 1
ATOM 4869 N N . ARG A 1 573 ? -77.507 -17.561 43.158 1.00 84.94 573 ARG A N 1
ATOM 4870 C CA . ARG A 1 573 ? -78.120 -18.886 43.315 1.00 84.94 573 ARG A CA 1
ATOM 4871 C C . ARG A 1 573 ? -77.809 -19.500 44.682 1.00 84.94 573 ARG A C 1
ATOM 4873 O O . ARG A 1 573 ? -78.694 -20.075 45.310 1.00 84.94 573 ARG A O 1
ATOM 4880 N N . LEU A 1 574 ? -76.562 -19.403 45.143 1.00 81.44 574 LEU A N 1
ATOM 4881 C CA . LEU A 1 574 ? -76.165 -19.898 46.464 1.00 81.44 574 LEU A CA 1
ATOM 4882 C C . LEU A 1 574 ? -76.854 -19.126 47.594 1.00 81.44 574 LEU A C 1
ATOM 4884 O O . LEU A 1 574 ? -77.235 -19.731 48.596 1.00 81.44 574 LEU A O 1
ATOM 4888 N N . HIS A 1 575 ? -77.038 -17.817 47.424 1.00 79.00 575 HIS A N 1
ATOM 4889 C CA . HIS A 1 575 ? -77.771 -16.981 48.369 1.00 79.00 575 HIS A CA 1
ATOM 4890 C C . HIS A 1 575 ? -79.254 -17.381 48.461 1.00 79.00 575 HIS A C 1
ATOM 4892 O O . HIS A 1 575 ? -79.775 -17.553 49.561 1.00 79.00 575 HIS A O 1
ATOM 4898 N N . ASP A 1 576 ? -79.919 -17.616 47.329 1.00 82.06 576 ASP A N 1
ATOM 4899 C CA . ASP A 1 576 ? -81.328 -18.034 47.304 1.00 82.06 576 ASP A CA 1
ATOM 4900 C C . ASP A 1 576 ? -81.529 -19.414 47.955 1.00 82.06 576 ASP A C 1
ATOM 4902 O O . ASP A 1 576 ? -82.439 -19.600 48.765 1.00 82.06 576 ASP A O 1
ATOM 4906 N N . LEU A 1 577 ? -80.626 -20.367 47.683 1.00 83.50 577 LEU A N 1
ATOM 4907 C CA . LEU A 1 577 ? -80.624 -21.687 48.333 1.00 83.50 577 LEU A CA 1
ATOM 4908 C C . LEU A 1 577 ? -80.430 -21.592 49.852 1.00 83.50 577 LEU A C 1
ATOM 4910 O O . LEU A 1 577 ? -80.996 -22.383 50.611 1.00 83.50 577 LEU A O 1
ATOM 4914 N N . TYR A 1 578 ? -79.611 -20.645 50.307 1.00 78.50 578 TYR A N 1
ATOM 4915 C CA . TYR A 1 578 ? -79.415 -20.393 51.729 1.00 78.50 578 TYR A CA 1
ATOM 4916 C C . TYR A 1 578 ? -80.677 -19.791 52.371 1.00 78.50 578 TYR A C 1
ATOM 4918 O O . TYR A 1 578 ? -81.117 -20.273 53.417 1.00 78.50 578 TYR A O 1
ATOM 4926 N N . ALA A 1 579 ? -81.318 -18.822 51.710 1.00 79.50 579 ALA A N 1
ATOM 4927 C CA . ALA A 1 579 ? -82.572 -18.227 52.171 1.00 79.50 579 ALA A CA 1
ATOM 4928 C C . ALA A 1 579 ? -83.711 -19.260 52.279 1.00 79.50 579 ALA A C 1
ATOM 4930 O O . ALA A 1 579 ? -84.476 -19.241 53.248 1.00 79.50 579 ALA A O 1
ATOM 4931 N N . GLU A 1 580 ? -83.807 -20.208 51.338 1.00 77.81 580 GLU A N 1
ATOM 4932 C CA . GLU A 1 580 ? -84.748 -21.331 51.453 1.00 77.81 580 GLU A CA 1
ATOM 4933 C C . GLU A 1 580 ? -84.439 -22.239 52.648 1.00 77.81 580 GLU A C 1
ATOM 4935 O O . GLU A 1 580 ? -85.357 -22.654 53.360 1.00 77.81 580 GLU A O 1
ATOM 4940 N N . ARG A 1 581 ? -83.157 -22.513 52.920 1.00 78.31 581 ARG A N 1
ATOM 4941 C CA . ARG A 1 581 ? -82.751 -23.343 54.063 1.00 78.31 581 ARG A CA 1
ATOM 4942 C C . ARG A 1 581 ? -83.182 -22.731 55.398 1.00 78.31 581 ARG A C 1
ATOM 4944 O O . ARG A 1 581 ? -83.656 -23.466 56.260 1.00 78.31 581 ARG A O 1
ATOM 4951 N N . ILE A 1 582 ? -83.073 -21.409 55.560 1.00 68.19 582 ILE A N 1
ATOM 4952 C CA . ILE A 1 582 ? -83.569 -20.711 56.762 1.00 68.19 582 ILE A CA 1
ATOM 4953 C C . ILE A 1 582 ? -85.093 -20.844 56.887 1.00 68.19 582 ILE A C 1
ATOM 4955 O O . ILE A 1 582 ? -85.606 -21.053 57.989 1.00 68.19 582 ILE A O 1
ATOM 4959 N N . ARG A 1 583 ? -85.837 -20.747 55.775 1.00 72.06 583 ARG A N 1
ATOM 4960 C CA . ARG A 1 583 ? -87.304 -20.885 55.793 1.00 72.06 583 ARG A CA 1
ATOM 4961 C C . ARG A 1 583 ? -87.766 -22.277 56.226 1.00 72.06 583 ARG A C 1
ATOM 4963 O O . ARG A 1 583 ? -88.777 -22.369 56.913 1.00 72.06 583 ARG A O 1
ATOM 4970 N N . LEU A 1 584 ? -87.038 -23.326 55.842 1.00 71.31 584 LEU A N 1
ATOM 4971 C CA . LEU A 1 584 ? -87.367 -24.726 56.150 1.00 71.31 584 LEU A CA 1
ATOM 4972 C C . LEU A 1 584 ? -86.952 -25.181 57.559 1.00 71.31 584 LEU A C 1
ATOM 4974 O O . LEU A 1 584 ? -87.339 -26.269 57.981 1.00 71.31 584 LEU A O 1
ATOM 4978 N N . ALA A 1 585 ? -86.164 -24.388 58.289 1.00 68.94 585 ALA A N 1
ATOM 4979 C CA . ALA A 1 585 ? -85.759 -24.729 59.648 1.00 68.94 585 ALA A CA 1
ATOM 4980 C C . ALA A 1 585 ? -86.976 -24.681 60.594 1.00 68.94 585 ALA A C 1
ATOM 4982 O O . ALA A 1 585 ? -87.517 -23.612 60.882 1.00 68.94 585 ALA A O 1
ATOM 4983 N N . ASN A 1 586 ? -87.416 -25.847 61.077 1.00 68.19 586 ASN A N 1
ATOM 4984 C CA . ASN A 1 586 ? -88.619 -25.985 61.910 1.00 68.19 586 ASN A CA 1
ATOM 4985 C C . ASN A 1 586 ? -88.344 -25.794 63.408 1.00 68.19 586 ASN A C 1
ATOM 4987 O O . ASN A 1 586 ? -89.282 -25.707 64.198 1.00 68.19 586 ASN A O 1
ATOM 4991 N N . THR A 1 587 ? -87.074 -25.709 63.813 1.00 70.44 587 THR A N 1
ATOM 4992 C CA . THR A 1 587 ? -86.689 -25.465 65.206 1.00 70.44 587 THR A CA 1
ATOM 4993 C C . THR A 1 587 ? -85.949 -24.137 65.345 1.00 70.44 587 THR A C 1
ATOM 4995 O O . THR A 1 587 ? -85.053 -23.817 64.564 1.00 70.44 587 THR A O 1
ATOM 4998 N N . GLU A 1 588 ? -86.304 -23.350 66.365 1.00 71.69 588 GLU A N 1
ATOM 4999 C CA . GLU A 1 588 ? -85.646 -22.064 66.655 1.00 71.69 588 GLU A CA 1
ATOM 5000 C C . GLU A 1 588 ? -84.132 -22.225 66.847 1.00 71.69 588 GLU A C 1
ATOM 5002 O O . GLU A 1 588 ? -83.356 -21.364 66.441 1.00 71.69 588 GLU A O 1
ATOM 5007 N N . ARG A 1 589 ? -83.694 -23.369 67.386 1.00 72.62 589 ARG A N 1
ATOM 5008 C CA . ARG A 1 589 ? -82.276 -23.693 67.569 1.00 72.62 589 ARG A CA 1
ATOM 5009 C C . ARG A 1 589 ? -81.526 -23.852 66.244 1.00 72.62 589 ARG A C 1
ATOM 5011 O O . ARG A 1 589 ? -80.388 -23.402 66.143 1.00 72.62 589 ARG A O 1
ATOM 5018 N N . GLU A 1 590 ? -82.133 -24.480 65.238 1.00 71.25 590 GLU A N 1
ATOM 5019 C CA . GLU A 1 590 ? -81.527 -24.599 63.904 1.00 71.25 590 GLU A CA 1
ATOM 5020 C C . GLU A 1 590 ? -81.426 -23.240 63.216 1.00 71.25 590 GLU A C 1
ATOM 5022 O O . GLU A 1 590 ? -80.398 -22.958 62.601 1.00 71.25 590 GLU A O 1
ATOM 5027 N N . LYS A 1 591 ? -82.437 -22.374 63.378 1.00 74.50 591 LYS A N 1
ATOM 5028 C CA . LYS A 1 591 ? -82.373 -20.988 62.891 1.00 74.50 591 LYS A CA 1
ATOM 5029 C C . LYS A 1 591 ? -81.240 -20.216 63.556 1.00 74.50 591 LYS A C 1
ATOM 5031 O O . LYS A 1 591 ? -80.402 -19.675 62.849 1.00 74.50 591 LYS A O 1
ATOM 5036 N N . GLN A 1 592 ? -81.134 -20.260 64.885 1.00 75.94 592 GLN A N 1
ATOM 5037 C CA . GLN A 1 592 ? -80.066 -19.571 65.619 1.00 75.94 592 GLN A CA 1
ATOM 5038 C C . GLN A 1 592 ? -78.665 -20.067 65.235 1.00 75.94 592 GLN A C 1
ATOM 5040 O O . GLN A 1 592 ? -77.747 -19.264 65.090 1.00 75.94 592 GLN A O 1
ATOM 5045 N N . LEU A 1 593 ? -78.476 -21.379 65.041 1.00 76.06 593 LEU A N 1
ATOM 5046 C CA . LEU A 1 593 ? -77.191 -21.921 64.584 1.00 76.06 593 LEU A CA 1
ATOM 5047 C C . LEU A 1 593 ? -76.879 -21.508 63.139 1.00 76.06 593 LEU A C 1
ATOM 5049 O O . LEU A 1 593 ? -75.734 -21.169 62.841 1.00 76.06 593 LEU A O 1
ATOM 5053 N N . ALA A 1 594 ? -77.874 -21.516 62.247 1.00 75.88 594 ALA A N 1
ATOM 5054 C CA . ALA A 1 594 ? -77.706 -21.078 60.864 1.00 75.88 594 ALA A CA 1
ATOM 5055 C C . ALA A 1 594 ? -77.388 -19.577 60.768 1.00 75.88 594 ALA A C 1
ATOM 5057 O O . ALA A 1 594 ? -76.474 -19.210 60.027 1.00 75.88 594 ALA A O 1
ATOM 5058 N N . GLU A 1 595 ? -78.079 -18.744 61.549 1.00 82.25 595 GLU A N 1
ATOM 5059 C CA . GLU A 1 595 ? -77.837 -17.302 61.676 1.00 82.25 595 GLU A CA 1
ATOM 5060 C C . GLU A 1 595 ? -76.453 -17.022 62.276 1.00 82.25 595 GLU A C 1
ATOM 5062 O O . GLU A 1 595 ? -75.719 -16.181 61.766 1.00 82.25 595 GLU A O 1
ATOM 5067 N N . ALA A 1 596 ? -76.028 -17.769 63.302 1.00 82.12 596 ALA A N 1
ATOM 5068 C CA . ALA A 1 596 ? -74.693 -17.622 63.886 1.00 82.12 596 ALA A CA 1
ATOM 5069 C C . ALA A 1 596 ? -73.574 -17.995 62.896 1.00 82.12 596 ALA A C 1
ATOM 5071 O O . ALA A 1 596 ? -72.553 -17.308 62.811 1.00 82.12 596 ALA A O 1
ATOM 5072 N N . HIS A 1 597 ? -73.758 -19.068 62.119 1.00 79.25 597 HIS A N 1
ATOM 5073 C CA . HIS A 1 597 ? -72.814 -19.448 61.066 1.00 79.25 597 HIS A CA 1
ATOM 5074 C C . HIS A 1 597 ? -72.741 -18.404 59.943 1.00 79.25 597 HIS A C 1
ATOM 5076 O O . HIS A 1 597 ? -71.651 -18.132 59.437 1.00 79.25 597 HIS A O 1
ATOM 5082 N N . GLU A 1 598 ? -73.868 -17.806 59.559 1.00 82.00 598 GLU A N 1
ATOM 5083 C CA . GLU A 1 598 ? -73.898 -16.730 58.566 1.00 82.00 598 GLU A CA 1
ATOM 5084 C C . GLU A 1 598 ? -73.262 -15.450 59.088 1.00 82.00 598 GLU A C 1
ATOM 5086 O O . GLU A 1 598 ? -72.437 -14.864 58.390 1.00 82.00 598 GLU A O 1
ATOM 5091 N N . ALA A 1 599 ? -73.567 -15.058 60.326 1.00 85.06 599 ALA A N 1
ATOM 5092 C CA . ALA A 1 599 ? -72.943 -13.916 60.978 1.00 85.06 599 ALA A CA 1
ATOM 5093 C C . ALA A 1 599 ? -71.416 -14.064 60.976 1.00 85.06 599 ALA A C 1
ATOM 5095 O O . ALA A 1 599 ? -70.712 -13.144 60.563 1.00 85.06 599 ALA A O 1
ATOM 5096 N N . LYS A 1 600 ? -70.905 -15.259 61.304 1.00 86.75 600 LYS A N 1
ATOM 5097 C CA . LYS A 1 600 ? -69.469 -15.555 61.237 1.00 86.75 600 LYS A CA 1
ATOM 5098 C C . LYS A 1 600 ? -68.916 -15.490 59.808 1.00 86.75 600 LYS A C 1
ATOM 5100 O O . LYS A 1 600 ? -67.849 -14.924 59.595 1.00 86.75 600 LYS A O 1
ATOM 5105 N N . ARG A 1 601 ? -69.634 -16.021 58.811 1.00 85.44 601 ARG A N 1
ATOM 5106 C CA . ARG A 1 601 ? -69.230 -15.921 57.396 1.00 85.44 601 ARG A CA 1
ATOM 5107 C C . ARG A 1 601 ? -69.174 -14.463 56.932 1.00 85.44 601 ARG A C 1
ATOM 5109 O O . ARG A 1 601 ? -68.259 -14.089 56.207 1.00 85.44 601 ARG A O 1
ATOM 5116 N N . LEU A 1 602 ? -70.139 -13.640 57.339 1.00 85.25 602 LEU A N 1
ATOM 5117 C CA . LEU A 1 602 ? -70.172 -12.211 57.034 1.00 85.25 602 LEU A CA 1
ATOM 5118 C C . LEU A 1 602 ? -69.042 -11.460 57.743 1.00 85.25 602 LEU A C 1
ATOM 5120 O O . LEU A 1 602 ? -68.465 -10.558 57.145 1.00 85.25 602 LEU A O 1
ATOM 5124 N N . GLU A 1 603 ? -68.694 -11.827 58.976 1.00 87.06 603 GLU A N 1
ATOM 5125 C CA . GLU A 1 603 ? -67.513 -11.295 59.666 1.00 87.06 603 GLU A CA 1
ATOM 5126 C C . GLU A 1 603 ? -66.213 -11.673 58.950 1.00 87.06 603 GLU A C 1
ATOM 5128 O O . GLU A 1 603 ? -65.383 -10.799 58.709 1.00 87.06 603 GLU A O 1
ATOM 5133 N N . GLU A 1 604 ? -66.053 -12.933 58.538 1.00 86.81 604 GLU A N 1
ATOM 5134 C CA . GLU A 1 604 ? -64.885 -13.391 57.775 1.00 86.81 604 GLU A CA 1
ATOM 5135 C C . GLU A 1 604 ? -64.783 -12.691 56.413 1.00 86.81 604 GLU A C 1
ATOM 5137 O O . GLU A 1 604 ? -63.697 -12.261 56.028 1.00 86.81 604 GLU A O 1
ATOM 5142 N N . LEU A 1 605 ? -65.903 -12.507 55.704 1.00 87.00 605 LEU A N 1
ATOM 5143 C CA . LEU A 1 605 ? -65.946 -11.755 54.447 1.00 87.00 605 LEU A CA 1
ATOM 5144 C C . LEU A 1 605 ? -65.621 -10.275 54.655 1.00 87.00 605 LEU A C 1
ATOM 5146 O O . LEU A 1 605 ? -64.846 -9.721 53.884 1.00 87.00 605 LEU A O 1
ATOM 5150 N N . LYS A 1 606 ? -66.152 -9.642 55.709 1.00 91.75 606 LYS A N 1
ATOM 5151 C CA . LYS A 1 606 ? -65.808 -8.255 56.063 1.00 91.75 606 LYS A CA 1
ATOM 5152 C C . LYS A 1 606 ? -64.327 -8.123 56.403 1.00 91.75 606 LYS A C 1
ATOM 5154 O O . LYS A 1 606 ? -63.697 -7.162 55.972 1.00 91.75 606 LYS A O 1
ATOM 5159 N N . LEU A 1 607 ? -63.763 -9.086 57.132 1.00 90.31 607 LEU A N 1
ATOM 5160 C CA . LEU A 1 607 ? -62.341 -9.110 57.468 1.00 90.31 607 LEU A CA 1
ATOM 5161 C C . LEU A 1 607 ? -61.476 -9.304 56.214 1.00 90.31 607 LEU A C 1
ATOM 5163 O O . LEU A 1 607 ? -60.498 -8.584 56.032 1.00 90.31 607 LEU A O 1
ATOM 5167 N N . GLN A 1 608 ? -61.851 -10.224 55.321 1.00 85.31 608 GLN A N 1
ATOM 5168 C CA . GLN A 1 608 ? -61.170 -10.418 54.037 1.00 85.31 608 GLN A CA 1
ATOM 5169 C C . GLN A 1 608 ? -61.267 -9.181 53.142 1.00 85.31 608 GLN A C 1
ATOM 5171 O O . GLN A 1 608 ? -60.275 -8.792 52.535 1.00 85.31 608 GLN A O 1
ATOM 5176 N N . GLU A 1 609 ? -62.433 -8.540 53.068 1.00 89.88 609 GLU A N 1
ATOM 5177 C CA . GLU A 1 609 ? -62.627 -7.317 52.291 1.00 89.88 609 GLU A CA 1
ATOM 5178 C C . GLU A 1 609 ? -61.789 -6.163 52.856 1.00 89.88 609 GLU A C 1
ATOM 5180 O O . GLU A 1 609 ? -61.193 -5.411 52.088 1.00 89.88 609 GLU A O 1
ATOM 5185 N N . GLN A 1 610 ? -61.689 -6.039 54.183 1.00 90.56 610 GLN A N 1
ATOM 5186 C CA . GLN A 1 610 ? -60.816 -5.057 54.830 1.00 90.56 610 GLN A CA 1
ATOM 5187 C C . GLN A 1 610 ? -59.336 -5.319 54.537 1.00 90.56 610 GLN A C 1
ATOM 5189 O O . GLN A 1 610 ? -58.633 -4.387 54.153 1.00 90.56 610 GLN A O 1
ATOM 5194 N N . LEU A 1 611 ? -58.870 -6.567 54.667 1.00 90.50 611 LEU A N 1
ATOM 5195 C CA . LEU A 1 611 ? -57.491 -6.937 54.332 1.00 90.50 611 LEU A CA 1
ATOM 5196 C C . LEU A 1 611 ? -57.187 -6.663 52.859 1.00 90.50 611 LEU A C 1
ATOM 5198 O O . LEU A 1 611 ? -56.161 -6.068 52.546 1.00 90.50 611 LEU A O 1
ATOM 5202 N N . LYS A 1 612 ? -58.109 -7.015 51.961 1.00 91.00 612 LYS A N 1
ATOM 5203 C CA . LYS A 1 612 ? -57.961 -6.762 50.530 1.00 91.00 612 LYS A CA 1
ATOM 5204 C C . LYS A 1 612 ? -57.935 -5.267 50.210 1.00 91.00 612 LYS A C 1
ATOM 5206 O O . LYS A 1 612 ? -57.088 -4.845 49.440 1.00 91.00 612 LYS A O 1
ATOM 5211 N N . LYS A 1 613 ? -58.794 -4.451 50.833 1.00 92.81 613 LYS A N 1
ATOM 5212 C CA . LYS A 1 613 ? -58.747 -2.985 50.688 1.00 92.81 613 LYS A CA 1
ATOM 5213 C C . LYS A 1 613 ? -57.413 -2.415 51.161 1.00 92.81 613 LYS A C 1
ATOM 5215 O O . LYS A 1 613 ? -56.852 -1.576 50.472 1.00 92.81 613 LYS A O 1
ATOM 5220 N N . GLN A 1 614 ? -56.877 -2.899 52.283 1.00 90.44 614 GLN A N 1
ATOM 5221 C CA . GLN A 1 614 ? -55.553 -2.487 52.760 1.00 90.44 614 GLN A CA 1
ATOM 5222 C C . GLN A 1 614 ? -54.430 -2.914 51.806 1.00 90.44 614 GLN A C 1
ATOM 5224 O O . GLN A 1 614 ? -53.489 -2.154 51.584 1.00 90.44 614 GLN A O 1
ATOM 5229 N N . GLU A 1 615 ? -54.510 -4.117 51.235 1.00 91.25 615 GLU A N 1
ATOM 5230 C CA . GLU A 1 615 ? -53.559 -4.585 50.226 1.00 91.25 615 GLU A CA 1
ATOM 5231 C C . GLU A 1 615 ? -53.649 -3.768 48.934 1.00 91.25 615 GLU A C 1
ATOM 5233 O O . GLU A 1 615 ? -52.610 -3.358 48.422 1.00 91.25 615 GLU A O 1
ATOM 5238 N N . ASP A 1 616 ? -54.858 -3.484 48.446 1.00 89.88 616 ASP A N 1
ATOM 5239 C CA . ASP A 1 616 ? -55.109 -2.682 47.247 1.00 89.88 616 ASP A CA 1
ATOM 5240 C C . ASP A 1 616 ? -54.638 -1.231 47.452 1.00 89.88 616 ASP A C 1
ATOM 5242 O O . ASP A 1 616 ? -53.912 -0.706 46.612 1.00 89.88 616 ASP A O 1
ATOM 5246 N N . GLU A 1 617 ? -54.949 -0.600 48.592 1.00 91.75 617 GLU A N 1
ATOM 5247 C CA . GLU A 1 617 ? -54.465 0.745 48.949 1.00 91.75 617 GLU A CA 1
ATOM 5248 C C . GLU A 1 617 ? -52.936 0.788 49.046 1.00 91.75 617 GLU A C 1
ATOM 5250 O O . GLU A 1 617 ? -52.302 1.715 48.541 1.00 91.75 617 GLU A O 1
ATOM 5255 N N . ARG A 1 618 ? -52.318 -0.235 49.649 1.00 92.62 618 ARG A N 1
ATOM 5256 C CA . ARG A 1 618 ? -50.858 -0.354 49.727 1.00 92.62 618 ARG A CA 1
ATOM 5257 C C . ARG A 1 618 ? -50.239 -0.560 48.344 1.00 92.62 618 ARG A C 1
ATOM 5259 O O . ARG A 1 618 ? -49.210 0.041 48.049 1.00 92.62 618 ARG A O 1
ATOM 5266 N N . GLN A 1 619 ? -50.834 -1.398 47.496 1.00 87.12 619 GLN A N 1
ATOM 5267 C CA . GLN A 1 619 ? -50.377 -1.593 46.119 1.00 87.12 619 GLN A CA 1
ATOM 5268 C C . GLN A 1 619 ? -50.540 -0.316 45.294 1.00 87.12 619 GLN A C 1
ATOM 5270 O O . GLN A 1 619 ? -49.652 0.017 44.512 1.00 87.12 619 GLN A O 1
ATOM 5275 N N . GLU A 1 620 ? -51.629 0.425 45.487 1.00 91.94 620 GLU A N 1
ATOM 5276 C CA . GLU A 1 620 ? -51.865 1.695 44.813 1.00 91.94 620 GLU A CA 1
ATOM 5277 C C . GLU A 1 620 ? -50.883 2.775 45.282 1.00 91.94 620 GLU A C 1
ATOM 5279 O O . GLU A 1 620 ? -50.366 3.515 44.449 1.00 91.94 620 GLU A O 1
ATOM 5284 N N . GLN A 1 621 ? -50.553 2.834 46.576 1.00 90.56 621 GLN A N 1
ATOM 5285 C CA . GLN A 1 621 ? -49.502 3.716 47.097 1.00 90.56 621 GLN A CA 1
ATOM 5286 C C . GLN A 1 621 ? -48.135 3.378 46.505 1.00 90.56 621 GLN A C 1
ATOM 5288 O O . GLN A 1 621 ? -47.498 4.263 45.942 1.00 90.56 621 GLN A O 1
ATOM 5293 N N . ILE A 1 622 ? -47.728 2.103 46.540 1.00 91.50 622 ILE A N 1
ATOM 5294 C CA . ILE A 1 622 ? -46.470 1.646 45.927 1.00 91.50 622 ILE A CA 1
ATOM 5295 C C . ILE A 1 622 ? -46.443 2.015 44.444 1.00 91.50 622 ILE A C 1
ATOM 5297 O O . ILE A 1 622 ? -45.434 2.495 43.936 1.00 91.50 622 ILE A O 1
ATOM 5301 N N . ARG A 1 623 ? -47.562 1.827 43.741 1.00 90.06 623 ARG A N 1
ATOM 5302 C CA . ARG A 1 623 ? -47.670 2.172 42.327 1.00 90.06 623 ARG A CA 1
ATOM 5303 C C . ARG A 1 623 ? -47.557 3.679 42.094 1.00 90.06 623 ARG A C 1
ATOM 5305 O O . ARG A 1 623 ? -46.868 4.082 41.165 1.00 90.06 623 ARG A O 1
ATOM 5312 N N . ARG A 1 624 ? -48.203 4.516 42.910 1.00 91.81 624 ARG A N 1
ATOM 5313 C CA . ARG A 1 624 ? -48.110 5.983 42.803 1.00 91.81 624 ARG A CA 1
ATOM 5314 C C . ARG A 1 624 ? -46.699 6.480 43.105 1.00 91.81 624 ARG A C 1
ATOM 5316 O O . ARG A 1 624 ? -46.197 7.309 42.357 1.00 91.81 624 ARG A O 1
ATOM 5323 N N . GLU A 1 625 ? -46.050 5.945 44.136 1.00 91.38 625 GLU A N 1
ATOM 5324 C CA . GLU A 1 625 ? -44.650 6.248 44.457 1.00 91.38 625 GLU A CA 1
ATOM 5325 C C . GLU A 1 625 ? -43.727 5.865 43.296 1.00 91.38 625 GLU A C 1
ATOM 5327 O O . GLU A 1 625 ? -42.924 6.684 42.859 1.00 91.38 625 GLU A O 1
ATOM 5332 N N . GLN A 1 626 ? -43.905 4.670 42.725 1.00 89.00 626 GLN A N 1
ATOM 5333 C CA . GLN A 1 626 ? -43.165 4.239 41.537 1.00 89.00 626 GLN A CA 1
ATOM 5334 C C . GLN A 1 626 ? -43.417 5.163 40.338 1.00 89.00 626 GLN A C 1
ATOM 5336 O O . GLN A 1 626 ? -42.466 5.583 39.686 1.00 89.00 626 GLN A O 1
ATOM 5341 N N . GLU A 1 627 ? -44.669 5.540 40.064 1.00 91.50 627 GLU A N 1
ATOM 5342 C CA . GLU A 1 627 ? -45.012 6.462 38.973 1.00 91.50 627 GLU A CA 1
ATOM 5343 C C . GLU A 1 627 ? -44.419 7.872 39.192 1.00 91.50 627 GLU A C 1
ATOM 5345 O O . GLU A 1 627 ? -44.017 8.538 38.234 1.00 91.50 627 GLU A O 1
ATOM 5350 N N . GLU A 1 628 ? -44.347 8.357 40.432 1.00 92.44 628 GLU A N 1
ATOM 5351 C CA . GLU A 1 628 ? -43.719 9.639 40.771 1.00 92.44 628 GLU A CA 1
ATOM 5352 C C . GLU A 1 628 ? -42.189 9.593 40.669 1.00 92.44 628 GLU A C 1
ATOM 5354 O O . GLU A 1 628 ? -41.583 10.524 40.125 1.00 92.44 628 GLU A O 1
ATOM 5359 N N . GLU A 1 629 ? -41.556 8.518 41.143 1.00 89.56 629 GLU A N 1
ATOM 5360 C CA . GLU A 1 629 ? -40.119 8.283 40.983 1.00 89.56 629 GLU A CA 1
ATOM 5361 C C . GLU A 1 629 ? -39.738 8.170 39.505 1.00 89.56 629 GLU A C 1
ATOM 5363 O O . GLU A 1 629 ? -38.777 8.803 39.057 1.00 89.56 629 GLU A O 1
ATOM 5368 N N . GLU A 1 630 ? -40.529 7.440 38.718 1.00 87.81 630 GLU A N 1
ATOM 5369 C CA . GLU A 1 630 ? -40.337 7.325 37.276 1.00 87.81 630 GLU A CA 1
ATOM 5370 C C . GLU A 1 630 ? -40.433 8.689 36.584 1.00 87.81 630 GLU A C 1
ATOM 5372 O O . GLU A 1 630 ? -39.547 9.029 35.792 1.00 87.81 630 GLU A O 1
ATOM 5377 N N . LYS A 1 631 ? -41.433 9.514 36.928 1.00 91.69 631 LYS A N 1
ATOM 5378 C CA . LYS A 1 631 ? -41.571 10.885 36.401 1.00 91.69 631 LYS A CA 1
ATOM 5379 C C . LYS A 1 631 ? -40.397 11.780 36.790 1.00 91.69 631 LYS A C 1
ATOM 5381 O O . LYS A 1 631 ? -39.940 12.575 35.968 1.00 91.69 631 LYS A O 1
ATOM 5386 N N . ARG A 1 632 ? -39.877 11.662 38.017 1.00 90.38 632 ARG A N 1
ATOM 5387 C CA . ARG A 1 632 ? -38.685 12.413 38.451 1.00 90.38 632 ARG A CA 1
ATOM 5388 C C . ARG A 1 632 ? -37.447 12.015 37.649 1.00 90.38 632 ARG A C 1
ATOM 5390 O O . ARG A 1 632 ? -36.749 12.894 37.147 1.00 90.38 632 ARG A O 1
ATOM 5397 N N . LEU A 1 633 ? -37.210 10.715 37.476 1.00 90.44 633 LEU A N 1
ATOM 5398 C CA . LEU A 1 633 ? -36.090 10.195 36.685 1.00 90.44 633 LEU A CA 1
ATOM 5399 C C . LEU A 1 633 ? -36.229 10.519 35.192 1.00 90.44 633 LEU A C 1
ATOM 5401 O O . LEU A 1 633 ? -35.235 10.685 34.485 1.00 90.44 633 LEU A O 1
ATOM 5405 N N . GLU A 1 634 ? -37.449 10.578 34.663 1.00 89.50 634 GLU A N 1
ATOM 5406 C CA . GLU A 1 634 ? -37.705 11.020 33.292 1.00 89.50 634 GLU A CA 1
ATOM 5407 C C . GLU A 1 634 ? -37.403 12.513 33.110 1.00 89.50 634 GLU A C 1
ATOM 5409 O O . GLU A 1 634 ? -36.716 12.882 32.154 1.00 89.50 634 GLU A O 1
ATOM 5414 N N . LEU A 1 635 ? -37.830 13.357 34.055 1.00 89.69 635 LEU A N 1
ATOM 5415 C CA . LEU A 1 635 ? -37.534 14.788 34.035 1.00 89.69 635 LEU A CA 1
ATOM 5416 C C . LEU A 1 635 ? -36.022 15.049 34.108 1.00 89.69 635 LEU A C 1
ATOM 5418 O O . LEU A 1 635 ? -35.500 15.813 33.300 1.00 89.69 635 LEU A O 1
ATOM 5422 N N . GLU A 1 636 ? -35.303 14.371 35.006 1.00 88.94 636 GLU A N 1
ATOM 5423 C CA . GLU A 1 636 ? -33.842 14.481 35.117 1.00 88.94 636 GLU A CA 1
ATOM 5424 C C . GLU A 1 636 ? -33.143 14.080 33.806 1.00 88.94 636 GLU A C 1
ATOM 5426 O O . GLU A 1 636 ? -32.311 14.831 33.288 1.00 88.94 636 GLU A O 1
ATOM 5431 N N . ARG A 1 637 ? -33.554 12.961 33.189 1.00 87.75 637 ARG A N 1
ATOM 5432 C CA . ARG A 1 637 ? -33.037 12.521 31.879 1.00 87.75 637 ARG A CA 1
ATOM 5433 C C . ARG A 1 637 ? -33.289 13.547 30.771 1.00 87.75 637 ARG A C 1
ATOM 5435 O O . ARG A 1 637 ? -32.412 13.762 29.930 1.00 87.75 637 ARG A O 1
ATOM 5442 N N . LEU A 1 638 ? -34.455 14.196 30.763 1.00 87.50 638 LEU A N 1
ATOM 5443 C CA . LEU A 1 638 ? -34.781 15.264 29.812 1.00 87.50 638 LEU A CA 1
ATOM 5444 C C . LEU A 1 638 ? -33.903 16.505 30.020 1.00 87.50 638 LEU A C 1
ATOM 5446 O O . LEU A 1 638 ? -33.407 17.088 29.050 1.00 87.50 638 LEU A O 1
ATOM 5450 N N . GLU A 1 639 ? -33.666 16.909 31.268 1.00 89.12 639 GLU A N 1
ATOM 5451 C CA . GLU A 1 639 ? -32.795 18.046 31.561 1.00 89.12 639 GLU A CA 1
ATOM 5452 C C . GLU A 1 639 ? -31.334 17.778 31.181 1.00 89.12 639 GLU A C 1
ATOM 5454 O O . GLU A 1 639 ? -30.672 18.659 30.616 1.00 89.12 639 GLU A O 1
ATOM 5459 N N . GLU A 1 640 ? -30.835 16.568 31.442 1.00 87.12 640 GLU A N 1
ATOM 5460 C CA . GLU A 1 640 ? -29.504 16.126 31.027 1.00 87.12 640 GLU A CA 1
ATOM 5461 C C . GLU A 1 640 ? -29.354 16.105 29.503 1.00 87.12 640 GLU A C 1
ATOM 5463 O O . GLU A 1 640 ? -28.351 16.606 28.981 1.00 87.12 640 GLU A O 1
ATOM 5468 N N . ALA A 1 641 ? -30.359 15.591 28.785 1.00 85.75 641 ALA A N 1
ATOM 5469 C CA . ALA A 1 641 ? -30.381 15.574 27.326 1.00 85.75 641 ALA A CA 1
ATOM 5470 C C . ALA A 1 641 ? -30.327 16.996 26.747 1.00 85.75 641 ALA A C 1
ATOM 5472 O O . ALA A 1 641 ? -29.458 17.289 25.925 1.00 85.75 641 ALA A O 1
ATOM 5473 N N . ARG A 1 642 ? -31.157 17.918 27.253 1.00 87.88 642 ARG A N 1
ATOM 5474 C CA . ARG A 1 642 ? -31.164 19.332 26.837 1.00 87.88 642 ARG A CA 1
ATOM 5475 C C . ARG A 1 642 ? -29.814 20.016 27.088 1.00 87.88 642 ARG A C 1
ATOM 5477 O O . ARG A 1 642 ? -29.278 20.678 26.201 1.00 87.88 642 ARG A O 1
ATOM 5484 N N . ARG A 1 643 ? -29.211 19.817 28.269 1.00 88.62 643 ARG A N 1
ATOM 5485 C CA . ARG A 1 643 ? -27.867 20.346 28.588 1.00 88.62 643 ARG A CA 1
ATOM 5486 C C . ARG A 1 643 ? -26.783 19.755 27.687 1.00 88.62 643 ARG A C 1
ATOM 5488 O O . ARG A 1 643 ? -25.795 20.428 27.384 1.00 88.62 643 ARG A O 1
ATOM 5495 N N . PHE A 1 644 ? -26.913 18.488 27.301 1.00 86.81 644 PHE A N 1
ATOM 5496 C CA . PHE A 1 644 ? -25.986 17.834 26.385 1.00 86.81 644 PHE A CA 1
ATOM 5497 C C . PHE A 1 644 ? -26.117 18.390 24.961 1.00 86.81 644 PHE A C 1
ATOM 5499 O O . PHE A 1 644 ? -25.102 18.719 24.346 1.00 86.81 644 PHE A O 1
ATOM 5506 N N . GLU A 1 645 ? -27.340 18.559 24.464 1.00 82.75 645 GLU A N 1
ATOM 5507 C CA . GLU A 1 645 ? -27.617 19.124 23.140 1.00 82.75 645 GLU A CA 1
ATOM 5508 C C . GLU A 1 645 ? -27.102 20.557 22.999 1.00 82.75 645 GLU A C 1
ATOM 5510 O O . GLU A 1 645 ? -26.414 20.869 22.027 1.00 82.75 645 GLU A O 1
ATOM 5515 N N . GLU A 1 646 ? -27.331 21.411 23.997 1.00 85.62 646 GLU A N 1
ATOM 5516 C CA . GLU A 1 646 ? -26.842 22.794 23.991 1.00 85.62 646 GLU A CA 1
ATOM 5517 C C . GLU A 1 646 ? -25.302 22.858 23.934 1.00 85.62 646 GLU A C 1
ATOM 5519 O O . GLU A 1 646 ? -24.716 23.603 23.138 1.00 85.62 646 GLU A O 1
ATOM 5524 N N . LYS A 1 647 ? -24.619 22.006 24.714 1.00 85.69 647 LYS A N 1
ATOM 5525 C CA . LYS A 1 647 ? -23.151 21.868 24.667 1.00 85.69 647 LYS A CA 1
ATOM 5526 C C . LYS A 1 647 ? -22.664 21.404 23.296 1.00 85.69 647 LYS A C 1
ATOM 5528 O O . LYS A 1 647 ? -21.614 21.854 22.828 1.00 85.69 647 LYS A O 1
ATOM 5533 N N . GLU A 1 648 ? -23.394 20.498 22.659 1.00 81.00 648 GLU A N 1
ATOM 5534 C CA . GLU A 1 648 ? -23.046 19.971 21.344 1.00 81.00 648 GLU A CA 1
ATOM 5535 C C . GLU A 1 648 ? -23.274 20.986 20.222 1.00 81.00 648 GLU A C 1
ATOM 5537 O O . GLU A 1 648 ? -22.409 21.112 19.351 1.00 81.00 648 GLU A O 1
ATOM 5542 N N . LEU A 1 649 ? -24.355 21.769 20.277 1.00 77.06 649 LEU A N 1
ATOM 5543 C CA . LEU A 1 649 ? -24.614 22.867 19.343 1.00 77.06 649 LEU A CA 1
ATOM 5544 C C . LEU A 1 649 ? -23.534 23.946 19.431 1.00 77.06 649 LEU A C 1
ATOM 5546 O O . LEU A 1 649 ? -22.974 24.339 18.405 1.00 77.06 649 LEU A O 1
ATOM 5550 N N . LYS A 1 650 ? -23.165 24.362 20.648 1.00 87.88 650 LYS A N 1
ATOM 5551 C CA . LYS A 1 650 ? -22.081 25.332 20.851 1.00 87.88 650 LYS A CA 1
ATOM 5552 C C . LYS A 1 650 ? -20.748 24.816 20.300 1.00 87.88 650 LYS A C 1
ATOM 5554 O O . LYS A 1 650 ? -20.065 25.527 19.564 1.00 87.88 650 LYS A O 1
ATOM 5559 N N . ARG A 1 651 ? -20.409 23.548 20.571 1.00 87.19 651 ARG A N 1
ATOM 5560 C CA . ARG A 1 651 ? -19.203 22.903 20.023 1.00 87.19 651 ARG A CA 1
ATOM 5561 C C . ARG A 1 651 ? -19.218 22.860 18.489 1.00 87.19 651 ARG A C 1
ATOM 5563 O O . ARG A 1 651 ? -18.177 23.080 17.871 1.00 87.19 651 ARG A O 1
ATOM 5570 N N . LEU A 1 652 ? -20.360 22.548 17.875 1.00 81.25 652 LEU A N 1
ATOM 5571 C CA . LEU A 1 652 ? -20.519 22.505 16.417 1.00 81.25 652 LEU A CA 1
ATOM 5572 C C . LEU A 1 652 ? -20.354 23.889 15.781 1.00 81.25 652 LEU A C 1
ATOM 5574 O O . LEU A 1 652 ? -19.679 24.003 14.758 1.00 81.25 652 LEU A O 1
ATOM 5578 N N . HIS A 1 653 ? -20.921 24.928 16.396 1.00 85.38 653 HIS A N 1
ATOM 5579 C CA . HIS A 1 653 ? -20.783 26.306 15.930 1.00 85.38 653 HIS A CA 1
ATOM 5580 C C . HIS A 1 653 ? -19.316 26.766 15.953 1.00 85.38 653 HIS A C 1
ATOM 5582 O O . HIS A 1 653 ? -18.803 27.231 14.935 1.00 85.38 653 HIS A O 1
ATOM 5588 N N . GLU A 1 654 ? -18.601 26.519 17.057 1.00 86.69 654 GLU A N 1
ATOM 5589 C CA . GLU A 1 654 ? -17.163 26.810 17.175 1.00 86.69 654 GLU A CA 1
ATOM 5590 C C . GLU A 1 654 ? -16.312 26.017 16.162 1.00 86.69 654 GLU A C 1
ATOM 5592 O O . GLU A 1 654 ? -15.339 26.535 15.609 1.00 86.69 654 GLU A O 1
ATOM 5597 N N . GLU A 1 655 ? -16.647 24.747 15.895 1.00 85.88 655 GLU A N 1
ATOM 5598 C CA . GLU A 1 655 ? -15.927 23.944 14.898 1.00 85.88 655 GLU A CA 1
ATOM 5599 C C . GLU A 1 655 ? -16.160 24.459 13.469 1.00 85.88 655 GLU A C 1
ATOM 5601 O O . GLU A 1 655 ? -15.225 24.451 12.664 1.00 85.88 655 GLU A O 1
ATOM 5606 N N . ASN A 1 656 ? -17.371 24.924 13.153 1.00 85.62 656 ASN A N 1
ATOM 5607 C CA . ASN A 1 656 ? -17.698 25.487 11.843 1.00 85.62 656 ASN A CA 1
ATOM 5608 C C . ASN A 1 656 ? -16.994 26.826 11.604 1.00 85.62 656 ASN A C 1
ATOM 5610 O O . ASN A 1 656 ? -16.335 26.963 10.575 1.00 85.62 656 ASN A O 1
ATOM 5614 N N . GLN A 1 657 ? -17.011 27.743 12.576 1.00 87.81 657 GLN A N 1
ATOM 5615 C CA . GLN A 1 657 ? -16.265 29.007 12.487 1.00 87.81 657 GLN A CA 1
ATOM 5616 C C . GLN A 1 657 ? -14.768 28.763 12.232 1.00 87.81 657 GLN A C 1
ATOM 5618 O O . GLN A 1 657 ? -14.192 29.303 11.290 1.00 87.81 657 GLN A O 1
ATOM 5623 N N . ARG A 1 658 ? -14.144 27.830 12.971 1.00 86.69 658 ARG A N 1
ATOM 5624 C CA . ARG A 1 658 ? -12.730 27.459 12.755 1.00 86.69 658 ARG A CA 1
ATOM 5625 C C . ARG A 1 658 ? -12.455 26.887 11.366 1.00 86.69 658 ARG A C 1
ATOM 5627 O O . ARG A 1 658 ? -11.345 27.023 10.850 1.00 86.69 658 ARG A O 1
ATOM 5634 N N . ARG A 1 659 ? -13.416 26.175 10.770 1.00 79.62 659 ARG A N 1
ATOM 5635 C CA . ARG A 1 659 ? -13.271 25.631 9.410 1.00 79.62 659 ARG A CA 1
ATOM 5636 C C . ARG A 1 659 ? -13.349 26.733 8.361 1.00 79.62 659 ARG A C 1
ATOM 5638 O O . ARG A 1 659 ? -12.582 26.675 7.401 1.00 79.62 659 ARG A O 1
ATOM 5645 N N . GLU A 1 660 ? -14.228 27.710 8.547 1.00 84.81 660 GLU A N 1
ATOM 5646 C CA . GLU A 1 660 ? -14.356 28.865 7.656 1.00 84.81 660 GLU A CA 1
ATOM 5647 C C . GLU A 1 660 ? -13.111 29.755 7.709 1.00 84.81 660 GLU A C 1
ATOM 5649 O O . GLU A 1 660 ? -12.535 30.049 6.662 1.00 84.81 660 GLU A O 1
ATOM 5654 N N . GLU A 1 661 ? -12.602 30.059 8.905 1.00 89.25 661 GLU A N 1
ATOM 5655 C CA . GLU A 1 661 ? -11.345 30.801 9.083 1.00 89.25 661 GLU A CA 1
ATOM 5656 C C . GLU A 1 661 ? -10.161 30.103 8.396 1.00 89.25 661 GLU A C 1
ATOM 5658 O O . GLU A 1 661 ? -9.387 30.731 7.671 1.00 89.25 661 GLU A O 1
ATOM 5663 N N . GLN A 1 662 ? -10.036 28.779 8.556 1.00 86.12 662 GLN A N 1
ATOM 5664 C CA . GLN A 1 662 ? -8.982 28.004 7.892 1.00 86.12 662 GLN A CA 1
ATOM 5665 C C . GLN A 1 662 ? -9.124 27.987 6.370 1.00 86.12 662 GLN A C 1
ATOM 5667 O O . GLN A 1 662 ? -8.113 27.936 5.665 1.00 86.12 662 GLN A O 1
ATOM 5672 N N . LYS A 1 663 ? -10.356 27.972 5.852 1.00 86.81 663 LYS A N 1
ATOM 5673 C CA . LYS A 1 663 ? -10.613 28.012 4.411 1.00 86.81 663 LYS A CA 1
ATOM 5674 C C . LYS A 1 663 ? -10.197 29.370 3.844 1.00 86.81 663 LYS A C 1
ATOM 5676 O O . LYS A 1 663 ? -9.397 29.399 2.912 1.00 86.81 663 LYS A O 1
ATOM 5681 N N . LEU A 1 664 ? -10.618 30.457 4.490 1.00 91.62 664 LEU A N 1
ATOM 5682 C CA . LEU A 1 664 ? -10.263 31.824 4.111 1.00 91.62 664 LEU A CA 1
ATOM 5683 C C . LEU A 1 664 ? -8.744 32.061 4.172 1.00 91.62 664 LEU A C 1
ATOM 5685 O O . LEU A 1 664 ? -8.167 32.672 3.275 1.00 91.62 664 LEU A O 1
ATOM 5689 N N . GLN A 1 665 ? -8.065 31.536 5.198 1.00 91.75 665 GLN A N 1
ATOM 5690 C CA . GLN A 1 665 ? -6.608 31.634 5.312 1.00 91.75 665 GLN A CA 1
ATOM 5691 C C . GLN A 1 665 ? -5.890 30.910 4.164 1.00 91.75 665 GLN A C 1
ATOM 5693 O O . GLN A 1 665 ? -4.939 31.448 3.599 1.00 91.75 665 GLN A O 1
ATOM 5698 N N . ARG A 1 666 ? -6.348 29.709 3.787 1.00 85.94 666 ARG A N 1
ATOM 5699 C CA . ARG A 1 666 ? -5.764 28.956 2.665 1.00 85.94 666 ARG A CA 1
ATOM 5700 C C . ARG A 1 666 ? -5.991 29.647 1.330 1.00 85.94 666 ARG A C 1
ATOM 5702 O O . ARG A 1 666 ? -5.075 29.675 0.521 1.00 85.94 666 ARG A O 1
ATOM 5709 N N . GLU A 1 667 ? -7.179 30.197 1.106 1.00 88.12 667 GLU A N 1
ATOM 5710 C CA . GLU A 1 667 ? -7.486 30.954 -0.112 1.00 88.12 667 GLU A CA 1
ATOM 5711 C C . GLU A 1 667 ? -6.581 32.189 -0.235 1.00 88.12 667 GLU A C 1
ATOM 5713 O O . GLU A 1 667 ? -6.013 32.422 -1.300 1.00 88.12 667 GLU A O 1
ATOM 5718 N N . ARG A 1 668 ? -6.328 32.908 0.870 1.00 92.81 668 ARG A N 1
ATOM 5719 C CA . ARG A 1 668 ? -5.355 34.016 0.902 1.00 92.81 668 ARG A CA 1
ATOM 5720 C C . ARG A 1 668 ? -3.922 33.560 0.606 1.00 92.81 668 ARG A C 1
ATOM 5722 O O . ARG A 1 668 ? -3.226 34.216 -0.163 1.00 92.81 668 ARG A O 1
ATOM 5729 N N . GLU A 1 669 ? -3.471 32.444 1.185 1.00 89.56 669 GLU A N 1
ATOM 5730 C CA . GLU A 1 669 ? -2.133 31.891 0.908 1.00 89.56 669 GLU A CA 1
ATOM 5731 C C . GLU A 1 669 ? -1.969 31.457 -0.555 1.00 89.56 669 GLU A C 1
ATOM 5733 O O . GLU A 1 669 ? -0.905 31.664 -1.139 1.00 89.56 669 GLU A O 1
ATOM 5738 N N . ILE A 1 670 ? -3.005 30.856 -1.147 1.00 84.81 670 ILE A N 1
ATOM 5739 C CA . ILE A 1 670 ? -3.006 30.450 -2.557 1.00 84.81 670 ILE A CA 1
ATOM 5740 C C . ILE A 1 670 ? -2.938 31.687 -3.455 1.00 84.81 670 ILE A C 1
ATOM 5742 O O . ILE A 1 670 ? -2.051 31.756 -4.301 1.00 84.81 670 ILE A O 1
ATOM 5746 N N . ALA A 1 671 ? -3.779 32.696 -3.211 1.00 90.75 671 ALA A N 1
ATOM 5747 C CA . ALA A 1 671 ? -3.777 33.936 -3.987 1.00 90.75 671 ALA A CA 1
ATOM 5748 C C . ALA A 1 671 ? -2.419 34.664 -3.935 1.00 90.75 671 ALA A C 1
ATOM 5750 O O . ALA A 1 671 ? -1.931 35.145 -4.957 1.00 90.75 671 ALA A O 1
ATOM 5751 N N . LEU A 1 672 ? -1.763 34.697 -2.766 1.00 92.19 672 LEU A N 1
ATOM 5752 C CA . LEU A 1 672 ? -0.418 35.267 -2.626 1.00 92.19 672 LEU A CA 1
ATOM 5753 C C . LEU A 1 672 ? 0.639 34.494 -3.428 1.00 92.19 672 LEU A C 1
ATOM 5755 O O . LEU A 1 672 ? 1.538 35.108 -4.000 1.00 92.19 672 LEU A O 1
ATOM 5759 N N . ARG A 1 673 ? 0.542 33.160 -3.486 1.00 86.88 673 ARG A N 1
ATOM 5760 C CA . ARG A 1 673 ? 1.463 32.333 -4.280 1.00 86.88 673 ARG A CA 1
ATOM 5761 C C . ARG A 1 673 ? 1.246 32.501 -5.773 1.00 86.88 673 ARG A C 1
ATOM 5763 O O . ARG A 1 673 ? 2.222 32.680 -6.485 1.00 86.88 673 ARG A O 1
ATOM 5770 N N . GLU A 1 674 ? -0.002 32.499 -6.229 1.00 88.44 674 GLU A N 1
ATOM 5771 C CA . GLU A 1 674 ? -0.324 32.725 -7.641 1.00 88.44 674 GLU A CA 1
ATOM 5772 C C . GLU A 1 674 ? 0.135 34.117 -8.101 1.00 88.44 674 GLU A C 1
ATOM 5774 O O . GLU A 1 674 ? 0.683 34.257 -9.192 1.00 88.44 674 GLU A O 1
ATOM 5779 N N . ALA A 1 675 ? -0.011 35.144 -7.257 1.00 91.12 675 ALA A N 1
ATOM 5780 C CA . ALA A 1 675 ? 0.518 36.477 -7.544 1.00 91.12 675 ALA A CA 1
ATOM 5781 C C . ALA A 1 675 ? 2.057 36.499 -7.622 1.00 91.12 675 ALA A C 1
ATOM 5783 O O . ALA A 1 675 ? 2.615 37.186 -8.476 1.00 91.12 675 ALA A O 1
ATOM 5784 N N . ALA A 1 676 ? 2.750 35.744 -6.763 1.00 91.81 676 ALA A N 1
ATOM 5785 C CA . ALA A 1 676 ? 4.208 35.623 -6.805 1.00 91.81 676 ALA A CA 1
ATOM 5786 C C . ALA A 1 676 ? 4.697 34.833 -8.033 1.00 91.81 676 ALA A C 1
ATOM 5788 O O . ALA A 1 676 ? 5.668 35.240 -8.664 1.00 91.81 676 ALA A O 1
ATOM 5789 N N . GLU A 1 677 ? 4.016 33.744 -8.403 1.00 86.38 677 GLU A N 1
ATOM 5790 C CA . GLU A 1 677 ? 4.329 32.958 -9.604 1.00 86.38 677 GLU A CA 1
ATOM 5791 C C . GLU A 1 677 ? 4.141 33.781 -10.883 1.00 86.38 677 GLU A C 1
ATOM 5793 O O . GLU A 1 677 ? 4.978 33.699 -11.778 1.00 86.38 677 GLU A O 1
ATOM 5798 N N . LYS A 1 678 ? 3.100 34.624 -10.955 1.00 90.25 678 LYS A N 1
ATOM 5799 C CA . LYS A 1 678 ? 2.907 35.551 -12.082 1.00 90.25 678 LYS A CA 1
ATOM 5800 C C . LYS A 1 678 ? 4.042 36.568 -12.198 1.00 90.25 678 LYS A C 1
ATOM 5802 O O . LYS A 1 678 ? 4.595 36.711 -13.280 1.00 90.25 678 LYS A O 1
ATOM 5807 N N . LYS A 1 679 ? 4.444 37.201 -11.089 1.00 91.69 679 LYS A N 1
ATOM 5808 C CA . LYS A 1 679 ? 5.588 38.132 -11.080 1.00 91.69 679 LYS A CA 1
ATOM 5809 C C . LYS A 1 679 ? 6.887 37.456 -11.515 1.00 91.69 679 LYS A C 1
ATOM 5811 O O . LYS A 1 679 ? 7.620 38.009 -12.324 1.00 91.69 679 LYS A O 1
ATOM 5816 N N . LEU A 1 680 ? 7.145 36.243 -11.025 1.00 85.88 680 LEU A N 1
ATOM 5817 C CA . LEU A 1 680 ? 8.333 35.483 -11.412 1.00 85.88 680 LEU A CA 1
ATOM 5818 C C . LEU A 1 680 ? 8.306 35.114 -12.904 1.00 85.88 680 LEU A C 1
ATOM 5820 O O . LEU A 1 680 ? 9.332 35.175 -13.569 1.00 85.88 680 LEU A O 1
ATOM 5824 N N . ALA A 1 681 ? 7.140 34.744 -13.441 1.00 87.31 681 ALA A N 1
ATOM 5825 C CA . ALA A 1 681 ? 6.987 34.441 -14.862 1.00 87.31 681 ALA A CA 1
ATOM 5826 C C . ALA A 1 681 ? 7.217 35.680 -15.746 1.00 87.31 681 ALA A C 1
ATOM 5828 O O . ALA A 1 681 ? 7.866 35.568 -16.784 1.00 87.31 681 ALA A O 1
ATOM 5829 N N . GLU A 1 682 ? 6.731 36.851 -15.324 1.00 89.75 682 GLU A N 1
ATOM 5830 C CA . GLU A 1 682 ? 6.987 38.135 -15.992 1.00 89.75 682 GLU A CA 1
ATOM 5831 C C . GLU A 1 682 ? 8.485 38.494 -15.964 1.00 89.75 682 GLU A C 1
ATOM 5833 O O . GLU A 1 682 ? 9.050 38.867 -16.993 1.00 89.75 682 GLU A O 1
ATOM 5838 N N . GLU A 1 683 ? 9.160 38.308 -14.824 1.00 90.38 683 GLU A N 1
ATOM 5839 C CA . GLU A 1 683 ? 10.613 38.494 -14.693 1.00 90.38 683 GLU A CA 1
ATOM 5840 C C . GLU A 1 683 ? 11.410 37.508 -15.568 1.00 90.38 683 GLU A C 1
ATOM 5842 O O . GLU A 1 683 ? 12.343 37.908 -16.265 1.00 90.38 683 GLU A O 1
ATOM 5847 N N . GLU A 1 684 ? 11.031 36.225 -15.594 1.00 84.81 684 GLU A N 1
ATOM 5848 C CA . GLU A 1 684 ? 11.659 35.220 -16.460 1.00 84.81 684 GLU A CA 1
ATOM 5849 C C . GLU A 1 684 ? 11.474 35.542 -17.950 1.00 84.81 684 GLU A C 1
ATOM 5851 O O . GLU A 1 684 ? 12.388 35.313 -18.747 1.00 84.81 684 GLU A O 1
ATOM 5856 N N . GLU A 1 685 ? 10.312 36.062 -18.353 1.00 88.19 685 GLU A N 1
ATOM 5857 C CA . GLU A 1 685 ? 10.068 36.473 -19.736 1.00 88.19 685 GLU A CA 1
ATOM 5858 C C . GLU A 1 685 ? 10.930 37.682 -20.123 1.00 88.19 685 GLU A C 1
ATOM 5860 O O . GLU A 1 685 ? 11.521 37.688 -21.208 1.00 88.19 685 GLU A O 1
ATOM 5865 N N . MET A 1 686 ? 11.056 38.670 -19.231 1.00 88.62 686 MET A N 1
ATOM 5866 C CA . MET A 1 686 ? 11.935 39.826 -19.429 1.00 88.62 686 MET A CA 1
ATOM 5867 C C . MET A 1 686 ? 13.399 39.401 -19.584 1.00 88.62 686 MET A C 1
ATOM 5869 O O . MET A 1 686 ? 14.043 39.778 -20.563 1.00 88.62 686 MET A O 1
ATOM 5873 N N . LEU A 1 687 ? 13.894 38.530 -18.701 1.00 86.12 687 LEU A N 1
ATOM 5874 C CA . LEU A 1 687 ? 15.258 38.000 -18.786 1.00 86.12 687 LEU A CA 1
ATOM 5875 C C . LEU A 1 687 ? 15.482 37.167 -20.054 1.00 86.12 687 LEU A C 1
ATOM 5877 O O . LEU A 1 687 ? 16.552 37.225 -20.654 1.00 86.12 687 LEU A O 1
ATOM 5881 N N . ARG A 1 688 ? 14.482 36.402 -20.511 1.00 85.94 688 ARG A N 1
ATOM 5882 C CA . ARG A 1 688 ? 14.583 35.664 -21.782 1.00 85.94 688 ARG A CA 1
ATOM 5883 C C . ARG A 1 688 ? 14.720 36.591 -22.983 1.00 85.94 688 ARG A C 1
ATOM 5885 O O . ARG A 1 688 ? 15.469 36.255 -23.898 1.00 85.94 688 ARG A O 1
ATOM 5892 N N . LYS A 1 689 ? 14.004 37.720 -22.999 1.00 88.75 689 LYS A N 1
ATOM 5893 C CA . LYS A 1 689 ? 14.131 38.728 -24.063 1.00 88.75 689 LYS A CA 1
ATOM 5894 C C . LYS A 1 689 ? 15.519 39.365 -24.041 1.00 88.75 689 LYS A C 1
ATOM 5896 O O . LYS A 1 689 ? 16.159 39.416 -25.085 1.00 88.75 689 LYS A O 1
ATOM 5901 N N . GLU A 1 690 ? 16.008 39.738 -22.861 1.00 87.19 690 GLU A N 1
ATOM 5902 C CA . GLU A 1 690 ? 17.347 40.313 -22.684 1.00 87.19 690 GLU A CA 1
ATOM 5903 C C . GLU A 1 690 ? 18.455 39.347 -23.136 1.00 87.19 690 GLU A C 1
ATOM 5905 O O . GLU A 1 690 ? 19.315 39.713 -23.936 1.00 87.19 690 GLU A O 1
ATOM 5910 N N . VAL A 1 691 ? 18.392 38.075 -22.724 1.00 85.62 691 VAL A N 1
ATOM 5911 C CA . VAL A 1 691 ? 19.360 37.048 -23.151 1.00 85.62 691 VAL A CA 1
ATOM 5912 C C . VAL A 1 691 ? 19.301 36.816 -24.661 1.00 85.62 691 VAL A C 1
ATOM 5914 O O . VAL A 1 691 ? 20.345 36.706 -25.298 1.00 85.62 691 VAL A O 1
ATOM 5917 N N . ALA A 1 692 ? 18.107 36.770 -25.259 1.00 84.81 692 ALA A N 1
ATOM 5918 C CA . ALA A 1 692 ? 17.967 36.598 -26.704 1.00 84.81 692 ALA A CA 1
ATOM 5919 C C . ALA A 1 692 ? 18.530 37.793 -27.496 1.00 84.81 692 ALA A C 1
ATOM 5921 O O . ALA A 1 692 ? 19.083 37.605 -28.583 1.00 84.81 692 ALA A O 1
ATOM 5922 N N . GLU A 1 693 ? 18.406 39.017 -26.979 1.00 87.25 693 GLU A N 1
ATOM 5923 C CA . GLU A 1 693 ? 19.030 40.202 -27.574 1.00 87.25 693 GLU A CA 1
ATOM 5924 C C . GLU A 1 693 ? 20.556 40.178 -27.445 1.00 87.25 693 GLU A C 1
ATOM 5926 O O . GLU A 1 693 ? 21.249 40.473 -28.420 1.00 87.25 693 GLU A O 1
ATOM 5931 N N . GLU A 1 694 ? 21.093 39.772 -26.295 1.00 86.00 694 GLU A N 1
ATOM 5932 C CA . GLU A 1 694 ? 22.538 39.612 -26.111 1.00 86.00 694 GLU A CA 1
ATOM 5933 C C . GLU A 1 694 ? 23.112 38.503 -27.003 1.00 86.00 694 GLU A C 1
ATOM 5935 O O . GLU A 1 694 ? 24.130 38.712 -27.662 1.00 86.00 694 GLU A O 1
ATOM 5940 N N . GLU A 1 695 ? 22.433 37.359 -27.134 1.00 84.25 695 GLU A N 1
ATOM 5941 C CA . GLU A 1 695 ? 22.830 36.303 -28.075 1.00 84.25 695 GLU A CA 1
ATOM 5942 C C . GLU A 1 695 ? 22.853 36.810 -29.525 1.00 84.25 695 GLU A C 1
ATOM 5944 O O . GLU A 1 695 ? 23.782 36.500 -30.276 1.00 84.25 695 GLU A O 1
ATOM 5949 N N . ARG A 1 696 ? 21.871 37.633 -29.924 1.00 86.69 696 ARG A N 1
ATOM 5950 C CA . ARG A 1 696 ? 21.854 38.271 -31.251 1.00 86.69 696 ARG A CA 1
ATOM 5951 C C . ARG A 1 696 ? 23.030 39.228 -31.437 1.00 86.69 696 ARG A C 1
ATOM 5953 O O . ARG A 1 696 ? 23.674 39.166 -32.482 1.00 86.69 696 ARG A O 1
ATOM 5960 N N . LYS A 1 697 ? 23.345 40.061 -30.440 1.00 90.19 697 LYS A N 1
ATOM 5961 C CA . LYS A 1 697 ? 24.495 40.983 -30.484 1.00 90.19 697 LYS A CA 1
ATOM 5962 C C . LYS A 1 697 ? 25.823 40.233 -30.563 1.00 90.19 697 LYS A C 1
ATOM 5964 O O . LYS A 1 697 ? 26.680 40.602 -31.359 1.00 90.19 697 LYS A O 1
ATOM 5969 N N . VAL A 1 698 ? 25.998 39.171 -29.773 1.00 88.38 698 VAL A N 1
ATOM 5970 C CA . VAL A 1 698 ? 27.207 38.330 -29.810 1.00 88.38 698 VAL A CA 1
ATOM 5971 C C . VAL A 1 698 ? 27.348 37.663 -31.172 1.00 88.38 698 VAL A C 1
ATOM 5973 O O . VAL A 1 698 ? 28.432 37.685 -31.748 1.00 88.38 698 VAL A O 1
ATOM 5976 N N . LYS A 1 699 ? 26.255 37.119 -31.720 1.00 86.12 699 LYS A N 1
ATOM 5977 C CA . LYS A 1 699 ? 26.266 36.506 -33.049 1.00 86.12 699 LYS A CA 1
ATOM 5978 C C . LYS A 1 699 ? 26.649 37.511 -34.140 1.00 86.12 699 LYS A C 1
ATOM 5980 O O . LYS A 1 699 ? 27.492 37.181 -34.964 1.00 86.12 699 LYS A O 1
ATOM 5985 N N . GLN A 1 700 ? 26.088 38.722 -34.114 1.00 88.19 700 GLN A N 1
ATOM 5986 C CA . GLN A 1 700 ? 26.443 39.787 -35.061 1.00 88.19 700 GLN A CA 1
ATOM 5987 C C . GLN A 1 700 ? 27.920 40.173 -34.960 1.00 88.19 700 GLN A C 1
ATOM 5989 O O . GLN A 1 700 ? 28.603 40.197 -35.975 1.00 88.19 700 GLN A O 1
ATOM 5994 N N . ARG A 1 701 ? 28.447 40.370 -33.742 1.00 88.62 701 ARG A N 1
ATOM 5995 C CA . ARG A 1 701 ? 29.879 40.653 -33.541 1.00 88.62 701 ARG A CA 1
ATOM 5996 C C . ARG A 1 701 ? 30.768 39.558 -34.117 1.00 88.62 701 ARG A C 1
ATOM 5998 O O . ARG A 1 701 ? 31.763 39.860 -34.757 1.00 88.62 701 ARG A O 1
ATOM 6005 N N . LEU A 1 702 ? 30.397 38.297 -33.911 1.00 86.81 702 LEU A N 1
ATOM 6006 C CA . LEU A 1 702 ? 31.177 37.157 -34.386 1.00 86.81 702 LEU A CA 1
ATOM 6007 C C . LEU A 1 702 ? 31.110 37.026 -35.918 1.00 86.81 702 LEU A C 1
ATOM 6009 O O . LEU A 1 702 ? 32.113 36.717 -36.553 1.00 86.81 702 LEU A O 1
ATOM 6013 N N . GLU A 1 703 ? 29.953 37.304 -36.525 1.00 84.88 703 GLU A N 1
ATOM 6014 C CA . GLU A 1 703 ? 29.805 37.391 -37.985 1.00 84.88 703 GLU A CA 1
ATOM 6015 C C . GLU A 1 703 ? 30.630 38.546 -38.580 1.00 84.88 703 GLU A C 1
ATOM 6017 O O . GLU A 1 703 ? 31.289 38.350 -39.603 1.00 84.88 703 GLU A O 1
ATOM 6022 N N . ASP A 1 704 ? 30.649 39.713 -37.931 1.00 89.88 704 ASP A N 1
ATOM 6023 C CA . ASP A 1 704 ? 31.449 40.870 -38.345 1.00 89.88 704 ASP A CA 1
ATOM 6024 C C . ASP A 1 704 ? 32.956 40.602 -38.199 1.00 89.88 704 ASP A C 1
ATOM 6026 O O . ASP A 1 704 ? 33.721 40.896 -39.117 1.00 89.88 704 ASP A O 1
ATOM 6030 N N . GLU A 1 705 ? 33.389 39.975 -37.099 1.00 89.19 705 GLU A N 1
ATOM 6031 C CA . GLU A 1 705 ? 34.778 39.541 -36.893 1.00 89.19 705 GLU A CA 1
ATOM 6032 C C . GLU A 1 705 ? 35.214 38.528 -37.959 1.00 89.19 705 GLU A C 1
ATOM 6034 O O . GLU A 1 705 ? 36.303 38.656 -38.524 1.00 89.19 705 GLU A O 1
ATOM 6039 N N . MET A 1 706 ? 34.366 37.545 -38.289 1.00 81.25 706 MET A N 1
ATOM 6040 C CA . MET A 1 706 ? 34.669 36.594 -39.363 1.00 81.25 706 MET A CA 1
ATOM 6041 C C . MET A 1 706 ? 34.758 37.281 -40.727 1.00 81.25 706 MET A C 1
ATOM 6043 O O . MET A 1 706 ? 35.652 36.953 -41.509 1.00 81.25 706 MET A O 1
ATOM 6047 N N . ARG A 1 707 ? 33.874 38.244 -41.014 1.00 88.56 707 ARG A N 1
ATOM 6048 C CA . ARG A 1 707 ? 33.907 39.006 -42.269 1.00 88.56 707 ARG A CA 1
ATOM 6049 C C . ARG A 1 707 ? 35.184 39.837 -42.379 1.00 88.56 707 ARG A C 1
ATOM 6051 O O . ARG A 1 707 ? 35.868 39.752 -43.394 1.00 88.56 707 ARG A O 1
ATOM 6058 N N . GLN A 1 708 ? 35.551 40.558 -41.320 1.00 89.00 708 GLN A N 1
ATOM 6059 C CA . GLN A 1 708 ? 36.799 41.325 -41.265 1.00 89.00 708 GLN A CA 1
ATOM 6060 C C . GLN A 1 708 ? 38.029 40.421 -41.405 1.00 89.00 708 GLN A C 1
ATOM 6062 O O . GLN A 1 708 ? 38.978 40.776 -42.101 1.00 89.00 708 GLN A O 1
ATOM 6067 N N . ALA A 1 709 ? 38.018 39.233 -40.793 1.00 88.50 709 ALA A N 1
ATOM 6068 C CA . ALA A 1 709 ? 39.102 38.266 -40.929 1.00 88.50 709 ALA A CA 1
ATOM 6069 C C . ALA A 1 709 ? 39.218 37.714 -42.361 1.00 88.50 709 ALA A C 1
ATOM 6071 O O . ALA A 1 709 ? 40.330 37.559 -42.871 1.00 88.50 709 ALA A O 1
ATOM 6072 N N . GLU A 1 710 ? 38.094 37.436 -43.031 1.00 85.94 710 GLU A N 1
ATOM 6073 C CA . GLU A 1 710 ? 38.084 36.990 -44.428 1.00 85.94 710 GLU A CA 1
ATOM 6074 C C . GLU A 1 710 ? 38.568 38.096 -45.378 1.00 85.94 710 GLU A C 1
ATOM 6076 O O . GLU A 1 710 ? 39.385 37.831 -46.263 1.00 85.94 710 GLU A O 1
ATOM 6081 N N . GLU A 1 711 ? 38.122 39.338 -45.176 1.00 90.94 711 GLU A N 1
ATOM 6082 C CA . GLU A 1 711 ? 38.581 40.509 -45.933 1.00 90.94 711 GLU A CA 1
ATOM 6083 C C . GLU A 1 711 ? 40.077 40.764 -45.721 1.00 90.94 711 GLU A C 1
ATOM 6085 O O . GLU A 1 711 ? 40.810 40.948 -46.693 1.00 90.94 711 GLU A O 1
ATOM 6090 N N . ALA A 1 712 ? 40.565 40.676 -44.481 1.00 90.94 712 ALA A N 1
ATOM 6091 C CA . ALA A 1 712 ? 41.987 40.791 -44.170 1.00 90.94 712 ALA A CA 1
ATOM 6092 C C . ALA A 1 712 ? 42.814 39.667 -44.814 1.00 90.94 712 ALA A C 1
ATOM 6094 O O . ALA A 1 712 ? 43.922 39.917 -45.291 1.00 90.94 712 ALA A O 1
ATOM 6095 N N . ARG A 1 713 ? 42.288 38.433 -44.870 1.00 88.00 713 ARG A N 1
ATOM 6096 C CA . ARG A 1 713 ? 42.949 37.319 -45.568 1.00 88.00 713 ARG A CA 1
ATOM 6097 C C . ARG A 1 713 ? 43.028 37.584 -47.071 1.00 88.00 713 ARG A C 1
ATOM 6099 O O . ARG A 1 713 ? 44.107 37.465 -47.641 1.00 88.00 713 ARG A O 1
ATOM 6106 N N . LYS A 1 714 ? 41.924 38.006 -47.697 1.00 90.12 714 LYS A N 1
ATOM 6107 C CA . LYS A 1 714 ? 41.887 38.357 -49.128 1.00 90.12 714 LYS A CA 1
ATOM 6108 C C . LYS A 1 714 ? 42.814 39.526 -49.460 1.00 90.12 714 LYS A C 1
ATOM 6110 O O . LYS A 1 714 ? 43.479 39.483 -50.489 1.00 90.12 714 LYS A O 1
ATOM 6115 N N . ALA A 1 715 ? 42.891 40.538 -48.596 1.00 90.56 715 ALA A N 1
ATOM 6116 C CA . ALA A 1 715 ? 43.805 41.666 -48.763 1.00 90.56 715 ALA A CA 1
ATOM 6117 C C . ALA A 1 715 ? 45.274 41.216 -48.718 1.00 90.56 715 ALA A C 1
ATOM 6119 O O . ALA A 1 715 ? 46.044 41.599 -49.594 1.00 90.56 715 ALA A O 1
ATOM 6120 N N . LYS A 1 716 ? 45.642 40.340 -47.772 1.00 88.81 716 LYS A N 1
ATOM 6121 C CA . LYS A 1 716 ? 46.991 39.751 -47.706 1.00 88.81 716 LYS A CA 1
ATOM 6122 C C . LYS A 1 716 ? 47.321 38.898 -48.930 1.00 88.81 716 LYS A C 1
ATOM 6124 O O . LYS A 1 716 ? 48.390 39.059 -49.500 1.00 88.81 716 LYS A O 1
ATOM 6129 N N . GLU A 1 717 ? 46.401 38.037 -49.366 1.00 87.62 717 GLU A N 1
ATOM 6130 C CA . GLU A 1 717 ? 46.577 37.220 -50.580 1.00 87.62 717 GLU A CA 1
ATOM 6131 C C . GLU A 1 717 ? 46.708 38.084 -51.851 1.00 87.62 717 GLU A C 1
ATOM 6133 O O . GLU A 1 717 ? 47.373 37.689 -52.811 1.00 87.62 717 GLU A O 1
ATOM 6138 N N . ALA A 1 718 ? 46.046 39.245 -51.896 1.00 90.31 718 ALA A N 1
ATOM 6139 C CA . ALA A 1 718 ? 46.162 40.197 -52.999 1.00 90.31 718 ALA A CA 1
ATOM 6140 C C . ALA A 1 718 ? 47.488 40.972 -52.952 1.00 90.31 718 ALA A C 1
ATOM 6142 O O . ALA A 1 718 ? 48.112 41.162 -53.993 1.00 90.31 718 ALA A O 1
ATOM 6143 N N . GLU A 1 719 ? 47.938 41.379 -51.764 1.00 90.44 719 GLU A N 1
ATOM 6144 C CA . GLU A 1 719 ? 49.236 42.029 -51.557 1.00 90.44 719 GLU A CA 1
ATOM 6145 C C . GLU A 1 719 ? 50.397 41.085 -51.898 1.00 90.44 719 GLU A C 1
ATOM 6147 O O . GLU A 1 719 ? 51.332 41.485 -52.589 1.00 90.44 719 GLU A O 1
ATOM 6152 N N . GLU A 1 720 ? 50.311 39.816 -51.491 1.00 87.25 720 GLU A N 1
ATOM 6153 C CA . GLU A 1 720 ? 51.304 38.789 -51.814 1.00 87.25 720 GLU A CA 1
ATOM 6154 C C . GLU A 1 720 ? 51.376 38.535 -53.324 1.00 87.25 720 GLU A C 1
ATOM 6156 O O . GLU A 1 720 ? 52.464 38.598 -53.897 1.00 87.25 720 GLU A O 1
ATOM 6161 N N . ARG A 1 721 ? 50.227 38.368 -53.996 1.00 89.44 721 ARG A N 1
ATOM 6162 C CA . ARG A 1 721 ? 50.184 38.264 -55.465 1.00 89.44 721 ARG A CA 1
ATOM 6163 C C . ARG A 1 721 ? 50.758 39.497 -56.155 1.00 89.44 721 ARG A C 1
ATOM 6165 O O . ARG A 1 721 ? 51.552 39.353 -57.077 1.00 89.44 721 ARG A O 1
ATOM 6172 N N . ALA A 1 722 ? 50.409 40.700 -55.701 1.00 90.94 722 ALA A N 1
ATOM 6173 C CA . ALA A 1 722 ? 50.955 41.934 -56.263 1.00 90.94 722 ALA A CA 1
ATOM 6174 C C . ALA A 1 722 ? 52.477 42.035 -56.053 1.00 90.94 722 ALA A C 1
ATOM 6176 O O . ALA A 1 722 ? 53.196 42.500 -56.939 1.00 90.94 722 ALA A O 1
ATOM 6177 N N . ALA A 1 723 ? 52.991 41.569 -54.911 1.00 89.50 723 ALA A N 1
ATOM 6178 C CA . ALA A 1 723 ? 54.422 41.519 -54.632 1.00 89.50 723 ALA A CA 1
ATOM 6179 C C . ALA A 1 723 ? 55.149 40.479 -55.502 1.00 89.50 723 ALA A C 1
ATOM 6181 O O . ALA A 1 723 ? 56.252 40.752 -55.984 1.00 89.50 723 ALA A O 1
ATOM 6182 N N . GLU A 1 724 ? 54.555 39.307 -55.732 1.00 87.75 724 GLU A N 1
ATOM 6183 C CA . GLU A 1 724 ? 55.083 38.304 -56.664 1.00 87.75 724 GLU A CA 1
ATOM 6184 C C . GLU A 1 724 ? 55.085 38.814 -58.107 1.00 87.75 724 GLU A C 1
ATOM 6186 O O . GLU A 1 724 ? 56.110 38.718 -58.786 1.00 87.75 724 GLU A O 1
ATOM 6191 N N . GLU A 1 725 ? 53.995 39.435 -58.560 1.00 89.00 725 GLU A N 1
ATOM 6192 C CA . GLU A 1 725 ? 53.907 40.052 -59.885 1.00 89.00 725 GLU A CA 1
ATOM 6193 C C . GLU A 1 725 ? 54.926 41.187 -60.052 1.00 89.00 725 GLU A C 1
ATOM 6195 O O . GLU A 1 725 ? 55.594 41.272 -61.086 1.00 89.00 725 GLU A O 1
ATOM 6200 N N . ALA A 1 726 ? 55.123 42.023 -59.026 1.00 89.69 726 ALA A N 1
ATOM 6201 C CA . ALA A 1 726 ? 56.138 43.074 -59.035 1.00 89.69 726 ALA A CA 1
ATOM 6202 C C . ALA A 1 726 ? 57.562 42.499 -59.125 1.00 89.69 726 ALA A C 1
ATOM 6204 O O . ALA A 1 726 ? 58.372 42.990 -59.916 1.00 89.69 726 ALA A O 1
ATOM 6205 N N . LYS A 1 727 ? 57.866 41.426 -58.379 1.00 89.00 727 LYS A N 1
ATOM 6206 C CA . LYS A 1 727 ? 59.155 40.715 -58.466 1.00 89.00 727 LYS A CA 1
ATOM 6207 C C . LYS A 1 727 ? 59.361 40.085 -59.842 1.00 89.00 727 LYS A C 1
ATOM 6209 O O . LYS A 1 727 ? 60.445 40.216 -60.410 1.00 89.00 727 LYS A O 1
ATOM 6214 N N . ALA A 1 728 ? 58.338 39.439 -60.400 1.00 86.69 728 ALA A N 1
ATOM 6215 C CA . ALA A 1 728 ? 58.390 38.851 -61.736 1.00 86.69 728 ALA A CA 1
ATOM 6216 C C . ALA A 1 728 ? 58.607 39.929 -62.813 1.00 86.69 728 ALA A C 1
ATOM 6218 O O . ALA A 1 728 ? 59.433 39.760 -63.716 1.00 86.69 728 ALA A O 1
ATOM 6219 N N . ALA A 1 729 ? 57.937 41.079 -62.689 1.00 88.94 729 ALA A N 1
ATOM 6220 C CA . ALA A 1 729 ? 58.128 42.225 -63.570 1.00 88.94 729 ALA A CA 1
ATOM 6221 C C . ALA A 1 729 ? 59.538 42.831 -63.444 1.00 88.94 729 ALA A C 1
ATOM 6223 O O . ALA A 1 729 ? 60.149 43.174 -64.461 1.00 88.94 729 ALA A O 1
ATOM 6224 N N . GLU A 1 730 ? 60.094 42.931 -62.231 1.00 89.25 730 GLU A N 1
ATOM 6225 C CA . GLU A 1 730 ? 61.475 43.382 -62.017 1.00 89.25 730 GLU A CA 1
ATOM 6226 C C . GLU A 1 730 ? 62.488 42.401 -62.622 1.00 89.25 730 GLU A C 1
ATOM 6228 O O . GLU A 1 730 ? 63.404 42.822 -63.334 1.00 89.25 730 GLU A O 1
ATOM 6233 N N . GLN A 1 731 ? 62.314 41.095 -62.402 1.00 82.38 731 GLN A N 1
ATOM 6234 C CA . GLN A 1 731 ? 63.164 40.068 -63.007 1.00 82.38 731 GLN A CA 1
ATOM 6235 C C . GLN A 1 731 ? 63.122 40.143 -64.532 1.00 82.38 731 GLN A C 1
ATOM 6237 O O . GLN A 1 731 ? 64.175 40.164 -65.171 1.00 82.38 731 GLN A O 1
ATOM 6242 N N . LYS A 1 732 ? 61.930 40.272 -65.124 1.00 88.56 732 LYS A N 1
ATOM 6243 C CA . LYS A 1 732 ? 61.776 40.439 -66.571 1.00 88.56 732 LYS A CA 1
ATOM 6244 C C . LYS A 1 732 ? 62.508 41.686 -67.074 1.00 88.56 732 LYS A C 1
ATOM 6246 O O . LYS A 1 732 ? 63.266 41.593 -68.036 1.00 88.56 732 LYS A O 1
ATOM 6251 N N . ARG A 1 733 ? 62.376 42.826 -66.383 1.00 88.94 733 ARG A N 1
ATOM 6252 C CA . ARG A 1 733 ? 63.121 44.057 -66.708 1.00 88.94 733 ARG A CA 1
ATOM 6253 C C . ARG A 1 733 ? 64.635 43.868 -66.607 1.00 88.94 733 ARG A C 1
ATOM 6255 O O . ARG A 1 733 ? 65.359 44.364 -67.467 1.00 88.94 733 ARG A O 1
ATOM 6262 N N . ARG A 1 734 ? 65.129 43.145 -65.596 1.00 86.38 734 ARG A N 1
ATOM 6263 C CA . ARG A 1 734 ? 66.561 42.825 -65.449 1.00 86.38 734 ARG A CA 1
ATOM 6264 C C . ARG A 1 734 ? 67.067 41.954 -66.593 1.00 86.38 734 ARG A C 1
ATOM 6266 O O . ARG A 1 734 ? 68.119 42.257 -67.148 1.00 86.38 734 ARG A O 1
ATOM 6273 N N . VAL A 1 735 ? 66.320 40.916 -66.965 1.00 83.00 735 VAL A N 1
ATOM 6274 C CA . VAL A 1 735 ? 66.664 40.035 -68.091 1.00 83.00 735 VAL A CA 1
ATOM 6275 C C . VAL A 1 735 ? 66.663 40.816 -69.406 1.00 83.00 735 VAL A C 1
ATOM 6277 O O . VAL A 1 735 ? 67.608 40.706 -70.182 1.00 83.00 735 VAL A O 1
ATOM 6280 N N . GLU A 1 736 ? 65.661 41.664 -69.644 1.00 86.81 736 GLU A N 1
ATOM 6281 C CA . GLU A 1 736 ? 65.600 42.515 -70.839 1.00 86.81 736 GLU A CA 1
ATOM 6282 C C . GLU A 1 736 ? 66.744 43.540 -70.887 1.00 86.81 736 GLU A C 1
ATOM 6284 O O . GLU A 1 736 ? 67.345 43.742 -71.943 1.00 86.81 736 GLU A O 1
ATOM 6289 N N . ALA A 1 737 ? 67.097 44.157 -69.755 1.00 88.31 737 ALA A N 1
ATOM 6290 C CA . ALA A 1 737 ? 68.234 45.070 -69.666 1.00 88.31 737 ALA A CA 1
ATOM 6291 C C . ALA A 1 737 ? 69.575 44.350 -69.890 1.00 88.31 737 ALA A C 1
ATOM 6293 O O . ALA A 1 737 ? 70.438 44.868 -70.600 1.00 88.31 737 ALA A O 1
ATOM 6294 N N . ALA A 1 738 ? 69.748 43.147 -69.332 1.00 83.31 738 ALA A N 1
ATOM 6295 C CA . ALA A 1 738 ? 70.929 42.317 -69.560 1.00 83.31 738 ALA A CA 1
ATOM 6296 C C . ALA A 1 738 ? 71.043 41.897 -71.032 1.00 83.31 738 ALA A C 1
ATOM 6298 O O . ALA A 1 738 ? 72.125 41.980 -71.609 1.00 83.31 738 ALA A O 1
ATOM 6299 N N . LYS A 1 739 ? 69.921 41.529 -71.665 1.00 85.12 739 LYS A N 1
ATOM 6300 C CA . LYS A 1 739 ? 69.870 41.200 -73.092 1.00 85.12 739 LYS A CA 1
ATOM 6301 C C . LYS A 1 739 ? 70.272 42.392 -73.962 1.00 85.12 739 LYS A C 1
ATOM 6303 O O . LYS A 1 739 ? 71.113 42.231 -74.836 1.00 85.12 739 LYS A O 1
ATOM 6308 N N . LYS A 1 740 ? 69.762 43.596 -73.672 1.00 87.62 740 LYS A N 1
ATOM 6309 C CA . LYS A 1 740 ? 70.168 44.824 -74.381 1.00 87.62 740 LYS A CA 1
ATOM 6310 C C . LYS A 1 740 ? 71.667 45.098 -74.258 1.00 87.62 740 LYS A C 1
ATOM 6312 O O . LYS A 1 740 ? 72.302 45.372 -75.268 1.00 87.62 740 LYS A O 1
ATOM 6317 N N . LYS A 1 741 ? 72.242 44.965 -73.057 1.00 87.19 741 LYS A N 1
ATOM 6318 C CA . LYS A 1 741 ? 73.693 45.124 -72.853 1.00 87.19 741 LYS A CA 1
ATOM 6319 C C . LYS A 1 741 ? 74.504 44.085 -73.628 1.00 87.19 741 LYS A C 1
ATOM 6321 O O . LYS A 1 741 ? 75.494 44.437 -74.258 1.00 87.19 741 LYS A O 1
ATOM 6326 N N . ALA A 1 742 ? 74.075 42.823 -73.620 1.00 81.56 742 ALA A N 1
ATOM 6327 C CA . ALA A 1 742 ? 74.731 41.769 -74.390 1.00 81.56 742 ALA A CA 1
ATOM 6328 C C . ALA A 1 742 ? 74.654 42.039 -75.906 1.00 81.56 742 ALA A C 1
ATOM 6330 O O . ALA A 1 742 ? 75.656 41.902 -76.607 1.00 81.56 742 ALA A O 1
ATOM 6331 N N . ASP A 1 743 ? 73.498 42.483 -76.407 1.00 80.88 743 ASP A N 1
ATOM 6332 C CA . ASP A 1 743 ? 73.314 42.855 -77.814 1.00 80.88 743 ASP A CA 1
ATOM 6333 C C . ASP A 1 743 ? 74.182 44.073 -78.196 1.00 80.88 743 ASP A C 1
ATOM 6335 O O . ASP A 1 743 ? 74.777 44.099 -79.277 1.00 80.88 743 ASP A O 1
ATOM 6339 N N . GLU A 1 744 ? 74.314 45.060 -77.303 1.00 88.00 744 GLU A N 1
ATOM 6340 C CA . GLU A 1 744 ? 75.204 46.218 -77.464 1.00 88.00 744 GLU A CA 1
ATOM 6341 C C . GLU A 1 744 ? 76.684 45.817 -77.483 1.00 88.00 744 GLU A C 1
ATOM 6343 O O . GLU A 1 744 ? 77.416 46.266 -78.365 1.00 88.00 744 GLU A O 1
ATOM 6348 N N . GLU A 1 745 ? 77.130 44.927 -76.591 1.00 86.25 745 GLU A N 1
ATOM 6349 C CA . GLU A 1 745 ? 78.499 44.393 -76.604 1.00 86.25 745 GLU A CA 1
ATOM 6350 C C . GLU A 1 745 ? 78.801 43.621 -77.890 1.00 86.25 745 GLU A C 1
ATOM 6352 O O . GLU A 1 745 ? 79.869 43.784 -78.489 1.00 86.25 745 GLU A O 1
ATOM 6357 N N . VAL A 1 746 ? 77.863 42.784 -78.345 1.00 83.56 746 VAL A N 1
ATOM 6358 C CA . VAL A 1 746 ? 77.997 42.060 -79.614 1.00 83.56 746 VAL A CA 1
ATOM 6359 C C . VAL A 1 746 ? 78.084 43.049 -80.773 1.00 83.56 746 VAL A C 1
ATOM 6361 O O . VAL A 1 746 ? 78.938 42.884 -81.647 1.00 83.56 746 VAL A O 1
ATOM 6364 N N . LYS A 1 747 ? 77.257 44.102 -80.776 1.00 85.88 747 LYS A N 1
ATOM 6365 C CA . LYS A 1 747 ? 77.286 45.152 -81.801 1.00 85.88 747 LYS A CA 1
ATOM 6366 C C . LYS A 1 747 ? 78.602 45.935 -81.781 1.00 85.88 747 LYS A C 1
ATOM 6368 O O . LYS A 1 747 ? 79.179 46.133 -82.848 1.00 85.88 747 LYS A O 1
ATOM 6373 N N . ALA A 1 748 ? 79.109 46.304 -80.605 1.00 85.31 748 ALA A N 1
ATOM 6374 C CA . ALA A 1 748 ? 80.383 47.001 -80.439 1.00 85.31 748 ALA A CA 1
ATOM 6375 C C . ALA A 1 748 ? 81.562 46.150 -80.934 1.00 85.31 748 ALA A C 1
ATOM 6377 O O . ALA A 1 748 ? 82.339 46.610 -81.768 1.00 85.31 748 ALA A O 1
ATOM 6378 N N . LYS A 1 749 ? 81.630 44.870 -80.537 1.00 83.88 749 LYS A N 1
ATOM 6379 C CA . LYS A 1 749 ? 82.625 43.908 -81.055 1.00 83.88 749 LYS A CA 1
ATOM 6380 C C . LYS A 1 749 ? 82.526 43.744 -82.572 1.00 83.88 749 LYS A C 1
ATOM 6382 O O . LYS A 1 749 ? 83.527 43.526 -83.253 1.00 83.88 749 LYS A O 1
ATOM 6387 N N . LEU A 1 750 ? 81.318 43.811 -83.130 1.00 81.06 750 LEU A N 1
ATOM 6388 C CA . LEU A 1 750 ? 81.098 43.698 -84.571 1.00 81.06 750 LEU A CA 1
ATOM 6389 C C . LEU A 1 750 ? 81.520 44.975 -85.316 1.00 81.06 750 LEU A C 1
ATOM 6391 O O . LEU A 1 750 ? 82.055 44.874 -86.419 1.00 81.06 750 LEU A O 1
ATOM 6395 N N . GLU A 1 751 ? 81.334 46.156 -84.726 1.00 84.62 751 GLU A N 1
ATOM 6396 C CA . GLU A 1 751 ? 81.852 47.430 -85.239 1.00 84.62 751 GLU A CA 1
ATOM 6397 C C . GLU A 1 751 ? 83.375 47.533 -85.137 1.00 84.62 751 GLU A C 1
ATOM 6399 O O . GLU A 1 751 ? 84.009 47.956 -86.100 1.00 84.62 751 GLU A O 1
ATOM 6404 N N . GLU A 1 752 ? 83.977 47.081 -84.040 1.00 85.12 752 GLU A N 1
ATOM 6405 C CA . GLU A 1 752 ? 85.432 46.982 -83.883 1.00 85.12 752 GLU A CA 1
ATOM 6406 C C . GLU A 1 752 ? 86.033 46.069 -84.958 1.00 85.12 752 GLU A C 1
ATOM 6408 O O . GLU A 1 752 ? 86.892 46.497 -85.730 1.00 85.12 752 GLU A O 1
ATOM 6413 N N . LYS A 1 753 ? 85.468 44.866 -85.135 1.00 80.94 753 LYS A N 1
ATOM 6414 C CA . LYS A 1 753 ? 85.847 43.965 -86.234 1.00 80.94 753 LYS A CA 1
ATOM 6415 C C . LYS A 1 753 ? 85.668 44.607 -87.609 1.00 80.94 753 LYS A C 1
ATOM 6417 O O . LYS A 1 753 ? 86.449 44.320 -88.515 1.00 80.94 753 LYS A O 1
ATOM 6422 N N . ARG A 1 754 ? 84.645 45.450 -87.810 1.00 80.56 754 ARG A N 1
ATOM 6423 C CA . ARG A 1 754 ? 84.467 46.210 -89.063 1.00 80.56 754 ARG A CA 1
ATOM 6424 C C . ARG A 1 754 ? 85.558 47.262 -89.236 1.00 80.56 754 ARG A C 1
ATOM 6426 O O . ARG A 1 754 ? 86.055 47.391 -90.350 1.00 80.56 754 ARG A O 1
ATOM 6433 N N . ARG A 1 755 ? 85.944 47.975 -88.175 1.00 82.38 755 ARG A N 1
ATOM 6434 C CA . ARG A 1 755 ? 87.029 48.966 -88.208 1.00 82.38 755 ARG A CA 1
ATOM 6435 C C . ARG A 1 755 ? 88.352 48.300 -88.551 1.00 82.38 755 ARG A C 1
ATOM 6437 O O . ARG A 1 755 ? 88.910 48.632 -89.586 1.00 82.38 755 ARG A O 1
ATOM 6444 N N . GLU A 1 756 ? 88.771 47.291 -87.788 1.00 82.12 756 GLU A N 1
ATOM 6445 C CA . GLU A 1 756 ? 89.985 46.506 -88.070 1.00 82.12 756 GLU A CA 1
ATOM 6446 C C . GLU A 1 756 ? 89.999 45.943 -89.494 1.00 82.12 756 GLU A C 1
ATOM 6448 O O . GLU A 1 756 ? 91.039 45.851 -90.145 1.00 82.12 756 GLU A O 1
ATOM 6453 N N . TYR A 1 757 ? 88.834 45.528 -89.990 1.00 77.25 757 TYR A N 1
ATOM 6454 C CA . TYR A 1 757 ? 88.683 45.028 -91.346 1.00 77.25 757 TYR A CA 1
ATOM 6455 C C . TYR A 1 757 ? 88.895 46.116 -92.403 1.00 77.25 757 TYR A C 1
ATOM 6457 O O . TYR A 1 757 ? 89.590 45.860 -93.385 1.00 77.25 757 TYR A O 1
ATOM 6465 N N . VAL A 1 758 ? 88.336 47.315 -92.209 1.00 79.69 758 VAL A N 1
ATOM 6466 C CA . VAL A 1 758 ? 88.565 48.462 -93.101 1.00 79.69 758 VAL A CA 1
ATOM 6467 C C . VAL A 1 758 ? 90.046 48.835 -93.110 1.00 79.69 758 VAL A C 1
ATOM 6469 O O . VAL A 1 758 ? 90.614 48.941 -94.194 1.00 79.69 758 VAL A O 1
ATOM 6472 N N . THR A 1 759 ? 90.691 48.922 -91.941 1.00 81.06 759 THR A N 1
ATOM 6473 C CA . THR A 1 759 ? 92.126 49.238 -91.831 1.00 81.06 759 THR A CA 1
ATOM 6474 C C . THR A 1 759 ? 92.991 48.210 -92.558 1.00 81.06 759 THR A C 1
ATOM 6476 O O . THR A 1 759 ? 93.927 48.556 -93.278 1.00 81.06 759 THR A O 1
ATOM 6479 N N . ARG A 1 760 ? 92.652 46.923 -92.411 1.00 79.06 760 ARG A N 1
ATOM 6480 C CA . ARG A 1 760 ? 93.366 45.826 -93.069 1.00 79.06 760 ARG A CA 1
ATOM 6481 C C . ARG A 1 760 ? 93.200 45.865 -94.581 1.00 79.06 760 ARG A C 1
ATOM 6483 O O . ARG A 1 760 ? 94.171 45.607 -95.276 1.00 79.06 760 ARG A O 1
ATOM 6490 N N . ILE A 1 761 ? 92.007 46.201 -95.086 1.00 76.19 761 ILE A N 1
ATOM 6491 C CA . ILE A 1 761 ? 91.764 46.359 -96.528 1.00 76.19 761 ILE A CA 1
ATOM 6492 C C . ILE A 1 761 ? 92.531 47.552 -97.090 1.00 76.19 761 ILE A C 1
ATOM 6494 O O . ILE A 1 761 ? 93.154 47.407 -98.137 1.00 76.19 761 ILE A O 1
ATOM 6498 N N . SER A 1 762 ? 92.519 48.704 -96.412 1.00 78.06 762 SER A N 1
ATOM 6499 C CA . SER A 1 762 ? 93.226 49.899 -96.891 1.00 78.06 762 SER A CA 1
ATOM 6500 C C . SER A 1 762 ? 94.744 49.715 -96.978 1.00 78.06 762 SER A C 1
ATOM 6502 O O . SER A 1 762 ? 95.384 50.432 -97.736 1.00 78.06 762 SER A O 1
ATOM 6504 N N . ALA A 1 763 ? 95.313 48.750 -96.245 1.00 82.12 763 ALA A N 1
ATOM 6505 C CA . ALA A 1 763 ? 96.732 48.401 -96.313 1.00 82.12 763 ALA A CA 1
ATOM 6506 C C . ALA A 1 763 ? 97.113 47.540 -97.538 1.00 82.12 763 ALA A C 1
ATOM 6508 O O . ALA A 1 763 ? 98.299 47.376 -97.815 1.00 82.12 763 ALA A O 1
ATOM 6509 N N . LEU A 1 764 ? 96.144 46.973 -98.270 1.00 79.50 764 LEU A N 1
ATOM 6510 C CA . LEU A 1 764 ? 96.406 46.205 -99.494 1.00 79.50 764 LEU A CA 1
ATOM 6511 C C . LEU A 1 764 ? 96.511 47.117 -100.725 1.00 79.50 764 LEU A C 1
ATOM 6513 O O . LEU A 1 764 ? 95.791 48.110 -100.837 1.00 79.50 764 LEU A O 1
ATOM 6517 N N . SER A 1 765 ? 97.348 46.709 -101.685 1.00 80.50 765 SER A N 1
ATOM 6518 C CA . SER A 1 765 ? 97.430 47.287 -103.034 1.00 80.50 765 SER A CA 1
ATOM 6519 C C . SER A 1 765 ? 96.050 47.299 -103.730 1.00 80.50 765 SER A C 1
ATOM 6521 O O . SER A 1 765 ? 95.265 46.365 -103.525 1.00 80.50 765 SER A O 1
ATOM 6523 N N . PRO A 1 766 ? 95.725 48.301 -104.579 1.00 78.50 766 PRO A N 1
ATOM 6524 C CA . PRO A 1 766 ? 94.422 48.408 -105.248 1.00 78.50 766 PRO A CA 1
ATOM 6525 C C . PRO A 1 766 ? 93.984 47.150 -106.019 1.00 78.50 766 PRO A C 1
ATOM 6527 O O . PRO A 1 766 ? 92.787 46.856 -106.102 1.00 78.50 766 PRO A O 1
ATOM 6530 N N . GLU A 1 767 ? 94.929 46.385 -106.574 1.00 81.25 767 GLU A N 1
ATOM 6531 C CA . GLU A 1 767 ? 94.629 45.124 -107.268 1.00 81.25 767 GLU A CA 1
ATOM 6532 C C . GLU A 1 767 ? 94.221 44.004 -106.302 1.00 81.25 767 GLU A C 1
ATOM 6534 O O . GLU A 1 767 ? 93.244 43.284 -106.546 1.00 81.25 767 GLU A O 1
ATOM 6539 N N . ASP A 1 768 ? 94.913 43.893 -105.169 1.00 80.44 768 ASP A N 1
ATOM 6540 C CA . ASP A 1 768 ? 94.616 42.891 -104.146 1.00 80.44 768 ASP A CA 1
ATOM 6541 C C . ASP A 1 768 ? 93.307 43.201 -103.417 1.00 80.44 768 ASP A C 1
ATOM 6543 O O . ASP A 1 768 ? 92.553 42.282 -103.086 1.00 80.44 768 ASP A O 1
ATOM 6547 N N . GLN A 1 769 ? 92.963 44.485 -103.251 1.00 74.50 769 GLN A N 1
ATOM 6548 C CA . GLN A 1 769 ? 91.647 44.893 -102.754 1.00 74.50 769 GLN A CA 1
ATOM 6549 C C . GLN A 1 769 ? 90.518 44.352 -103.647 1.00 74.50 769 GLN A C 1
ATOM 6551 O O . GLN A 1 769 ? 89.552 43.776 -103.133 1.00 74.50 769 GLN A O 1
ATOM 6556 N N . LYS A 1 770 ? 90.640 44.467 -104.981 1.00 80.81 770 LYS A N 1
ATOM 6557 C CA . LYS A 1 770 ? 89.641 43.931 -105.926 1.00 80.81 770 LYS A CA 1
ATOM 6558 C C . LYS A 1 770 ? 89.534 42.407 -105.834 1.00 80.81 770 LYS A C 1
ATOM 6560 O O . LYS A 1 770 ? 88.425 41.897 -105.653 1.00 80.81 770 LYS A O 1
ATOM 6565 N N . LYS A 1 771 ? 90.666 41.688 -105.881 1.00 81.38 771 LYS A N 1
ATOM 6566 C CA . LYS A 1 771 ? 90.694 40.215 -105.757 1.00 81.38 771 LYS A CA 1
ATOM 6567 C C . LYS A 1 771 ? 90.084 39.741 -104.438 1.00 81.38 771 LYS A C 1
ATOM 6569 O O . LYS A 1 771 ? 89.308 38.785 -104.415 1.00 81.38 771 LYS A O 1
ATOM 6574 N N . PHE A 1 772 ? 90.386 40.421 -103.334 1.00 82.31 772 PHE A N 1
ATOM 6575 C CA . PHE A 1 772 ? 89.859 40.073 -102.018 1.00 82.31 772 PHE A CA 1
ATOM 6576 C C . PHE A 1 772 ? 88.340 40.289 -101.920 1.00 82.31 772 PHE A C 1
ATOM 6578 O O . PHE A 1 772 ? 87.621 39.419 -101.415 1.00 82.31 772 PHE A O 1
ATOM 6585 N N . ILE A 1 773 ? 87.826 41.410 -102.444 1.00 83.62 773 ILE A N 1
ATOM 6586 C CA . ILE A 1 773 ? 86.381 41.688 -102.502 1.00 83.62 773 ILE A CA 1
ATOM 6587 C C . ILE A 1 773 ? 85.658 40.619 -103.333 1.00 83.62 773 ILE A C 1
ATOM 6589 O O . ILE A 1 773 ? 84.606 40.124 -102.914 1.00 83.62 773 ILE A O 1
ATOM 6593 N N . GLU A 1 774 ? 86.217 40.227 -104.478 1.00 83.50 774 GLU A N 1
ATOM 6594 C CA . GLU A 1 774 ? 85.637 39.200 -105.346 1.00 83.50 774 GLU A CA 1
ATOM 6595 C C . GLU A 1 774 ? 85.638 37.813 -104.680 1.00 83.50 774 GLU A C 1
ATOM 6597 O O . GLU A 1 774 ? 84.591 37.160 -104.588 1.00 83.50 774 GLU A O 1
ATOM 6602 N N . MET A 1 775 ? 86.772 37.395 -104.105 1.00 84.81 775 MET A N 1
ATOM 6603 C CA . MET A 1 775 ? 86.887 36.127 -103.376 1.00 84.81 775 MET A CA 1
ATOM 6604 C C . MET A 1 775 ? 85.889 36.059 -102.211 1.00 84.81 775 MET A C 1
ATOM 6606 O O . MET A 1 775 ? 85.263 35.021 -101.967 1.00 84.81 775 MET A O 1
ATOM 6610 N N . ARG A 1 776 ? 85.685 37.176 -101.503 1.00 85.25 776 ARG A N 1
ATOM 6611 C CA . ARG A 1 776 ? 84.708 37.268 -100.416 1.00 85.25 776 ARG A CA 1
ATOM 6612 C C . ARG A 1 776 ? 83.271 37.193 -100.919 1.00 85.25 776 ARG A C 1
ATOM 6614 O O . ARG A 1 776 ? 82.481 36.486 -100.295 1.00 85.25 776 ARG A O 1
ATOM 6621 N N . LYS A 1 777 ? 82.919 37.871 -102.020 1.00 85.94 777 LYS A N 1
ATOM 6622 C CA . LYS A 1 777 ? 81.589 37.733 -102.647 1.00 85.94 777 LYS A CA 1
ATOM 6623 C C . LYS A 1 777 ? 81.310 36.266 -102.976 1.00 85.94 777 LYS A C 1
ATOM 6625 O O . LYS A 1 777 ? 80.260 35.753 -102.593 1.00 85.94 777 LYS A O 1
ATOM 6630 N N . ARG A 1 778 ? 82.290 35.564 -103.554 1.00 84.94 778 ARG A N 1
ATOM 6631 C CA . ARG A 1 778 ? 82.187 34.133 -103.871 1.00 84.94 778 ARG A CA 1
ATOM 6632 C C . ARG A 1 778 ? 82.033 33.261 -102.620 1.00 84.94 778 ARG A C 1
ATOM 6634 O O . ARG A 1 778 ? 81.151 32.407 -102.579 1.00 84.94 778 ARG A O 1
ATOM 6641 N N . ARG A 1 779 ? 82.827 33.496 -101.565 1.00 86.69 779 ARG A N 1
ATOM 6642 C CA . ARG A 1 779 ? 82.685 32.789 -100.273 1.00 86.69 779 ARG A CA 1
ATOM 6643 C C . ARG A 1 779 ? 81.332 33.051 -99.611 1.00 86.69 779 ARG A C 1
ATOM 6645 O O . ARG A 1 779 ? 80.743 32.120 -99.070 1.00 86.69 779 ARG A O 1
ATOM 6652 N N . LYS A 1 780 ? 80.833 34.290 -99.659 1.00 86.75 780 LYS A N 1
ATOM 6653 C CA . LYS A 1 780 ? 79.523 34.662 -99.111 1.00 86.75 780 LYS A CA 1
ATOM 6654 C C . LYS A 1 780 ? 78.402 33.928 -99.845 1.00 86.75 780 LYS A C 1
ATOM 6656 O O . LYS A 1 780 ? 77.595 33.290 -99.185 1.00 86.75 780 LYS A O 1
ATOM 6661 N N . GLN A 1 781 ? 78.419 33.927 -101.178 1.00 85.19 781 GLN A N 1
ATOM 6662 C CA . GLN A 1 781 ? 77.451 33.186 -101.994 1.00 85.19 781 GLN A CA 1
ATOM 6663 C C . GLN A 1 781 ? 77.494 31.675 -101.717 1.00 85.19 781 GLN A C 1
ATOM 6665 O O . GLN A 1 781 ? 76.452 31.044 -101.582 1.00 85.19 781 GLN A O 1
ATOM 6670 N N . LEU A 1 782 ? 78.688 31.089 -101.566 1.00 87.25 782 LEU A N 1
ATOM 6671 C CA . LEU A 1 782 ? 78.851 29.682 -101.179 1.00 87.25 782 LEU A CA 1
ATOM 6672 C C . LEU A 1 782 ? 78.287 29.386 -99.784 1.00 87.25 782 LEU A C 1
ATOM 6674 O O . LEU A 1 782 ? 77.664 28.344 -99.588 1.00 87.25 782 LEU A O 1
ATOM 6678 N N . LYS A 1 783 ? 78.496 30.288 -98.818 1.00 87.00 783 LYS A N 1
ATOM 6679 C CA . LYS A 1 783 ? 77.974 30.141 -97.456 1.00 87.00 783 LYS A CA 1
ATOM 6680 C C . LYS A 1 783 ? 76.453 30.294 -97.415 1.00 87.00 783 LYS A C 1
ATOM 6682 O O . LYS A 1 783 ? 75.792 29.436 -96.849 1.00 87.00 783 LYS A O 1
ATOM 6687 N N . GLU A 1 784 ? 75.903 31.316 -98.069 1.00 86.25 784 GLU A N 1
ATOM 6688 C CA . GLU A 1 784 ? 74.453 31.523 -98.193 1.00 86.25 784 GLU A CA 1
ATOM 6689 C C . GLU A 1 784 ? 73.780 30.346 -98.915 1.00 86.25 784 GLU A C 1
ATOM 6691 O O . GLU A 1 784 ? 72.704 29.912 -98.508 1.00 86.25 784 GLU A O 1
ATOM 6696 N N . LYS A 1 785 ? 74.430 29.771 -99.938 1.00 86.38 785 LYS A N 1
ATOM 6697 C CA . LYS A 1 785 ? 73.959 28.545 -100.597 1.00 86.38 785 LYS A CA 1
ATOM 6698 C C . LYS A 1 785 ? 73.948 27.357 -99.630 1.00 86.38 785 LYS A C 1
ATOM 6700 O O . LYS A 1 785 ? 72.925 26.696 -99.516 1.00 86.38 785 LYS A O 1
ATOM 6705 N N . LYS A 1 786 ? 75.030 27.133 -98.872 1.00 87.88 786 LYS A N 1
ATOM 6706 C CA . LYS A 1 786 ? 75.090 26.071 -97.848 1.00 87.88 786 LYS A CA 1
ATOM 6707 C C . LYS A 1 786 ? 74.044 26.249 -96.743 1.00 87.88 786 LYS A C 1
ATOM 6709 O O . LYS A 1 786 ? 73.434 25.264 -96.345 1.00 87.88 786 LYS A O 1
ATOM 6714 N N . GLU A 1 787 ? 73.825 27.471 -96.257 1.00 86.12 787 GLU A N 1
ATOM 6715 C CA . GLU A 1 787 ? 72.800 27.769 -95.245 1.00 86.12 787 GLU A CA 1
ATOM 6716 C C . GLU A 1 787 ? 71.385 27.561 -95.798 1.00 86.12 787 GLU A C 1
ATOM 6718 O O . GLU A 1 787 ? 70.541 26.997 -95.105 1.00 86.12 787 GLU A O 1
ATOM 6723 N N . ARG A 1 788 ? 71.120 27.944 -97.058 1.00 83.81 788 ARG A N 1
ATOM 6724 C CA . ARG A 1 788 ? 69.857 27.608 -97.737 1.00 83.81 788 ARG A CA 1
ATOM 6725 C C . ARG A 1 788 ? 69.672 26.102 -97.873 1.00 83.81 788 ARG A C 1
ATOM 6727 O O . ARG A 1 788 ? 68.590 25.617 -97.564 1.00 83.81 788 ARG A O 1
ATOM 6734 N N . ASP A 1 789 ? 70.707 25.367 -98.270 1.00 86.38 789 ASP A N 1
ATOM 6735 C CA . ASP A 1 789 ? 70.650 23.908 -98.398 1.00 86.38 789 ASP A CA 1
ATOM 6736 C C . ASP A 1 789 ? 70.437 23.229 -97.030 1.00 86.38 789 ASP A C 1
ATOM 6738 O O . ASP A 1 789 ? 69.703 22.246 -96.934 1.00 86.38 789 ASP A O 1
ATOM 6742 N N . GLN A 1 790 ? 71.033 23.756 -95.954 1.00 84.38 790 GLN A N 1
ATOM 6743 C CA . GLN A 1 790 ? 70.815 23.280 -94.583 1.00 84.38 790 GLN A CA 1
ATOM 6744 C C . GLN A 1 790 ? 69.403 23.582 -94.084 1.00 84.38 790 GLN A C 1
ATOM 6746 O O . GLN A 1 790 ? 68.731 22.660 -93.632 1.00 84.38 790 GLN A O 1
ATOM 6751 N N . ARG A 1 791 ? 68.920 24.822 -94.227 1.00 83.12 791 ARG A N 1
ATOM 6752 C CA . ARG A 1 791 ? 67.539 25.180 -93.872 1.00 83.12 791 ARG A CA 1
ATOM 6753 C C . ARG A 1 791 ? 66.531 24.379 -94.687 1.00 83.12 791 ARG A C 1
ATOM 6755 O O . ARG A 1 791 ? 65.539 23.932 -94.137 1.00 83.12 791 ARG A O 1
ATOM 6762 N N . ALA A 1 792 ? 66.795 24.124 -95.968 1.00 84.06 792 ALA A N 1
ATOM 6763 C CA . ALA A 1 792 ? 65.946 23.265 -96.790 1.00 84.06 792 ALA A CA 1
ATOM 6764 C C . ALA A 1 792 ? 65.934 21.808 -96.291 1.00 84.06 792 ALA A C 1
ATOM 6766 O O . ALA A 1 792 ? 64.890 21.160 -96.331 1.00 84.06 792 ALA A O 1
ATOM 6767 N N . LYS A 1 793 ? 67.064 21.285 -95.792 1.00 85.62 793 LYS A N 1
ATOM 6768 C CA . LYS A 1 793 ? 67.131 19.961 -95.145 1.00 85.62 793 LYS A CA 1
ATOM 6769 C C . LYS A 1 793 ? 66.399 19.930 -93.802 1.00 85.62 793 LYS A C 1
ATOM 6771 O O . LYS A 1 793 ? 65.690 18.967 -93.538 1.00 85.62 793 LYS A O 1
ATOM 6776 N N . GLU A 1 794 ? 66.557 20.958 -92.974 1.00 83.44 794 GLU A N 1
ATOM 6777 C CA . GLU A 1 794 ? 65.878 21.095 -91.678 1.00 83.44 794 GLU A CA 1
ATOM 6778 C C . GLU A 1 794 ? 64.362 21.209 -91.857 1.00 83.44 794 GLU A C 1
ATOM 6780 O O . GLU A 1 794 ? 63.607 20.468 -91.238 1.00 83.44 794 GLU A O 1
ATOM 6785 N N . LEU A 1 795 ? 63.914 22.032 -92.804 1.00 81.62 795 LEU A N 1
ATOM 6786 C CA . LEU A 1 795 ? 62.500 22.193 -93.128 1.00 81.62 795 LEU A CA 1
ATOM 6787 C C . LEU A 1 795 ? 61.907 20.906 -93.725 1.00 81.62 795 LEU A C 1
ATOM 6789 O O . LEU A 1 795 ? 60.778 20.552 -93.399 1.00 81.62 795 LEU A O 1
ATOM 6793 N N . LYS A 1 796 ? 62.683 20.144 -94.516 1.00 83.06 796 LYS A N 1
ATOM 6794 C CA . LYS A 1 796 ? 62.300 18.783 -94.934 1.00 83.06 796 LYS A CA 1
ATOM 6795 C C . LYS A 1 796 ? 62.177 17.817 -93.752 1.00 83.06 796 LYS A C 1
ATOM 6797 O O . LYS A 1 796 ? 61.248 17.022 -93.757 1.00 83.06 796 LYS A O 1
ATOM 6802 N N . ARG A 1 797 ? 63.066 17.881 -92.752 1.00 82.88 797 ARG A N 1
ATOM 6803 C CA . ARG A 1 797 ? 62.964 17.055 -91.532 1.00 82.88 797 ARG A CA 1
ATOM 6804 C C . ARG A 1 797 ? 61.723 17.403 -90.716 1.00 82.88 797 ARG A C 1
ATOM 6806 O O . ARG A 1 797 ? 61.013 16.489 -90.328 1.00 82.88 797 ARG A O 1
ATOM 6813 N N . ILE A 1 798 ? 61.431 18.691 -90.522 1.00 78.19 798 ILE A N 1
ATOM 6814 C CA . ILE A 1 798 ? 60.216 19.146 -89.826 1.00 78.19 798 ILE A CA 1
ATOM 6815 C C . ILE A 1 798 ? 58.965 18.674 -90.582 1.00 78.19 798 ILE A C 1
ATOM 6817 O O . ILE A 1 798 ? 58.064 18.109 -89.977 1.00 78.19 798 ILE A O 1
ATOM 6821 N N . GLN A 1 799 ? 58.931 18.810 -91.915 1.00 77.62 799 GLN A N 1
ATOM 6822 C CA . GLN A 1 799 ? 57.819 18.297 -92.730 1.00 77.62 799 GLN A CA 1
ATOM 6823 C C . GLN A 1 799 ? 57.676 16.771 -92.678 1.00 77.62 799 GLN A C 1
ATOM 6825 O O . GLN A 1 799 ? 56.566 16.264 -92.798 1.00 77.62 799 GLN A O 1
ATOM 6830 N N . GLN A 1 800 ? 58.778 16.036 -92.538 1.00 77.00 800 GLN A N 1
ATOM 6831 C CA . GLN A 1 800 ? 58.756 14.580 -92.424 1.00 77.00 800 GLN A CA 1
ATOM 6832 C C . GLN A 1 800 ? 58.318 14.123 -91.025 1.00 77.00 800 GLN A C 1
ATOM 6834 O O . GLN A 1 800 ? 57.593 13.142 -90.941 1.00 77.00 800 GLN A O 1
ATOM 6839 N N . ALA A 1 801 ? 58.696 14.853 -89.968 1.00 75.19 801 ALA A N 1
ATOM 6840 C CA . ALA A 1 801 ? 58.228 14.624 -88.601 1.00 75.19 801 ALA A CA 1
ATOM 6841 C C . ALA A 1 801 ? 56.715 14.861 -88.482 1.00 75.19 801 ALA A C 1
ATOM 6843 O O . ALA A 1 801 ? 56.004 13.972 -88.039 1.00 75.19 801 ALA A O 1
ATOM 6844 N N . MET A 1 802 ? 56.203 15.979 -89.016 1.00 75.69 802 MET A N 1
ATOM 6845 C CA . MET A 1 802 ? 54.755 16.241 -89.011 1.00 75.69 802 MET A CA 1
ATOM 6846 C C . MET A 1 802 ? 53.952 15.178 -89.785 1.00 75.69 802 MET A C 1
ATOM 6848 O O . MET A 1 802 ? 52.861 14.825 -89.369 1.00 75.69 802 MET A O 1
ATOM 6852 N N . ARG A 1 803 ? 54.483 14.619 -90.888 1.00 73.12 803 ARG A N 1
ATOM 6853 C CA . ARG A 1 803 ? 53.805 13.519 -91.613 1.00 73.12 803 ARG A CA 1
ATOM 6854 C C . ARG A 1 803 ? 53.802 12.183 -90.867 1.00 73.12 803 ARG A C 1
ATOM 6856 O O . ARG A 1 803 ? 53.031 11.308 -91.248 1.00 73.12 803 ARG A O 1
ATOM 6863 N N . LEU A 1 804 ? 54.721 11.980 -89.924 1.00 70.31 804 LEU A N 1
ATOM 6864 C CA . LEU A 1 804 ? 54.747 10.778 -89.090 1.00 70.31 804 LEU A CA 1
ATOM 6865 C C . LEU A 1 804 ? 53.747 10.918 -87.938 1.00 70.31 804 LEU A C 1
ATOM 6867 O O . LEU A 1 804 ? 53.011 9.968 -87.706 1.00 70.31 804 LEU A O 1
ATOM 6871 N N . ASP A 1 805 ? 53.651 12.107 -87.333 1.00 64.56 805 ASP A N 1
ATOM 6872 C CA . ASP A 1 805 ? 52.663 12.412 -86.284 1.00 64.56 805 ASP A CA 1
ATOM 6873 C C . ASP A 1 805 ? 51.203 12.350 -86.790 1.00 64.56 805 ASP A C 1
ATOM 6875 O O . ASP A 1 805 ? 50.309 12.071 -86.006 1.00 64.56 805 ASP A O 1
ATOM 6879 N N . ASP A 1 806 ? 50.942 12.564 -88.090 1.00 57.91 806 ASP A N 1
ATOM 6880 C CA . ASP A 1 806 ? 49.590 12.449 -88.681 1.00 57.91 806 ASP A CA 1
ATOM 6881 C C . ASP A 1 806 ? 49.156 10.990 -88.994 1.00 57.91 806 ASP A C 1
ATOM 6883 O O . ASP A 1 806 ? 48.004 10.765 -89.370 1.00 57.91 806 ASP A O 1
ATOM 6887 N N . ASN A 1 807 ? 50.063 10.004 -88.910 1.00 49.53 807 ASN A N 1
ATOM 6888 C CA . ASN A 1 807 ? 49.774 8.581 -89.174 1.00 49.53 807 ASN A CA 1
ATOM 6889 C C . ASN A 1 807 ? 49.689 7.716 -87.896 1.00 49.53 807 ASN A C 1
ATOM 6891 O O . ASN A 1 807 ? 49.424 6.515 -88.014 1.00 49.53 807 ASN A O 1
ATOM 6895 N N . GLU A 1 808 ? 49.916 8.298 -86.715 1.00 46.72 808 GLU A N 1
ATOM 6896 C CA . GLU A 1 808 ? 49.570 7.722 -85.402 1.00 46.72 808 GLU A CA 1
ATOM 6897 C C . GLU A 1 808 ? 48.200 8.237 -84.940 1.00 46.72 808 GLU A C 1
ATOM 6899 O O . GLU A 1 808 ? 47.446 7.429 -84.344 1.00 46.72 808 GLU A O 1
#

pLDDT: mean 76.47, std 19.78, range [25.27, 97.5]

GO terms:
  GO:0042246 tissue regeneration (P, IEP)
  GO:0042246 tissue regeneration (P, IMP)